Protein AF-0000000074740216 (afdb_homodimer)

Secondary structure (DSSP, 8-state):
------HHHHHHTS------BPPGGGHHHHHHHHHHH--EEEEEE----GGG-TTT---SHHHHHTSHHHHHHHHHH-SS-HHHHHTS-HHHHHHHHHIIIIISS---SHHHHHHHHHHHHTT-HHHHHTT-HHHHHHHHHTS-HHHHHHHHHHHTTEEEEEEEE-TTSTTTHHHHHSPPP--TTEEEEEE-HHHHTT-HHHHHHHHHHTT--SBHHHHHHHHHHHHHHH--S-EEEEPPTT----STT-----GGGGGSBTT-SS----HHHHIIIIIHHHHHHHT--EEEEE-EETTSSGGGGGGG-EE----THHHHHHHHH-TTS-EEEEES-GGGHHHHHHHHTT-TTEEEB---GGG-SHHHHHHHHHHHHHHHTT-SB------SSTTHHHHHHHHHHHHHHHHHHHHHHHHHHTT---BHHHHHHHHHIIIIIHHHHHHH--/------HHHHHHTS------BPPGGGHHHHHHHHHHH--EEEEEE----GGG-TTT---SHHHHHTSHHHHHHHHHH-SS-HHHHHTS-HHHHHHHHHIIIIISS---SHHHHHHHHHHHHTT-HHHHHTT-HHHHHHHHHTS-HHHHHHHHHHHTTEEEEEEEE-TTSTTTHHHHHSPPP--TTEEEEEE-HHHHTT-HHHHHHHHHHTT--SBHHHHHHHHHHHHHHH--S-EEEEPPTT----STT-----HHHHTSBTT-SS----HHHHIIIIIHHHHHHHT--EEEEE-EE--SSGGGGGGG-EE----THHHHHHHHH-TTS-EEEEES-GGGHHHHHHHHTT-TTEEEB---GGG-SHHHHHHHHHHHHHHHTT-SB------SSTTHHHHHHHHHHHHHHHHHHHHHHHHHHTT---BHHHHHHHHHIIIIIHHHHHHH--

Foldseek 3Di:
DPPCPDPVVVVVPPDPPDQPFDDLVCLLVLLLCLLQVDAFEFAAAAADACQLDPVQHFAAQLCLQVPLQLLLVLCVPDPDFLVVLVVDDSNVNSVSSLCRQLPVHPNPFLSSVLSQLLCVLVVNNVCSVVSPVVVRRVVVVPDDRNVVLVVLSVLLRHQAYEHEAECLAPSRVVCLLAPDDDDPRYAYEYEDACVLQQVLVSVQVSCVVVVHASFQLSVLVSVVSSCVNRVHQAYEYEHHPPDAADQPVLPVLPPVRRGDHSPDPVDGDHSNSCCSPHVLVSCLVVVHAYEYEYFKAPPCPCSSPVSRIDGGDGPCVRVLSVCVVRVSHAYEYDYADLVCLLVLLQSQVVHLRYEYAAHDDNQLGLVSLLVSQLNNCVRPNLQYASHHQNYSYSSSSNSSSVSSSVSVSVSVSVVVSVVVVVVDTDGSVNSSVSSNSRRCVSVVVSSPDD/DPDCPDPVVVVVPPPPPPQPFDDLVCLLVLLLCLLQPAAFEFAAAAADACQLDPVQHFAAQLCLQVPLQLLLVLQVPDPDFLVVLVVDDSNVNSVSSLCRQLPVHPNPFLSSVLSQLLCVLVVNNVCSVVSPVVVRRVVVVPDDRNVVLVVLSVLLRHQAYEHEAECLAPSRVVCLLAPDDDDPRYAYEYEDACVLQQVLVSVQVSCVVVVHASFLLSVQVSVVSSCVNRVHQAYEYEHHPPDAADQPVLPQLPPVRRGDHSVDPVDGDHSNSCCSPHVLVSCLVVVHAYEYEYFKAPPCPCSSPVSRIDGGDGPCVRVLSVCVVRVSHAYEYDYADLVCLLVLLQSQQVHLRYEYAAHDDNQLGLVSLLVSQLNNCVRPNLQYASHHQNYSYSSSSNSSSVSSSVSVSVSVSVVVSVVVVVVDTDGSVNSSVSSNSNSCVSVVVSSPDD

Sequence (900 aa):
MLQGESALALLASLEPKQPLLLQERHLAEAVQQEVDGAEAVDVHTHLFPTSHGSGLMQYGIDSMLTYHYLVAEYMASAREAPEEFYALPICEQADRVWQGLFVDSSPMSEPCRGVLTTLQALGLQKEAAARDLPAIRRWYAGQDAEMFNEKMMRLARLRYIITSHDPFDAEQTALCLEPPASAPRYKSALALDELLEGNFPAACRALELRAKPKTLRAAQELLCECVAALQPVFVTAAAPEGFAYCRGEARPPSQDILDKDLSDPVFVPSSQQVLDALILPLCQHFSLPLSLRMGTRRAVNPALRLAGDAAGSAELRSLGHLCEANPKVKFLFTVLSRSDQHEAAVLASKFRNLHLWGCWWYCNYPSVVAETASLRLELLGLNFTYQASSARVHDQLIYKWIHARSMLKKLLAAKYSELMATGWQVSRGDIRRDVYRLLGGAFEEFLAKPMLQGESALALLASLEPKQPLLLQERHLAEAVQQEVDGAEAVDVHTHLFPTSHGSGLMQYGIDSMLTYHYLVAEYMASAREAPEEFYALPICEQADRVWQGLFVDSSPMSEPCRGVLTTLQALGLQKEAAARDLPAIRRWYAGQDAEMFNEKMMRLARLRYIITSHDPFDAEQTALCLEPPASAPRYKSALALDELLEGNFPAACRALELRAKPKTLRAAQELLCECVAALQPVFVTAAAPEGFAYCRGEARPPSQDILDKDLSDPVFVPSSQQVLDALILPLCQHFSLPLSLRMGTRRAVNPALRLAGDAAGSAELRSLGHLCEANPKVKFLFTVLSRSDQHEAAVLASKFRNLHLWGCWWYCNYPSVVAETASLRLELLGLNFTYQASSARVHDQLIYKWIHARSMLKKLLAAKYSELMATGWQVSRGDIRRDVYRLLGGAFEEFLAKP

Structure (mmCIF, N/CA/C/O backbone):
data_AF-0000000074740216-model_v1
#
loop_
_entity.id
_entity.type
_entity.pdbx_description
1 polymer 'Glucuronate isomerase'
#
loop_
_atom_site.group_PDB
_atom_site.id
_atom_site.type_symbol
_atom_site.label_atom_id
_atom_site.label_alt_id
_atom_site.label_comp_id
_atom_site.label_asym_id
_atom_site.label_entity_id
_atom_site.label_seq_id
_atom_site.pdbx_PDB_ins_code
_atom_site.Cartn_x
_atom_site.Cartn_y
_atom_site.Cartn_z
_atom_site.occupancy
_atom_site.B_iso_or_equiv
_atom_site.auth_seq_id
_atom_site.auth_comp_id
_atom_site.auth_asym_id
_atom_site.auth_atom_id
_atom_site.pdbx_PDB_model_num
ATOM 1 N N . MET A 1 1 ? 20.438 8.484 -65.938 1 23.45 1 MET A N 1
ATOM 2 C CA . MET A 1 1 ? 20.781 7.488 -64.938 1 23.45 1 MET A CA 1
ATOM 3 C C . MET A 1 1 ? 20.625 8.055 -63.531 1 23.45 1 MET A C 1
ATOM 5 O O . MET A 1 1 ? 21.547 8.656 -63 1 23.45 1 MET A O 1
ATOM 9 N N . LEU A 1 2 ? 19.516 8.727 -63.156 1 27.98 2 LEU A N 1
ATOM 10 C CA . LEU A 1 2 ? 19.031 9.562 -62.062 1 27.98 2 LEU A CA 1
ATOM 11 C C . LEU A 1 2 ? 18.969 8.766 -60.781 1 27.98 2 LEU A C 1
ATOM 13 O O . LEU A 1 2 ? 18.391 7.672 -60.719 1 27.98 2 LEU A O 1
ATOM 17 N N . GLN A 1 3 ? 19.984 8.945 -59.781 1 29.88 3 GLN A N 1
ATOM 18 C CA . GLN A 1 3 ? 20.344 8.25 -58.562 1 29.88 3 GLN A CA 1
ATOM 19 C C . GLN A 1 3 ? 19.156 8.219 -57.594 1 29.88 3 GLN A C 1
ATOM 21 O O . GLN A 1 3 ? 18.547 9.25 -57.312 1 29.88 3 GLN A O 1
ATOM 26 N N . GLY A 1 4 ? 18.375 7.184 -57.469 1 30.59 4 GLY A N 1
ATOM 27 C CA . GLY A 1 4 ? 17.156 6.734 -56.812 1 30.59 4 GLY A CA 1
ATOM 28 C C . GLY A 1 4 ? 17.188 6.93 -55.312 1 30.59 4 GLY A C 1
ATOM 29 O O . GLY A 1 4 ? 17.594 6.035 -54.562 1 30.59 4 GLY A O 1
ATOM 30 N N . GLU A 1 5 ? 17.594 8.227 -54.812 1 33.75 5 GLU A N 1
ATOM 31 C CA . GLU A 1 5 ? 17.562 8.5 -53.375 1 33.75 5 GLU A CA 1
ATOM 32 C C . GLU A 1 5 ? 16.25 8.023 -52.781 1 33.75 5 GLU A C 1
ATOM 34 O O . GLU A 1 5 ? 15.164 8.445 -53.188 1 33.75 5 GLU A O 1
ATOM 39 N N . SER A 1 6 ? 16.25 6.781 -52.344 1 32.22 6 SER A N 1
ATOM 40 C CA . SER A 1 6 ? 15.078 5.992 -51.969 1 32.22 6 SER A CA 1
ATOM 41 C C . SER A 1 6 ? 14.203 6.742 -50.969 1 32.22 6 SER A C 1
ATOM 43 O O . SER A 1 6 ? 14.68 7.617 -50.25 1 32.22 6 SER A O 1
ATOM 45 N N . ALA A 1 7 ? 12.805 6.73 -51.188 1 31.94 7 ALA A N 1
ATOM 46 C CA . ALA A 1 7 ? 11.664 7.211 -50.406 1 31.94 7 ALA A CA 1
ATOM 47 C C . ALA A 1 7 ? 11.867 6.945 -48.906 1 31.94 7 ALA A C 1
ATOM 49 O O . ALA A 1 7 ? 11.258 7.602 -48.062 1 31.94 7 ALA A O 1
ATOM 50 N N . LEU A 1 8 ? 12.633 5.938 -48.625 1 34.28 8 LEU A N 1
ATOM 51 C CA . LEU A 1 8 ? 12.867 5.609 -47.219 1 34.28 8 LEU A CA 1
ATOM 52 C C . LEU A 1 8 ? 13.625 6.73 -46.531 1 34.28 8 LEU A C 1
ATOM 54 O O . LEU A 1 8 ? 13.422 6.965 -45.344 1 34.28 8 LEU A O 1
ATOM 58 N N . ALA A 1 9 ? 14.625 7.297 -47.156 1 38.62 9 ALA A N 1
ATOM 59 C CA . ALA A 1 9 ? 15.406 8.406 -46.625 1 38.62 9 ALA A CA 1
ATOM 60 C C . ALA A 1 9 ? 14.539 9.641 -46.406 1 38.62 9 ALA A C 1
ATOM 62 O O . ALA A 1 9 ? 14.758 10.398 -45.469 1 38.62 9 ALA A O 1
ATOM 63 N N . LEU A 1 10 ? 13.617 9.891 -47.312 1 34.41 10 LEU A N 1
ATOM 64 C CA . LEU A 1 10 ? 12.727 11.031 -47.125 1 34.41 10 LEU A CA 1
ATOM 65 C C . LEU A 1 10 ? 11.883 10.875 -45.875 1 34.41 10 LEU A C 1
ATOM 67 O O . LEU A 1 10 ? 11.641 11.844 -45.156 1 34.41 10 LEU A O 1
ATOM 71 N N . LEU A 1 11 ? 11.352 9.586 -45.594 1 33.19 11 LEU A N 1
ATOM 72 C CA . LEU A 1 11 ? 10.531 9.43 -44.406 1 33.19 11 LEU A CA 1
ATOM 73 C C . LEU A 1 11 ? 11.359 9.648 -43.156 1 33.19 11 LEU A C 1
ATOM 75 O O . LEU A 1 11 ? 10.812 9.969 -42.094 1 33.19 11 LEU A O 1
ATOM 79 N N . ALA A 1 12 ? 12.641 9.398 -43.062 1 36.34 12 ALA A N 1
ATOM 80 C CA . ALA A 1 12 ? 13.555 9.672 -41.969 1 36.34 12 ALA A CA 1
ATOM 81 C C . ALA A 1 12 ? 13.641 11.172 -41.688 1 36.34 12 ALA A C 1
ATOM 83 O O . ALA A 1 12 ? 14.094 11.586 -40.594 1 36.34 12 ALA A O 1
ATOM 84 N N . SER A 1 13 ? 13.875 11.953 -42.656 1 35.06 13 SER A N 1
ATOM 85 C CA . SER A 1 13 ? 14 13.398 -42.531 1 35.06 13 SER A CA 1
ATOM 86 C C . SER A 1 13 ? 12.711 14.023 -42 1 35.06 13 SER A C 1
ATOM 88 O O . SER A 1 13 ? 12.586 15.242 -41.969 1 35.06 13 SER A O 1
ATOM 90 N N . LEU A 1 14 ? 11.562 13.273 -42.25 1 34.47 14 LEU A N 1
ATOM 91 C CA . LEU A 1 14 ? 10.359 13.906 -41.719 1 34.47 14 LEU A CA 1
ATOM 92 C C . LEU A 1 14 ? 10.531 14.258 -40.25 1 34.47 14 LEU A C 1
ATOM 94 O O . LEU A 1 14 ? 11.203 13.539 -39.5 1 34.47 14 LEU A O 1
ATOM 98 N N . GLU A 1 15 ? 10.414 15.57 -39.875 1 34.44 15 GLU A N 1
ATOM 99 C CA . GLU A 1 15 ? 10.516 16.188 -38.562 1 34.44 15 GLU A CA 1
ATOM 100 C C . GLU A 1 15 ? 10.031 15.227 -37.469 1 34.44 15 GLU A C 1
ATOM 102 O O . GLU A 1 15 ? 9.086 14.469 -37.656 1 34.44 15 GLU A O 1
ATOM 107 N N . PRO A 1 16 ? 10.875 14.891 -36.562 1 33.5 16 PRO A N 1
ATOM 108 C CA . PRO A 1 16 ? 10.391 14.062 -35.438 1 33.5 16 PRO A CA 1
ATOM 109 C C . PRO A 1 16 ? 8.93 14.336 -35.094 1 33.5 16 PRO A C 1
ATOM 111 O O . PRO A 1 16 ? 8.531 15.492 -34.938 1 33.5 16 PRO A O 1
ATOM 114 N N . LYS A 1 17 ? 7.945 13.641 -35.719 1 38.19 17 LYS A N 1
ATOM 115 C CA . LYS A 1 17 ? 6.492 13.711 -35.625 1 38.19 17 LYS A CA 1
ATOM 116 C C . LYS A 1 17 ? 6.062 14.133 -34.219 1 38.19 17 LYS A C 1
ATOM 118 O O . LYS A 1 17 ? 6.512 13.547 -33.219 1 38.19 17 LYS A O 1
ATOM 123 N N . GLN A 1 18 ? 5.652 15.328 -33.906 1 44.5 18 GLN A N 1
ATOM 124 C CA . GLN A 1 18 ? 4.91 15.773 -32.75 1 44.5 18 GLN A CA 1
ATOM 125 C C . GLN A 1 18 ? 4.059 14.648 -32.156 1 44.5 18 GLN A C 1
ATOM 127 O O . GLN A 1 18 ? 3.289 14.016 -32.906 1 44.5 18 GLN A O 1
ATOM 132 N N . PRO A 1 19 ? 4.492 14.047 -31.062 1 53.31 19 PRO A N 1
ATOM 133 C CA . PRO A 1 19 ? 3.633 12.992 -30.516 1 53.31 19 PRO A CA 1
ATOM 134 C C . PRO A 1 19 ? 2.146 13.32 -30.641 1 53.31 19 PRO A C 1
ATOM 136 O O . PRO A 1 19 ? 1.751 14.477 -30.453 1 53.31 19 PRO A O 1
ATOM 139 N N . LEU A 1 20 ? 1.411 12.719 -31.484 1 60.72 20 LEU A N 1
ATOM 140 C CA . LEU A 1 20 ? -0.027 12.914 -31.625 1 60.72 20 LEU A CA 1
ATOM 141 C C . LEU A 1 20 ? -0.723 12.898 -30.281 1 60.72 20 LEU A C 1
ATOM 143 O O . LEU A 1 20 ? -0.817 11.852 -29.641 1 60.72 20 LEU A O 1
ATOM 147 N N . LEU A 1 21 ? -0.88 14.078 -29.688 1 71.75 21 LEU A N 1
ATOM 148 C CA . LEU A 1 21 ? -1.596 14.273 -28.422 1 71.75 21 LEU A CA 1
ATOM 149 C C . LEU A 1 21 ? -3.027 13.758 -28.531 1 71.75 21 LEU A C 1
ATOM 151 O O . LEU A 1 21 ? -3.678 13.922 -29.562 1 71.75 21 LEU A O 1
ATOM 155 N N . LEU A 1 22 ? -3.359 12.977 -27.531 1 80.69 22 LEU A N 1
ATOM 156 C CA . LEU A 1 22 ? -4.664 12.328 -27.484 1 80.69 22 LEU A CA 1
ATOM 157 C C . LEU A 1 22 ? -5.73 13.281 -26.953 1 80.69 22 LEU A C 1
ATOM 159 O O . LEU A 1 22 ? -5.48 14.039 -26.016 1 80.69 22 LEU A O 1
ATOM 163 N N . GLN A 1 23 ? -6.84 13.32 -27.672 1 81.88 23 GLN A N 1
ATOM 164 C CA . GLN A 1 23 ? -8.023 13.961 -27.125 1 81.88 23 GLN A CA 1
ATOM 165 C C . GLN A 1 23 ? -8.734 13.055 -26.125 1 81.88 23 GLN A C 1
ATOM 167 O O . GLN A 1 23 ? -8.719 11.828 -26.266 1 81.88 23 GLN A O 1
ATOM 172 N N . GLU A 1 24 ? -9.352 13.625 -25.172 1 83.5 24 GLU A N 1
ATOM 173 C CA . GLU A 1 24 ? -10.008 12.898 -24.078 1 83.5 24 GLU A CA 1
ATOM 174 C C . GLU A 1 24 ? -11.039 11.914 -24.625 1 83.5 24 GLU A C 1
ATOM 176 O O . GLU A 1 24 ? -11.195 10.812 -24.094 1 83.5 24 GLU A O 1
ATOM 181 N N . ARG A 1 25 ? -11.695 12.266 -25.672 1 84.81 25 ARG A N 1
ATOM 182 C CA . ARG A 1 25 ? -12.758 11.43 -26.203 1 84.81 25 ARG A CA 1
ATOM 183 C C . ARG A 1 25 ? -12.195 10.117 -26.75 1 84.81 25 ARG A C 1
ATOM 185 O O . ARG A 1 25 ? -12.922 9.133 -26.875 1 84.81 25 ARG A O 1
ATOM 192 N N . HIS A 1 26 ? -10.906 10.086 -27.078 1 90.69 26 HIS A N 1
ATOM 193 C CA . HIS A 1 26 ? -10.281 8.906 -27.656 1 90.69 26 HIS A CA 1
ATOM 194 C C . HIS A 1 26 ? -9.438 8.164 -26.625 1 90.69 26 HIS A C 1
ATOM 196 O O . HIS A 1 26 ? -8.812 7.152 -26.953 1 90.69 26 HIS A O 1
ATOM 202 N N . LEU A 1 27 ? -9.445 8.711 -25.453 1 93.56 27 LEU A N 1
ATOM 203 C CA . LEU A 1 27 ? -8.555 8.18 -24.422 1 93.56 27 LEU A CA 1
ATOM 204 C C . LEU A 1 27 ? -8.883 6.727 -24.109 1 93.56 27 LEU A C 1
ATOM 206 O O . LEU A 1 27 ? -7.996 5.871 -24.125 1 93.56 27 LEU A O 1
ATOM 210 N N . ALA A 1 28 ? -10.148 6.422 -23.906 1 94.19 28 ALA A N 1
ATOM 211 C CA . ALA A 1 28 ? -10.57 5.074 -23.547 1 94.19 28 ALA A CA 1
ATOM 212 C C . ALA A 1 28 ? -10.211 4.066 -24.625 1 94.19 28 ALA A C 1
ATOM 214 O O . ALA A 1 28 ? -9.742 2.965 -24.344 1 94.19 28 ALA A O 1
ATOM 215 N N . GLU A 1 29 ? -10.398 4.426 -25.812 1 95.12 29 GLU A N 1
ATOM 216 C CA . GLU A 1 29 ? -10.094 3.561 -26.953 1 95.12 29 GLU A CA 1
ATOM 217 C C . GLU A 1 29 ? -8.586 3.348 -27.094 1 95.12 29 GLU A C 1
ATOM 219 O O . GLU A 1 29 ? -8.133 2.236 -27.375 1 95.12 29 GLU A O 1
ATOM 224 N N . ALA A 1 30 ? -7.863 4.426 -26.953 1 95.88 30 ALA A N 1
ATOM 225 C CA . ALA A 1 30 ? -6.406 4.332 -27.031 1 95.88 30 ALA A CA 1
ATOM 226 C C . ALA A 1 30 ? -5.852 3.406 -25.953 1 95.88 30 ALA A C 1
ATOM 228 O O . ALA A 1 30 ? -4.988 2.57 -26.234 1 95.88 30 ALA A O 1
ATOM 229 N N . VAL A 1 31 ? -6.352 3.576 -24.734 1 97.31 31 VAL A N 1
ATOM 230 C CA . VAL A 1 31 ? -5.918 2.742 -23.625 1 97.31 31 VAL A CA 1
ATOM 231 C C . VAL A 1 31 ? -6.258 1.28 -23.906 1 97.31 31 VAL A C 1
ATOM 233 O O . VAL A 1 31 ? -5.426 0.393 -23.719 1 97.31 31 VAL A O 1
ATOM 236 N N . GLN A 1 32 ? -7.453 1.057 -24.422 1 97.25 32 GLN A N 1
ATOM 237 C CA . GLN A 1 32 ? -7.898 -0.296 -24.734 1 97.25 32 GLN A CA 1
ATOM 238 C C . GLN A 1 32 ? -6.996 -0.942 -25.781 1 97.25 32 GLN A C 1
ATOM 240 O O . GLN A 1 32 ? -6.57 -2.088 -25.625 1 97.25 32 GLN A O 1
ATOM 245 N N . GLN A 1 33 ? -6.688 -0.266 -26.75 1 96.94 33 GLN A N 1
ATOM 246 C CA . GLN A 1 33 ? -5.875 -0.796 -27.844 1 96.94 33 GLN A CA 1
ATOM 247 C C . GLN A 1 33 ? -4.457 -1.109 -27.375 1 96.94 33 GLN A C 1
ATOM 249 O O . GLN A 1 33 ? -3.906 -2.16 -27.703 1 96.94 33 GLN A O 1
ATOM 254 N N . GLU A 1 34 ? -3.91 -0.193 -26.609 1 97.44 34 GLU A N 1
ATOM 255 C CA . GLU A 1 34 ? -2.537 -0.391 -26.141 1 97.44 34 GLU A CA 1
ATOM 256 C C . GLU A 1 34 ? -2.449 -1.532 -25.141 1 97.44 34 GLU A C 1
ATOM 258 O O . GLU A 1 34 ? -1.48 -2.293 -25.141 1 97.44 34 GLU A O 1
ATOM 263 N N . VAL A 1 35 ? -3.434 -1.675 -24.234 1 98.31 35 VAL A N 1
ATOM 264 C CA . VAL A 1 35 ? -3.439 -2.748 -23.234 1 98.31 35 VAL A CA 1
ATOM 265 C C . VAL A 1 35 ? -3.656 -4.09 -23.938 1 98.31 35 VAL A C 1
ATOM 267 O O . VAL A 1 35 ? -2.961 -5.066 -23.641 1 98.31 35 VAL A O 1
ATOM 270 N N . ASP A 1 36 ? -4.57 -4.133 -24.906 1 97 36 ASP A N 1
ATOM 271 C CA . ASP A 1 36 ? -4.895 -5.367 -25.609 1 97 36 ASP A CA 1
ATOM 272 C C . ASP A 1 36 ? -3.754 -5.793 -26.531 1 97 36 ASP A C 1
ATOM 274 O O . ASP A 1 36 ? -3.551 -6.984 -26.781 1 97 36 ASP A O 1
ATOM 278 N N . GLY A 1 37 ? -3.068 -4.902 -27 1 96.31 37 GLY A N 1
ATOM 279 C CA . GLY A 1 37 ? -2.037 -5.188 -27.984 1 96.31 37 GLY A CA 1
ATOM 280 C C . GLY A 1 37 ? -0.691 -5.512 -27.375 1 96.31 37 GLY A C 1
ATOM 281 O O . GLY A 1 37 ? 0.168 -6.113 -28.016 1 96.31 37 GLY A O 1
ATOM 282 N N . ALA A 1 38 ? -0.492 -5.152 -26.156 1 97.62 38 ALA A N 1
ATOM 283 C CA . ALA A 1 38 ? 0.812 -5.301 -25.516 1 97.62 38 ALA A CA 1
ATOM 284 C C . ALA A 1 38 ? 1.064 -6.754 -25.125 1 97.62 38 ALA A C 1
ATOM 286 O O . ALA A 1 38 ? 0.149 -7.453 -24.688 1 97.62 38 ALA A O 1
ATOM 287 N N . GLU A 1 39 ? 2.305 -7.203 -25.297 1 97.75 39 GLU A N 1
ATOM 288 C CA . GLU A 1 39 ? 2.715 -8.492 -24.75 1 97.75 39 GLU A CA 1
ATOM 289 C C . GLU A 1 39 ? 3.217 -8.352 -23.312 1 97.75 39 GLU A C 1
ATOM 291 O O . GLU A 1 39 ? 3.873 -7.367 -22.984 1 97.75 39 GLU A O 1
ATOM 296 N N . ALA A 1 40 ? 2.92 -9.336 -22.516 1 98.5 40 ALA A N 1
ATOM 297 C CA . ALA A 1 40 ? 3.24 -9.242 -21.094 1 98.5 40 ALA A CA 1
ATOM 298 C C . ALA A 1 40 ? 4.238 -10.328 -20.703 1 98.5 40 ALA A C 1
ATOM 300 O O . ALA A 1 40 ? 4.492 -11.266 -21.453 1 98.5 40 ALA A O 1
ATOM 301 N N . VAL A 1 41 ? 4.855 -10.133 -19.578 1 98.62 41 VAL A N 1
ATOM 302 C CA . VAL A 1 41 ? 5.691 -11.125 -18.906 1 98.62 41 VAL A CA 1
ATOM 303 C C . VAL A 1 41 ? 4.957 -11.68 -17.688 1 98.62 41 VAL A C 1
ATOM 305 O O . VAL A 1 41 ? 4.535 -10.914 -16.812 1 98.62 41 VAL A O 1
ATOM 308 N N . ASP A 1 42 ? 4.715 -12.914 -17.688 1 98.69 42 ASP A N 1
ATOM 309 C CA . ASP A 1 42 ? 4.172 -13.547 -16.484 1 98.69 42 ASP A CA 1
ATOM 310 C C . ASP A 1 42 ? 5.289 -14 -15.547 1 98.69 42 ASP A C 1
ATOM 312 O O . ASP A 1 42 ? 5.926 -15.031 -15.781 1 98.69 42 ASP A O 1
ATOM 316 N N . VAL A 1 43 ? 5.457 -13.32 -14.43 1 98.56 43 VAL A N 1
ATOM 317 C CA . VAL A 1 43 ? 6.68 -13.438 -13.648 1 98.56 43 VAL A CA 1
ATOM 318 C C . VAL A 1 43 ? 6.551 -14.594 -12.656 1 98.56 43 VAL A C 1
ATOM 320 O O . VAL A 1 43 ? 7.508 -14.914 -11.945 1 98.56 43 VAL A O 1
ATOM 323 N N . HIS A 1 44 ? 5.363 -15.273 -12.641 1 98.56 44 HIS A N 1
ATOM 324 C CA . HIS A 1 44 ? 5.215 -16.359 -11.68 1 98.56 44 HIS A CA 1
ATOM 325 C C . HIS A 1 44 ? 4.152 -17.359 -12.133 1 98.56 44 HIS A C 1
ATOM 327 O O . HIS A 1 44 ? 2.959 -17.047 -12.125 1 98.56 44 HIS A O 1
ATOM 333 N N . THR A 1 45 ? 4.578 -18.516 -12.461 1 97.88 45 THR A N 1
ATOM 334 C CA . THR A 1 45 ? 3.668 -19.594 -12.805 1 97.88 45 THR A CA 1
ATOM 335 C C . THR A 1 45 ? 4.184 -20.922 -12.258 1 97.88 45 THR A C 1
ATOM 337 O O . THR A 1 45 ? 5.328 -21.016 -11.812 1 97.88 45 THR A O 1
ATOM 340 N N . HIS A 1 46 ? 3.365 -21.859 -12.227 1 96.44 46 HIS A N 1
ATOM 341 C CA . HIS A 1 46 ? 3.701 -23.25 -11.891 1 96.44 46 HIS A CA 1
ATOM 342 C C . HIS A 1 46 ? 3.496 -24.156 -13.094 1 96.44 46 HIS A C 1
ATOM 344 O O . HIS A 1 46 ? 3.025 -25.297 -12.945 1 96.44 46 HIS A O 1
ATOM 350 N N . LEU A 1 47 ? 3.742 -23.641 -14.25 1 96.62 47 LEU A N 1
ATOM 351 C CA . LEU A 1 47 ? 3.533 -24.359 -15.5 1 96.62 47 LEU A CA 1
ATOM 352 C C . LEU A 1 47 ? 4.82 -25.031 -15.961 1 96.62 47 LEU A C 1
ATOM 354 O O . LEU A 1 47 ? 5.918 -24.578 -15.641 1 96.62 47 LEU A O 1
ATOM 358 N N . PHE A 1 48 ? 4.699 -26.156 -16.672 1 94.94 48 PHE A N 1
ATOM 359 C CA . PHE A 1 48 ? 5.82 -26.859 -17.297 1 94.94 48 PHE A CA 1
ATOM 360 C C . PHE A 1 48 ? 5.504 -27.203 -18.75 1 94.94 48 PHE A C 1
ATOM 362 O O . PHE A 1 48 ? 4.363 -27.531 -19.078 1 94.94 48 PHE A O 1
ATOM 369 N N . PRO A 1 49 ? 6.516 -27.094 -19.594 1 93.62 49 PRO A N 1
ATOM 370 C CA . PRO A 1 49 ? 6.293 -27.531 -20.984 1 93.62 49 PRO A CA 1
ATOM 371 C C . PRO A 1 49 ? 6.172 -29.047 -21.109 1 93.62 49 PRO A C 1
ATOM 373 O O . PRO A 1 49 ? 6.41 -29.781 -20.141 1 93.62 49 PRO A O 1
ATOM 376 N N . THR A 1 50 ? 5.836 -29.484 -22.281 1 91.81 50 THR A N 1
ATOM 377 C CA . THR A 1 50 ? 5.613 -30.891 -22.547 1 91.81 50 THR A CA 1
ATOM 378 C C . THR A 1 50 ? 6.898 -31.688 -22.328 1 91.81 50 THR A C 1
ATOM 380 O O . THR A 1 50 ? 6.855 -32.875 -21.969 1 91.81 50 THR A O 1
ATOM 383 N N . SER A 1 51 ? 7.984 -31.047 -22.438 1 91.38 51 SER A N 1
ATOM 384 C CA . SER A 1 51 ? 9.281 -31.703 -22.312 1 91.38 51 SER A CA 1
ATOM 385 C C . SER A 1 51 ? 9.516 -32.188 -20.891 1 91.38 51 SER A C 1
ATOM 387 O O . SER A 1 51 ? 10.344 -33.062 -20.656 1 91.38 51 SER A O 1
ATOM 389 N N . HIS A 1 52 ? 8.82 -31.656 -19.938 1 92.31 52 HIS A N 1
ATOM 390 C CA . HIS A 1 52 ? 9.016 -32 -18.531 1 92.31 52 HIS A CA 1
ATOM 391 C C . HIS A 1 52 ? 8.156 -33.188 -18.125 1 92.31 52 HIS A C 1
ATOM 393 O O . HIS A 1 52 ? 8.258 -33.688 -17 1 92.31 52 HIS A O 1
ATOM 399 N N . GLY A 1 53 ? 7.344 -33.594 -19.062 1 87.88 53 GLY A N 1
ATOM 400 C CA . GLY A 1 53 ? 6.566 -34.812 -18.797 1 87.88 53 GLY A CA 1
ATOM 401 C C . GLY A 1 53 ? 5.109 -34.5 -18.469 1 87.88 53 GLY A C 1
ATOM 402 O O . GLY A 1 53 ? 4.781 -33.438 -17.984 1 87.88 53 GLY A O 1
ATOM 403 N N . SER A 1 54 ? 4.348 -35.5 -18.609 1 82.62 54 SER A N 1
ATOM 404 C CA . SER A 1 54 ? 2.902 -35.375 -18.5 1 82.62 54 SER A CA 1
ATOM 405 C C . SER A 1 54 ? 2.473 -35.219 -17.031 1 82.62 54 SER A C 1
ATOM 407 O O . SER A 1 54 ? 1.382 -34.719 -16.75 1 82.62 54 SER A O 1
ATOM 409 N N . GLY A 1 55 ? 3.297 -35.625 -16.219 1 85.56 55 GLY A N 1
ATOM 410 C CA . GLY A 1 55 ? 2.965 -35.5 -14.805 1 85.56 55 GLY A CA 1
ATOM 411 C C . GLY A 1 55 ? 3.045 -34.062 -14.297 1 85.56 55 GLY A C 1
ATOM 412 O O . GLY A 1 55 ? 2.293 -33.656 -13.406 1 85.56 55 GLY A O 1
ATOM 413 N N . LEU A 1 56 ? 3.867 -33.344 -14.875 1 90.69 56 LEU A N 1
ATOM 414 C CA . LEU A 1 56 ? 4.086 -31.969 -14.422 1 90.69 56 LEU A CA 1
ATOM 415 C C . LEU A 1 56 ? 3.334 -30.984 -15.312 1 90.69 56 LEU A C 1
ATOM 417 O O . LEU A 1 56 ? 2.85 -29.953 -14.828 1 90.69 56 LEU A O 1
ATOM 421 N N . MET A 1 57 ? 3.27 -31.344 -16.547 1 92.25 57 MET A N 1
ATOM 422 C CA . MET A 1 57 ? 2.576 -30.469 -17.484 1 92.25 57 MET A CA 1
ATOM 423 C C . MET A 1 57 ? 1.065 -30.656 -17.391 1 92.25 57 MET A C 1
ATOM 425 O O . MET A 1 57 ? 0.561 -31.766 -17.609 1 92.25 57 MET A O 1
ATOM 429 N N . GLN A 1 58 ? 0.404 -29.547 -17.047 1 93.31 58 GLN A N 1
ATOM 430 C CA . GLN A 1 58 ? -1.041 -29.641 -16.875 1 93.31 58 GLN A CA 1
ATOM 431 C C . GLN A 1 58 ? -1.779 -28.75 -17.875 1 93.31 58 GLN A C 1
ATOM 433 O O . GLN A 1 58 ? -1.395 -27.609 -18.094 1 93.31 58 GLN A O 1
ATOM 438 N N . TYR A 1 59 ? -2.789 -29.344 -18.547 1 95.19 59 TYR A N 1
ATOM 439 C CA . TYR A 1 59 ? -3.738 -28.641 -19.406 1 95.19 59 TYR A CA 1
ATOM 440 C C . TYR A 1 59 ? -5.051 -29.406 -19.516 1 95.19 59 TYR A C 1
ATOM 442 O O . TYR A 1 59 ? -5.156 -30.547 -19.031 1 95.19 59 TYR A O 1
ATOM 450 N N . GLY A 1 60 ? -6.051 -28.797 -20.016 1 96.5 60 GLY A N 1
ATOM 451 C CA . GLY A 1 60 ? -7.297 -29.5 -20.281 1 96.5 60 GLY A CA 1
ATOM 452 C C . GLY A 1 60 ? -8.391 -29.188 -19.281 1 96.5 60 GLY A C 1
ATOM 453 O O . GLY A 1 60 ? -8.109 -28.734 -18.172 1 96.5 60 GLY A O 1
ATOM 454 N N . ILE A 1 61 ? -9.57 -29.516 -19.641 1 98.12 61 ILE A N 1
ATOM 455 C CA . ILE A 1 61 ? -10.758 -29.125 -18.891 1 98.12 61 ILE A CA 1
ATOM 456 C C . ILE A 1 61 ? -10.789 -29.844 -17.547 1 98.12 61 ILE A C 1
ATOM 458 O O . ILE A 1 61 ? -11.195 -29.281 -16.531 1 98.12 61 ILE A O 1
ATOM 462 N N . ASP A 1 62 ? -10.383 -31.125 -17.516 1 98 62 ASP A N 1
ATOM 463 C CA . ASP A 1 62 ? -10.391 -31.859 -16.25 1 98 62 ASP A CA 1
ATOM 464 C C . ASP A 1 62 ? -9.406 -31.266 -15.25 1 98 62 ASP A C 1
ATOM 466 O O . ASP A 1 62 ? -9.695 -31.188 -14.055 1 98 62 ASP A O 1
ATOM 470 N N . SER A 1 63 ? -8.258 -30.875 -15.766 1 96.81 63 SER A N 1
ATOM 471 C CA . SER A 1 63 ? -7.277 -30.203 -14.914 1 96.81 63 SER A CA 1
ATOM 472 C C . SER A 1 63 ? -7.801 -28.875 -14.406 1 96.81 63 SER A C 1
ATOM 474 O O . SER A 1 63 ? -7.574 -28.5 -13.258 1 96.81 63 SER A O 1
ATOM 476 N N . MET A 1 64 ? -8.492 -28.141 -15.266 1 97.56 64 MET A N 1
ATOM 477 C CA . MET A 1 64 ? -9.086 -26.859 -14.867 1 97.56 64 MET A CA 1
ATOM 478 C C . MET A 1 64 ? -10.109 -27.078 -13.75 1 97.56 64 MET A C 1
ATOM 480 O O . MET A 1 64 ? -10.117 -26.328 -12.773 1 97.56 64 MET A O 1
ATOM 484 N N . LEU A 1 65 ? -10.906 -28.062 -13.906 1 98.38 65 LEU A N 1
ATOM 485 C CA . LEU A 1 65 ? -12.031 -28.281 -13 1 98.38 65 LEU A CA 1
ATOM 486 C C . LEU A 1 65 ? -11.555 -28.891 -11.68 1 98.38 65 LEU A C 1
ATOM 488 O O . LEU A 1 65 ? -12.219 -28.734 -10.648 1 98.38 65 LEU A O 1
ATOM 492 N N . THR A 1 66 ? -10.453 -29.594 -11.703 1 97.31 66 THR A N 1
ATOM 493 C CA . THR A 1 66 ? -9.953 -30.203 -10.477 1 97.31 66 THR A CA 1
ATOM 494 C C . THR A 1 66 ? -8.828 -29.375 -9.875 1 97.31 66 THR A C 1
ATOM 496 O O . THR A 1 66 ? -8.055 -29.875 -9.055 1 97.31 66 THR A O 1
ATOM 499 N N . TYR A 1 67 ? -8.688 -28.188 -10.398 1 95.38 67 TYR A N 1
ATOM 500 C CA . TYR A 1 67 ? -7.797 -27.203 -9.773 1 95.38 67 TYR A CA 1
ATOM 501 C C . TYR A 1 67 ? -8.227 -26.922 -8.344 1 95.38 67 TYR A C 1
ATOM 503 O O . TYR A 1 67 ? -9.422 -26.875 -8.047 1 95.38 67 TYR A O 1
ATOM 511 N N . HIS A 1 68 ? -7.324 -26.609 -7.473 1 94.12 68 HIS A N 1
ATOM 512 C CA . HIS A 1 68 ? -7.59 -26.641 -6.039 1 94.12 68 HIS A CA 1
ATOM 513 C C . HIS A 1 68 ? -8.57 -25.547 -5.633 1 94.12 68 HIS A C 1
ATOM 515 O O . HIS A 1 68 ? -9.273 -25.672 -4.629 1 94.12 68 HIS A O 1
ATOM 521 N N . TYR A 1 69 ? -8.688 -24.406 -6.348 1 94.19 69 TYR A N 1
ATOM 522 C CA . TYR A 1 69 ? -9.68 -23.375 -6.031 1 94.19 69 TYR A CA 1
ATOM 523 C C . TYR A 1 69 ? -11.094 -23.922 -6.195 1 94.19 69 TYR A C 1
ATOM 525 O O . TYR A 1 69 ? -11.953 -23.703 -5.34 1 94.19 69 TYR A O 1
ATOM 533 N N . LEU A 1 70 ? -11.297 -24.609 -7.285 1 96.69 70 LEU A N 1
ATOM 534 C CA . LEU A 1 70 ? -12.625 -25.125 -7.59 1 96.69 70 LEU A CA 1
ATOM 535 C C . LEU A 1 70 ? -12.961 -26.312 -6.691 1 96.69 70 LEU A C 1
ATOM 537 O O . LEU A 1 70 ? -14.109 -26.469 -6.262 1 96.69 70 LEU A O 1
ATOM 541 N N . VAL A 1 71 ? -11.961 -27.109 -6.414 1 96.62 71 VAL A N 1
ATOM 542 C CA . VAL A 1 71 ? -12.172 -28.25 -5.516 1 96.62 71 VAL A CA 1
ATOM 543 C C . VAL A 1 71 ? -12.57 -27.734 -4.129 1 96.62 71 VAL A C 1
ATOM 545 O O . VAL A 1 71 ? -13.5 -28.266 -3.512 1 96.62 71 VAL A O 1
ATOM 548 N N . ALA A 1 72 ? -11.836 -26.734 -3.633 1 95.06 72 ALA A N 1
ATOM 549 C CA . ALA A 1 72 ? -12.164 -26.156 -2.332 1 95.06 72 ALA A CA 1
ATOM 550 C C . ALA A 1 72 ? -13.594 -25.625 -2.316 1 95.06 72 ALA A C 1
ATOM 552 O O . ALA A 1 72 ? -14.328 -25.844 -1.349 1 95.06 72 ALA A O 1
ATOM 553 N N . GLU A 1 73 ? -13.992 -24.891 -3.367 1 94.69 73 GLU A N 1
ATOM 554 C CA . GLU A 1 73 ? -15.344 -24.344 -3.455 1 94.69 73 GLU A CA 1
ATOM 555 C C . GLU A 1 73 ? -16.391 -25.469 -3.482 1 94.69 73 GLU A C 1
ATOM 557 O O . GLU A 1 73 ? -17.391 -25.391 -2.781 1 94.69 73 GLU A O 1
ATOM 562 N N . TYR A 1 74 ? -16.156 -26.5 -4.246 1 96.12 74 TYR A N 1
ATOM 563 C CA . TYR A 1 74 ? -17.078 -27.625 -4.344 1 96.12 74 TYR A CA 1
ATOM 564 C C . TYR A 1 74 ? -17.219 -28.328 -3.002 1 96.12 74 TYR A C 1
ATOM 566 O O . TYR A 1 74 ? -18.328 -28.609 -2.549 1 96.12 74 TYR A O 1
ATOM 574 N N . MET A 1 75 ? -16.062 -28.578 -2.367 1 94.06 75 MET A N 1
ATOM 575 C CA . MET A 1 75 ? -16.031 -29.344 -1.13 1 94.06 75 MET A CA 1
ATOM 576 C C . MET A 1 75 ? -16.703 -28.578 0.006 1 94.06 75 MET A C 1
ATOM 578 O O . MET A 1 75 ? -17.234 -29.188 0.945 1 94.06 75 MET A O 1
ATOM 582 N N . ALA A 1 76 ? -16.688 -27.312 -0.075 1 92.12 76 ALA A N 1
ATOM 583 C CA . ALA A 1 76 ? -17.312 -26.484 0.962 1 92.12 76 ALA A CA 1
ATOM 584 C C . ALA A 1 76 ? -18.812 -26.734 1.041 1 92.12 76 ALA A C 1
ATOM 586 O O . ALA A 1 76 ? -19.422 -26.578 2.104 1 92.12 76 ALA A O 1
ATOM 587 N N . SER A 1 77 ? -19.484 -27.156 -0.053 1 90.5 77 SER A N 1
ATOM 588 C CA . SER A 1 77 ? -20.922 -27.375 -0.063 1 90.5 77 SER A CA 1
ATOM 589 C C . SER A 1 77 ? -21.266 -28.828 -0.327 1 90.5 77 SER A C 1
ATOM 591 O O . SER A 1 77 ? -22.438 -29.234 -0.216 1 90.5 77 SER A O 1
ATOM 593 N N . ALA A 1 78 ? -20.219 -29.578 -0.592 1 90.62 78 ALA A N 1
ATOM 594 C CA . ALA A 1 78 ? -20.453 -30.969 -0.993 1 90.62 78 ALA A CA 1
ATOM 595 C C . ALA A 1 78 ? -20.922 -31.812 0.191 1 90.62 78 ALA A C 1
ATOM 597 O O . ALA A 1 78 ? -20.609 -31.5 1.344 1 90.62 78 ALA A O 1
ATOM 598 N N . ARG A 1 79 ? -21.609 -32.812 -0.139 1 91.31 79 ARG A N 1
ATOM 599 C CA . ARG A 1 79 ? -22.062 -33.75 0.887 1 91.31 79 ARG A CA 1
ATOM 600 C C . ARG A 1 79 ? -21.062 -34.875 1.097 1 91.31 79 ARG A C 1
ATOM 602 O O . ARG A 1 79 ? -21.016 -35.469 2.174 1 91.31 79 ARG A O 1
ATOM 609 N N . GLU A 1 80 ? -20.266 -35.062 0.127 1 94.31 80 GLU A N 1
ATOM 610 C CA . GLU A 1 80 ? -19.266 -36.125 0.231 1 94.31 80 GLU A CA 1
ATOM 611 C C . GLU A 1 80 ? -18.031 -35.625 0.979 1 94.31 80 GLU A C 1
ATOM 613 O O . GLU A 1 80 ? -17.734 -34.438 0.979 1 94.31 80 GLU A O 1
ATOM 618 N N . ALA A 1 81 ? -17.312 -36.594 1.579 1 93.75 81 ALA A N 1
ATOM 619 C CA . ALA A 1 81 ? -16.094 -36.281 2.303 1 93.75 81 ALA A CA 1
ATOM 620 C C . ALA A 1 81 ? -14.914 -36.094 1.341 1 93.75 81 ALA A C 1
ATOM 622 O O . ALA A 1 81 ? -14.898 -36.688 0.254 1 93.75 81 ALA A O 1
ATOM 623 N N . PRO A 1 82 ? -13.906 -35.281 1.712 1 94.31 82 PRO A N 1
ATOM 624 C CA . PRO A 1 82 ? -12.727 -35.094 0.858 1 94.31 82 PRO A CA 1
ATOM 625 C C . PRO A 1 82 ? -12.047 -36.406 0.487 1 94.31 82 PRO A C 1
ATOM 627 O O . PRO A 1 82 ? -11.578 -36.562 -0.644 1 94.31 82 PRO A O 1
ATOM 630 N N . GLU A 1 83 ? -12.023 -37.344 1.377 1 94.75 83 GLU A N 1
ATOM 631 C CA . GLU A 1 83 ? -11.367 -38.625 1.124 1 94.75 83 GLU A CA 1
ATOM 632 C C . GLU A 1 83 ? -12.055 -39.375 -0.009 1 94.75 83 GLU A C 1
ATOM 634 O O . GLU A 1 83 ? -11.391 -40 -0.848 1 94.75 83 GLU A O 1
ATOM 639 N N . GLU A 1 84 ? -13.344 -39.344 0.058 1 96.19 84 GLU A N 1
ATOM 640 C CA . GLU A 1 84 ? -14.125 -39.969 -0.992 1 96.19 84 GLU A CA 1
ATOM 641 C C . GLU A 1 84 ? -13.898 -39.312 -2.344 1 96.19 84 GLU A C 1
ATOM 643 O O . GLU A 1 84 ? -13.766 -39.969 -3.365 1 96.19 84 GLU A O 1
ATOM 648 N N . PHE A 1 85 ? -13.906 -38.062 -2.314 1 96.69 85 PHE A N 1
ATOM 649 C CA . PHE A 1 85 ? -13.695 -37.25 -3.52 1 96.69 85 PHE A CA 1
ATOM 650 C C . PHE A 1 85 ? -12.328 -37.562 -4.133 1 96.69 85 PHE A C 1
ATOM 652 O O . PHE A 1 85 ? -12.227 -37.812 -5.332 1 96.69 85 PHE A O 1
ATOM 659 N N . TYR A 1 86 ? -11.25 -37.562 -3.379 1 96.06 86 TYR A N 1
ATOM 660 C CA . TYR A 1 86 ? -9.875 -37.688 -3.867 1 96.06 86 TYR A CA 1
ATOM 661 C C . TYR A 1 86 ? -9.562 -39.125 -4.262 1 96.06 86 TYR A C 1
ATOM 663 O O . TYR A 1 86 ? -8.562 -39.406 -4.938 1 96.06 86 TYR A O 1
ATOM 671 N N . ALA A 1 87 ? -10.398 -40.031 -3.869 1 96.38 87 ALA A N 1
ATOM 672 C CA . ALA A 1 87 ? -10.227 -41.438 -4.262 1 96.38 87 ALA A CA 1
ATOM 673 C C . ALA A 1 87 ? -10.688 -41.656 -5.703 1 96.38 87 ALA A C 1
ATOM 675 O O . ALA A 1 87 ? -10.344 -42.688 -6.32 1 96.38 87 ALA A O 1
ATOM 676 N N . LEU A 1 88 ? -11.414 -40.75 -6.191 1 97.19 88 LEU A N 1
ATOM 677 C CA . LEU A 1 88 ? -11.93 -40.844 -7.555 1 97.19 88 LEU A CA 1
ATOM 678 C C . LEU A 1 88 ? -10.852 -40.5 -8.57 1 97.19 88 LEU A C 1
ATOM 680 O O . LEU A 1 88 ? -9.945 -39.719 -8.273 1 97.19 88 LEU A O 1
ATOM 684 N N . PRO A 1 89 ? -10.984 -41.125 -9.766 1 96.69 89 PRO A N 1
ATOM 685 C CA . PRO A 1 89 ? -10.125 -40.656 -10.852 1 96.69 89 PRO A CA 1
ATOM 686 C C . PRO A 1 89 ? -10.375 -39.188 -11.188 1 96.69 89 PRO A C 1
ATOM 688 O O . PRO A 1 89 ? -11.477 -38.656 -10.969 1 96.69 89 PRO A O 1
ATOM 691 N N . ILE A 1 90 ? -9.398 -38.562 -11.789 1 95.94 90 ILE A N 1
ATOM 692 C CA . ILE A 1 90 ? -9.422 -37.125 -12.062 1 95.94 90 ILE A CA 1
ATOM 693 C C . ILE A 1 90 ? -10.656 -36.781 -12.898 1 95.94 90 ILE A C 1
ATOM 695 O O . ILE A 1 90 ? -11.297 -35.75 -12.68 1 95.94 90 ILE A O 1
ATOM 699 N N . CYS A 1 91 ? -11 -37.625 -13.867 1 97.38 91 CYS A N 1
ATOM 700 C CA . CYS A 1 91 ? -12.141 -37.375 -14.734 1 97.38 91 CYS A CA 1
ATOM 701 C C . CYS A 1 91 ? -13.445 -37.344 -13.93 1 97.38 91 CYS A C 1
ATOM 703 O O . CYS A 1 91 ? -14.32 -36.531 -14.188 1 97.38 91 CYS A O 1
ATOM 705 N N . GLU A 1 92 ? -13.586 -38.219 -12.953 1 98 92 GLU A N 1
ATOM 706 C CA . GLU A 1 92 ? -14.781 -38.281 -12.117 1 98 92 GLU A CA 1
ATOM 707 C C . GLU A 1 92 ? -14.812 -37.125 -11.117 1 98 92 GLU A C 1
ATOM 709 O O . GLU A 1 92 ? -15.883 -36.594 -10.805 1 98 92 GLU A O 1
ATOM 714 N N . GLN A 1 93 ? -13.633 -36.812 -10.617 1 98 93 GLN A N 1
ATOM 715 C CA . GLN A 1 93 ? -13.555 -35.625 -9.781 1 98 93 GLN A CA 1
ATOM 716 C C . GLN A 1 93 ? -14.062 -34.375 -10.531 1 98 93 GLN A C 1
ATOM 718 O O . GLN A 1 93 ? -14.859 -33.625 -9.992 1 98 93 GLN A O 1
ATOM 723 N N . ALA A 1 94 ? -13.648 -34.25 -11.75 1 98.69 94 ALA A N 1
ATOM 724 C CA . ALA A 1 94 ? -14.07 -33.125 -12.594 1 98.69 94 ALA A CA 1
ATOM 725 C C . ALA A 1 94 ? -15.578 -33.156 -12.82 1 98.69 94 ALA A C 1
ATOM 727 O O . ALA A 1 94 ? -16.219 -32.094 -12.836 1 98.69 94 ALA A O 1
ATOM 728 N N . ASP A 1 95 ? -16.125 -34.344 -12.969 1 98.44 95 ASP A N 1
ATOM 729 C CA . ASP A 1 95 ? -17.562 -34.5 -13.133 1 98.44 95 ASP A CA 1
ATOM 730 C C . ASP A 1 95 ? -18.312 -33.938 -11.914 1 98.44 95 ASP A C 1
ATOM 732 O O . ASP A 1 95 ? -19.328 -33.25 -12.062 1 98.44 95 ASP A O 1
ATOM 736 N N . ARG A 1 96 ? -17.766 -34.312 -10.758 1 97.94 96 ARG A N 1
ATOM 737 C CA . ARG A 1 96 ? -18.406 -33.875 -9.516 1 97.94 96 ARG A CA 1
ATOM 738 C C . ARG A 1 96 ? -18.375 -32.344 -9.406 1 97.94 96 ARG A C 1
ATOM 740 O O . ARG A 1 96 ? -19.391 -31.719 -9.055 1 97.94 96 ARG A O 1
ATOM 747 N N . VAL A 1 97 ? -17.266 -31.781 -9.688 1 98.31 97 VAL A N 1
ATOM 748 C CA . VAL A 1 97 ? -17.109 -30.344 -9.594 1 98.31 97 VAL A CA 1
ATOM 749 C C . VAL A 1 97 ? -18 -29.641 -10.617 1 98.31 97 VAL A C 1
ATOM 751 O O . VAL A 1 97 ? -18.688 -28.672 -10.305 1 98.31 97 VAL A O 1
ATOM 754 N N . TRP A 1 98 ? -17.984 -30.109 -11.875 1 98.44 98 TRP A N 1
ATOM 755 C CA . TRP A 1 98 ? -18.828 -29.562 -12.93 1 98.44 98 TRP A CA 1
ATOM 756 C C . TRP A 1 98 ? -20.297 -29.625 -12.539 1 98.44 98 TRP A C 1
ATOM 758 O O . TRP A 1 98 ? -21.016 -28.625 -12.648 1 98.44 98 TRP A O 1
ATOM 768 N N . GLN A 1 99 ? -20.75 -30.797 -12.031 1 97.56 99 GLN A N 1
ATOM 769 C CA . GLN A 1 99 ? -22.125 -30.984 -11.617 1 97.56 99 GLN A CA 1
ATOM 770 C C . GLN A 1 99 ? -22.5 -30.016 -10.492 1 97.56 99 GLN A C 1
ATOM 772 O O . GLN A 1 99 ? -23.547 -29.391 -10.523 1 97.56 99 GLN A O 1
ATOM 777 N N . GLY A 1 100 ? -21.609 -29.891 -9.57 1 97.19 100 GLY A N 1
ATOM 778 C CA . GLY A 1 100 ? -21.906 -29.078 -8.398 1 97.19 100 GLY A CA 1
ATOM 779 C C . GLY A 1 100 ? -21.844 -27.594 -8.664 1 97.19 100 GLY A C 1
ATOM 780 O O . GLY A 1 100 ? -22.719 -26.844 -8.203 1 97.19 100 GLY A O 1
ATOM 781 N N . LEU A 1 101 ? -20.844 -27.094 -9.414 1 97.62 101 LEU A N 1
ATOM 782 C CA . LEU A 1 101 ? -20.562 -25.656 -9.484 1 97.62 101 LEU A CA 1
ATOM 783 C C . LEU A 1 101 ? -21.109 -25.062 -10.773 1 97.62 101 LEU A C 1
ATOM 785 O O . LEU A 1 101 ? -21.328 -23.844 -10.844 1 97.62 101 LEU A O 1
ATOM 789 N N . PHE A 1 102 ? -21.359 -25.844 -11.844 1 97.25 102 PHE A N 1
ATOM 790 C CA . PHE A 1 102 ? -21.75 -25.297 -13.141 1 97.25 102 PHE A CA 1
ATOM 791 C C . PHE A 1 102 ? -23.156 -25.734 -13.523 1 97.25 102 PHE A C 1
ATOM 793 O O . PHE A 1 102 ? -23.781 -25.141 -14.398 1 97.25 102 PHE A O 1
ATOM 800 N N . VAL A 1 103 ? -23.672 -26.781 -12.883 1 96.88 103 VAL A N 1
ATOM 801 C CA . VAL A 1 103 ? -25 -27.281 -13.211 1 96.88 103 VAL A CA 1
ATOM 802 C C . VAL A 1 103 ? -25.953 -27 -12.055 1 96.88 103 VAL A C 1
ATOM 804 O O . VAL A 1 103 ? -26.984 -26.344 -12.234 1 96.88 103 VAL A O 1
ATOM 807 N N . ASP A 1 104 ? -25.562 -27.5 -10.836 1 95.69 104 ASP A N 1
ATOM 808 C CA . ASP A 1 104 ? -26.438 -27.375 -9.672 1 95.69 104 ASP A CA 1
ATOM 809 C C . ASP A 1 104 ? -26.391 -25.969 -9.094 1 95.69 104 ASP A C 1
ATOM 811 O O . ASP A 1 104 ? -27.219 -25.594 -8.258 1 95.69 104 ASP A O 1
ATOM 815 N N . SER A 1 105 ? -25.422 -25.203 -9.523 1 94.69 105 SER A N 1
ATOM 816 C CA . SER A 1 105 ? -25.25 -23.828 -9.07 1 94.69 105 SER A CA 1
ATOM 817 C C . SER A 1 105 ? -24.875 -22.906 -10.227 1 94.69 105 SER A C 1
ATOM 819 O O . SER A 1 105 ? -24.469 -23.375 -11.289 1 94.69 105 SER A O 1
ATOM 821 N N . SER A 1 106 ? -25.078 -21.594 -9.992 1 96.06 106 SER A N 1
ATOM 822 C CA . SER A 1 106 ? -24.531 -20.625 -10.945 1 96.06 106 SER A CA 1
ATOM 823 C C . SER A 1 106 ? -23.047 -20.422 -10.719 1 96.06 106 SER A C 1
ATOM 825 O O . SER A 1 106 ? -22.609 -20.203 -9.586 1 96.06 106 SER A O 1
ATOM 827 N N . PRO A 1 107 ? -22.25 -20.562 -11.711 1 96.62 107 PRO A N 1
ATOM 828 C CA . PRO A 1 107 ? -20.797 -20.422 -11.578 1 96.62 107 PRO A CA 1
ATOM 829 C C . PRO A 1 107 ? -20.359 -18.969 -11.43 1 96.62 107 PRO A C 1
ATOM 831 O O . PRO A 1 107 ? -19.734 -18.406 -12.336 1 96.62 107 PRO A O 1
ATOM 834 N N . MET A 1 108 ? -20.438 -18.375 -10.203 1 94.31 108 MET A N 1
ATOM 835 C CA . MET A 1 108 ? -20.297 -16.938 -9.969 1 94.31 108 MET A CA 1
ATOM 836 C C . MET A 1 108 ? -18.891 -16.594 -9.508 1 94.31 108 MET A C 1
ATOM 838 O O . MET A 1 108 ? -18.438 -15.469 -9.688 1 94.31 108 MET A O 1
ATOM 842 N N . SER A 1 109 ? -18.281 -17.562 -8.898 1 95.69 109 SER A N 1
ATOM 843 C CA . SER A 1 109 ? -16.969 -17.281 -8.352 1 95.69 109 SER A CA 1
ATOM 844 C C . SER A 1 109 ? -15.953 -17 -9.453 1 95.69 109 SER A C 1
ATOM 846 O O . SER A 1 109 ? -16.172 -17.359 -10.609 1 95.69 109 SER A O 1
ATOM 848 N N . GLU A 1 110 ? -14.891 -16.328 -9.117 1 96.38 110 GLU A N 1
ATOM 849 C CA . GLU A 1 110 ? -13.875 -15.938 -10.094 1 96.38 110 GLU A CA 1
ATOM 850 C C . GLU A 1 110 ? -13.273 -17.156 -10.773 1 96.38 110 GLU A C 1
ATOM 852 O O . GLU A 1 110 ? -13.117 -17.188 -12 1 96.38 110 GLU A O 1
ATOM 857 N N . PRO A 1 111 ? -12.875 -18.25 -10.078 1 96.19 111 PRO A N 1
ATOM 858 C CA . PRO A 1 111 ? -12.352 -19.422 -10.781 1 96.19 111 PRO A CA 1
ATOM 859 C C . PRO A 1 111 ? -13.391 -20.078 -11.695 1 96.19 111 PRO A C 1
ATOM 861 O O . PRO A 1 111 ? -13.055 -20.578 -12.773 1 96.19 111 PRO A O 1
ATOM 864 N N . CYS A 1 112 ? -14.672 -20.078 -11.273 1 97 112 CYS A N 1
ATOM 865 C CA . CYS A 1 112 ? -15.734 -20.609 -12.125 1 97 112 CYS A CA 1
ATOM 866 C C . CYS A 1 112 ? -15.891 -19.781 -13.391 1 97 112 CYS A C 1
ATOM 868 O O . CYS A 1 112 ? -15.93 -20.328 -14.492 1 97 112 CYS A O 1
ATOM 870 N N . ARG A 1 113 ? -15.969 -18.469 -13.18 1 97.31 113 ARG A N 1
ATOM 871 C CA . ARG A 1 113 ? -16.047 -17.578 -14.336 1 97.31 113 ARG A CA 1
ATOM 872 C C . ARG A 1 113 ? -14.828 -17.734 -15.234 1 97.31 113 ARG A C 1
ATOM 874 O O . ARG A 1 113 ? -14.93 -17.609 -16.453 1 97.31 113 ARG A O 1
ATOM 881 N N . GLY A 1 114 ? -13.695 -18.031 -14.602 1 97.81 114 GLY A N 1
ATOM 882 C CA . GLY A 1 114 ? -12.469 -18.266 -15.352 1 97.81 114 GLY A CA 1
ATOM 883 C C . GLY A 1 114 ? -12.57 -19.422 -16.328 1 97.81 114 GLY A C 1
ATOM 884 O O . GLY A 1 114 ? -12.094 -19.328 -17.453 1 97.81 114 GLY A O 1
ATOM 885 N N . VAL A 1 115 ? -13.164 -20.484 -15.867 1 98.19 115 VAL A N 1
ATOM 886 C CA . VAL A 1 115 ? -13.375 -21.625 -16.75 1 98.19 115 VAL A CA 1
ATOM 887 C C . VAL A 1 115 ? -14.211 -21.203 -17.953 1 98.19 115 VAL A C 1
ATOM 889 O O . VAL A 1 115 ? -13.867 -21.516 -19.094 1 98.19 115 VAL A O 1
ATOM 892 N N . LEU A 1 116 ? -15.258 -20.469 -17.688 1 98.19 116 LEU A N 1
ATOM 893 C CA . LEU A 1 116 ? -16.172 -20.062 -18.75 1 98.19 116 LEU A CA 1
ATOM 894 C C . LEU A 1 116 ? -15.492 -19.109 -19.719 1 98.19 116 LEU A C 1
ATOM 896 O O . LEU A 1 116 ? -15.664 -19.219 -20.938 1 98.19 116 LEU A O 1
ATOM 900 N N . THR A 1 117 ? -14.742 -18.141 -19.203 1 98.06 117 THR A N 1
ATOM 901 C CA . THR A 1 117 ? -13.992 -17.219 -20.047 1 98.06 117 THR A CA 1
ATOM 902 C C . THR A 1 117 ? -13.008 -17.969 -20.922 1 98.06 117 THR A C 1
ATOM 904 O O . THR A 1 117 ? -12.852 -17.641 -22.109 1 98.06 117 THR A O 1
ATOM 907 N N . THR A 1 118 ? -12.352 -18.953 -20.375 1 98.31 118 THR A N 1
ATOM 908 C CA . THR A 1 118 ? -11.391 -19.75 -21.109 1 98.31 118 THR A CA 1
ATOM 909 C C . THR A 1 118 ? -12.078 -20.531 -22.234 1 98.31 118 THR A C 1
ATOM 911 O O . THR A 1 118 ? -11.617 -20.547 -23.375 1 98.31 118 THR A O 1
ATOM 914 N N . LEU A 1 119 ? -13.18 -21.156 -21.906 1 98.44 119 LEU A N 1
ATOM 915 C CA . LEU A 1 119 ? -13.922 -21.922 -22.906 1 98.44 119 LEU A CA 1
ATOM 916 C C . LEU A 1 119 ? -14.414 -21.016 -24.016 1 98.44 119 LEU A C 1
ATOM 918 O O . LEU A 1 119 ? -14.391 -21.406 -25.188 1 98.44 119 LEU A O 1
ATOM 922 N N . GLN A 1 120 ? -14.852 -19.828 -23.672 1 98 120 GLN A N 1
ATOM 923 C CA . GLN A 1 120 ? -15.289 -18.875 -24.688 1 98 120 GLN A CA 1
ATOM 924 C C . GLN A 1 120 ? -14.148 -18.5 -25.625 1 98 120 GLN A C 1
ATOM 926 O O . GLN A 1 120 ? -14.328 -18.469 -26.844 1 98 120 GLN A O 1
ATOM 931 N N . ALA A 1 121 ? -13.008 -18.219 -25.062 1 97.25 121 ALA A N 1
ATOM 932 C CA . ALA A 1 121 ? -11.836 -17.828 -25.859 1 97.25 121 ALA A CA 1
ATOM 933 C C . ALA A 1 121 ? -11.406 -18.953 -26.797 1 97.25 121 ALA A C 1
ATOM 935 O O . ALA A 1 121 ? -10.836 -18.703 -27.859 1 97.25 121 ALA A O 1
ATOM 936 N N . LEU A 1 122 ? -11.719 -20.156 -26.422 1 97.69 122 LEU A N 1
ATOM 937 C CA . LEU A 1 122 ? -11.336 -21.328 -27.219 1 97.69 122 LEU A CA 1
ATOM 938 C C . LEU A 1 122 ? -12.43 -21.688 -28.219 1 97.69 122 LEU A C 1
ATOM 940 O O . LEU A 1 122 ? -12.305 -22.656 -28.969 1 97.69 122 LEU A O 1
ATOM 944 N N . GLY A 1 123 ? -13.531 -20.922 -28.281 1 97 123 GLY A N 1
ATOM 945 C CA . GLY A 1 123 ? -14.609 -21.141 -29.219 1 97 123 GLY A CA 1
ATOM 946 C C . GLY A 1 123 ? -15.609 -22.188 -28.75 1 97 123 GLY A C 1
ATOM 947 O O . GLY A 1 123 ? -16.328 -22.766 -29.562 1 97 123 GLY A O 1
ATOM 948 N N . LEU A 1 124 ? -15.602 -22.5 -27.469 1 98 124 LEU A N 1
ATOM 949 C CA . LEU A 1 124 ? -16.453 -23.547 -26.922 1 98 124 LEU A CA 1
ATOM 950 C C . LEU A 1 124 ? -17.609 -22.969 -26.125 1 98 124 LEU A C 1
ATOM 952 O O . LEU A 1 124 ? -18.062 -23.562 -25.141 1 98 124 LEU A O 1
ATOM 956 N N . GLN A 1 125 ? -18.062 -21.781 -26.422 1 96.5 125 GLN A N 1
ATOM 957 C CA . GLN A 1 125 ? -19.125 -21.109 -25.672 1 96.5 125 GLN A CA 1
ATOM 958 C C . GLN A 1 125 ? -20.453 -21.844 -25.797 1 96.5 125 GLN A C 1
ATOM 960 O O . GLN A 1 125 ? -21.25 -21.875 -24.859 1 96.5 125 GLN A O 1
ATOM 965 N N . LYS A 1 126 ? -20.734 -22.484 -26.891 1 97.31 126 LYS A N 1
ATOM 966 C CA . LYS A 1 126 ? -21.984 -23.219 -27.078 1 97.31 126 LYS A CA 1
ATOM 967 C C . LYS A 1 126 ? -22.016 -24.469 -26.219 1 97.31 126 LYS A C 1
ATOM 969 O O . LYS A 1 126 ? -23.047 -24.781 -25.594 1 97.31 126 LYS A O 1
ATOM 974 N N . GLU A 1 127 ? -20.922 -25.172 -26.219 1 97.31 127 GLU A N 1
ATOM 975 C CA . GLU A 1 127 ? -20.812 -26.359 -25.375 1 97.31 127 GLU A CA 1
ATOM 976 C C . GLU A 1 127 ? -20.953 -26.016 -23.906 1 97.31 127 GLU A C 1
ATOM 978 O O . GLU A 1 127 ? -21.594 -26.734 -23.141 1 97.31 127 GLU A O 1
ATOM 983 N N . ALA A 1 128 ? -20.281 -24.922 -23.484 1 97.25 128 ALA A N 1
ATOM 984 C CA . ALA A 1 128 ? -20.391 -24.453 -22.109 1 97.25 128 ALA A CA 1
ATOM 985 C C . ALA A 1 128 ? -21.828 -24.078 -21.766 1 97.25 128 ALA A C 1
ATOM 987 O O . ALA A 1 128 ? -22.312 -24.422 -20.688 1 97.25 128 ALA A O 1
ATOM 988 N N . ALA A 1 129 ? -22.5 -23.344 -22.688 1 96.56 129 ALA A N 1
ATOM 989 C CA . ALA A 1 129 ? -23.891 -22.922 -22.469 1 96.56 129 ALA A CA 1
ATOM 990 C C . ALA A 1 129 ? -24.812 -24.141 -22.328 1 96.56 129 ALA A C 1
ATOM 992 O O . ALA A 1 129 ? -25.797 -24.094 -21.578 1 96.56 129 ALA A O 1
ATOM 993 N N . ALA A 1 130 ? -24.547 -25.172 -23.016 1 97.25 130 ALA A N 1
ATOM 994 C CA . ALA A 1 130 ? -25.344 -26.391 -22.984 1 97.25 130 ALA A CA 1
ATOM 995 C C . ALA A 1 130 ? -24.938 -27.266 -21.797 1 97.25 130 ALA A C 1
ATOM 997 O O . ALA A 1 130 ? -25.562 -28.312 -21.547 1 97.25 130 ALA A O 1
ATOM 998 N N . ARG A 1 131 ? -23.938 -26.828 -21.078 1 97.62 131 ARG A N 1
ATOM 999 C CA . ARG A 1 131 ? -23.406 -27.578 -19.953 1 97.62 131 ARG A CA 1
ATOM 1000 C C . ARG A 1 131 ? -22.984 -28.984 -20.375 1 97.62 131 ARG A C 1
ATOM 1002 O O . ARG A 1 131 ? -23.266 -29.969 -19.672 1 97.62 131 ARG A O 1
ATOM 1009 N N . ASP A 1 132 ? -22.422 -29.094 -21.562 1 97.88 132 ASP A N 1
ATOM 1010 C CA . ASP A 1 132 ? -22.047 -30.375 -22.172 1 97.88 132 ASP A CA 1
ATOM 1011 C C . ASP A 1 132 ? -20.562 -30.672 -21.953 1 97.88 132 ASP A C 1
ATOM 1013 O O . ASP A 1 132 ? -19.75 -30.547 -22.875 1 97.88 132 ASP A O 1
ATOM 1017 N N . LEU A 1 133 ? -20.25 -31.219 -20.812 1 98.25 133 LEU A N 1
ATOM 1018 C CA . LEU A 1 133 ? -18.859 -31.5 -20.453 1 98.25 133 LEU A CA 1
ATOM 1019 C C . LEU A 1 133 ? -18.266 -32.562 -21.375 1 98.25 133 LEU A C 1
ATOM 1021 O O . LEU A 1 133 ? -17.109 -32.438 -21.781 1 98.25 133 LEU A O 1
ATOM 1025 N N . PRO A 1 134 ? -19.016 -33.594 -21.75 1 98.06 134 PRO A N 1
ATOM 1026 C CA . PRO A 1 134 ? -18.469 -34.594 -22.688 1 98.06 134 PRO A CA 1
ATOM 1027 C C . PRO A 1 134 ? -18.062 -33.969 -24.016 1 98.06 134 PRO A C 1
ATOM 1029 O O . PRO A 1 134 ? -17.016 -34.312 -24.578 1 98.06 134 PRO A O 1
ATOM 1032 N N . ALA A 1 135 ? -18.859 -33.094 -24.5 1 98.12 135 ALA A N 1
ATOM 1033 C CA . ALA A 1 135 ? -18.516 -32.438 -25.75 1 98.12 135 ALA A CA 1
ATOM 1034 C C . ALA A 1 135 ? -17.25 -31.594 -25.609 1 98.12 135 ALA A C 1
ATOM 1036 O O . ALA A 1 135 ? -16.422 -31.547 -26.516 1 98.12 135 ALA A O 1
ATOM 1037 N N . ILE A 1 136 ? -17.094 -30.875 -24.531 1 98.5 136 ILE A N 1
ATOM 1038 C CA . ILE A 1 136 ? -15.906 -30.094 -24.234 1 98.5 136 ILE A CA 1
ATOM 1039 C C . ILE A 1 136 ? -14.688 -31.016 -24.188 1 98.5 136 ILE A C 1
ATOM 1041 O O . ILE A 1 136 ? -13.641 -30.703 -24.766 1 98.5 136 ILE A O 1
ATOM 1045 N N . ARG A 1 137 ? -14.852 -32.156 -23.547 1 98.31 137 ARG A N 1
ATOM 1046 C CA . ARG A 1 137 ? -13.773 -33.156 -23.453 1 98.31 137 ARG A CA 1
ATOM 1047 C C . ARG A 1 137 ? -13.359 -33.656 -24.828 1 98.31 137 ARG A C 1
ATOM 1049 O O . ARG A 1 137 ? -12.172 -33.844 -25.094 1 98.31 137 ARG A O 1
ATOM 1056 N N . ARG A 1 138 ? -14.312 -33.875 -25.641 1 97.75 138 ARG A N 1
ATOM 1057 C CA . ARG A 1 138 ? -14.023 -34.344 -27 1 97.75 138 ARG A CA 1
ATOM 1058 C C . ARG A 1 138 ? -13.18 -33.344 -27.766 1 97.75 138 ARG A C 1
ATOM 1060 O O . ARG A 1 138 ? -12.273 -33.688 -28.5 1 97.75 138 ARG A O 1
ATOM 1067 N N . TRP A 1 139 ? -13.539 -32.062 -27.656 1 97.81 139 TRP A N 1
ATOM 1068 C CA . TRP A 1 139 ? -12.758 -31.031 -28.312 1 97.81 139 TRP A CA 1
ATOM 1069 C C . TRP A 1 139 ? -11.312 -31.047 -27.828 1 97.81 139 TRP A C 1
ATOM 1071 O O . TRP A 1 139 ? -10.383 -31 -28.625 1 97.81 139 TRP A O 1
ATOM 1081 N N . TYR A 1 140 ? -11.094 -31.156 -26.516 1 97.44 140 TYR A N 1
ATOM 1082 C CA . TYR A 1 140 ? -9.766 -31.172 -25.922 1 97.44 140 TYR A CA 1
ATOM 1083 C C . TYR A 1 140 ? -8.969 -32.406 -26.375 1 97.44 140 TYR A C 1
ATOM 1085 O O . TYR A 1 140 ? -7.754 -32.312 -26.547 1 97.44 140 TYR A O 1
ATOM 1093 N N . ALA A 1 141 ? -9.68 -33.5 -26.516 1 95.94 141 ALA A N 1
ATOM 1094 C CA . ALA A 1 141 ? -9.031 -34.75 -26.922 1 95.94 141 ALA A CA 1
ATOM 1095 C C . ALA A 1 141 ? -8.398 -34.594 -28.297 1 95.94 141 ALA A C 1
ATOM 1097 O O . ALA A 1 141 ? -7.453 -35.312 -28.641 1 95.94 141 ALA A O 1
ATOM 1098 N N . GLY A 1 142 ? -8.875 -33.688 -29.016 1 95.81 142 GLY A N 1
ATOM 1099 C CA . GLY A 1 142 ? -8.367 -33.5 -30.359 1 95.81 142 GLY A CA 1
ATOM 1100 C C . GLY A 1 142 ? -7.211 -32.5 -30.422 1 95.81 142 GLY A C 1
ATOM 1101 O O . GLY A 1 142 ? -6.641 -32.281 -31.484 1 95.81 142 GLY A O 1
ATOM 1102 N N . GLN A 1 143 ? -6.762 -31.984 -29.312 1 95.25 143 GLN A N 1
ATOM 1103 C CA . GL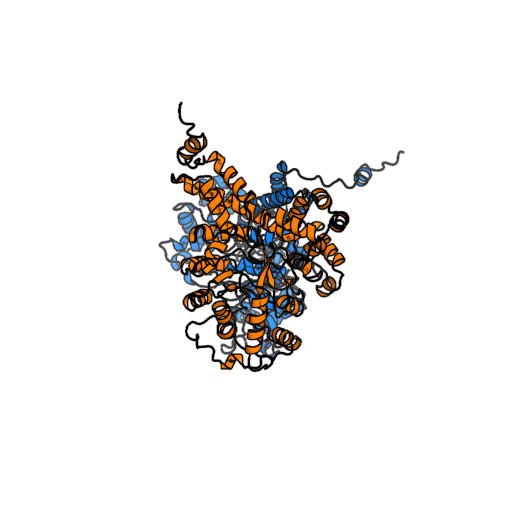N A 1 143 ? -5.711 -30.969 -29.297 1 95.25 143 GLN A CA 1
ATOM 1104 C C . GLN A 1 143 ? -4.34 -31.594 -29.078 1 95.25 143 GLN A C 1
ATOM 1106 O O . GLN A 1 143 ? -4.215 -32.562 -28.312 1 95.25 143 GLN A O 1
ATOM 1111 N N . ASP A 1 144 ? -3.354 -31.078 -29.797 1 94.69 144 ASP A N 1
ATOM 1112 C CA . ASP A 1 144 ? -1.96 -31.406 -29.5 1 94.69 144 ASP A CA 1
ATOM 1113 C C . ASP A 1 144 ? -1.448 -30.578 -28.328 1 94.69 144 ASP A C 1
ATOM 1115 O O . ASP A 1 144 ? -1.514 -29.344 -28.344 1 94.69 144 ASP A O 1
ATOM 1119 N N . ALA A 1 145 ? -0.905 -31.266 -27.344 1 92.31 145 ALA A N 1
ATOM 1120 C CA . ALA A 1 145 ? -0.56 -30.625 -26.078 1 92.31 145 ALA A CA 1
ATOM 1121 C C . ALA A 1 145 ? 0.444 -29.5 -26.297 1 92.31 145 ALA A C 1
ATOM 1123 O O . ALA A 1 145 ? 0.304 -28.422 -25.719 1 92.31 145 ALA A O 1
ATOM 1124 N N . GLU A 1 146 ? 1.488 -29.734 -27 1 92.12 146 GLU A N 1
ATOM 1125 C CA . GLU A 1 146 ? 2.527 -28.734 -27.234 1 92.12 146 GLU A CA 1
ATOM 1126 C C . GLU A 1 146 ? 1.976 -27.531 -27.984 1 92.12 146 GLU A C 1
ATOM 1128 O O . GLU A 1 146 ? 2.227 -26.391 -27.609 1 92.12 146 GLU A O 1
ATOM 1133 N N . MET A 1 147 ? 1.276 -27.797 -29.016 1 94.75 147 MET A N 1
ATOM 1134 C CA . MET A 1 147 ? 0.674 -26.734 -29.812 1 94.75 147 MET A CA 1
ATOM 1135 C C . MET A 1 147 ? -0.374 -25.969 -29 1 94.75 147 MET A C 1
ATOM 1137 O O . MET A 1 147 ? -0.519 -24.766 -29.141 1 94.75 147 MET A O 1
ATOM 1141 N N . PHE A 1 148 ? -1.077 -26.703 -28.219 1 95.38 148 PHE A N 1
ATOM 1142 C CA . PHE A 1 148 ? -2.092 -26.109 -27.359 1 95.38 148 PHE A CA 1
ATOM 1143 C C . PHE A 1 148 ? -1.462 -25.125 -26.375 1 95.38 148 PHE A C 1
ATOM 1145 O O . PHE A 1 148 ? -1.949 -24 -26.219 1 95.38 148 PHE A O 1
ATOM 1152 N N . ASN A 1 149 ? -0.431 -25.547 -25.75 1 94.12 149 ASN A N 1
ATOM 1153 C CA . ASN A 1 149 ? 0.251 -24.672 -24.797 1 94.12 149 ASN A CA 1
ATOM 1154 C C . ASN A 1 149 ? 0.752 -23.391 -25.453 1 94.12 149 ASN A C 1
ATOM 1156 O O . ASN A 1 149 ? 0.648 -22.312 -24.875 1 94.12 149 ASN A O 1
ATOM 1160 N N . GLU A 1 150 ? 1.277 -23.516 -26.594 1 94.56 150 GLU A N 1
ATOM 1161 C CA . GLU A 1 150 ? 1.711 -22.344 -27.359 1 94.56 150 GLU A CA 1
ATOM 1162 C C . GLU A 1 150 ? 0.533 -21.438 -27.688 1 94.56 150 GLU A C 1
ATOM 1164 O O . GLU A 1 150 ? 0.645 -20.203 -27.594 1 94.56 150 GLU A O 1
ATOM 1169 N N . LYS A 1 151 ? -0.506 -22.031 -28.094 1 95.5 151 LYS A N 1
ATOM 1170 C CA . LYS A 1 151 ? -1.721 -21.281 -28.391 1 95.5 151 LYS A CA 1
ATOM 1171 C C . LYS A 1 151 ? -2.201 -20.5 -27.156 1 95.5 151 LYS A C 1
ATOM 1173 O O . LYS A 1 151 ? -2.633 -19.359 -27.281 1 95.5 151 LYS A O 1
ATOM 1178 N N . MET A 1 152 ? -2.189 -21.156 -25.984 1 96.5 152 MET A N 1
ATOM 1179 C CA . MET A 1 152 ? -2.602 -20.5 -24.75 1 96.5 152 MET A CA 1
ATOM 1180 C C . MET A 1 152 ? -1.749 -19.25 -24.484 1 96.5 152 MET A C 1
ATOM 1182 O O . MET A 1 152 ? -2.273 -18.203 -24.125 1 96.5 152 MET A O 1
ATOM 1186 N N . MET A 1 153 ? -0.464 -19.328 -24.672 1 96 153 MET A N 1
ATOM 1187 C CA . MET A 1 153 ? 0.45 -18.203 -24.422 1 96 153 MET A CA 1
ATOM 1188 C C . MET A 1 153 ? 0.229 -17.094 -25.438 1 96 153 MET A C 1
ATOM 1190 O O . MET A 1 153 ? 0.304 -15.906 -25.094 1 96 153 MET A O 1
ATOM 1194 N N . ARG A 1 154 ? -0.091 -17.453 -26.641 1 95.5 154 ARG A N 1
ATOM 1195 C CA . ARG A 1 154 ? -0.367 -16.453 -27.672 1 95.5 154 ARG A CA 1
ATOM 1196 C C . ARG A 1 154 ? -1.684 -15.742 -27.406 1 95.5 154 ARG A C 1
ATOM 1198 O O . ARG A 1 154 ? -1.768 -14.516 -27.531 1 95.5 154 ARG A O 1
ATOM 1205 N N . LEU A 1 155 ? -2.674 -16.516 -27.016 1 96 155 LEU A N 1
ATOM 1206 C CA . LEU A 1 155 ? -3.982 -15.93 -26.734 1 96 155 LEU A CA 1
ATOM 1207 C C . LEU A 1 155 ? -3.912 -15 -25.531 1 96 155 LEU A C 1
ATOM 1209 O O . LEU A 1 155 ? -4.617 -13.984 -25.484 1 96 155 LEU A O 1
ATOM 1213 N N . ALA A 1 156 ? -3.078 -15.367 -24.594 1 96.94 156 ALA A N 1
ATOM 1214 C CA . ALA A 1 156 ? -2.885 -14.539 -23.406 1 96.94 156 ALA A CA 1
ATOM 1215 C C . ALA A 1 156 ? -1.915 -13.391 -23.688 1 96.94 156 ALA A C 1
ATOM 1217 O O . ALA A 1 156 ? -1.719 -12.508 -22.844 1 96.94 156 ALA A O 1
ATOM 1218 N N . ARG A 1 157 ? -1.281 -13.375 -24.859 1 97.06 157 ARG A N 1
ATOM 1219 C CA . ARG A 1 157 ? -0.321 -12.375 -25.312 1 97.06 157 ARG A CA 1
ATOM 1220 C C . ARG A 1 157 ? 0.857 -12.273 -24.344 1 97.06 157 ARG A C 1
ATOM 1222 O O . ARG A 1 157 ? 1.172 -11.188 -23.859 1 97.06 157 ARG A O 1
ATOM 1229 N N . LEU A 1 158 ? 1.495 -13.383 -24.188 1 98.12 158 LEU A N 1
ATOM 1230 C CA . LEU A 1 158 ? 2.643 -13.461 -23.297 1 98.12 158 LEU A CA 1
ATOM 1231 C C . LEU A 1 158 ? 3.943 -13.578 -24.078 1 98.12 158 LEU A C 1
ATOM 1233 O O . LEU A 1 158 ? 4.051 -14.406 -24.984 1 98.12 158 LEU A O 1
ATOM 1237 N N . ARG A 1 159 ? 4.852 -12.727 -23.75 1 97.75 159 ARG A N 1
ATOM 1238 C CA . ARG A 1 159 ? 6.188 -12.836 -24.328 1 97.75 159 ARG A CA 1
ATOM 1239 C C . ARG A 1 159 ? 6.922 -14.055 -23.781 1 97.75 159 ARG A C 1
ATOM 1241 O O . ARG A 1 159 ? 7.531 -14.812 -24.531 1 97.75 159 ARG A O 1
ATOM 1248 N N . TYR A 1 160 ? 6.902 -14.219 -22.547 1 98 160 TYR A N 1
ATOM 1249 C CA . TYR A 1 160 ? 7.41 -15.414 -21.891 1 98 160 TYR A CA 1
ATOM 1250 C C . TYR A 1 160 ? 6.82 -15.547 -20.484 1 98 160 TYR A C 1
ATOM 1252 O O . TYR A 1 160 ? 6.176 -14.625 -19.984 1 98 160 TYR A O 1
ATOM 1260 N N . ILE A 1 161 ? 6.934 -16.703 -19.953 1 98.31 161 ILE A N 1
ATOM 1261 C CA . ILE A 1 161 ? 6.484 -17 -18.594 1 98.31 161 ILE A CA 1
ATOM 1262 C C . ILE A 1 161 ? 7.652 -17.531 -17.766 1 98.31 161 ILE A C 1
ATOM 1264 O O . ILE A 1 161 ? 8.594 -18.125 -18.312 1 98.31 161 ILE A O 1
ATOM 1268 N N . ILE A 1 162 ? 7.617 -17.234 -16.5 1 98.31 162 ILE A N 1
ATOM 1269 C CA . ILE A 1 162 ? 8.617 -17.781 -15.594 1 98.31 162 ILE A CA 1
ATOM 1270 C C . ILE A 1 162 ? 8 -18.906 -14.773 1 98.31 162 ILE A C 1
ATOM 1272 O O . ILE A 1 162 ? 6.969 -18.719 -14.125 1 98.31 162 ILE A O 1
ATOM 1276 N N . THR A 1 163 ? 8.609 -20.062 -14.828 1 97.38 163 THR A N 1
ATOM 1277 C CA . THR A 1 163 ? 8.094 -21.281 -14.211 1 97.38 163 THR A CA 1
ATOM 1278 C C . THR A 1 163 ? 8.938 -21.672 -13 1 97.38 163 THR A C 1
ATOM 1280 O O . THR A 1 163 ? 10.156 -21.5 -13.016 1 97.38 163 THR A O 1
ATOM 1283 N N . SER A 1 164 ? 8.367 -22.125 -11.945 1 96.62 164 SER A N 1
ATOM 1284 C CA . SER A 1 164 ? 9.039 -22.422 -10.688 1 96.62 164 SER A CA 1
ATOM 1285 C C . SER A 1 164 ? 9.5 -23.875 -10.633 1 96.62 164 SER A C 1
ATOM 1287 O O . SER A 1 164 ? 8.688 -24.781 -10.742 1 96.62 164 SER A O 1
ATOM 1289 N N . HIS A 1 165 ? 10.781 -24.094 -10.398 1 96.25 165 HIS A N 1
ATOM 1290 C CA . HIS A 1 165 ? 11.398 -25.406 -10.297 1 96.25 165 HIS A CA 1
ATOM 1291 C C . HIS A 1 165 ? 11.953 -25.656 -8.898 1 96.25 165 HIS A C 1
ATOM 1293 O O . HIS A 1 165 ? 12.828 -24.906 -8.438 1 96.25 165 HIS A O 1
ATOM 1299 N N . ASP A 1 166 ? 11.531 -26.672 -8.258 1 94.31 166 ASP A N 1
ATOM 1300 C CA . ASP A 1 166 ? 11.945 -26.953 -6.887 1 94.31 166 ASP A CA 1
ATOM 1301 C C . ASP A 1 166 ? 12.906 -28.141 -6.836 1 94.31 166 ASP A C 1
ATOM 1303 O O . ASP A 1 166 ? 12.492 -29.297 -6.969 1 94.31 166 ASP A O 1
ATOM 1307 N N . PRO A 1 167 ? 14.125 -27.922 -6.539 1 95.19 167 PRO A N 1
ATOM 1308 C CA . PRO A 1 167 ? 15.109 -29 -6.52 1 95.19 167 PRO A CA 1
ATOM 1309 C C . PRO A 1 167 ? 14.883 -29.984 -5.375 1 95.19 167 PRO A C 1
ATOM 1311 O O . PRO A 1 167 ? 15.492 -31.062 -5.348 1 95.19 167 PRO A O 1
ATOM 1314 N N . PHE A 1 168 ? 14.047 -29.609 -4.457 1 93.5 168 PHE A N 1
ATOM 1315 C CA . PHE A 1 168 ? 13.844 -30.484 -3.305 1 93.5 168 PHE A CA 1
ATOM 1316 C C . PHE A 1 168 ? 12.508 -31.219 -3.408 1 93.5 168 PHE A C 1
ATOM 1318 O O . PHE A 1 168 ? 12.094 -31.891 -2.465 1 93.5 168 PHE A O 1
ATOM 1325 N N . ASP A 1 169 ? 11.875 -31.016 -4.477 1 87.06 169 ASP A N 1
ATOM 1326 C CA . ASP A 1 169 ? 10.75 -31.859 -4.855 1 87.06 169 ASP A CA 1
ATOM 1327 C C . ASP A 1 169 ? 11.234 -33.125 -5.566 1 87.06 169 ASP A C 1
ATOM 1329 O O . ASP A 1 169 ? 11.977 -33.031 -6.547 1 87.06 169 ASP A O 1
ATOM 1333 N N . ALA A 1 170 ? 10.766 -34.219 -5.137 1 80.56 170 ALA A N 1
ATOM 1334 C CA . ALA A 1 170 ? 11.281 -35.5 -5.586 1 80.56 170 ALA A CA 1
ATOM 1335 C C . ALA A 1 170 ? 11.094 -35.656 -7.094 1 80.56 170 ALA A C 1
ATOM 1337 O O . ALA A 1 170 ? 11.938 -36.281 -7.762 1 80.56 170 ALA A O 1
ATOM 1338 N N . GLU A 1 171 ? 10.086 -35.188 -7.633 1 82.94 171 GLU A N 1
ATOM 1339 C CA . GLU A 1 171 ? 9.805 -35.344 -9.055 1 82.94 171 GLU A CA 1
ATOM 1340 C C . GLU A 1 171 ? 10.594 -34.312 -9.891 1 82.94 171 GLU A C 1
ATOM 1342 O O . GLU A 1 171 ? 10.789 -34.531 -11.094 1 82.94 171 GLU A O 1
ATOM 1347 N N . GLN A 1 172 ? 11.07 -33.281 -9.258 1 91.56 172 GLN A N 1
ATOM 1348 C CA . GLN A 1 172 ? 11.641 -32.188 -10.023 1 91.56 172 GLN A CA 1
ATOM 1349 C C . GLN A 1 172 ? 13.164 -32.125 -9.875 1 91.56 172 GLN A C 1
ATOM 1351 O O . GLN A 1 172 ? 13.844 -31.453 -10.641 1 91.56 172 GLN A O 1
ATOM 1356 N N . THR A 1 173 ? 13.703 -32.875 -8.938 1 90.06 173 THR A N 1
ATOM 1357 C CA . THR A 1 173 ? 15.125 -32.781 -8.633 1 90.06 173 THR A CA 1
ATOM 1358 C C . THR A 1 173 ? 15.961 -33.062 -9.875 1 90.06 173 THR A C 1
ATOM 1360 O O . THR A 1 173 ? 16.859 -32.312 -10.219 1 90.06 173 THR A O 1
ATOM 1363 N N . ALA A 1 174 ? 15.648 -34.156 -10.508 1 90.12 174 ALA A N 1
ATOM 1364 C CA . ALA A 1 174 ? 16.406 -34.531 -11.688 1 90.12 174 ALA A CA 1
ATOM 1365 C C . ALA A 1 174 ? 16.266 -33.5 -12.805 1 90.12 174 ALA A C 1
ATOM 1367 O O . ALA A 1 174 ? 17.219 -33.25 -13.539 1 90.12 174 ALA A O 1
ATOM 1368 N N . LEU A 1 175 ? 15.109 -32.938 -12.898 1 92.88 175 LEU A N 1
ATOM 1369 C CA . LEU A 1 175 ? 14.828 -31.938 -13.938 1 92.88 175 LEU A CA 1
ATOM 1370 C C . LEU A 1 175 ? 15.562 -30.625 -13.664 1 92.88 175 LEU A C 1
ATOM 1372 O O . LEU A 1 175 ? 15.867 -29.891 -14.594 1 92.88 175 LEU A O 1
ATOM 1376 N N . CYS A 1 176 ? 15.852 -30.328 -12.43 1 94.62 176 CYS A N 1
ATOM 1377 C CA . CYS A 1 176 ? 16.594 -29.125 -12.062 1 94.62 176 CYS A CA 1
ATOM 1378 C C . CYS A 1 176 ? 18.078 -29.281 -12.391 1 94.62 176 CYS A C 1
ATOM 1380 O O . CYS A 1 176 ? 18.75 -28.297 -12.719 1 94.62 176 CYS A O 1
ATOM 1382 N N . LEU A 1 177 ? 18.547 -30.5 -12.336 1 94.31 177 LEU A N 1
ATOM 1383 C CA . LEU A 1 177 ? 19.953 -30.781 -12.562 1 94.31 177 LEU A CA 1
ATOM 1384 C C . LEU A 1 177 ? 20.234 -30.984 -14.047 1 94.31 177 LEU A C 1
ATOM 1386 O O . LEU A 1 177 ? 21.328 -30.641 -14.531 1 94.31 177 LEU A O 1
ATOM 1390 N N . GLU A 1 178 ? 19.312 -31.594 -14.703 1 94.25 178 GLU A N 1
ATOM 1391 C CA . GLU A 1 178 ? 19.359 -31.812 -16.141 1 94.25 178 GLU A CA 1
ATOM 1392 C C . GLU A 1 178 ? 18.062 -31.375 -16.828 1 94.25 178 GLU A C 1
ATOM 1394 O O . GLU A 1 178 ? 17.312 -32.219 -17.312 1 94.25 178 GLU A O 1
ATOM 1399 N N . PRO A 1 179 ? 17.938 -30.078 -16.922 1 94.38 179 PRO A N 1
ATOM 1400 C CA . PRO A 1 179 ? 16.688 -29.578 -17.5 1 94.38 179 PRO A CA 1
ATOM 1401 C C . PRO A 1 179 ? 16.516 -29.953 -18.969 1 94.38 179 PRO A C 1
ATOM 1403 O O . PRO A 1 179 ? 17.453 -29.828 -19.766 1 94.38 179 PRO A O 1
ATOM 1406 N N . PRO A 1 180 ? 15.391 -30.438 -19.266 1 93.25 180 PRO A N 1
ATOM 1407 C CA . PRO A 1 180 ? 15.141 -30.703 -20.688 1 93.25 180 PRO A CA 1
ATOM 1408 C C . PRO A 1 180 ? 15.086 -29.422 -21.531 1 93.25 180 PRO A C 1
ATOM 1410 O O . PRO A 1 180 ? 14.875 -28.328 -20.984 1 93.25 180 PRO A O 1
ATOM 1413 N N . ALA A 1 181 ? 15.266 -29.641 -22.828 1 89.06 181 ALA A N 1
ATOM 1414 C CA . ALA A 1 181 ? 15.148 -28.5 -23.734 1 89.06 181 ALA A CA 1
ATOM 1415 C C . ALA A 1 181 ? 13.727 -27.953 -23.734 1 89.06 181 ALA A C 1
ATOM 1417 O O . ALA A 1 181 ? 12.758 -28.703 -23.719 1 89.06 181 ALA A O 1
ATOM 1418 N N . SER A 1 182 ? 13.625 -26.688 -23.578 1 86.56 182 SER A N 1
ATOM 1419 C CA . SER A 1 182 ? 12.32 -26.031 -23.562 1 86.56 182 SER A CA 1
ATOM 1420 C C . SER A 1 182 ? 12.297 -24.844 -24.516 1 86.56 182 SER A C 1
ATOM 1422 O O . SER A 1 182 ? 13.352 -24.281 -24.859 1 86.56 182 SER A O 1
ATOM 1424 N N . ALA A 1 183 ? 11.086 -24.547 -25 1 87.75 183 ALA A N 1
ATOM 1425 C CA . ALA A 1 183 ? 10.914 -23.344 -25.812 1 87.75 183 ALA A CA 1
ATOM 1426 C C . ALA A 1 183 ? 11.398 -22.109 -25.078 1 87.75 183 ALA A C 1
ATOM 1428 O O . ALA A 1 183 ? 11.305 -22.031 -23.844 1 87.75 183 ALA A O 1
ATOM 1429 N N . PRO A 1 184 ? 11.859 -21.109 -25.812 1 89.12 184 PRO A N 1
ATOM 1430 C CA . PRO A 1 184 ? 12.43 -19.906 -25.219 1 89.12 184 PRO A CA 1
ATOM 1431 C C . PRO A 1 184 ? 11.422 -19.125 -24.375 1 89.12 184 PRO A C 1
ATOM 1433 O O . PRO A 1 184 ? 11.812 -18.344 -23.5 1 89.12 184 PRO A O 1
ATOM 1436 N N . ARG A 1 185 ? 10.18 -19.344 -24.609 1 94.38 185 ARG A N 1
ATOM 1437 C CA . ARG A 1 185 ? 9.148 -18.625 -23.875 1 94.38 185 ARG A CA 1
ATOM 1438 C C . ARG A 1 185 ? 9.055 -19.109 -22.422 1 94.38 185 ARG A C 1
ATOM 1440 O O . ARG A 1 185 ? 8.461 -18.453 -21.578 1 94.38 185 ARG A O 1
ATOM 1447 N N . TYR A 1 186 ? 9.602 -20.297 -22.188 1 96.56 186 TYR A N 1
ATOM 1448 C CA . TYR A 1 186 ? 9.641 -20.812 -20.812 1 96.56 186 TYR A CA 1
ATOM 1449 C C . TYR A 1 186 ? 10.953 -20.438 -20.141 1 96.56 186 TYR A C 1
ATOM 1451 O O . TYR A 1 186 ? 12.023 -20.938 -20.516 1 96.56 186 TYR A O 1
ATOM 1459 N N . LYS A 1 187 ? 10.914 -19.562 -19.219 1 97.44 187 LYS A N 1
ATOM 1460 C CA . LYS A 1 187 ? 12.062 -19.266 -18.359 1 97.44 187 LYS A CA 1
ATOM 1461 C C . LYS A 1 187 ? 11.883 -19.875 -16.984 1 97.44 187 LYS A C 1
ATOM 1463 O O . LYS A 1 187 ? 10.781 -20.281 -16.609 1 97.44 187 LYS A O 1
ATOM 1468 N N . SER A 1 188 ? 13.008 -20.031 -16.266 1 97.25 188 SER A N 1
ATOM 1469 C CA . SER A 1 188 ? 12.938 -20.797 -15.023 1 97.25 188 SER A CA 1
ATOM 1470 C C . SER A 1 188 ? 13.234 -19.922 -13.812 1 97.25 188 SER A C 1
ATOM 1472 O O . SER A 1 188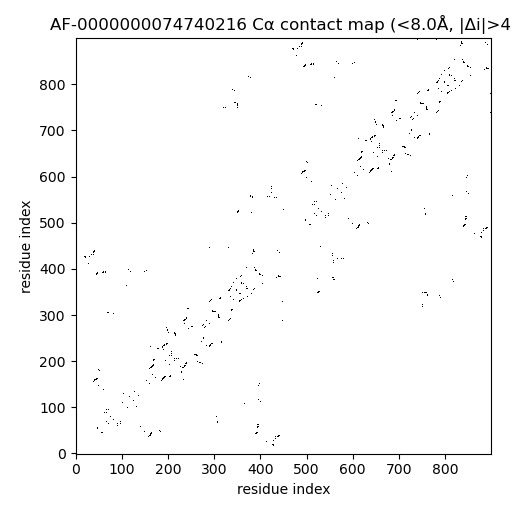 ? 14.016 -18.969 -13.898 1 97.25 188 SER A O 1
ATOM 1474 N N . ALA A 1 189 ? 12.594 -20.156 -12.758 1 98.31 189 ALA A N 1
ATOM 1475 C CA . ALA A 1 189 ? 12.945 -19.719 -11.414 1 98.31 189 ALA A CA 1
ATOM 1476 C C . ALA A 1 189 ? 13.289 -20.891 -10.516 1 98.31 189 ALA A C 1
ATOM 1478 O O . ALA A 1 189 ? 12.719 -21.984 -10.672 1 98.31 189 ALA A O 1
ATOM 1479 N N . LEU A 1 190 ? 14.219 -20.734 -9.68 1 98.31 190 LEU A N 1
ATOM 1480 C CA . LEU A 1 190 ? 14.562 -21.75 -8.695 1 98.31 190 LEU A CA 1
ATOM 1481 C C . LEU A 1 190 ? 13.75 -21.562 -7.418 1 98.31 190 LEU A C 1
ATOM 1483 O O . LEU A 1 190 ? 13.938 -20.578 -6.695 1 98.31 190 LEU A O 1
ATOM 1487 N N . ALA A 1 191 ? 12.891 -22.5 -7.16 1 98.12 191 ALA A N 1
ATOM 1488 C CA . ALA A 1 191 ? 11.984 -22.391 -6.02 1 98.12 191 ALA A CA 1
ATOM 1489 C C . ALA A 1 191 ? 12.562 -23.078 -4.789 1 98.12 191 ALA A C 1
ATOM 1491 O O . ALA A 1 191 ? 12.984 -24.234 -4.863 1 98.12 191 ALA A O 1
ATOM 1492 N N . LEU A 1 192 ? 12.547 -22.406 -3.668 1 97.38 192 LEU A N 1
ATOM 1493 C CA . LEU A 1 192 ? 13.125 -22.938 -2.439 1 97.38 192 LEU A CA 1
ATOM 1494 C C . LEU A 1 192 ? 12.117 -22.875 -1.295 1 97.38 192 LEU A C 1
ATOM 1496 O O . LEU A 1 192 ? 12.492 -22.594 -0.151 1 97.38 192 LEU A O 1
ATOM 1500 N N . ASP A 1 193 ? 10.891 -23.047 -1.581 1 94.19 193 ASP A N 1
ATOM 1501 C CA . ASP A 1 193 ? 9.828 -23.016 -0.582 1 94.19 193 ASP A CA 1
ATOM 1502 C C . ASP A 1 193 ? 10.07 -24.031 0.522 1 94.19 193 ASP A C 1
ATOM 1504 O O . ASP A 1 193 ? 9.969 -23.719 1.708 1 94.19 193 ASP A O 1
ATOM 1508 N N . GLU A 1 194 ? 10.414 -25.25 0.121 1 91.06 194 GLU A N 1
ATOM 1509 C CA . GLU A 1 194 ? 10.617 -26.328 1.079 1 91.06 194 GLU A CA 1
ATOM 1510 C C . GLU A 1 194 ? 11.703 -25.969 2.088 1 91.06 194 GLU A C 1
ATOM 1512 O O . GLU A 1 194 ? 11.562 -26.234 3.283 1 91.06 194 GLU A O 1
ATOM 1517 N N . LEU A 1 195 ? 12.703 -25.375 1.623 1 91.75 195 LEU A N 1
ATOM 1518 C CA . LEU A 1 195 ? 13.828 -25.031 2.484 1 91.75 195 LEU A CA 1
ATOM 1519 C C . LEU A 1 195 ? 13.469 -23.891 3.428 1 91.75 195 LEU A C 1
ATOM 1521 O O . LEU A 1 195 ? 13.695 -23.984 4.637 1 91.75 195 LEU A O 1
ATOM 1525 N N . LEU A 1 196 ? 12.906 -22.828 2.875 1 94.25 196 LEU A N 1
ATOM 1526 C CA . LEU A 1 196 ? 12.641 -21.656 3.693 1 94.25 196 LEU A CA 1
ATOM 1527 C C . LEU A 1 196 ? 11.523 -21.922 4.691 1 94.25 196 LEU A C 1
ATOM 1529 O O . LEU A 1 196 ? 11.523 -21.375 5.797 1 94.25 196 LEU A O 1
ATOM 1533 N N . GLU A 1 197 ? 10.594 -22.766 4.297 1 92.31 197 GLU A N 1
ATOM 1534 C CA . GLU A 1 197 ? 9.484 -23.094 5.184 1 92.31 197 GLU A CA 1
ATOM 1535 C C . GLU A 1 197 ? 9.891 -24.156 6.215 1 92.31 197 GLU A C 1
ATOM 1537 O O . GLU A 1 197 ? 9.086 -24.531 7.066 1 92.31 197 GLU A O 1
ATOM 1542 N N . GLY A 1 198 ? 11.094 -24.703 6.121 1 88.81 198 GLY A N 1
ATOM 1543 C CA . GLY A 1 198 ? 11.633 -25.609 7.117 1 88.81 198 GLY A CA 1
ATOM 1544 C C . GLY A 1 198 ? 11.234 -27.062 6.879 1 88.81 198 GLY A C 1
ATOM 1545 O O . GLY A 1 198 ? 11.211 -27.859 7.809 1 88.81 198 GLY A O 1
ATOM 1546 N N . ASN A 1 199 ? 10.805 -27.375 5.684 1 89.81 199 ASN A N 1
ATOM 1547 C CA . ASN A 1 199 ? 10.531 -28.766 5.348 1 89.81 199 ASN A CA 1
ATOM 1548 C C . ASN A 1 199 ? 11.82 -29.531 5.062 1 89.81 199 ASN A C 1
ATOM 1550 O O . ASN A 1 199 ? 12.023 -30 3.943 1 89.81 199 ASN A O 1
ATOM 1554 N N . PHE A 1 200 ? 12.594 -29.797 6.043 1 92.25 200 PHE A N 1
ATOM 1555 C CA . PHE A 1 200 ? 13.922 -30.375 5.93 1 92.25 200 PHE A CA 1
ATOM 1556 C C . PHE A 1 200 ? 13.836 -31.859 5.562 1 92.25 200 PHE A C 1
ATOM 1558 O O . PHE A 1 200 ? 14.703 -32.375 4.859 1 92.25 200 PHE A O 1
ATOM 1565 N N . PRO A 1 201 ? 12.812 -32.531 6.004 1 90.81 201 PRO A N 1
ATOM 1566 C CA . PRO A 1 201 ? 12.68 -33.906 5.523 1 90.81 201 PRO A CA 1
ATOM 1567 C C . PRO A 1 201 ? 12.664 -34 4 1 90.81 201 PRO A C 1
ATOM 1569 O O . PRO A 1 201 ? 13.273 -34.906 3.426 1 90.81 201 PRO A O 1
ATOM 1572 N N . ALA A 1 202 ? 11.977 -33.125 3.35 1 90.06 202 ALA A N 1
ATOM 1573 C CA . ALA A 1 202 ? 11.969 -33.125 1.89 1 90.06 202 ALA A CA 1
ATOM 1574 C C . ALA A 1 202 ? 13.359 -32.844 1.333 1 90.06 202 ALA A C 1
ATOM 1576 O O . ALA A 1 202 ? 13.773 -33.469 0.354 1 90.06 202 ALA A O 1
ATOM 1577 N N . ALA A 1 203 ? 14.07 -31.969 1.936 1 91.69 203 ALA A N 1
ATOM 1578 C CA . ALA A 1 203 ? 15.43 -31.641 1.521 1 91.69 203 ALA A CA 1
ATOM 1579 C C . ALA A 1 203 ? 16.344 -32.844 1.691 1 91.69 203 ALA A C 1
ATOM 1581 O O . ALA A 1 203 ? 17.156 -33.156 0.812 1 91.69 203 ALA A O 1
ATOM 1582 N N . CYS A 1 204 ? 16.188 -33.469 2.781 1 93.19 204 CYS A N 1
ATOM 1583 C CA . CYS A 1 204 ? 17.016 -34.656 3.072 1 93.19 204 CYS A CA 1
ATOM 1584 C C . CYS A 1 204 ? 16.766 -35.75 2.057 1 93.19 204 CYS A C 1
ATOM 1586 O O . CYS A 1 204 ? 17.703 -36.438 1.615 1 93.19 204 CYS A O 1
ATOM 1588 N N . ARG A 1 205 ? 15.539 -35.938 1.723 1 92.06 205 ARG A N 1
ATOM 1589 C CA . ARG A 1 205 ? 15.203 -36.938 0.73 1 92.06 205 ARG A CA 1
ATOM 1590 C C . ARG A 1 205 ? 15.867 -36.625 -0.61 1 92.06 205 ARG A C 1
ATOM 1592 O O . ARG A 1 205 ? 16.406 -37.531 -1.264 1 92.06 205 ARG A O 1
ATOM 1599 N N . ALA A 1 206 ? 15.805 -35.469 -1.023 1 91.56 206 ALA A N 1
ATOM 1600 C CA . ALA A 1 206 ? 16.422 -35.031 -2.283 1 91.56 206 ALA A CA 1
ATOM 1601 C C . ALA A 1 206 ? 17.922 -35.25 -2.254 1 91.56 206 ALA A C 1
ATOM 1603 O O . ALA A 1 206 ? 18.516 -35.688 -3.24 1 91.56 206 ALA A O 1
ATOM 1604 N N . LEU A 1 207 ? 18.547 -34.938 -1.155 1 92.75 207 LEU A N 1
ATOM 1605 C CA . LEU A 1 207 ? 20 -35.125 -1.003 1 92.75 207 LEU A CA 1
ATOM 1606 C C . LEU A 1 207 ? 20.375 -36.594 -1.008 1 92.75 207 LEU A C 1
ATOM 1608 O O . LEU A 1 207 ? 21.375 -36.969 -1.611 1 92.75 207 LEU A O 1
ATOM 1612 N N . GLU A 1 208 ? 19.562 -37.312 -0.345 1 91.94 208 GLU A N 1
ATOM 1613 C CA . GLU A 1 208 ? 19.812 -38.75 -0.285 1 91.94 208 GLU A CA 1
ATOM 1614 C C . GLU A 1 208 ? 19.75 -39.375 -1.676 1 91.94 208 GLU A C 1
ATOM 1616 O O . GLU A 1 208 ? 20.547 -40.25 -1.996 1 91.94 208 GLU A O 1
ATOM 1621 N N . LEU A 1 209 ? 18.797 -38.938 -2.406 1 88.25 209 LEU A N 1
ATOM 1622 C CA . LEU A 1 209 ? 18.641 -39.438 -3.766 1 88.25 209 LEU A CA 1
ATOM 1623 C C . LEU A 1 209 ? 19.875 -39.156 -4.605 1 88.25 209 LEU A C 1
ATOM 1625 O O . LEU A 1 209 ? 20.156 -39.844 -5.582 1 88.25 209 LEU A O 1
ATOM 1629 N N . ARG A 1 210 ? 20.688 -38.25 -4.223 1 89.94 210 ARG A N 1
ATOM 1630 C CA . ARG A 1 210 ? 21.875 -37.844 -4.969 1 89.94 210 ARG A CA 1
ATOM 1631 C C . ARG A 1 210 ? 23.141 -38.281 -4.246 1 89.94 210 ARG A C 1
ATOM 1633 O O . ARG A 1 210 ? 24.25 -37.844 -4.598 1 89.94 210 ARG A O 1
ATOM 1640 N N . ALA A 1 211 ? 22.969 -39 -3.225 1 92.06 211 ALA A N 1
ATOM 1641 C CA . ALA A 1 211 ? 24.078 -39.531 -2.43 1 92.06 211 ALA A CA 1
ATOM 1642 C C . ALA A 1 211 ? 24.906 -38.406 -1.822 1 92.06 211 ALA A C 1
ATOM 1644 O O . ALA A 1 211 ? 26.141 -38.469 -1.835 1 92.06 211 ALA A O 1
ATOM 1645 N N . LYS A 1 212 ? 24.219 -37.406 -1.41 1 93.5 212 LYS A N 1
ATOM 1646 C CA . LYS A 1 212 ? 24.859 -36.281 -0.733 1 93.5 212 LYS A CA 1
ATOM 1647 C C . LYS A 1 212 ? 24.562 -36.281 0.762 1 93.5 212 LYS A C 1
ATOM 1649 O O . LYS A 1 212 ? 23.531 -36.812 1.188 1 93.5 212 LYS A O 1
ATOM 1654 N N . PRO A 1 213 ? 25.5 -35.719 1.514 1 94.75 213 PRO A N 1
ATOM 1655 C CA . PRO A 1 213 ? 25.203 -35.625 2.945 1 94.75 213 PRO A CA 1
ATOM 1656 C C . PRO A 1 213 ? 23.984 -34.75 3.242 1 94.75 213 PRO A C 1
ATOM 1658 O O . PRO A 1 213 ? 23.656 -33.844 2.463 1 94.75 213 PRO A O 1
ATOM 1661 N N . LYS A 1 214 ? 23.375 -35 4.352 1 93.94 214 LYS A N 1
ATOM 1662 C CA . LYS A 1 214 ? 22.172 -34.281 4.75 1 93.94 214 LYS A CA 1
ATOM 1663 C C . LYS A 1 214 ? 22.516 -33.031 5.543 1 93.94 214 LYS A C 1
ATOM 1665 O O . LYS A 1 214 ? 22.141 -32.906 6.711 1 93.94 214 LYS A O 1
ATOM 1670 N N . THR A 1 215 ? 23.188 -32.156 4.887 1 93.38 215 THR A N 1
ATOM 1671 C CA . THR A 1 215 ? 23.625 -30.906 5.516 1 93.38 215 THR A CA 1
ATOM 1672 C C . THR A 1 215 ? 23.219 -29.703 4.664 1 93.38 215 THR A C 1
ATOM 1674 O O . THR A 1 215 ? 22.906 -29.859 3.482 1 93.38 215 THR A O 1
ATOM 1677 N N . LEU A 1 216 ? 23.25 -28.562 5.254 1 92.44 216 LEU A N 1
ATOM 1678 C CA . LEU A 1 216 ? 22.984 -27.344 4.508 1 92.44 216 LEU A CA 1
ATOM 1679 C C . LEU A 1 216 ? 24.062 -27.094 3.459 1 92.44 216 LEU A C 1
ATOM 1681 O O . LEU A 1 216 ? 23.797 -26.562 2.387 1 92.44 216 LEU A O 1
ATOM 1685 N N . ARG A 1 217 ? 25.25 -27.516 3.793 1 93.69 217 ARG A N 1
ATOM 1686 C CA . ARG A 1 217 ? 26.344 -27.391 2.836 1 93.69 217 ARG A CA 1
ATOM 1687 C C . ARG A 1 217 ? 26.062 -28.203 1.579 1 93.69 217 ARG A C 1
ATOM 1689 O O . ARG A 1 217 ? 26.281 -27.734 0.463 1 93.69 217 ARG A O 1
ATOM 1696 N N . ALA A 1 218 ? 25.641 -29.406 1.804 1 94.88 218 ALA A N 1
ATOM 1697 C CA . ALA A 1 218 ? 25.297 -30.266 0.667 1 94.88 218 ALA A CA 1
ATOM 1698 C C . ALA A 1 218 ? 24.141 -29.672 -0.135 1 94.88 218 ALA A C 1
ATOM 1700 O O . ALA A 1 218 ? 24.109 -29.781 -1.363 1 94.88 218 ALA A O 1
ATOM 1701 N N . ALA A 1 219 ? 23.203 -29.141 0.58 1 94.44 219 ALA A N 1
ATOM 1702 C CA . ALA A 1 219 ? 22.094 -28.453 -0.091 1 94.44 219 ALA A CA 1
ATOM 1703 C C . ALA A 1 219 ? 22.609 -27.281 -0.927 1 94.44 219 ALA A C 1
ATOM 1705 O O . ALA A 1 219 ? 22.141 -27.062 -2.049 1 94.44 219 ALA A O 1
ATOM 1706 N N . GLN A 1 220 ? 23.516 -26.562 -0.344 1 94.88 220 GLN A N 1
ATOM 1707 C CA . GLN A 1 220 ? 24.125 -25.438 -1.062 1 94.88 220 GLN A CA 1
ATOM 1708 C C . GLN A 1 220 ? 24.781 -25.922 -2.354 1 94.88 220 GLN A C 1
ATOM 1710 O O . GLN A 1 220 ? 24.641 -25.281 -3.398 1 94.88 220 GLN A O 1
ATOM 1715 N N . GLU A 1 221 ? 25.516 -26.969 -2.264 1 95.44 221 GLU A N 1
ATOM 1716 C CA . GLU A 1 221 ? 26.188 -27.531 -3.434 1 95.44 221 GLU A CA 1
ATOM 1717 C C . GLU A 1 221 ? 25.172 -27.953 -4.5 1 95.44 221 GLU A C 1
ATOM 1719 O O . GLU A 1 221 ? 25.375 -27.688 -5.688 1 95.44 221 GLU A O 1
ATOM 1724 N N . LEU A 1 222 ? 24.188 -28.609 -4.02 1 95.62 222 LEU A N 1
ATOM 1725 C CA . LEU A 1 222 ? 23.141 -29.016 -4.934 1 95.62 222 LEU A CA 1
ATOM 1726 C C . LEU A 1 222 ? 22.5 -27.812 -5.625 1 95.62 222 LEU A C 1
ATOM 1728 O O . LEU A 1 222 ? 22.234 -27.844 -6.828 1 95.62 222 LEU A O 1
ATOM 1732 N N . LEU A 1 223 ? 22.25 -26.766 -4.883 1 97.25 223 LEU A N 1
ATOM 1733 C CA . LEU A 1 223 ? 21.641 -25.562 -5.426 1 97.25 223 LEU A CA 1
ATOM 1734 C C . LEU A 1 223 ? 22.547 -24.891 -6.445 1 97.25 223 LEU A C 1
ATOM 1736 O O . LEU A 1 223 ? 22.078 -24.391 -7.469 1 97.25 223 LEU A O 1
ATOM 1740 N N . CYS A 1 224 ? 23.828 -24.906 -6.18 1 97.44 224 CYS A N 1
ATOM 1741 C CA . CYS A 1 224 ? 24.781 -24.344 -7.133 1 97.44 224 CYS A CA 1
ATOM 1742 C C . CYS A 1 224 ? 24.75 -25.109 -8.445 1 97.44 224 CYS A C 1
ATOM 1744 O O . CYS A 1 224 ? 24.781 -24.5 -9.523 1 97.44 224 CYS A O 1
ATOM 1746 N N . GLU A 1 225 ? 24.641 -26.406 -8.336 1 96.75 225 GLU A N 1
ATOM 1747 C CA . GLU A 1 225 ? 24.531 -27.234 -9.523 1 96.75 225 GLU A CA 1
ATOM 1748 C C . GLU A 1 225 ? 23.25 -26.938 -10.297 1 96.75 225 GLU A C 1
ATOM 1750 O O . GLU A 1 225 ? 23.266 -26.859 -11.523 1 96.75 225 GLU A O 1
ATOM 1755 N N . CYS A 1 226 ? 22.203 -26.766 -9.594 1 97.19 226 CYS A N 1
ATOM 1756 C CA . CYS A 1 226 ? 20.922 -26.484 -10.203 1 97.19 226 CYS A CA 1
ATOM 1757 C C . CYS A 1 226 ? 20.922 -25.125 -10.898 1 97.19 226 CYS A C 1
ATOM 1759 O O . CYS A 1 226 ? 20.375 -24.969 -11.984 1 97.19 226 CYS A O 1
ATOM 1761 N N . VAL A 1 227 ? 21.531 -24.141 -10.266 1 98.06 227 VAL A N 1
ATOM 1762 C CA . VAL A 1 227 ? 21.594 -22.797 -10.844 1 98.06 227 VAL A CA 1
ATOM 1763 C C . VAL A 1 227 ? 22.406 -22.844 -12.141 1 98.06 227 VAL A C 1
ATOM 1765 O O . VAL A 1 227 ? 22.031 -22.203 -13.133 1 98.06 227 VAL A O 1
ATOM 1768 N N . ALA A 1 228 ? 23.5 -23.562 -12.109 1 96.94 228 ALA A N 1
ATOM 1769 C CA . ALA A 1 228 ? 24.344 -23.672 -13.297 1 96.94 228 ALA A CA 1
ATOM 1770 C C . ALA A 1 228 ? 23.594 -24.328 -14.445 1 96.94 228 ALA A C 1
ATOM 1772 O O . ALA A 1 228 ? 23.781 -23.969 -15.609 1 96.94 228 ALA A O 1
ATOM 1773 N N . ALA A 1 229 ? 22.75 -25.234 -14.141 1 96.56 229 ALA A N 1
ATOM 1774 C CA . ALA A 1 229 ? 22.047 -26.016 -15.148 1 96.56 229 ALA A CA 1
ATOM 1775 C C . ALA A 1 229 ? 20.797 -25.266 -15.641 1 96.56 229 ALA A C 1
ATOM 1777 O O . ALA A 1 229 ? 20.594 -25.125 -16.844 1 96.56 229 ALA A O 1
ATOM 1778 N N . LEU A 1 230 ? 19.984 -24.719 -14.742 1 96.25 230 LEU A N 1
ATOM 1779 C CA . LEU A 1 230 ? 18.688 -24.125 -15.047 1 96.25 230 LEU A CA 1
ATOM 1780 C C . LEU A 1 230 ? 18.859 -22.688 -15.547 1 96.25 230 LEU A C 1
ATOM 1782 O O . LEU A 1 230 ? 18 -22.188 -16.281 1 96.25 230 LEU A O 1
ATOM 1786 N N . GLN A 1 231 ? 19.875 -22.031 -15.047 1 96.38 231 GLN A N 1
ATOM 1787 C CA . GLN A 1 231 ? 20.078 -20.609 -15.305 1 96.38 231 GLN A CA 1
ATOM 1788 C C . GLN A 1 231 ? 18.812 -19.812 -15.008 1 96.38 231 GLN A C 1
ATOM 1790 O O . GLN A 1 231 ? 18.297 -19.109 -15.875 1 96.38 231 GLN A O 1
ATOM 1795 N N . PRO A 1 232 ? 18.359 -19.906 -13.766 1 98.31 232 PRO A N 1
ATOM 1796 C CA . PRO A 1 232 ? 17.094 -19.266 -13.398 1 98.31 232 PRO A CA 1
ATOM 1797 C C . PRO A 1 232 ? 17.172 -17.734 -13.453 1 98.31 232 PRO A C 1
ATOM 1799 O O . PRO A 1 232 ? 18.25 -17.156 -13.25 1 98.31 232 PRO A O 1
ATOM 1802 N N . VAL A 1 233 ? 16.016 -17.094 -13.742 1 98.38 233 VAL A N 1
ATOM 1803 C CA . VAL A 1 233 ? 15.906 -15.633 -13.75 1 98.38 233 VAL A CA 1
ATOM 1804 C C . VAL A 1 233 ? 16.047 -15.094 -12.328 1 98.38 233 VAL A C 1
ATOM 1806 O O . VAL A 1 233 ? 16.625 -14.031 -12.117 1 98.38 233 VAL A O 1
ATOM 1809 N N . PHE A 1 234 ? 15.531 -15.797 -11.375 1 98.75 234 PHE A N 1
ATOM 1810 C CA . PHE A 1 234 ? 15.617 -15.453 -9.961 1 98.75 234 PHE A CA 1
ATOM 1811 C C . PHE A 1 234 ? 15.367 -16.672 -9.086 1 98.75 234 PHE A C 1
ATOM 1813 O O . PHE A 1 234 ? 15.008 -17.734 -9.594 1 98.75 234 PHE A O 1
ATOM 1820 N N . VAL A 1 235 ? 15.625 -16.578 -7.809 1 98.62 235 VAL A N 1
ATOM 1821 C CA . VAL A 1 235 ? 15.227 -17.547 -6.785 1 98.62 235 VAL A CA 1
ATOM 1822 C C . VAL A 1 235 ? 13.898 -17.109 -6.168 1 98.62 235 VAL A C 1
ATOM 1824 O O . VAL A 1 235 ? 13.664 -15.93 -5.941 1 98.62 235 VAL A O 1
ATOM 1827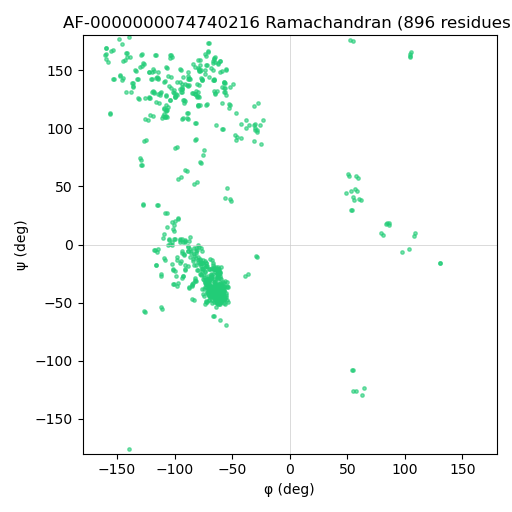 N N . THR A 1 236 ? 13 -18.031 -6.031 1 98.5 236 THR A N 1
ATOM 1828 C CA . THR A 1 236 ? 11.734 -17.703 -5.398 1 98.5 236 THR A CA 1
ATOM 1829 C C . THR A 1 236 ? 11.508 -18.547 -4.148 1 98.5 236 THR A C 1
ATOM 1831 O O . THR A 1 236 ? 11.914 -19.703 -4.098 1 98.5 236 THR A O 1
ATOM 1834 N N . ALA A 1 237 ? 10.914 -17.953 -3.105 1 97.94 237 ALA A N 1
ATOM 1835 C CA . ALA A 1 237 ? 10.656 -18.672 -1.856 1 97.94 237 ALA A CA 1
ATOM 1836 C C . ALA A 1 237 ? 9.469 -18.062 -1.11 1 97.94 237 ALA A C 1
ATOM 1838 O O . ALA A 1 237 ? 9.273 -16.844 -1.146 1 97.94 237 ALA A O 1
ATOM 1839 N N . ALA A 1 238 ? 8.688 -18.875 -0.501 1 96.31 238 ALA A N 1
ATOM 1840 C CA . ALA A 1 238 ? 7.602 -18.453 0.376 1 96.31 238 ALA A CA 1
ATOM 1841 C C . ALA A 1 238 ? 8.016 -18.547 1.843 1 96.31 238 ALA A C 1
ATOM 1843 O O . ALA A 1 238 ? 8.523 -19.578 2.287 1 96.31 238 ALA A O 1
ATOM 1844 N N . ALA A 1 239 ? 7.824 -17.469 2.535 1 95.88 239 ALA A N 1
ATOM 1845 C CA . ALA A 1 239 ? 8.125 -17.469 3.965 1 95.88 239 ALA A CA 1
ATOM 1846 C C . ALA A 1 239 ? 7.039 -18.203 4.75 1 95.88 239 ALA A C 1
ATOM 1848 O O . ALA A 1 239 ? 5.855 -18.109 4.414 1 95.88 239 ALA A O 1
ATOM 1849 N N . PRO A 1 240 ? 7.473 -18.922 5.777 1 94.5 240 PRO A N 1
ATOM 1850 C CA . PRO A 1 240 ? 6.48 -19.625 6.602 1 94.5 240 PRO A CA 1
ATOM 1851 C C . PRO A 1 240 ? 5.648 -18.672 7.457 1 94.5 240 PRO A C 1
ATOM 1853 O O . PRO A 1 240 ? 5.992 -17.484 7.59 1 94.5 240 PRO A O 1
ATOM 1856 N N . GLU A 1 241 ? 4.586 -19.25 7.957 1 91.62 241 GLU A N 1
ATOM 1857 C CA . GLU A 1 241 ? 3.777 -18.5 8.906 1 91.62 241 GLU A CA 1
ATOM 1858 C C . GLU A 1 241 ? 4.605 -18.047 10.102 1 91.62 241 GLU A C 1
ATOM 1860 O O . GLU A 1 241 ? 5.418 -18.812 10.625 1 91.62 241 GLU A O 1
ATOM 1865 N N . GLY A 1 242 ? 4.445 -16.797 10.484 1 89.75 242 GLY A N 1
ATOM 1866 C CA . GLY A 1 242 ? 5.156 -16.297 11.641 1 89.75 242 GLY A CA 1
ATOM 1867 C C . GLY A 1 242 ? 6.59 -15.898 11.336 1 89.75 242 GLY A C 1
ATOM 1868 O O . GLY A 1 242 ? 7.355 -15.57 12.25 1 89.75 242 GLY A O 1
ATOM 1869 N N . PHE A 1 243 ? 6.973 -15.875 10.125 1 94.62 243 PHE A N 1
ATOM 1870 C CA . PHE A 1 243 ? 8.32 -15.508 9.711 1 94.62 243 PHE A CA 1
ATOM 1871 C C . PHE A 1 243 ? 8.688 -14.125 10.234 1 94.62 243 PHE A C 1
ATOM 1873 O O . PHE A 1 243 ? 7.902 -13.188 10.117 1 94.62 243 PHE A O 1
ATOM 1880 N N . ALA A 1 244 ? 9.883 -13.992 10.781 1 93.06 244 ALA A N 1
ATOM 1881 C CA . ALA A 1 244 ? 10.453 -12.727 11.234 1 93.06 244 ALA A CA 1
ATOM 1882 C C . ALA A 1 244 ? 11.945 -12.664 10.93 1 93.06 244 ALA A C 1
ATOM 1884 O O . ALA A 1 244 ? 12.664 -13.656 11.102 1 93.06 244 ALA A O 1
ATOM 1885 N N . TYR A 1 245 ? 12.367 -11.609 10.352 1 93.88 245 TYR A N 1
ATOM 1886 C CA . TYR A 1 245 ? 13.781 -11.328 10.102 1 93.88 245 TYR A CA 1
ATOM 1887 C C . TYR A 1 245 ? 14.281 -10.195 10.984 1 93.88 245 TYR A C 1
ATOM 1889 O O . TYR A 1 245 ? 13.898 -9.031 10.789 1 93.88 245 TYR A O 1
ATOM 1897 N N . CYS A 1 246 ? 15.109 -10.438 11.93 1 88.12 246 CYS A N 1
ATOM 1898 C CA . CYS A 1 246 ? 15.578 -9.461 12.906 1 88.12 246 CYS A CA 1
ATOM 1899 C C . CYS A 1 246 ? 16.891 -8.82 12.445 1 88.12 246 CYS A C 1
ATOM 1901 O O . CYS A 1 246 ? 17.719 -9.477 11.828 1 88.12 246 CYS A O 1
ATOM 1903 N N . ARG A 1 247 ? 17.156 -7.5 12.562 1 75.12 247 ARG A N 1
ATOM 1904 C CA . ARG A 1 247 ? 18.328 -6.738 12.148 1 75.12 247 ARG A CA 1
ATOM 1905 C C . ARG A 1 247 ? 19.594 -7.324 12.75 1 75.12 247 ARG A C 1
ATOM 1907 O O . ARG A 1 247 ? 20.625 -7.422 12.07 1 75.12 247 ARG A O 1
ATOM 1914 N N . GLY A 1 248 ? 19.859 -7.262 14.039 1 62.72 248 GLY A N 1
ATOM 1915 C CA . GLY A 1 248 ? 21.062 -7.488 14.812 1 62.72 248 GLY A CA 1
ATOM 1916 C C . GLY A 1 248 ? 21.547 -8.922 14.75 1 62.72 248 GLY A C 1
ATOM 1917 O O . GLY A 1 248 ? 22.688 -9.211 15.125 1 62.72 248 GLY A O 1
ATOM 1918 N N . GLU A 1 249 ? 20.797 -9.812 14.438 1 51.75 249 GLU A N 1
ATOM 1919 C CA . GLU A 1 249 ? 21.297 -11.18 14.539 1 51.75 249 GLU A CA 1
ATOM 1920 C C . GLU A 1 249 ? 22.016 -11.602 13.258 1 51.75 249 GLU A C 1
ATOM 1922 O O . GLU A 1 249 ? 22.156 -12.789 12.984 1 51.75 249 GLU A O 1
ATOM 1927 N N . ALA A 1 250 ? 22.094 -10.633 12.367 1 50.19 250 ALA A N 1
ATOM 1928 C CA . ALA A 1 250 ? 22.938 -11.008 11.227 1 50.19 250 ALA A CA 1
ATOM 1929 C C . ALA A 1 250 ? 24.297 -11.516 11.695 1 50.19 250 ALA A C 1
ATOM 1931 O O . ALA A 1 250 ? 25.25 -10.75 11.781 1 50.19 250 ALA A O 1
ATOM 1932 N N . ARG A 1 251 ? 24.297 -12.188 12.641 1 46.66 251 ARG A N 1
ATOM 1933 C CA . ARG A 1 251 ? 25.562 -12.82 12.969 1 46.66 251 ARG A CA 1
ATOM 1934 C C . ARG A 1 251 ? 26.125 -13.586 11.773 1 46.66 251 ARG A C 1
ATOM 1936 O O . ARG A 1 251 ? 25.375 -14.141 10.977 1 46.66 251 ARG A O 1
ATOM 1943 N N . PRO A 1 252 ? 27.344 -13.188 11.352 1 53.34 252 PRO A N 1
ATOM 1944 C CA . PRO A 1 252 ? 27.906 -14.086 10.336 1 53.34 252 PRO A CA 1
ATOM 1945 C C . PRO A 1 252 ? 27.438 -15.531 10.492 1 53.34 252 PRO A C 1
ATOM 1947 O O . PRO A 1 252 ? 27.422 -16.062 11.609 1 53.34 252 PRO A O 1
ATOM 1950 N N . PRO A 1 253 ? 26.453 -15.875 9.664 1 54.09 253 PRO A N 1
ATOM 1951 C CA . PRO A 1 253 ? 26.062 -17.281 9.82 1 54.09 253 PRO A CA 1
ATOM 1952 C C . PRO A 1 253 ? 27.203 -18.156 10.305 1 54.09 253 PRO A C 1
ATOM 1954 O O . PRO A 1 253 ? 28.297 -18.109 9.742 1 54.09 253 PRO A O 1
ATOM 1957 N N . SER A 1 254 ? 27.188 -18.375 11.484 1 57.16 254 SER A N 1
ATOM 1958 C CA . SER A 1 254 ? 28.203 -19.312 11.93 1 57.16 254 SER A CA 1
ATOM 1959 C C . SER A 1 254 ? 28.406 -20.453 10.922 1 57.16 254 SER A C 1
ATOM 1961 O O . SER A 1 254 ? 27.438 -21.078 10.5 1 57.16 254 SER A O 1
ATOM 1963 N N . GLN A 1 255 ? 29.406 -20.453 10.078 1 64.12 255 GLN A N 1
ATOM 1964 C CA . GLN A 1 255 ? 29.812 -21.562 9.227 1 64.12 255 GLN A CA 1
ATOM 1965 C C . GLN A 1 255 ? 29.469 -22.906 9.867 1 64.12 255 GLN A C 1
ATOM 1967 O O . GLN A 1 255 ? 29.297 -23.906 9.164 1 64.12 255 GLN A O 1
ATOM 1972 N N . ASP A 1 256 ? 29.109 -22.734 11.047 1 79.75 256 ASP A N 1
ATOM 1973 C CA . ASP A 1 256 ? 28.844 -23.969 11.758 1 79.75 256 ASP A CA 1
ATOM 1974 C C . ASP A 1 256 ? 27.453 -24.516 11.414 1 79.75 256 ASP A C 1
ATOM 1976 O O . ASP A 1 256 ? 27.25 -25.734 11.375 1 79.75 256 ASP A O 1
ATOM 1980 N N . ILE A 1 257 ? 26.609 -23.625 10.945 1 86.62 257 ILE A N 1
ATOM 1981 C CA . ILE A 1 257 ? 25.25 -24.047 10.68 1 86.62 257 ILE A CA 1
ATOM 1982 C C . ILE A 1 257 ? 25.203 -24.859 9.383 1 86.62 257 ILE A C 1
ATOM 1984 O O . ILE A 1 257 ? 24.328 -25.734 9.219 1 86.62 257 ILE A O 1
ATOM 1988 N N . LEU A 1 258 ? 26.125 -24.703 8.523 1 89.56 258 LEU A N 1
ATOM 1989 C CA . LEU A 1 258 ? 26.141 -25.359 7.219 1 89.56 258 LEU A CA 1
ATOM 1990 C C . LEU A 1 258 ? 26.484 -26.828 7.352 1 89.56 258 LEU A C 1
ATOM 1992 O O . LEU A 1 258 ? 26.078 -27.641 6.508 1 89.56 258 LEU A O 1
ATOM 1996 N N . ASP A 1 259 ? 27.141 -27.172 8.422 1 89.31 259 ASP A N 1
ATOM 1997 C CA . ASP A 1 259 ? 27.625 -28.547 8.555 1 89.31 259 ASP A CA 1
ATOM 1998 C C . ASP A 1 259 ? 26.719 -29.375 9.461 1 89.31 259 ASP A C 1
ATOM 2000 O O . ASP A 1 259 ? 26.953 -30.562 9.656 1 89.31 259 ASP A O 1
ATOM 2004 N N . LYS A 1 260 ? 25.734 -28.734 9.805 1 86.75 260 LYS A N 1
ATOM 2005 C CA . LYS A 1 260 ? 24.828 -29.453 10.703 1 86.75 260 LYS A CA 1
ATOM 2006 C C . LYS A 1 260 ? 23.969 -30.438 9.938 1 86.75 260 LYS A C 1
ATOM 2008 O O . LYS A 1 260 ? 23.625 -30.203 8.773 1 86.75 260 LYS A O 1
ATOM 2013 N N . ASP A 1 261 ? 23.641 -31.516 10.688 1 90.25 261 ASP A N 1
ATOM 2014 C CA . ASP A 1 261 ? 22.797 -32.562 10.109 1 90.25 261 ASP A CA 1
ATOM 2015 C C . ASP A 1 261 ? 21.328 -32.125 10.102 1 90.25 261 ASP A C 1
ATOM 2017 O O . ASP A 1 261 ? 20.719 -31.984 11.164 1 90.25 261 ASP A O 1
ATOM 2021 N N . LEU A 1 262 ? 20.734 -32.062 8.953 1 91 262 LEU A N 1
ATOM 2022 C CA . LEU A 1 262 ? 19.359 -31.578 8.789 1 91 262 LEU A CA 1
ATOM 2023 C C . LEU A 1 262 ? 18.359 -32.625 9.242 1 91 262 LEU A C 1
ATOM 2025 O O . LEU A 1 262 ? 17.172 -32.312 9.438 1 91 262 LEU A O 1
ATOM 2029 N N . SER A 1 263 ? 18.875 -33.844 9.375 1 89.06 263 SER A N 1
ATOM 2030 C CA . SER A 1 263 ? 18 -34.906 9.812 1 89.06 263 SER A CA 1
ATOM 2031 C C . SER A 1 263 ? 17.906 -34.969 11.336 1 89.06 263 SER A C 1
ATOM 2033 O O . SER A 1 263 ? 17.062 -35.688 11.891 1 89.06 263 SER A O 1
ATOM 2035 N N . ASP A 1 264 ? 18.719 -34.188 11.969 1 87.06 264 ASP A N 1
ATOM 2036 C CA . ASP A 1 264 ? 18.703 -34.125 13.422 1 87.06 264 ASP A CA 1
ATOM 2037 C C . ASP A 1 264 ? 17.453 -33.406 13.922 1 87.06 264 ASP A C 1
ATOM 2039 O O . ASP A 1 264 ? 17.25 -32.219 13.641 1 87.06 264 ASP A O 1
ATOM 2043 N N . PRO A 1 265 ? 16.641 -34.031 14.703 1 84.12 265 PRO A N 1
ATOM 2044 C CA . PRO A 1 265 ? 15.406 -33.438 15.18 1 84.12 265 PRO A CA 1
ATOM 2045 C C . PRO A 1 265 ? 15.656 -32.344 16.234 1 84.12 265 PRO A C 1
ATOM 2047 O O . PRO A 1 265 ? 14.758 -31.562 16.531 1 84.12 265 PRO A O 1
ATOM 2050 N N . VAL A 1 266 ? 16.828 -32.281 16.797 1 82.25 266 VAL A N 1
ATOM 2051 C CA . VAL A 1 266 ? 17.156 -31.359 17.875 1 82.25 266 VAL A CA 1
ATOM 2052 C C . VAL A 1 266 ? 17.547 -30.016 17.281 1 82.25 266 VAL A C 1
ATOM 2054 O O . VAL A 1 266 ? 17.25 -28.969 17.875 1 82.25 266 VAL A O 1
ATOM 2057 N N . PHE A 1 267 ? 18.141 -30.156 16.172 1 81.69 267 PHE A N 1
ATOM 2058 C CA . PHE A 1 267 ? 18.578 -28.906 15.531 1 81.69 267 PHE A CA 1
ATOM 2059 C C . PHE A 1 267 ? 17.75 -28.609 14.297 1 81.69 267 PHE A C 1
ATOM 2061 O O . PHE A 1 267 ? 17.844 -29.312 13.289 1 81.69 267 PHE A O 1
ATOM 2068 N N . VAL A 1 268 ? 16.969 -27.562 14.398 1 86.25 268 VAL A N 1
ATOM 2069 C CA . VAL A 1 268 ? 16.188 -27.109 13.25 1 86.25 268 VAL A CA 1
ATOM 2070 C C . VAL A 1 268 ? 16.531 -25.641 12.945 1 86.25 268 VAL A C 1
ATOM 2072 O O . VAL A 1 268 ? 16.172 -24.75 13.711 1 86.25 268 VAL A O 1
ATOM 2075 N N . PRO A 1 269 ? 17.266 -25.5 11.844 1 90.19 269 PRO A N 1
ATOM 2076 C CA . PRO A 1 269 ? 17.562 -24.109 11.516 1 90.19 269 PRO A CA 1
ATOM 2077 C C . PRO A 1 269 ? 16.312 -23.25 11.336 1 90.19 269 PRO A C 1
ATOM 2079 O O . PRO A 1 269 ? 15.305 -23.734 10.797 1 90.19 269 PRO A O 1
ATOM 2082 N N . SER A 1 270 ? 16.375 -22.016 11.836 1 91.25 270 SER A N 1
ATOM 2083 C CA . SER A 1 270 ? 15.273 -21.078 11.602 1 91.25 270 SER A CA 1
ATOM 2084 C C . SER A 1 270 ? 15.266 -20.594 10.164 1 91.25 270 SER A C 1
ATOM 2086 O O . SER A 1 270 ? 16.266 -20.734 9.445 1 91.25 270 SER A O 1
ATOM 2088 N N . SER A 1 271 ? 14.141 -20.047 9.742 1 93.88 271 SER A N 1
ATOM 2089 C CA . SER A 1 271 ? 14.039 -19.484 8.398 1 93.88 271 SER A CA 1
ATOM 2090 C C . SER A 1 271 ? 15.07 -18.391 8.164 1 93.88 271 SER A C 1
ATOM 2092 O O . SER A 1 271 ? 15.625 -18.281 7.074 1 93.88 271 SER A O 1
ATOM 2094 N N . GLN A 1 272 ? 15.297 -17.578 9.18 1 93.75 272 GLN A N 1
ATOM 2095 C CA . GLN A 1 272 ? 16.297 -16.531 9.047 1 93.75 272 GLN A CA 1
ATOM 2096 C C . GLN A 1 272 ? 17.703 -17.125 8.859 1 93.75 272 GLN A C 1
ATOM 2098 O O . GLN A 1 272 ? 18.5 -16.609 8.07 1 93.75 272 GLN A O 1
ATOM 2103 N N . GLN A 1 273 ? 17.969 -18.156 9.578 1 91.62 273 GLN A N 1
ATOM 2104 C CA . GLN A 1 273 ? 19.266 -18.812 9.438 1 91.62 273 GLN A CA 1
ATOM 2105 C C . GLN A 1 273 ? 19.438 -19.391 8.039 1 91.62 273 GLN A C 1
ATOM 2107 O O . GLN A 1 273 ? 20.516 -19.328 7.457 1 91.62 273 GLN A O 1
ATOM 2112 N N . VAL A 1 274 ? 18.391 -20 7.523 1 93 274 VAL A N 1
ATOM 2113 C CA . VAL A 1 274 ? 18.406 -20.547 6.172 1 93 274 VAL A CA 1
ATOM 2114 C C . VAL A 1 274 ? 18.656 -19.422 5.164 1 93 274 VAL A C 1
ATOM 2116 O O . VAL A 1 274 ? 19.453 -19.578 4.234 1 93 274 VAL A O 1
ATOM 2119 N N . LEU A 1 275 ? 18.016 -18.297 5.367 1 95 275 LEU A N 1
ATOM 2120 C CA . LEU A 1 275 ? 18.188 -17.156 4.488 1 95 275 LEU A CA 1
ATOM 2121 C C . LEU A 1 275 ? 19.641 -16.656 4.531 1 95 275 LEU A C 1
ATOM 2123 O O . LEU A 1 275 ? 20.266 -16.484 3.488 1 95 275 LEU A O 1
ATOM 2127 N N . ASP A 1 276 ? 20.125 -16.469 5.676 1 93.31 276 ASP A N 1
ATOM 2128 C CA . ASP A 1 276 ? 21.422 -15.82 5.871 1 93.31 276 ASP A CA 1
ATOM 2129 C C . ASP A 1 276 ? 22.562 -16.75 5.453 1 93.31 276 ASP A C 1
ATOM 2131 O O . ASP A 1 276 ? 23.578 -16.297 4.938 1 93.31 276 ASP A O 1
ATOM 2135 N N . ALA A 1 277 ? 22.375 -18.016 5.66 1 92.12 277 ALA A N 1
ATOM 2136 C CA . ALA A 1 277 ? 23.469 -18.953 5.457 1 92.12 277 ALA A CA 1
ATOM 2137 C C . ALA A 1 277 ? 23.453 -19.516 4.039 1 92.12 277 ALA A C 1
ATOM 2139 O O . ALA A 1 277 ? 24.5 -19.906 3.506 1 92.12 277 ALA A O 1
ATOM 2140 N N . LEU A 1 278 ? 22.297 -19.547 3.475 1 93.94 278 LEU A N 1
ATOM 2141 C CA . LEU A 1 278 ? 22.219 -20.297 2.234 1 93.94 278 LEU A CA 1
ATOM 2142 C C . LEU A 1 278 ? 21.625 -19.453 1.112 1 93.94 278 LEU A C 1
ATOM 2144 O O . LEU A 1 278 ? 22.312 -19.156 0.13 1 93.94 278 LEU A O 1
ATOM 2148 N N . ILE A 1 279 ? 20.422 -18.922 1.286 1 96.12 279 ILE A N 1
ATOM 2149 C CA . ILE A 1 279 ? 19.672 -18.344 0.172 1 96.12 279 ILE A CA 1
ATOM 2150 C C . ILE A 1 279 ? 20.281 -17.016 -0.239 1 96.12 279 ILE A C 1
ATOM 2152 O O . ILE A 1 279 ? 20.562 -16.797 -1.419 1 96.12 279 ILE A O 1
ATOM 2156 N N . LEU A 1 280 ? 20.5 -16.109 0.719 1 96.19 280 LEU A N 1
ATOM 2157 C CA . LEU A 1 280 ? 21.031 -14.781 0.4 1 96.19 280 LEU A CA 1
ATOM 2158 C C . LEU A 1 280 ? 22.438 -14.883 -0.166 1 96.19 280 LEU A C 1
ATOM 2160 O O . LEU A 1 280 ? 22.766 -14.242 -1.172 1 96.19 280 LEU A O 1
ATOM 2164 N N . PRO A 1 281 ? 23.312 -15.711 0.39 1 94.62 281 PRO A N 1
ATOM 2165 C CA . PRO A 1 281 ? 24.641 -15.883 -0.214 1 94.62 281 PRO A CA 1
ATOM 2166 C C . PRO A 1 281 ? 24.578 -16.438 -1.633 1 94.62 281 PRO A C 1
ATOM 2168 O O . PRO A 1 281 ? 25.359 -16.047 -2.494 1 94.62 281 PRO A O 1
ATOM 2171 N N . LEU A 1 282 ? 23.672 -17.406 -1.86 1 95.81 282 LEU A N 1
ATOM 2172 C CA . LEU A 1 282 ? 23.469 -17.953 -3.199 1 95.81 282 LEU A CA 1
ATOM 2173 C C . LEU A 1 282 ? 23.078 -16.859 -4.18 1 95.81 282 LEU A C 1
ATOM 2175 O O . LEU A 1 282 ? 23.625 -16.766 -5.277 1 95.81 282 LEU A O 1
ATOM 2179 N N . CYS A 1 283 ? 22.141 -16.031 -3.787 1 97.5 283 CYS A N 1
ATOM 2180 C CA . CYS A 1 283 ? 21.688 -14.914 -4.609 1 97.5 283 CYS A CA 1
ATOM 2181 C C . CYS A 1 283 ? 22.828 -13.945 -4.91 1 97.5 283 CYS A C 1
ATOM 2183 O O . CYS A 1 283 ? 22.984 -13.508 -6.051 1 97.5 283 CYS A O 1
ATOM 2185 N N . GLN A 1 284 ? 23.625 -13.641 -3.941 1 96.06 284 GLN A N 1
ATOM 2186 C CA . GLN A 1 284 ? 24.734 -12.719 -4.117 1 96.06 284 GLN A CA 1
ATOM 2187 C C . GLN A 1 284 ? 25.797 -13.32 -5.039 1 96.06 284 GLN A C 1
ATOM 2189 O O . GLN A 1 284 ? 26.312 -12.633 -5.93 1 96.06 284 GLN A O 1
ATOM 2194 N N . HIS A 1 285 ? 26.109 -14.562 -4.812 1 95.38 285 HIS A N 1
ATOM 2195 C CA . HIS A 1 285 ? 27.156 -15.242 -5.57 1 95.38 285 HIS A CA 1
ATOM 2196 C C . HIS A 1 285 ? 26.828 -15.281 -7.059 1 95.38 285 HIS A C 1
ATOM 2198 O O . HIS A 1 285 ? 27.703 -15.047 -7.898 1 95.38 285 HIS A O 1
ATOM 2204 N N . PHE A 1 286 ? 25.609 -15.539 -7.391 1 96.94 286 PHE A N 1
ATOM 2205 C CA . PHE A 1 286 ? 25.219 -15.703 -8.789 1 96.94 286 PHE A CA 1
ATOM 2206 C C . PHE A 1 286 ? 24.531 -14.453 -9.312 1 96.94 286 PHE A C 1
ATOM 2208 O O . PHE A 1 286 ? 24.047 -14.43 -10.445 1 96.94 286 PHE A O 1
ATOM 2215 N N . SER A 1 287 ? 24.359 -13.391 -8.484 1 96.44 287 SER A N 1
ATOM 2216 C CA . SER A 1 287 ? 23.672 -12.141 -8.836 1 96.44 287 SER A CA 1
ATOM 2217 C C . SER A 1 287 ? 22.234 -12.406 -9.266 1 96.44 287 SER A C 1
ATOM 2219 O O . SER A 1 287 ? 21.812 -11.922 -10.312 1 96.44 287 SER A O 1
ATOM 2221 N N . LEU A 1 288 ? 21.594 -13.227 -8.477 1 98.12 288 LEU A N 1
ATOM 2222 C CA . LEU A 1 288 ? 20.188 -13.539 -8.719 1 98.12 288 LEU A CA 1
ATOM 2223 C C . LEU A 1 288 ? 19.281 -12.789 -7.75 1 98.12 288 LEU A C 1
ATOM 2225 O O . LEU A 1 288 ? 19.594 -12.695 -6.559 1 98.12 288 LEU A O 1
ATOM 2229 N N . PRO A 1 289 ? 18.219 -12.211 -8.242 1 98.56 289 PRO A N 1
ATOM 2230 C CA . PRO A 1 289 ? 17.219 -11.664 -7.324 1 98.56 289 PRO A CA 1
ATOM 2231 C C . PRO A 1 289 ? 16.531 -12.742 -6.492 1 98.56 289 PRO A C 1
ATOM 2233 O O . PRO A 1 289 ? 16.547 -13.914 -6.859 1 98.56 289 PRO A O 1
ATOM 2236 N N . LEU A 1 290 ? 16 -12.367 -5.383 1 98.69 290 LEU A N 1
ATOM 2237 C CA . LEU A 1 290 ? 15.148 -13.219 -4.555 1 98.69 290 LEU A CA 1
ATOM 2238 C C . LEU A 1 290 ? 13.695 -12.758 -4.613 1 98.69 290 LEU A C 1
ATOM 2240 O O . LEU A 1 290 ? 13.367 -11.664 -4.148 1 98.69 290 LEU A O 1
ATOM 2244 N N . SER A 1 291 ? 12.859 -13.531 -5.25 1 98.75 291 SER A N 1
ATOM 2245 C CA . SER A 1 291 ? 11.422 -13.305 -5.176 1 98.75 291 SER A CA 1
ATOM 2246 C C . SER A 1 291 ? 10.828 -13.898 -3.904 1 98.75 291 SER A C 1
ATOM 2248 O O . SER A 1 291 ? 10.594 -15.109 -3.83 1 98.75 291 SER A O 1
ATOM 2250 N N . LEU A 1 292 ? 10.523 -13.039 -2.969 1 98.44 292 LEU A N 1
ATOM 2251 C CA . LEU A 1 292 ? 10.016 -13.453 -1.667 1 98.44 292 LEU A CA 1
ATOM 2252 C C . LEU A 1 292 ? 8.5 -13.273 -1.591 1 98.44 292 LEU A C 1
ATOM 2254 O O . LEU A 1 292 ? 7.977 -12.234 -1.997 1 98.44 292 LEU A O 1
ATOM 2258 N N . ARG A 1 293 ? 7.836 -14.289 -1.144 1 97.94 293 ARG A N 1
ATOM 2259 C CA . ARG A 1 293 ? 6.391 -14.258 -0.931 1 97.94 293 ARG A CA 1
ATOM 2260 C C . ARG A 1 293 ? 6.051 -14.492 0.537 1 97.94 293 ARG A C 1
ATOM 2262 O O . ARG A 1 293 ? 6.609 -15.391 1.175 1 97.94 293 ARG A O 1
ATOM 2269 N N . MET A 1 294 ? 5.195 -13.703 1.143 1 97.44 294 MET A N 1
ATOM 2270 C CA . MET A 1 294 ? 4.859 -13.812 2.561 1 97.44 294 MET A CA 1
ATOM 2271 C C . MET A 1 294 ? 3.352 -13.898 2.76 1 97.44 294 MET A C 1
ATOM 2273 O O . MET A 1 294 ? 2.582 -13.461 1.9 1 97.44 294 MET A O 1
ATOM 2277 N N . GLY A 1 295 ? 2.936 -14.477 3.908 1 95.81 295 GLY A N 1
ATOM 2278 C CA . GLY A 1 295 ? 1.54 -14.477 4.32 1 95.81 295 GLY A CA 1
ATOM 2279 C C . GLY A 1 295 ? 0.886 -15.844 4.188 1 95.81 295 GLY A C 1
ATOM 2280 O O . GLY A 1 295 ? -0.319 -15.984 4.406 1 95.81 295 GLY A O 1
ATOM 2281 N N . THR A 1 296 ? 1.626 -16.844 3.883 1 93.31 296 THR A N 1
ATOM 2282 C CA . THR A 1 296 ? 1.071 -18.172 3.652 1 93.31 296 THR A CA 1
ATOM 2283 C C . THR A 1 296 ? 0.769 -18.875 4.973 1 93.31 296 THR A C 1
ATOM 2285 O O . THR A 1 296 ? 1.541 -18.766 5.93 1 93.31 296 THR A O 1
ATOM 2288 N N . ARG A 1 297 ? -0.347 -19.516 5.062 1 92.25 297 ARG A N 1
ATOM 2289 C CA . ARG A 1 297 ? -0.687 -20.484 6.09 1 92.25 297 ARG A CA 1
ATOM 2290 C C . ARG A 1 297 ? -0.971 -21.859 5.477 1 92.25 297 ARG A C 1
ATOM 2292 O O . ARG A 1 297 ? -2.02 -22.062 4.859 1 92.25 297 ARG A O 1
ATOM 2299 N N . ARG A 1 298 ? -0.074 -22.781 5.738 1 90.69 298 ARG A N 1
ATOM 2300 C CA . ARG A 1 298 ? -0.159 -24.078 5.059 1 90.69 298 ARG A CA 1
ATOM 2301 C C . ARG A 1 298 ? -1.041 -25.047 5.84 1 90.69 298 ARG A C 1
ATOM 2303 O O . ARG A 1 298 ? -1.107 -24.984 7.066 1 90.69 298 ARG A O 1
ATOM 2310 N N . ALA A 1 299 ? -1.674 -25.891 5.152 1 90.06 299 ALA A N 1
ATOM 2311 C CA . ALA A 1 299 ? -2.381 -27.062 5.648 1 90.06 299 ALA A CA 1
ATOM 2312 C C . ALA A 1 299 ? -3.291 -26.703 6.816 1 90.06 299 ALA A C 1
ATOM 2314 O O . ALA A 1 299 ? -3.252 -27.359 7.863 1 90.06 299 ALA A O 1
ATOM 2315 N N . VAL A 1 300 ? -4 -25.656 6.711 1 90.19 300 VAL A N 1
ATOM 2316 C CA . VAL A 1 300 ? -4.992 -25.297 7.719 1 90.19 300 VAL A CA 1
ATOM 2317 C C . VAL A 1 300 ? -6.078 -26.375 7.777 1 90.19 300 VAL A C 1
ATOM 2319 O O . VAL A 1 300 ? -6.645 -26.641 8.844 1 90.19 300 VAL A O 1
ATOM 2322 N N . ASN A 1 301 ? -6.434 -26.969 6.605 1 91.38 301 ASN A N 1
ATOM 2323 C CA . ASN A 1 301 ? -7.242 -28.188 6.484 1 91.38 301 ASN A CA 1
ATOM 2324 C C . ASN A 1 301 ? -6.543 -29.234 5.633 1 91.38 301 ASN A C 1
ATOM 2326 O O . ASN A 1 301 ? -6.812 -29.359 4.438 1 91.38 301 ASN A O 1
ATOM 2330 N N . PRO A 1 302 ? -5.73 -30.078 6.219 1 89.81 302 PRO A N 1
ATOM 2331 C CA . PRO A 1 302 ? -4.906 -31.031 5.484 1 89.81 302 PRO A CA 1
ATOM 2332 C C . PRO A 1 302 ? -5.734 -32 4.648 1 89.81 302 PRO A C 1
ATOM 2334 O O . PRO A 1 302 ? -5.258 -32.531 3.633 1 89.81 302 PRO A O 1
ATOM 2337 N N . ALA A 1 303 ? -6.969 -32.188 5.043 1 88.81 303 ALA A N 1
ATOM 2338 C CA . ALA A 1 303 ? -7.828 -33.125 4.328 1 88.81 303 ALA A CA 1
ATOM 2339 C C . ALA A 1 303 ? -8.086 -32.656 2.9 1 88.81 303 ALA A C 1
ATOM 2341 O O . ALA A 1 303 ? -8.375 -33.469 2.014 1 88.81 303 ALA A O 1
ATOM 2342 N N . LEU A 1 304 ? -7.9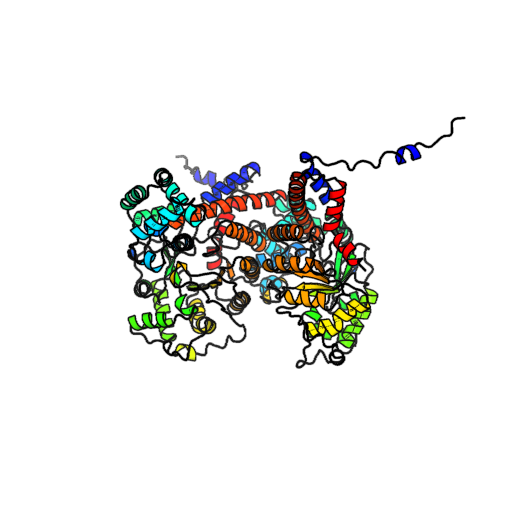02 -31.406 2.717 1 92.25 304 LEU A N 1
ATOM 2343 C CA . LEU A 1 304 ? -8.172 -30.828 1.402 1 92.25 304 LEU A CA 1
ATOM 2344 C C . LEU A 1 304 ? -6.895 -30.75 0.573 1 92.25 304 LEU A C 1
ATOM 2346 O O . LEU A 1 304 ? -6.902 -30.203 -0.534 1 92.25 304 LEU A O 1
ATOM 2350 N N . ARG A 1 305 ? -5.812 -31.234 1.118 1 92.69 305 ARG A N 1
ATOM 2351 C CA . ARG A 1 305 ? -4.531 -31.266 0.418 1 92.69 305 ARG A CA 1
ATOM 2352 C C . ARG A 1 305 ? -4.125 -29.859 -0.014 1 92.69 305 ARG A C 1
ATOM 2354 O O . ARG A 1 305 ? -4.102 -28.922 0.802 1 92.69 305 ARG A O 1
ATOM 2361 N N . LEU A 1 306 ? -3.814 -29.609 -1.31 1 86.94 306 LEU A N 1
ATOM 2362 C CA . LEU A 1 306 ? -3.365 -28.312 -1.794 1 86.94 306 LEU A CA 1
ATOM 2363 C C . LEU A 1 306 ? -4.445 -27.25 -1.597 1 86.94 306 LEU A C 1
ATOM 2365 O O . LEU A 1 306 ? -4.145 -26.062 -1.458 1 86.94 306 LEU A O 1
ATOM 2369 N N . ALA A 1 307 ? -5.68 -27.656 -1.599 1 89.25 307 ALA A N 1
ATOM 2370 C CA . ALA A 1 307 ? -6.805 -26.734 -1.42 1 89.25 307 ALA A CA 1
ATOM 2371 C C . ALA A 1 307 ? -6.957 -26.344 0.044 1 89.25 307 ALA A C 1
ATOM 2373 O O . ALA A 1 307 ? -7.758 -25.453 0.373 1 89.25 307 ALA A O 1
ATOM 2374 N N . GLY A 1 308 ? -6.129 -26.938 0.852 1 90.69 308 GLY A N 1
ATOM 2375 C CA . GLY A 1 308 ? -6.289 -26.75 2.285 1 90.69 308 GLY A CA 1
ATOM 2376 C C . GLY A 1 308 ? -5.414 -25.641 2.838 1 90.69 308 GLY A C 1
ATOM 2377 O O . GLY A 1 308 ? -5.391 -25.406 4.047 1 90.69 308 GLY A O 1
ATOM 2378 N N . ASP A 1 309 ? -4.691 -24.938 2.02 1 91.94 309 ASP A N 1
ATOM 2379 C CA . ASP A 1 309 ? -3.875 -23.797 2.443 1 91.94 309 ASP A CA 1
ATOM 2380 C C . ASP A 1 309 ? -4.734 -22.562 2.668 1 91.94 309 ASP A C 1
ATOM 2382 O O . ASP A 1 309 ? -5.883 -22.5 2.23 1 91.94 309 ASP A O 1
ATOM 2386 N N . ALA A 1 310 ? -4.188 -21.641 3.451 1 91.94 310 ALA A N 1
ATOM 2387 C CA . ALA A 1 310 ? -4.898 -20.391 3.771 1 91.94 310 ALA A CA 1
ATOM 2388 C C . ALA A 1 310 ? -3.951 -19.203 3.75 1 91.94 310 ALA A C 1
ATOM 2390 O O . ALA A 1 310 ? -2.809 -19.312 3.299 1 91.94 310 ALA A O 1
ATOM 2391 N N . ALA A 1 311 ? -4.496 -18.031 4.004 1 91.06 311 ALA A N 1
ATOM 2392 C CA . ALA A 1 311 ? -3.742 -16.781 4.035 1 91.06 311 ALA A CA 1
ATOM 2393 C C . ALA A 1 311 ? -3.723 -16.188 5.441 1 91.06 311 ALA A C 1
ATOM 2395 O O . ALA A 1 311 ? -4.645 -16.422 6.23 1 91.06 311 ALA A O 1
ATOM 2396 N N . GLY A 1 312 ? -2.656 -15.508 5.746 1 89.38 312 GLY A N 1
ATOM 2397 C CA . GLY A 1 312 ? -2.527 -14.758 6.988 1 89.38 312 GLY A CA 1
ATOM 2398 C C . GLY A 1 312 ? -1.713 -13.484 6.832 1 89.38 312 GLY A C 1
ATOM 2399 O O . GLY A 1 312 ? -1.169 -13.219 5.758 1 89.38 312 GLY A O 1
ATOM 2400 N N . SER A 1 313 ? -1.672 -12.656 7.902 1 90.12 313 SER A N 1
ATOM 2401 C CA . SER A 1 313 ? -0.911 -11.414 7.887 1 90.12 313 SER A CA 1
ATOM 2402 C C . SER A 1 313 ? 0.59 -11.68 7.898 1 90.12 313 SER A C 1
ATOM 2404 O O . SER A 1 313 ? 1.048 -12.648 8.508 1 90.12 313 SER A O 1
ATOM 2406 N N . ALA A 1 314 ? 1.311 -10.867 7.215 1 93.81 314 ALA A N 1
ATOM 2407 C CA . ALA A 1 314 ? 2.768 -10.953 7.176 1 93.81 314 ALA A CA 1
ATOM 2408 C C . ALA A 1 314 ? 3.404 -9.883 8.062 1 93.81 314 ALA A C 1
ATOM 2410 O O . ALA A 1 314 ? 2.857 -8.789 8.219 1 93.81 314 ALA A O 1
ATOM 2411 N N . GLU A 1 315 ? 4.484 -10.211 8.695 1 92.56 315 GLU A N 1
ATOM 2412 C CA . GLU A 1 315 ? 5.273 -9.234 9.445 1 92.56 315 GLU A CA 1
ATOM 2413 C C . GLU A 1 315 ? 6.188 -8.438 8.516 1 92.56 315 GLU A C 1
ATOM 2415 O O . GLU A 1 315 ? 7.367 -8.766 8.367 1 92.56 315 GLU A O 1
ATOM 2420 N N . LEU A 1 316 ? 5.777 -7.355 8.008 1 94.31 316 LEU A N 1
ATOM 2421 C CA . LEU A 1 316 ? 6.426 -6.668 6.895 1 94.31 316 LEU A CA 1
ATOM 2422 C C . LEU A 1 316 ? 7.613 -5.844 7.387 1 94.31 316 LEU A C 1
ATOM 2424 O O . LEU A 1 316 ? 8.438 -5.398 6.586 1 94.31 316 LEU A O 1
ATOM 2428 N N . ARG A 1 317 ? 7.82 -5.609 8.688 1 91.38 317 ARG A N 1
ATOM 2429 C CA . ARG A 1 317 ? 9.062 -5.051 9.203 1 91.38 317 ARG A CA 1
ATOM 2430 C C . ARG A 1 317 ? 10.266 -5.875 8.75 1 91.38 317 ARG A C 1
ATOM 2432 O O . ARG A 1 317 ? 11.344 -5.332 8.5 1 91.38 317 ARG A O 1
ATOM 2439 N N . SER A 1 318 ? 10 -7.156 8.711 1 94.44 318 SER A N 1
ATOM 2440 C CA . SER A 1 318 ? 11.047 -8.086 8.297 1 94.44 318 SER A CA 1
ATOM 2441 C C . SER A 1 318 ? 11.484 -7.809 6.859 1 94.44 318 SER A C 1
ATOM 2443 O O . SER A 1 318 ? 12.672 -7.938 6.535 1 94.44 318 SER A O 1
ATOM 2445 N N . LEU A 1 319 ? 10.57 -7.477 6.016 1 95.81 319 LEU A N 1
ATOM 2446 C CA . LEU A 1 319 ? 10.898 -7.141 4.637 1 95.81 319 LEU A CA 1
ATOM 2447 C C . LEU A 1 319 ? 11.805 -5.918 4.574 1 95.81 319 LEU A C 1
ATOM 2449 O O . LEU A 1 319 ? 12.781 -5.902 3.82 1 95.81 319 LEU A O 1
ATOM 2453 N N . GLY A 1 320 ? 11.492 -4.863 5.348 1 93.81 320 GLY A N 1
ATOM 2454 C CA . GLY A 1 320 ? 12.352 -3.691 5.414 1 93.81 320 GLY A CA 1
ATOM 2455 C C . GLY A 1 320 ? 13.758 -4.008 5.887 1 93.81 320 GLY A C 1
ATOM 2456 O O . GLY A 1 320 ? 14.734 -3.527 5.309 1 93.81 320 GLY A O 1
ATOM 2457 N N . HIS A 1 321 ? 13.836 -4.836 6.902 1 93.88 321 HIS A N 1
ATOM 2458 C CA . HIS A 1 321 ? 15.133 -5.238 7.441 1 93.88 321 HIS A CA 1
ATOM 2459 C C . HIS A 1 321 ? 15.953 -5.984 6.395 1 93.88 321 HIS A C 1
ATOM 2461 O O . HIS A 1 321 ? 17.156 -5.754 6.27 1 93.88 321 HIS A O 1
ATOM 2467 N N . LEU A 1 322 ? 15.281 -6.844 5.699 1 95.56 322 LEU A N 1
ATOM 2468 C CA . LEU A 1 322 ? 15.953 -7.625 4.664 1 95.56 322 LEU A CA 1
ATOM 2469 C C . LEU A 1 322 ? 16.531 -6.715 3.586 1 95.56 322 LEU A C 1
ATOM 2471 O O . LEU A 1 322 ? 17.688 -6.871 3.193 1 95.56 322 LEU A O 1
ATOM 2475 N N . CYS A 1 323 ? 15.742 -5.793 3.123 1 95 323 CYS A N 1
ATOM 2476 C CA . CYS A 1 323 ? 16.172 -4.887 2.061 1 95 323 CYS A CA 1
ATOM 2477 C C . CYS A 1 323 ? 17.328 -4.012 2.525 1 95 323 CYS A C 1
ATOM 2479 O O . CYS A 1 323 ? 18.281 -3.791 1.78 1 95 323 CYS A O 1
ATOM 2481 N N . GLU A 1 324 ? 17.219 -3.518 3.736 1 92.62 324 GLU A N 1
ATOM 2482 C CA . GLU A 1 324 ? 18.25 -2.641 4.293 1 92.62 324 GLU A CA 1
ATOM 2483 C C . GLU A 1 324 ? 19.562 -3.391 4.5 1 92.62 324 GLU A C 1
ATOM 2485 O O . GLU A 1 324 ? 20.641 -2.871 4.188 1 92.62 324 GLU A O 1
ATOM 2490 N N . ALA A 1 325 ? 19.453 -4.629 5.008 1 92.62 325 ALA A N 1
ATOM 2491 C CA . ALA A 1 325 ? 20.625 -5.422 5.379 1 92.62 325 ALA A CA 1
ATOM 2492 C C . ALA A 1 325 ? 21.312 -5.992 4.145 1 92.62 325 ALA A C 1
ATOM 2494 O O . ALA A 1 325 ? 22.484 -6.367 4.199 1 92.62 325 ALA A O 1
ATOM 2495 N N . ASN A 1 326 ? 20.594 -6.098 3.014 1 93.62 326 ASN A N 1
ATOM 2496 C CA . ASN A 1 326 ? 21.141 -6.715 1.808 1 93.62 326 ASN A CA 1
ATOM 2497 C C . ASN A 1 326 ? 20.969 -5.809 0.59 1 93.62 326 ASN A C 1
ATOM 2499 O O . ASN A 1 326 ? 20.297 -6.18 -0.372 1 93.62 326 ASN A O 1
ATOM 2503 N N . PRO A 1 327 ? 21.656 -4.699 0.534 1 90.19 327 PRO A N 1
ATOM 2504 C CA . PRO A 1 327 ? 21.453 -3.721 -0.539 1 90.19 327 PRO A CA 1
ATOM 2505 C C . PRO A 1 327 ? 21.891 -4.25 -1.905 1 90.19 327 PRO A C 1
ATOM 2507 O O . PRO A 1 327 ? 21.484 -3.709 -2.938 1 90.19 327 PRO A O 1
ATOM 2510 N N . LYS A 1 328 ? 22.688 -5.355 -1.923 1 91.94 328 LYS A N 1
ATOM 2511 C CA . LYS A 1 328 ? 23.188 -5.891 -3.186 1 91.94 328 LYS A CA 1
ATOM 2512 C C . LYS A 1 328 ? 22.25 -6.957 -3.742 1 91.94 328 LYS A C 1
ATOM 2514 O O . LYS A 1 328 ? 22.406 -7.41 -4.875 1 91.94 328 LYS A O 1
ATOM 2519 N N . VAL A 1 329 ? 21.312 -7.348 -3.004 1 96.44 329 VAL A N 1
ATOM 2520 C CA . VAL A 1 329 ? 20.328 -8.328 -3.457 1 96.44 329 VAL A CA 1
ATOM 2521 C C . VAL A 1 329 ? 19.047 -7.621 -3.895 1 96.44 329 VAL A C 1
ATOM 2523 O O . VAL A 1 329 ? 18.531 -6.77 -3.17 1 96.44 329 VAL A O 1
ATOM 2526 N N . LYS A 1 330 ? 18.609 -7.887 -5.066 1 97.62 330 LYS A N 1
ATOM 2527 C CA . LYS A 1 330 ? 17.328 -7.383 -5.535 1 97.62 330 LYS A CA 1
ATOM 2528 C C . LYS A 1 330 ? 16.172 -8.258 -5.043 1 97.62 330 LYS A C 1
ATOM 2530 O O . LYS A 1 330 ? 16.234 -9.484 -5.16 1 97.62 330 LYS A O 1
ATOM 2535 N N . PHE A 1 331 ? 15.203 -7.609 -4.484 1 98.5 331 PHE A N 1
ATOM 2536 C CA . PHE A 1 331 ? 14.062 -8.336 -3.939 1 98.5 331 PHE A CA 1
ATOM 2537 C C . PHE A 1 331 ? 12.82 -8.117 -4.793 1 98.5 331 PHE A C 1
ATOM 2539 O O . PHE A 1 331 ? 12.391 -6.977 -4.992 1 98.5 331 PHE A O 1
ATOM 2546 N N . LEU A 1 332 ? 12.305 -9.195 -5.367 1 98.81 332 LEU A N 1
ATOM 2547 C CA . LEU A 1 332 ? 10.938 -9.25 -5.871 1 98.81 332 LEU A CA 1
ATOM 2548 C C . LEU A 1 332 ? 9.969 -9.703 -4.781 1 98.81 332 LEU A C 1
ATOM 2550 O O . LEU A 1 332 ? 10.273 -10.641 -4.031 1 98.81 332 LEU A O 1
ATOM 2554 N N . PHE A 1 333 ? 8.82 -9.008 -4.711 1 98.62 333 PHE A N 1
ATOM 2555 C CA . PHE A 1 333 ? 8.031 -9.297 -3.523 1 98.62 333 PHE A CA 1
ATOM 2556 C C . PHE A 1 333 ? 6.539 -9.25 -3.84 1 98.62 333 PHE A C 1
ATOM 2558 O O . PHE A 1 333 ? 6.094 -8.43 -4.648 1 98.62 333 PHE A O 1
ATOM 2565 N N . THR A 1 334 ? 5.797 -10.117 -3.234 1 98.25 334 THR A N 1
ATOM 2566 C CA . THR A 1 334 ? 4.34 -10.07 -3.164 1 98.25 334 THR A CA 1
ATOM 2567 C C . THR A 1 334 ? 3.85 -10.586 -1.814 1 98.25 334 THR A C 1
ATOM 2569 O O . THR A 1 334 ? 4.598 -11.242 -1.084 1 98.25 334 THR A O 1
ATOM 2572 N N . VAL A 1 335 ? 2.641 -10.219 -1.406 1 97.12 335 VAL A N 1
ATOM 2573 C CA . VAL A 1 335 ? 2.107 -10.594 -0.103 1 97.12 335 VAL A CA 1
ATOM 2574 C C . VAL A 1 335 ? 0.673 -11.102 -0.259 1 97.12 335 VAL A C 1
ATOM 2576 O O . VAL A 1 335 ? -0.054 -10.656 -1.148 1 97.12 335 VAL A O 1
ATOM 2579 N N . LEU A 1 336 ? 0.312 -12.008 0.619 1 95.38 336 LEU A N 1
ATOM 2580 C CA . LEU A 1 336 ? -0.917 -12.766 0.413 1 95.38 336 LEU A CA 1
ATOM 2581 C C . LEU A 1 336 ? -2.084 -12.125 1.151 1 95.38 336 LEU A C 1
ATOM 2583 O O . LEU A 1 336 ? -3.244 -12.461 0.899 1 95.38 336 LEU A O 1
ATOM 2587 N N . SER A 1 337 ? -1.881 -11.242 2.025 1 92.88 337 SER A N 1
ATOM 2588 C CA . SER A 1 337 ? -2.971 -10.594 2.75 1 92.88 337 SER A CA 1
ATOM 2589 C C . SER A 1 337 ? -3.369 -9.281 2.092 1 92.88 337 SER A C 1
ATOM 2591 O O . SER A 1 337 ? -2.512 -8.438 1.803 1 92.88 337 SER A O 1
ATOM 2593 N N . ARG A 1 338 ? -4.656 -9.148 1.961 1 91.5 338 ARG A N 1
ATOM 2594 C CA . ARG A 1 338 ? -5.203 -7.895 1.443 1 91.5 338 ARG A CA 1
ATOM 2595 C C . ARG A 1 338 ? -4.824 -6.719 2.338 1 91.5 338 ARG A C 1
ATOM 2597 O O . ARG A 1 338 ? -4.516 -5.633 1.846 1 91.5 338 ARG A O 1
ATOM 2604 N N . SER A 1 339 ? -4.77 -6.934 3.617 1 91.31 339 SER A N 1
ATOM 2605 C CA . SER A 1 339 ? -4.527 -5.875 4.594 1 91.31 339 SER A CA 1
ATOM 2606 C C . SER A 1 339 ? -3.076 -5.406 4.551 1 91.31 339 SER A C 1
ATOM 2608 O O . SER A 1 339 ? -2.76 -4.309 5.012 1 91.31 339 SER A O 1
ATOM 2610 N N . ASP A 1 340 ? -2.211 -6.195 3.979 1 95.25 340 ASP A N 1
ATOM 2611 C CA . ASP A 1 340 ? -0.785 -5.891 4.02 1 95.25 340 ASP A CA 1
ATOM 2612 C C . ASP A 1 340 ? -0.352 -5.117 2.777 1 95.25 340 ASP A C 1
ATOM 2614 O O . ASP A 1 340 ? 0.772 -4.613 2.711 1 95.25 340 ASP A O 1
ATOM 2618 N N . GLN A 1 341 ? -1.257 -4.984 1.812 1 95.75 341 GLN A N 1
ATOM 2619 C CA . GLN A 1 341 ? -0.889 -4.438 0.511 1 95.75 341 GLN A CA 1
ATOM 2620 C C . GLN A 1 341 ? -0.43 -2.986 0.634 1 95.75 341 GLN A C 1
ATOM 2622 O O . GLN A 1 341 ? 0.511 -2.568 -0.043 1 95.75 341 GLN A O 1
ATOM 2627 N N . HIS A 1 342 ? -1.047 -2.203 1.479 1 95 342 HIS A N 1
ATOM 2628 C CA . HIS A 1 342 ? -0.706 -0.798 1.676 1 95 342 HIS A CA 1
ATOM 2629 C C . HIS A 1 342 ? 0.705 -0.648 2.234 1 95 342 HIS A C 1
ATOM 2631 O O . HIS A 1 342 ? 1.521 0.094 1.683 1 95 342 HIS A O 1
ATOM 2637 N N . GLU A 1 343 ? 0.984 -1.297 3.293 1 94.81 343 GLU A N 1
ATOM 2638 C CA . GLU A 1 343 ? 2.305 -1.238 3.914 1 94.81 343 GLU A CA 1
ATOM 2639 C C . GLU A 1 343 ? 3.389 -1.714 2.951 1 94.81 343 GLU A C 1
ATOM 2641 O O . GLU A 1 343 ? 4.48 -1.146 2.91 1 94.81 343 GLU A O 1
ATOM 2646 N N . ALA A 1 344 ? 3.088 -2.779 2.209 1 97 344 ALA A N 1
ATOM 2647 C CA . ALA A 1 344 ? 4.043 -3.281 1.223 1 97 344 ALA A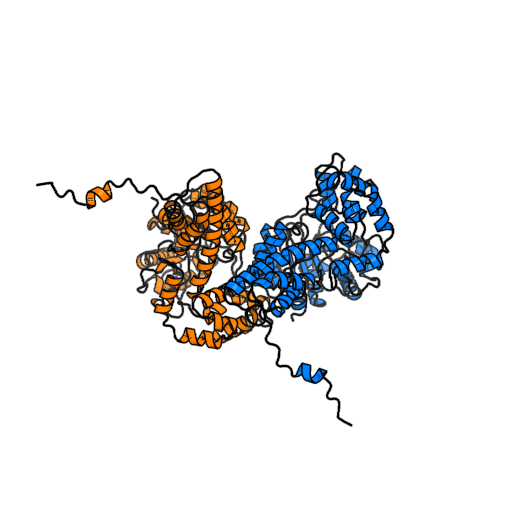 CA 1
ATOM 2648 C C . ALA A 1 344 ? 4.363 -2.213 0.18 1 97 344 ALA A C 1
ATOM 2650 O O . ALA A 1 344 ? 5.523 -2.037 -0.197 1 97 344 ALA A O 1
ATOM 2651 N N . ALA A 1 345 ? 3.363 -1.535 -0.274 1 96.75 345 ALA A N 1
ATOM 2652 C CA . ALA A 1 345 ? 3.561 -0.486 -1.271 1 96.75 345 ALA A CA 1
ATOM 2653 C C . ALA A 1 345 ? 4.395 0.659 -0.706 1 96.75 345 ALA A C 1
ATOM 2655 O O . ALA A 1 345 ? 5.258 1.206 -1.396 1 96.75 345 ALA A O 1
ATOM 2656 N N . VAL A 1 346 ? 4.156 1.019 0.532 1 95.44 346 VAL A N 1
ATOM 2657 C CA . VAL A 1 346 ? 4.941 2.064 1.178 1 95.44 346 VAL A CA 1
ATOM 2658 C C . VAL A 1 346 ? 6.41 1.643 1.243 1 95.44 346 VAL A C 1
ATOM 2660 O O . VAL A 1 346 ? 7.301 2.41 0.872 1 95.44 346 VAL A O 1
ATOM 2663 N N . LEU A 1 347 ? 6.672 0.424 1.617 1 95.75 347 LEU A N 1
ATOM 2664 C CA . LEU A 1 347 ? 8.039 -0.077 1.717 1 95.75 347 LEU A CA 1
ATOM 2665 C C . LEU A 1 347 ? 8.727 -0.052 0.357 1 95.75 347 LEU A C 1
ATOM 2667 O O . LEU A 1 347 ? 9.914 0.274 0.262 1 95.75 347 LEU A O 1
ATOM 2671 N N . ALA A 1 348 ? 7.973 -0.417 -0.655 1 96.81 348 ALA A N 1
ATOM 2672 C CA . ALA A 1 348 ? 8.539 -0.469 -1.998 1 96.81 348 ALA A CA 1
ATOM 2673 C C . ALA A 1 348 ? 8.992 0.915 -2.455 1 96.81 348 ALA A C 1
ATOM 2675 O O . ALA A 1 348 ? 9.867 1.034 -3.318 1 96.81 348 ALA A O 1
ATOM 2676 N N . SER A 1 349 ? 8.422 1.929 -1.908 1 94.69 349 SER A N 1
ATOM 2677 C CA . SER A 1 349 ? 8.828 3.291 -2.246 1 94.69 349 SER A CA 1
ATOM 2678 C C . SER A 1 349 ? 10.094 3.693 -1.498 1 94.69 349 SER A C 1
ATOM 2680 O O . SER A 1 349 ? 10.695 4.727 -1.801 1 94.69 349 SER A O 1
ATOM 2682 N N . LYS A 1 350 ? 10.547 2.914 -0.521 1 94.44 350 LYS A N 1
ATOM 2683 C CA . LYS A 1 350 ? 11.656 3.314 0.339 1 94.44 350 LYS A CA 1
ATOM 2684 C C . LYS A 1 350 ? 12.953 2.615 -0.071 1 94.44 350 LYS A C 1
ATOM 2686 O O . LYS A 1 350 ? 14.039 3.025 0.335 1 94.44 350 LYS A O 1
ATOM 2691 N N . PHE A 1 351 ? 12.812 1.533 -0.86 1 94.12 351 PHE A N 1
ATOM 2692 C CA . PHE A 1 351 ? 13.984 0.725 -1.169 1 94.12 351 PHE A CA 1
ATOM 2693 C C . PHE A 1 351 ? 14.148 0.56 -2.676 1 94.12 351 PHE A C 1
ATOM 2695 O O . PHE A 1 351 ? 13.266 0.024 -3.346 1 94.12 351 PHE A O 1
ATOM 2702 N N . ARG A 1 352 ? 15.281 0.887 -3.148 1 93.12 352 ARG A N 1
ATOM 2703 C CA . ARG A 1 352 ? 15.562 0.795 -4.578 1 93.12 352 ARG A CA 1
ATOM 2704 C C . ARG A 1 352 ? 15.734 -0.657 -5.008 1 93.12 352 ARG A C 1
ATOM 2706 O O . ARG A 1 352 ? 15.664 -0.969 -6.199 1 93.12 352 ARG A O 1
ATOM 2713 N N . ASN A 1 353 ? 16.016 -1.562 -4.043 1 95.44 353 ASN A N 1
ATOM 2714 C CA . ASN A 1 353 ? 16.203 -2.969 -4.383 1 95.44 353 ASN A CA 1
ATOM 2715 C C . ASN A 1 353 ? 14.953 -3.793 -4.094 1 95.44 353 ASN A C 1
ATOM 2717 O O . ASN A 1 353 ? 15.031 -5.012 -3.922 1 95.44 353 ASN A O 1
ATOM 2721 N N . LEU A 1 354 ? 13.805 -3.141 -3.996 1 97.5 354 LEU A N 1
ATOM 2722 C CA . LEU A 1 354 ? 12.539 -3.83 -3.762 1 97.5 354 LEU A CA 1
ATOM 2723 C C . LEU A 1 354 ? 11.539 -3.525 -4.875 1 97.5 354 LEU A C 1
ATOM 2725 O O . LEU A 1 354 ? 11.273 -2.357 -5.168 1 97.5 354 LEU A O 1
ATOM 2729 N N . HIS A 1 355 ? 10.977 -4.535 -5.484 1 98.5 355 HIS A N 1
ATOM 2730 C CA . HIS A 1 355 ? 9.992 -4.418 -6.551 1 98.5 355 HIS A CA 1
ATOM 2731 C C . HIS A 1 355 ? 8.789 -5.312 -6.293 1 98.5 355 HIS A C 1
ATOM 2733 O O . HIS A 1 355 ? 8.938 -6.52 -6.094 1 98.5 355 HIS A O 1
ATOM 2739 N N . LEU A 1 356 ? 7.582 -4.73 -6.309 1 98.62 356 LEU A N 1
ATOM 2740 C CA . LEU A 1 356 ? 6.359 -5.492 -6.082 1 98.62 356 LEU A CA 1
ATOM 2741 C C . LEU A 1 356 ? 5.844 -6.094 -7.387 1 98.62 356 LEU A C 1
ATOM 2743 O O . LEU A 1 356 ? 5.91 -5.449 -8.438 1 98.62 356 LEU A O 1
ATOM 2747 N N . TRP A 1 357 ? 5.332 -7.316 -7.25 1 98.31 357 TRP A N 1
ATOM 2748 C CA . TRP A 1 357 ? 4.758 -7.906 -8.453 1 98.31 357 TRP A CA 1
ATOM 2749 C C . TRP A 1 357 ? 3.422 -8.578 -8.148 1 98.31 357 TRP A C 1
ATOM 2751 O O . TRP A 1 357 ? 3.25 -9.18 -7.094 1 98.31 357 TRP A O 1
ATOM 2761 N N . GLY A 1 358 ? 2.42 -8.367 -8.977 1 96.75 358 GLY A N 1
ATOM 2762 C CA . GLY A 1 358 ? 1.166 -9.102 -9.078 1 96.75 358 GLY A CA 1
ATOM 2763 C C . GLY A 1 358 ? 0.411 -9.18 -7.766 1 96.75 358 GLY A C 1
ATOM 2764 O O . GLY A 1 358 ? 0.803 -8.555 -6.781 1 96.75 358 GLY A O 1
ATOM 2765 N N . CYS A 1 359 ? -0.72 -9.727 -7.828 1 94.62 359 CYS A N 1
ATOM 2766 C CA . CYS A 1 359 ? -1.516 -10.203 -6.703 1 94.62 359 CYS A CA 1
ATOM 2767 C C . CYS A 1 359 ? -1.518 -11.727 -6.645 1 94.62 359 CYS A C 1
ATOM 2769 O O . CYS A 1 359 ? -2.057 -12.391 -7.535 1 94.62 359 CYS A O 1
ATOM 2771 N N . TRP A 1 360 ? -0.938 -12.203 -5.602 1 93.25 360 TRP A N 1
ATOM 2772 C CA . TRP A 1 360 ? -0.609 -13.625 -5.504 1 93.25 360 TRP A CA 1
ATOM 2773 C C . TRP A 1 360 ? -1.765 -14.406 -4.895 1 93.25 360 TRP A C 1
ATOM 2775 O O . TRP A 1 360 ? -2.352 -13.984 -3.895 1 93.25 360 TRP A O 1
ATOM 2785 N N . TRP A 1 361 ? -2.086 -15.633 -5.492 1 93.19 361 TRP A N 1
ATOM 2786 C CA . TRP A 1 361 ? -2.943 -16.656 -4.918 1 93.19 361 TRP A CA 1
ATOM 2787 C C . TRP A 1 361 ? -4.305 -16.094 -4.543 1 93.19 361 TRP A C 1
ATOM 2789 O O . TRP A 1 361 ? -5 -15.508 -5.383 1 93.19 361 TRP A O 1
ATOM 2799 N N . TYR A 1 362 ? -4.629 -15.922 -3.336 1 91.56 362 TYR A N 1
ATOM 2800 C CA . TYR A 1 362 ? -5.945 -15.539 -2.836 1 91.56 362 TYR A CA 1
ATOM 2801 C C . TYR A 1 362 ? -6.18 -14.047 -3 1 91.56 362 TYR A C 1
ATOM 2803 O O . TYR A 1 362 ? -7.289 -13.555 -2.773 1 91.56 362 TYR A O 1
ATOM 2811 N N . CYS A 1 363 ? -5.215 -13.352 -3.498 1 93.5 363 CYS A N 1
ATOM 2812 C CA . CYS A 1 363 ? -5.375 -11.93 -3.803 1 93.5 363 CYS A CA 1
ATOM 2813 C C . CYS A 1 363 ? -5.691 -11.727 -5.277 1 93.5 363 CYS A C 1
ATOM 2815 O O . CYS A 1 363 ? -6.105 -10.633 -5.68 1 93.5 363 CYS A O 1
ATOM 2817 N N . ASN A 1 364 ? -5.547 -12.766 -6.047 1 93.75 364 ASN A N 1
ATOM 2818 C CA . ASN A 1 364 ? -5.75 -12.625 -7.484 1 93.75 364 ASN A CA 1
ATOM 2819 C C . ASN A 1 364 ? -7.23 -12.711 -7.855 1 93.75 364 ASN A C 1
ATOM 2821 O O . ASN A 1 364 ? -7.617 -13.531 -8.695 1 93.75 364 ASN A O 1
ATOM 2825 N N . TYR A 1 365 ? -8.055 -11.93 -7.227 1 93.62 365 TYR A N 1
ATOM 2826 C CA . TYR A 1 365 ? -9.477 -11.75 -7.453 1 93.62 365 TYR A CA 1
ATOM 2827 C C . TYR A 1 365 ? -9.789 -10.312 -7.871 1 93.62 365 TYR A C 1
ATOM 2829 O O . TYR A 1 365 ? -9.117 -9.375 -7.434 1 93.62 365 TYR A O 1
ATOM 2837 N N . PRO A 1 366 ? -10.789 -10.172 -8.641 1 93.94 366 PRO A N 1
ATOM 2838 C CA . PRO A 1 366 ? -11.016 -8.891 -9.305 1 93.94 366 PRO A CA 1
ATOM 2839 C C . PRO A 1 366 ? -11.055 -7.719 -8.32 1 93.94 366 PRO A C 1
ATOM 2841 O O . PRO A 1 366 ? -10.406 -6.695 -8.539 1 93.94 366 PRO A O 1
ATOM 2844 N N . SER A 1 367 ? -11.82 -7.789 -7.234 1 93.62 367 SER A N 1
ATOM 2845 C CA . SER A 1 367 ? -11.953 -6.672 -6.305 1 93.62 367 SER A CA 1
ATOM 2846 C C . SER A 1 367 ? -10.617 -6.324 -5.66 1 93.62 367 SER A C 1
ATOM 2848 O O . SER A 1 367 ? -10.258 -5.152 -5.551 1 93.62 367 SER A O 1
ATOM 2850 N N . VAL A 1 368 ? -9.859 -7.328 -5.27 1 94.44 368 VAL A N 1
ATOM 2851 C CA . VAL A 1 368 ? -8.578 -7.117 -4.602 1 94.44 368 VAL A CA 1
ATOM 2852 C C . VAL A 1 368 ? -7.551 -6.594 -5.605 1 94.44 368 VAL A C 1
ATOM 2854 O O . VAL A 1 368 ? -6.773 -5.688 -5.289 1 94.44 368 VAL A O 1
ATOM 2857 N N . VAL A 1 369 ? -7.57 -7.168 -6.801 1 96.38 369 VAL A N 1
ATOM 2858 C CA . VAL A 1 369 ? -6.637 -6.746 -7.84 1 96.38 369 VAL A CA 1
ATOM 2859 C C . VAL A 1 369 ? -6.875 -5.277 -8.18 1 96.38 369 VAL A C 1
ATOM 2861 O O . VAL A 1 369 ? -5.926 -4.492 -8.273 1 96.38 369 VAL A O 1
ATOM 2864 N N . ALA A 1 370 ? -8.109 -4.906 -8.375 1 94.88 370 ALA A N 1
ATOM 2865 C CA . ALA A 1 370 ? -8.445 -3.527 -8.711 1 94.88 370 ALA A CA 1
ATOM 2866 C C . ALA A 1 370 ? -8.008 -2.568 -7.609 1 94.88 370 ALA A C 1
ATOM 2868 O O . ALA A 1 370 ? -7.406 -1.528 -7.883 1 94.88 370 ALA A O 1
ATOM 2869 N N . GLU A 1 371 ? -8.305 -2.932 -6.422 1 94.94 371 GLU A N 1
ATOM 2870 C CA . GLU A 1 371 ? -7.941 -2.121 -5.262 1 94.94 371 GLU A CA 1
ATOM 2871 C C . GLU A 1 371 ? -6.426 -1.989 -5.133 1 94.94 371 GLU A C 1
ATOM 2873 O O . GLU A 1 371 ? -5.906 -0.885 -4.957 1 94.94 371 GLU A O 1
ATOM 2878 N N . THR A 1 372 ? -5.77 -3.078 -5.195 1 96.75 372 THR A N 1
ATOM 2879 C CA . THR A 1 372 ? -4.32 -3.125 -5.023 1 96.75 372 THR A CA 1
ATOM 2880 C C . THR A 1 372 ? -3.619 -2.354 -6.137 1 96.75 372 THR A C 1
ATOM 2882 O O . THR A 1 372 ? -2.674 -1.604 -5.883 1 96.75 372 THR A O 1
ATOM 2885 N N . ALA A 1 373 ? -4.07 -2.539 -7.352 1 97.25 373 ALA A N 1
ATOM 2886 C CA . ALA A 1 373 ? -3.455 -1.86 -8.492 1 97.25 373 ALA A CA 1
ATOM 2887 C C . ALA A 1 373 ? -3.625 -0.347 -8.383 1 97.25 373 ALA A C 1
ATOM 2889 O O . ALA A 1 373 ? -2.691 0.409 -8.664 1 97.25 373 ALA A O 1
ATOM 2890 N N . SER A 1 374 ? -4.789 0.115 -8.008 1 96.25 374 SER A N 1
ATOM 2891 C CA . SER A 1 374 ? -5.043 1.54 -7.82 1 96.25 374 SER A CA 1
ATOM 2892 C C . SER A 1 374 ? -4.129 2.125 -6.746 1 96.25 374 SER A C 1
ATOM 2894 O O . SER A 1 374 ? -3.518 3.176 -6.949 1 96.25 374 SER A O 1
ATOM 2896 N N . LEU A 1 375 ? -4.051 1.453 -5.672 1 96.38 375 LEU A N 1
ATOM 2897 C CA . LEU A 1 375 ? -3.213 1.873 -4.555 1 96.38 375 LEU A CA 1
ATOM 2898 C C . LEU A 1 375 ? -1.751 1.967 -4.98 1 96.38 375 LEU A C 1
ATOM 2900 O O . LEU A 1 375 ? -1.073 2.951 -4.676 1 96.38 375 LEU A O 1
ATOM 2904 N N . ARG A 1 376 ? -1.275 0.96 -5.66 1 97.62 376 ARG A N 1
ATOM 2905 C CA . ARG A 1 376 ? 0.123 0.931 -6.074 1 97.62 376 ARG A CA 1
ATOM 2906 C C . ARG A 1 376 ? 0.414 2.021 -7.102 1 97.62 376 ARG A C 1
ATOM 2908 O O . ARG A 1 376 ? 1.469 2.656 -7.055 1 97.62 376 ARG A O 1
ATOM 2915 N N . LEU A 1 377 ? -0.536 2.248 -8.008 1 96.69 377 LEU A N 1
ATOM 2916 C CA . LEU A 1 377 ? -0.35 3.312 -8.984 1 96.69 377 LEU A CA 1
ATOM 2917 C C . LEU A 1 377 ? -0.245 4.668 -8.297 1 96.69 377 LEU A C 1
ATOM 2919 O O . LEU A 1 377 ? 0.572 5.508 -8.688 1 96.69 377 LEU A O 1
ATOM 2923 N N . GLU A 1 378 ? -1.019 4.906 -7.293 1 95.38 378 GLU A N 1
ATOM 2924 C CA . GLU A 1 378 ? -1.053 6.172 -6.566 1 95.38 378 GLU A CA 1
ATOM 2925 C C . GLU A 1 378 ? 0.22 6.371 -5.75 1 95.38 378 GLU A C 1
ATOM 2927 O O . GLU A 1 378 ? 0.708 7.496 -5.617 1 95.38 378 GLU A O 1
ATOM 2932 N N . LEU A 1 379 ? 0.77 5.297 -5.246 1 95.06 379 LEU A N 1
ATOM 2933 C CA . LEU A 1 379 ? 1.872 5.391 -4.293 1 95.06 379 LEU A CA 1
ATOM 2934 C C . LEU A 1 379 ? 3.213 5.219 -5 1 95.06 379 LEU A C 1
ATOM 2936 O O . LEU A 1 379 ? 4.219 5.793 -4.574 1 95.06 379 LEU A O 1
ATOM 2940 N N . LEU A 1 380 ? 3.217 4.367 -6.098 1 95.56 380 LEU A N 1
ATOM 2941 C CA . LEU A 1 380 ? 4.48 3.945 -6.691 1 95.56 380 LEU A CA 1
ATOM 2942 C C . LEU A 1 380 ? 4.586 4.414 -8.141 1 95.56 380 LEU A C 1
ATOM 2944 O O . LEU A 1 380 ? 5.617 4.215 -8.781 1 95.56 380 LEU A O 1
ATOM 2948 N N . GLY A 1 381 ? 3.492 5.02 -8.633 1 95.44 381 GLY A N 1
ATOM 2949 C CA . GLY A 1 381 ? 3.463 5.273 -10.062 1 95.44 381 GLY A CA 1
ATOM 2950 C C . GLY A 1 381 ? 3.461 4.004 -10.898 1 95.44 381 GLY A C 1
ATOM 2951 O O . GLY A 1 381 ? 2.648 3.107 -10.664 1 95.44 381 GLY A O 1
ATOM 2952 N N . LEU A 1 382 ? 4.457 3.914 -11.781 1 95.81 382 LEU A N 1
ATOM 2953 C CA . LEU A 1 382 ? 4.48 2.809 -12.734 1 95.81 382 LEU A CA 1
ATOM 2954 C C . LEU A 1 382 ? 5.547 1.787 -12.359 1 95.81 382 LEU A C 1
ATOM 2956 O O . LEU A 1 382 ? 5.863 0.892 -13.148 1 95.81 382 LEU A O 1
ATOM 2960 N N . ASN A 1 383 ? 6.039 1.904 -11.102 1 95.62 383 ASN A N 1
ATOM 2961 C CA . ASN A 1 383 ? 7.176 1.09 -10.68 1 95.62 383 ASN A CA 1
ATOM 2962 C C . ASN A 1 383 ? 6.723 -0.184 -9.977 1 95.62 383 ASN A C 1
ATOM 2964 O O . ASN A 1 383 ? 7.133 -0.451 -8.844 1 95.62 383 ASN A O 1
ATOM 2968 N N . PHE A 1 384 ? 5.945 -1.01 -10.602 1 97.88 384 PHE A N 1
ATOM 2969 C CA . PHE A 1 384 ? 5.535 -2.332 -10.141 1 97.88 384 PHE A CA 1
ATOM 2970 C C . PHE A 1 384 ? 5.055 -3.186 -11.312 1 97.88 384 PHE A C 1
ATOM 2972 O O . PHE A 1 384 ? 4.832 -2.672 -12.406 1 97.88 384 PHE A O 1
ATOM 2979 N N . THR A 1 385 ? 5.047 -4.492 -11.141 1 98.69 385 THR A N 1
ATOM 2980 C CA . THR A 1 385 ? 4.488 -5.406 -12.125 1 98.69 385 THR A CA 1
ATOM 2981 C C . THR A 1 385 ? 3.027 -5.715 -11.82 1 98.69 385 THR A C 1
ATOM 2983 O O . THR A 1 385 ? 2.707 -6.223 -10.742 1 98.69 385 THR A O 1
ATOM 2986 N N . TYR A 1 386 ? 2.186 -5.496 -12.727 1 98.19 386 TYR A N 1
ATOM 2987 C CA . TYR A 1 386 ? 0.743 -5.422 -12.516 1 98.19 386 TYR A CA 1
ATOM 2988 C C . TYR A 1 386 ? 0.164 -6.793 -12.203 1 98.19 386 TYR A C 1
ATOM 2990 O O . TYR A 1 386 ? -0.683 -6.93 -11.32 1 98.19 386 TYR A O 1
ATOM 2998 N N . GLN A 1 387 ? 0.688 -7.777 -12.914 1 97.19 387 GLN A N 1
ATOM 2999 C CA . GLN A 1 387 ? 0.001 -9.062 -12.82 1 97.19 387 GLN A CA 1
ATOM 3000 C C . GLN A 1 387 ? 0.984 -10.219 -12.945 1 97.19 387 GLN A C 1
ATOM 3002 O O . GLN A 1 387 ? 2.014 -10.102 -13.609 1 97.19 387 GLN A O 1
ATOM 3007 N N . ALA A 1 388 ? 0.733 -11.273 -12.273 1 97.81 388 ALA A N 1
ATOM 3008 C CA . ALA A 1 388 ? 1.241 -12.633 -12.461 1 97.81 388 ALA A CA 1
ATOM 3009 C C . ALA A 1 388 ? 0.126 -13.664 -12.297 1 97.81 388 ALA A C 1
ATOM 3011 O O . ALA A 1 388 ? -0.681 -13.57 -11.367 1 97.81 388 ALA A O 1
ATOM 3012 N N . SER A 1 389 ? 0.107 -14.625 -13.109 1 97.19 389 SER A N 1
ATOM 3013 C CA . SER A 1 389 ? -1.065 -15.492 -13.156 1 97.19 389 SER A CA 1
ATOM 3014 C C . SER A 1 389 ? -1.012 -16.562 -12.062 1 97.19 389 SER A C 1
ATOM 3016 O O . SER A 1 389 ? -2.051 -17.047 -11.609 1 97.19 389 SER A O 1
ATOM 3018 N N . SER A 1 390 ? 0.164 -16.938 -11.68 1 96.38 390 SER A N 1
ATOM 3019 C CA . SER A 1 390 ? 0.326 -18.078 -10.797 1 96.38 390 SER A CA 1
ATOM 3020 C C . SER A 1 390 ? -0.38 -19.312 -11.352 1 96.38 390 SER A C 1
ATOM 3022 O O . SER A 1 390 ? -0.838 -20.172 -10.586 1 96.38 390 SER A O 1
ATOM 3024 N N . ALA A 1 391 ? -0.485 -19.438 -12.641 1 97.44 391 ALA A N 1
ATOM 3025 C CA . ALA A 1 391 ? -1.211 -20.531 -13.281 1 97.44 391 ALA A CA 1
ATOM 3026 C C . ALA A 1 391 ? -0.531 -21.859 -13.016 1 97.44 391 ALA A C 1
ATOM 3028 O O . ALA A 1 391 ? 0.699 -21.953 -13.016 1 97.44 391 ALA A O 1
ATOM 3029 N N . ARG A 1 392 ? -1.323 -22.875 -12.805 1 96.25 392 ARG A N 1
ATOM 3030 C CA . ARG A 1 392 ? -0.861 -24.25 -12.656 1 96.25 392 ARG A CA 1
ATOM 3031 C C . ARG A 1 392 ? -1.295 -25.109 -13.844 1 96.25 392 ARG A C 1
ATOM 3033 O O . ARG A 1 392 ? -0.691 -26.141 -14.117 1 96.25 392 ARG A O 1
ATOM 3040 N N . VAL A 1 393 ? -2.367 -24.719 -14.445 1 97.19 393 VAL A N 1
ATOM 3041 C CA . VAL A 1 393 ? -2.895 -25.297 -15.68 1 97.19 393 VAL A CA 1
ATOM 3042 C C . VAL A 1 393 ? -2.775 -24.297 -16.812 1 97.19 393 VAL A C 1
ATOM 3044 O O . VAL A 1 393 ? -3.176 -23.141 -16.672 1 97.19 393 VAL A O 1
ATOM 3047 N N . HIS A 1 394 ? -2.227 -24.734 -17.969 1 97.94 394 HIS A N 1
ATOM 3048 C CA . HIS A 1 394 ? -1.939 -23.797 -19.047 1 97.94 394 HIS A CA 1
ATOM 3049 C C . HIS A 1 394 ? -3.188 -23.031 -19.453 1 97.94 394 HIS A C 1
ATOM 3051 O O . HIS A 1 394 ? -3.107 -21.844 -19.781 1 97.94 394 HIS A O 1
ATOM 3057 N N . ASP A 1 395 ? -4.363 -23.625 -19.344 1 98.06 395 ASP A N 1
ATOM 3058 C CA . ASP A 1 395 ? -5.641 -23.016 -19.703 1 98.06 395 ASP A CA 1
ATOM 3059 C C . ASP A 1 395 ? -5.895 -21.75 -18.875 1 98.06 395 ASP A C 1
ATOM 3061 O O . ASP A 1 395 ? -6.531 -20.812 -19.344 1 98.06 395 ASP A O 1
ATOM 3065 N N . GLN A 1 396 ? -5.367 -21.734 -17.703 1 98 396 GLN A N 1
ATOM 3066 C CA . GLN A 1 396 ? -5.648 -20.656 -16.75 1 98 396 GLN A CA 1
ATOM 3067 C C . GLN A 1 396 ? -5.008 -19.344 -17.203 1 98 396 GLN A C 1
ATOM 3069 O O . GLN A 1 396 ? -5.406 -18.266 -16.75 1 98 396 GLN A O 1
ATOM 3074 N N . LEU A 1 397 ? -4.004 -19.422 -18.047 1 98.25 397 LEU A N 1
ATOM 3075 C CA . LEU A 1 397 ? -3.373 -18.203 -18.547 1 98.25 397 LEU A CA 1
ATOM 3076 C C . LEU A 1 397 ? -4.395 -17.312 -19.25 1 98.25 397 LEU A C 1
ATOM 3078 O O . LEU A 1 397 ? -4.32 -16.078 -19.141 1 98.25 397 LEU A O 1
ATOM 3082 N N . ILE A 1 398 ? -5.352 -17.922 -19.859 1 97.69 398 ILE A N 1
ATOM 3083 C CA . ILE A 1 398 ? -6.309 -17.203 -20.688 1 97.69 398 ILE A CA 1
ATOM 3084 C C . ILE A 1 398 ? -7.16 -16.281 -19.812 1 97.69 398 ILE A C 1
ATOM 3086 O O . ILE A 1 398 ? -7.047 -15.055 -19.906 1 97.69 398 ILE A O 1
ATOM 3090 N N . TYR A 1 399 ? -7.898 -16.844 -18.891 1 97.38 399 TYR A N 1
ATOM 3091 C CA . TYR A 1 399 ? -8.836 -15.992 -18.172 1 97.38 399 TYR A CA 1
ATOM 3092 C C . TYR A 1 399 ? -8.109 -15.07 -17.203 1 97.38 399 TYR A C 1
ATOM 3094 O O . TYR A 1 399 ? -8.539 -13.938 -16.984 1 97.38 399 TYR A O 1
ATOM 3102 N N . LYS A 1 400 ? -7.02 -15.594 -16.641 1 97.81 400 LYS A N 1
ATOM 3103 C CA . LYS A 1 400 ? -6.297 -14.758 -15.68 1 97.81 400 LYS A CA 1
ATOM 3104 C C . LYS A 1 400 ? -5.801 -13.477 -16.344 1 97.81 400 LYS A C 1
ATOM 3106 O O . LYS A 1 400 ? -5.891 -12.391 -15.766 1 97.81 400 LYS A O 1
ATOM 3111 N N . TRP A 1 401 ? -5.344 -13.539 -17.547 1 98.12 401 TRP A N 1
ATOM 3112 C CA . TRP A 1 401 ? -4.805 -12.367 -18.234 1 98.12 401 TRP A CA 1
ATOM 3113 C C . TRP A 1 401 ? -5.918 -11.562 -18.891 1 98.12 401 TRP A C 1
ATOM 3115 O O . TRP A 1 401 ? -5.867 -10.328 -18.922 1 98.12 401 TRP A O 1
ATOM 3125 N N . ILE A 1 402 ? -6.98 -12.203 -19.406 1 97.19 402 ILE A N 1
ATOM 3126 C CA . ILE A 1 402 ? -8.109 -11.477 -19.984 1 97.19 402 ILE A CA 1
ATOM 3127 C C . ILE A 1 402 ? -8.773 -10.625 -18.906 1 97.19 402 ILE A C 1
ATOM 3129 O O . ILE A 1 402 ? -9.031 -9.438 -19.109 1 97.19 402 ILE A O 1
ATOM 3133 N N . HIS A 1 403 ? -9.016 -11.25 -17.766 1 97.31 403 HIS A N 1
ATOM 3134 C CA . HIS A 1 403 ? -9.648 -10.516 -16.672 1 97.31 403 HIS A CA 1
ATOM 3135 C C . HIS A 1 403 ? -8.75 -9.398 -16.172 1 97.31 403 HIS A C 1
ATOM 3137 O O . HIS A 1 403 ? -9.211 -8.281 -15.914 1 97.31 403 HIS A O 1
ATOM 3143 N N . ALA A 1 404 ? -7.457 -9.727 -15.992 1 97.44 404 ALA A N 1
ATOM 3144 C CA . ALA A 1 404 ? -6.512 -8.719 -15.516 1 97.44 404 ALA A CA 1
ATOM 3145 C C . ALA A 1 404 ? -6.461 -7.523 -16.453 1 97.44 404 ALA A C 1
ATOM 3147 O O . ALA A 1 404 ? -6.48 -6.371 -16.016 1 97.44 404 ALA A O 1
ATOM 3148 N N . ARG A 1 405 ? -6.395 -7.77 -17.734 1 97.88 405 ARG A N 1
ATOM 3149 C CA . ARG A 1 405 ? -6.316 -6.703 -18.734 1 97.88 405 ARG A CA 1
ATOM 3150 C C . ARG A 1 405 ? -7.59 -5.863 -18.734 1 97.88 405 ARG A C 1
ATOM 3152 O O . ARG A 1 405 ? -7.535 -4.648 -18.938 1 97.88 405 ARG A O 1
ATOM 3159 N N . SER A 1 406 ? -8.68 -6.496 -18.547 1 97.38 406 SER A N 1
ATOM 3160 C CA . SER A 1 406 ? -9.945 -5.77 -18.469 1 97.38 406 SER A CA 1
ATOM 3161 C C . SER A 1 406 ? -9.938 -4.762 -17.328 1 97.38 406 SER A C 1
ATOM 3163 O O . SER A 1 406 ? -10.383 -3.623 -17.484 1 97.38 406 SER A O 1
ATOM 3165 N N . MET A 1 407 ? -9.453 -5.133 -16.25 1 97.19 407 MET A N 1
ATOM 3166 C CA . MET A 1 407 ? -9.375 -4.254 -15.086 1 97.19 407 MET A CA 1
ATOM 3167 C C . MET A 1 407 ? -8.336 -3.16 -15.297 1 97.19 407 MET A C 1
ATOM 3169 O O . MET A 1 407 ? -8.539 -2.018 -14.875 1 97.19 407 MET A O 1
ATOM 3173 N N . LEU A 1 408 ? -7.262 -3.516 -15.914 1 98.12 408 LEU A N 1
ATOM 3174 C CA . LEU A 1 408 ? -6.199 -2.545 -16.172 1 98.12 408 LEU A CA 1
ATOM 3175 C C . LEU A 1 408 ? -6.688 -1.429 -17.078 1 98.12 408 LEU A C 1
ATOM 3177 O O . LEU A 1 408 ? -6.359 -0.259 -16.875 1 98.12 408 LEU A O 1
ATOM 3181 N N . LYS A 1 409 ? -7.453 -1.775 -18.109 1 97.88 409 LYS A N 1
ATOM 3182 C CA . LYS A 1 409 ? -8.008 -0.793 -19.047 1 97.88 409 LYS A CA 1
ATOM 3183 C C . LYS A 1 409 ? -8.852 0.243 -18.312 1 97.88 409 LYS A C 1
ATOM 3185 O O . LYS A 1 409 ? -8.695 1.447 -18.516 1 97.88 409 LYS A O 1
ATOM 3190 N N . LYS A 1 410 ? -9.688 -0.227 -17.453 1 96.75 410 LYS A N 1
ATOM 3191 C CA . LYS A 1 410 ? -10.555 0.664 -16.688 1 96.75 410 LYS A CA 1
ATOM 3192 C C . LYS A 1 410 ? -9.734 1.574 -15.781 1 96.75 410 LYS A C 1
ATOM 3194 O O . LYS A 1 410 ? -9.992 2.777 -15.703 1 96.75 410 LYS A O 1
ATOM 3199 N N . LEU A 1 411 ? -8.828 1.015 -15.125 1 96.88 411 LEU A N 1
ATOM 3200 C CA . LEU A 1 411 ? -7.996 1.758 -14.188 1 96.88 411 LEU A CA 1
ATOM 3201 C C . LEU A 1 411 ? -7.199 2.84 -14.914 1 96.88 411 LEU A C 1
ATOM 3203 O O . LEU A 1 411 ? -7.195 4 -14.492 1 96.88 411 LEU A O 1
ATOM 3207 N N . LEU A 1 412 ? -6.5 2.457 -15.984 1 97.69 412 LEU A N 1
ATOM 3208 C CA . LEU A 1 412 ? -5.637 3.396 -16.688 1 97.69 412 LEU A CA 1
ATOM 3209 C C . LEU A 1 412 ? -6.457 4.488 -17.375 1 97.69 412 LEU A C 1
ATOM 3211 O O . LEU A 1 412 ? -6.043 5.648 -17.406 1 97.69 412 LEU A O 1
ATOM 3215 N N . ALA A 1 413 ? -7.605 4.125 -17.906 1 96.44 413 ALA A N 1
ATOM 3216 C CA . ALA A 1 413 ? -8.469 5.141 -18.5 1 96.44 413 ALA A CA 1
ATOM 3217 C C . ALA A 1 413 ? -8.867 6.195 -17.469 1 96.44 413 ALA A C 1
ATOM 3219 O O . ALA A 1 413 ? -8.828 7.395 -17.75 1 96.44 413 ALA A O 1
ATOM 3220 N N . ALA A 1 414 ? -9.219 5.754 -16.328 1 94.69 414 ALA A N 1
ATOM 3221 C CA . ALA A 1 414 ? -9.602 6.676 -15.266 1 94.69 414 ALA A CA 1
ATOM 3222 C C . ALA A 1 414 ? -8.422 7.547 -14.836 1 94.69 414 ALA A C 1
ATOM 3224 O O . ALA A 1 414 ? -8.562 8.758 -14.664 1 94.69 414 ALA A O 1
ATOM 3225 N N . LYS A 1 415 ? -7.293 6.984 -14.68 1 95.25 415 LYS A N 1
ATOM 3226 C CA . LYS A 1 415 ? -6.117 7.695 -14.188 1 95.25 415 LYS A CA 1
ATOM 3227 C C . LYS A 1 415 ? -5.617 8.711 -15.211 1 95.25 415 LYS A C 1
ATOM 3229 O O . LYS A 1 415 ? -5.23 9.828 -14.852 1 95.25 415 LYS A O 1
ATOM 3234 N N . TYR A 1 416 ? -5.594 8.32 -16.469 1 95.75 416 TYR A N 1
ATOM 3235 C CA . TYR A 1 416 ? -5.184 9.258 -17.516 1 95.75 416 TYR A CA 1
ATOM 3236 C C . TYR A 1 416 ? -6.195 10.398 -17.641 1 95.75 416 TYR A C 1
ATOM 3238 O O . TYR A 1 416 ? -5.824 11.531 -17.938 1 95.75 416 TYR A O 1
ATOM 3246 N N . SER A 1 417 ? -7.457 10.047 -17.469 1 94.06 417 SER A N 1
ATOM 3247 C CA . SER A 1 417 ? -8.469 11.102 -17.484 1 94.06 417 SER A CA 1
ATOM 3248 C C . SER A 1 417 ? -8.203 12.133 -16.391 1 94.06 417 SER A C 1
ATOM 3250 O O . SER A 1 417 ? -8.305 13.336 -16.625 1 94.06 417 SER A O 1
ATOM 3252 N N . GLU A 1 418 ? -7.883 11.688 -15.211 1 92.06 418 GLU A N 1
ATOM 3253 C CA . GLU A 1 418 ? -7.531 12.57 -14.109 1 92.06 418 GLU A CA 1
ATOM 3254 C C . GLU A 1 418 ? -6.301 13.414 -14.438 1 92.06 418 GLU A C 1
ATOM 3256 O O . GLU A 1 418 ? -6.246 14.594 -14.109 1 92.06 418 GLU A O 1
ATOM 3261 N N . LEU A 1 419 ? -5.355 12.773 -15.031 1 92.62 419 LEU A N 1
ATOM 3262 C CA . LEU A 1 419 ? -4.125 13.461 -15.414 1 92.62 419 LEU A CA 1
ATOM 3263 C C . LEU A 1 419 ? -4.41 14.547 -16.453 1 92.62 419 LEU A C 1
ATOM 3265 O O . LEU A 1 419 ? -3.93 15.68 -16.312 1 92.62 419 LEU A O 1
ATOM 3269 N N . MET A 1 420 ? -5.203 14.234 -17.391 1 92.38 420 MET A N 1
ATOM 3270 C CA . MET A 1 420 ? -5.527 15.18 -18.453 1 92.38 420 MET A CA 1
ATOM 3271 C C . MET A 1 420 ? -6.363 16.344 -17.922 1 92.38 420 MET A C 1
ATOM 3273 O O . MET A 1 420 ? -6.266 17.469 -18.422 1 92.38 420 MET A O 1
ATOM 3277 N N . ALA A 1 421 ? -7.113 16.047 -16.891 1 91.06 421 ALA A N 1
ATOM 3278 C CA . ALA A 1 421 ? -7.93 17.078 -16.281 1 91.06 421 ALA A CA 1
ATOM 3279 C C . ALA A 1 421 ? -7.059 18.188 -15.672 1 91.06 421 ALA A C 1
ATOM 3281 O O . ALA A 1 421 ? -7.52 19.297 -15.453 1 91.06 421 ALA A O 1
ATOM 3282 N N . THR A 1 422 ? -5.82 17.938 -15.414 1 90.94 422 THR A N 1
ATOM 3283 C CA . THR A 1 422 ? -4.895 18.938 -14.875 1 90.94 422 THR A CA 1
ATOM 3284 C C . THR A 1 422 ? -4.273 19.75 -16 1 90.94 422 THR A C 1
ATOM 3286 O O . THR A 1 422 ? -3.498 20.672 -15.742 1 90.94 422 THR A O 1
ATOM 3289 N N . GLY A 1 423 ? -4.57 19.422 -17.234 1 89.75 423 GLY A N 1
ATOM 3290 C CA . GLY A 1 423 ? -3.971 20.094 -18.375 1 89.75 423 GLY A CA 1
ATOM 3291 C C . GLY A 1 423 ? -2.793 19.344 -18.969 1 89.75 423 GLY A C 1
ATOM 3292 O O . GLY A 1 423 ? -2.273 19.703 -20.016 1 89.75 423 GLY A O 1
ATOM 3293 N N . TRP A 1 424 ? -2.402 18.281 -18.312 1 91.69 424 TRP A N 1
ATOM 3294 C CA . TRP A 1 424 ? -1.299 17.469 -18.812 1 91.69 424 TRP A CA 1
ATOM 3295 C C . TRP A 1 424 ? -1.661 16.797 -20.125 1 91.69 424 TRP A C 1
ATOM 3297 O O . TRP A 1 424 ? -2.809 16.391 -20.328 1 91.69 424 TRP A O 1
ATOM 3307 N N . GLN A 1 425 ? -0.677 16.781 -20.938 1 91 425 GLN A N 1
ATOM 3308 C CA . GLN A 1 425 ? -0.897 16.172 -22.25 1 91 425 GLN A CA 1
ATOM 3309 C C . GLN A 1 425 ? -0.385 14.742 -22.281 1 91 425 GLN A C 1
ATOM 3311 O O . GLN A 1 425 ? 0.744 14.469 -21.875 1 91 425 GLN A O 1
ATOM 3316 N N . VAL A 1 426 ? -1.293 13.875 -22.734 1 91.75 426 VAL A N 1
ATOM 3317 C CA . VAL A 1 426 ? -0.982 12.453 -22.828 1 91.75 426 VAL A CA 1
ATOM 3318 C C . VAL A 1 426 ? -0.945 12.023 -24.297 1 91.75 426 VAL A C 1
ATOM 3320 O O . VAL A 1 426 ? -1.858 12.344 -25.062 1 91.75 426 VAL A O 1
ATOM 3323 N N . SER A 1 427 ? 0.124 11.375 -24.703 1 92.69 427 SER A N 1
ATOM 3324 C CA . SER A 1 427 ? 0.226 10.828 -26.062 1 92.69 427 SER A CA 1
ATOM 3325 C C . SER A 1 427 ? 0.002 9.32 -26.062 1 92.69 427 SER A C 1
ATOM 3327 O O . SER A 1 427 ? 0.057 8.68 -25 1 92.69 427 SER A O 1
ATOM 3329 N N . ARG A 1 428 ? -0.274 8.805 -27.266 1 93.56 428 ARG A N 1
ATOM 3330 C CA . ARG A 1 428 ? -0.382 7.355 -27.391 1 93.56 428 ARG A CA 1
ATOM 3331 C C . ARG A 1 428 ? 0.935 6.676 -27.031 1 93.56 428 ARG A C 1
ATOM 3333 O O . ARG A 1 428 ? 0.939 5.574 -26.469 1 93.56 428 ARG A O 1
ATOM 3340 N N . GLY A 1 429 ? 2.002 7.344 -27.359 1 94.38 429 GLY A N 1
ATOM 3341 C CA . GLY A 1 429 ? 3.312 6.84 -26.969 1 94.38 429 GLY A CA 1
ATOM 3342 C C . GLY A 1 429 ? 3.5 6.73 -25.469 1 94.38 429 GLY A C 1
ATOM 3343 O O . GLY A 1 429 ? 4.117 5.781 -24.984 1 94.38 429 GLY A O 1
ATOM 3344 N N . ASP A 1 430 ? 2.959 7.719 -24.719 1 94.19 430 ASP A N 1
ATOM 3345 C CA . ASP A 1 430 ? 2.998 7.656 -23.266 1 94.19 430 ASP A CA 1
ATOM 3346 C C . ASP A 1 430 ? 2.254 6.43 -22.75 1 94.19 430 ASP A C 1
ATOM 3348 O O . ASP A 1 430 ? 2.75 5.719 -21.875 1 94.19 430 ASP A O 1
ATOM 3352 N N . ILE A 1 431 ? 1.104 6.188 -23.297 1 95.94 431 ILE A N 1
ATOM 3353 C CA . ILE A 1 431 ? 0.269 5.074 -22.859 1 95.94 431 ILE A CA 1
ATOM 3354 C C . ILE A 1 431 ? 0.975 3.754 -23.172 1 95.94 431 ILE A C 1
ATOM 3356 O O . ILE A 1 431 ? 1.024 2.859 -22.312 1 95.94 431 ILE A O 1
ATOM 3360 N N . ARG A 1 432 ? 1.527 3.65 -24.344 1 96.88 432 ARG A N 1
ATOM 3361 C CA . ARG A 1 432 ? 2.234 2.441 -24.75 1 96.88 432 ARG A CA 1
ATOM 3362 C C . ARG A 1 432 ? 3.396 2.143 -23.812 1 96.88 432 ARG A C 1
ATOM 3364 O O . ARG A 1 432 ? 3.58 0.999 -23.391 1 96.88 432 ARG A O 1
ATOM 3371 N N . ARG A 1 433 ? 4.125 3.105 -23.5 1 96.5 433 ARG A N 1
ATOM 3372 C CA . ARG A 1 433 ? 5.262 2.963 -22.609 1 96.5 433 ARG A CA 1
ATOM 3373 C C . ARG A 1 433 ? 4.809 2.514 -21.219 1 96.5 433 ARG A C 1
ATOM 3375 O O . ARG A 1 433 ? 5.406 1.612 -20.625 1 96.5 433 ARG A O 1
ATOM 3382 N N . ASP A 1 434 ? 3.812 3.209 -20.734 1 97.12 434 ASP A N 1
ATOM 3383 C CA . ASP A 1 434 ? 3.334 2.924 -19.375 1 97.12 434 ASP A CA 1
ATOM 3384 C C . ASP A 1 434 ? 2.729 1.524 -19.297 1 97.12 434 ASP A C 1
ATOM 3386 O O . ASP A 1 434 ? 2.943 0.807 -18.312 1 97.12 434 ASP A O 1
ATOM 3390 N N . VAL A 1 435 ? 2.002 1.118 -20.297 1 98.19 435 VAL A N 1
ATOM 3391 C CA . VAL A 1 435 ? 1.422 -0.219 -20.359 1 98.19 435 VAL A CA 1
ATOM 3392 C C . VAL A 1 435 ? 2.535 -1.263 -20.406 1 98.19 435 VAL A C 1
ATOM 3394 O O . VAL A 1 435 ? 2.475 -2.281 -19.719 1 98.19 435 VAL A O 1
ATOM 3397 N N . TYR A 1 436 ? 3.514 -0.994 -21.203 1 97.94 436 TYR A N 1
ATOM 3398 C CA . TYR A 1 436 ? 4.672 -1.878 -21.297 1 97.94 436 TYR A CA 1
ATOM 3399 C C . TYR A 1 436 ? 5.301 -2.082 -19.922 1 97.94 436 TYR A C 1
ATOM 3401 O O . TYR A 1 436 ? 5.605 -3.213 -19.531 1 97.94 436 TYR A O 1
ATOM 3409 N N . ARG A 1 437 ? 5.465 -1.035 -19.188 1 97.19 437 ARG A N 1
ATOM 3410 C CA . ARG A 1 437 ? 6.082 -1.114 -17.875 1 97.19 437 ARG A CA 1
ATOM 3411 C C . ARG A 1 437 ? 5.23 -1.947 -16.922 1 97.19 437 ARG A C 1
ATOM 3413 O O . ARG A 1 437 ? 5.746 -2.836 -16.234 1 97.19 437 ARG A O 1
ATOM 3420 N N . LEU A 1 438 ? 3.965 -1.706 -16.906 1 98.5 438 LEU A N 1
ATOM 3421 C CA . LEU A 1 438 ? 3.072 -2.387 -15.977 1 98.5 438 LEU A CA 1
ATOM 3422 C C . LEU A 1 438 ? 2.963 -3.869 -16.312 1 98.5 438 LEU A C 1
ATOM 3424 O O . LEU A 1 438 ? 2.734 -4.699 -15.43 1 98.5 438 LEU A O 1
ATOM 3428 N N . LEU A 1 439 ? 3.137 -4.211 -17.609 1 98.62 439 LEU A N 1
ATOM 3429 C CA . LEU A 1 439 ? 2.926 -5.586 -18.047 1 98.62 439 LEU A CA 1
ATOM 3430 C C . LEU A 1 439 ? 4.25 -6.344 -18.109 1 98.62 439 LEU A C 1
ATOM 3432 O O . LEU A 1 439 ? 4.371 -7.32 -18.859 1 98.62 439 LEU A O 1
ATOM 3436 N N . GLY A 1 440 ? 5.246 -5.91 -17.406 1 98.12 440 GLY A N 1
ATOM 3437 C CA . GLY A 1 440 ? 6.473 -6.68 -17.297 1 98.12 440 GLY A CA 1
ATOM 3438 C C . GLY A 1 440 ? 7.723 -5.867 -17.562 1 98.12 440 GLY A C 1
ATOM 3439 O O . GLY A 1 440 ? 8.828 -6.27 -17.203 1 98.12 440 GLY A O 1
ATOM 3440 N N . GLY A 1 441 ? 7.574 -4.688 -18.172 1 97.44 441 GLY A N 1
ATOM 3441 C CA . GLY A 1 441 ? 8.719 -3.84 -18.438 1 97.44 441 GLY A CA 1
ATOM 3442 C C . GLY A 1 441 ? 9.406 -3.336 -17.188 1 97.44 441 GLY A C 1
ATOM 3443 O O . GLY A 1 441 ? 10.641 -3.295 -17.125 1 97.44 441 GLY A O 1
ATOM 3444 N N . ALA A 1 442 ? 8.656 -2.922 -16.25 1 96.88 442 ALA A N 1
ATOM 3445 C CA . ALA A 1 442 ? 9.227 -2.441 -14.984 1 96.88 442 ALA A CA 1
ATOM 3446 C C . ALA A 1 442 ? 10.023 -3.541 -14.289 1 96.88 442 ALA A C 1
ATOM 3448 O O . ALA A 1 442 ? 11.031 -3.268 -13.641 1 96.88 442 ALA A O 1
ATOM 3449 N N . PHE A 1 443 ? 9.539 -4.797 -14.414 1 98.19 443 PHE A N 1
ATOM 3450 C CA . PHE A 1 443 ? 10.25 -5.957 -13.891 1 98.19 443 PHE A CA 1
ATOM 3451 C C . PHE A 1 443 ? 11.617 -6.102 -14.555 1 98.19 443 PHE A C 1
ATOM 3453 O O . PHE A 1 443 ? 12.633 -6.242 -13.875 1 98.19 443 PHE A O 1
ATOM 3460 N N . GLU A 1 444 ? 11.609 -5.996 -15.805 1 98 444 GLU A N 1
ATOM 3461 C CA . GLU A 1 444 ? 12.844 -6.145 -16.562 1 98 444 GLU A CA 1
ATOM 3462 C C . GLU A 1 444 ? 13.805 -4.996 -16.281 1 98 444 GLU A C 1
ATOM 3464 O O . GLU A 1 444 ? 15.016 -5.203 -16.156 1 98 444 GLU A O 1
ATOM 3469 N N . GLU A 1 445 ? 13.234 -3.809 -16.172 1 95.25 445 GLU A N 1
ATOM 3470 C CA . GLU A 1 445 ? 14.055 -2.65 -15.82 1 95.25 445 GLU A CA 1
ATOM 3471 C C . GLU A 1 445 ? 14.672 -2.814 -14.438 1 95.25 445 GLU A C 1
ATOM 3473 O O . GLU A 1 445 ? 15.828 -2.453 -14.219 1 95.25 445 GLU A O 1
ATOM 3478 N N . PHE A 1 446 ? 13.961 -3.367 -13.555 1 96.69 446 PHE A N 1
ATOM 3479 C CA . PHE A 1 446 ? 14.422 -3.596 -12.188 1 96.69 446 PHE A CA 1
ATOM 3480 C C . PHE A 1 446 ? 15.555 -4.613 -12.172 1 96.69 446 PHE A C 1
ATOM 3482 O O . PHE A 1 446 ? 16.562 -4.418 -11.484 1 96.69 446 PHE A O 1
ATOM 3489 N N . LEU A 1 447 ? 15.352 -5.695 -12.914 1 96.62 447 LEU A N 1
ATOM 3490 C CA . LEU A 1 447 ? 16.375 -6.73 -12.969 1 96.62 447 LEU A CA 1
ATOM 3491 C C . LEU A 1 447 ? 17.672 -6.184 -13.57 1 96.62 447 LEU A C 1
ATOM 3493 O O . LEU A 1 447 ? 18.766 -6.637 -13.227 1 96.62 447 LEU A O 1
ATOM 3497 N N . ALA A 1 448 ? 17.578 -5.227 -14.43 1 93.69 448 ALA A N 1
ATOM 3498 C CA . ALA A 1 448 ? 18.719 -4.699 -15.172 1 93.69 448 ALA A CA 1
ATOM 3499 C C . ALA A 1 448 ? 19.469 -3.65 -14.352 1 93.69 448 ALA A C 1
ATOM 3501 O O . ALA A 1 448 ? 20.562 -3.219 -14.734 1 93.69 448 ALA A O 1
ATOM 3502 N N . LYS A 1 449 ? 18.828 -3.197 -13.289 1 88.5 449 LYS A N 1
ATOM 3503 C CA . LYS A 1 449 ? 19.484 -2.207 -12.445 1 88.5 449 LYS A CA 1
ATOM 3504 C C . LYS A 1 449 ? 20.844 -2.723 -11.953 1 88.5 449 LYS A C 1
ATOM 3506 O O . LYS A 1 449 ? 20.984 -3.904 -11.633 1 88.5 449 LYS A O 1
ATOM 3511 N N . PRO A 1 450 ? 21.828 -1.828 -11.961 1 83.12 450 PRO A N 1
ATOM 3512 C CA . PRO A 1 450 ? 23.125 -2.262 -11.422 1 83.12 450 PRO A CA 1
ATOM 3513 C C . PRO A 1 450 ? 23.094 -2.469 -9.914 1 83.12 450 PRO A C 1
ATOM 3515 O O . PRO A 1 450 ? 22.281 -1.847 -9.219 1 83.12 450 PRO A O 1
ATOM 3518 N N . MET B 1 1 ? -55.531 58.25 8.453 1 24.78 1 MET B N 1
ATOM 3519 C CA . MET B 1 1 ? -54.188 58.406 9.008 1 24.78 1 MET B CA 1
ATOM 3520 C C . MET B 1 1 ? -53.594 57.062 9.352 1 24.78 1 MET B C 1
ATOM 3522 O O . MET B 1 1 ? -53.812 56.531 10.445 1 24.78 1 MET B O 1
ATOM 3526 N N . LEU B 1 2 ? -53.656 56.031 8.422 1 29.11 2 LEU B N 1
ATOM 3527 C CA . LEU B 1 2 ? -53.375 54.625 8.359 1 29.11 2 LEU B CA 1
ATOM 3528 C C . LEU B 1 2 ? -51.906 54.312 8.695 1 29.11 2 LEU B C 1
ATOM 3530 O O . LEU B 1 2 ? -51 54.875 8.086 1 29.11 2 LEU B O 1
ATOM 3534 N N . GLN B 1 3 ? -51.625 53.875 9.969 1 30.94 3 GLN B N 1
ATOM 3535 C CA . GLN B 1 3 ? -50.344 53.688 10.641 1 30.94 3 GLN B CA 1
ATOM 3536 C C . GLN B 1 3 ? -49.406 52.812 9.812 1 30.94 3 GLN B C 1
ATOM 3538 O O . GLN B 1 3 ? -49.844 51.844 9.18 1 30.94 3 GLN B O 1
ATOM 3543 N N . GLY B 1 4 ? -48.25 53.25 9.344 1 32.25 4 GLY B N 1
ATOM 3544 C CA . GLY B 1 4 ? -47.094 52.875 8.516 1 32.25 4 GLY B CA 1
ATOM 3545 C C . GLY B 1 4 ? -46.5 51.562 8.93 1 32.25 4 GLY B C 1
ATOM 3546 O O . GLY B 1 4 ? -45.5 51.531 9.664 1 32.25 4 GLY B O 1
ATOM 3547 N N . GLU B 1 5 ? -47.375 50.531 9.344 1 34.81 5 GLU B N 1
ATOM 3548 C CA . GLU B 1 5 ? -46.75 49.281 9.734 1 34.81 5 GLU B CA 1
ATOM 3549 C C . GLU B 1 5 ? -45.719 48.844 8.695 1 34.81 5 GLU B C 1
ATOM 3551 O O . GLU B 1 5 ? -46.031 48.688 7.516 1 34.81 5 GLU B O 1
ATOM 3556 N N . SER B 1 6 ? -44.469 49.219 8.953 1 33.78 6 SER B N 1
ATOM 3557 C CA . SER B 1 6 ? -43.344 49.125 8.039 1 33.78 6 SER B CA 1
ATOM 3558 C C . SER B 1 6 ? -43.219 47.75 7.41 1 33.78 6 SER B C 1
ATOM 3560 O O . SER B 1 6 ? -43.719 46.781 7.969 1 33.78 6 SER B O 1
ATOM 3562 N N . ALA B 1 7 ? -42.906 47.656 6.031 1 39.19 7 ALA B N 1
ATOM 3563 C CA . ALA B 1 7 ? -42.531 46.531 5.156 1 39.19 7 ALA B CA 1
ATOM 3564 C C . ALA B 1 7 ? -41.656 45.531 5.883 1 39.19 7 ALA B C 1
ATOM 3566 O O . ALA B 1 7 ? -41.594 44.375 5.484 1 39.19 7 ALA B O 1
ATOM 3567 N N . LEU B 1 8 ? -41 46.062 6.863 1 35.94 8 LEU B N 1
ATOM 3568 C CA . LEU B 1 8 ? -40.094 45.188 7.602 1 35.94 8 LEU B CA 1
ATOM 3569 C C . LEU B 1 8 ? -40.875 44.125 8.367 1 35.94 8 LEU B C 1
ATOM 3571 O O . LEU B 1 8 ? -40.438 42.969 8.484 1 35.94 8 LEU B O 1
ATOM 3575 N N . ALA B 1 9 ? -41.938 44.469 9.023 1 41.69 9 ALA B N 1
ATOM 3576 C CA . ALA B 1 9 ? -42.781 43.531 9.773 1 41.69 9 ALA B CA 1
ATOM 3577 C C . ALA B 1 9 ? -43.406 42.5 8.836 1 41.69 9 ALA B C 1
ATOM 3579 O O . ALA B 1 9 ? -43.594 41.344 9.211 1 41.69 9 ALA B O 1
ATOM 3580 N N . LEU B 1 10 ? -43.906 42.938 7.648 1 39.03 10 LEU B N 1
ATOM 3581 C CA . LEU B 1 10 ? -44.469 41.969 6.715 1 39.03 10 LEU B CA 1
ATOM 3582 C C . LEU B 1 10 ? -43.406 40.938 6.301 1 39.03 10 LEU B C 1
ATOM 3584 O O . LEU B 1 10 ? -43.719 39.781 6.074 1 39.03 10 LEU B O 1
ATOM 3588 N N . LEU B 1 11 ? -42.062 41.375 6.023 1 37.66 11 LEU B N 1
ATOM 3589 C CA . LEU B 1 11 ? -41.031 40.406 5.676 1 37.66 11 LEU B CA 1
ATOM 3590 C C . LEU B 1 11 ? -40.812 39.438 6.82 1 37.66 11 LEU B C 1
ATOM 3592 O O . LEU B 1 11 ? -40.438 38.281 6.59 1 37.66 11 LEU B O 1
ATOM 3596 N N . ALA B 1 12 ? -40.906 39.812 8.047 1 39.72 12 ALA B N 1
ATOM 3597 C CA . ALA B 1 12 ? -40.781 38.969 9.227 1 39.72 12 ALA B CA 1
ATOM 3598 C C . ALA B 1 12 ? -41.906 37.938 9.281 1 39.72 12 ALA B C 1
ATOM 3600 O O . ALA B 1 12 ? -41.812 36.906 9.961 1 39.72 12 ALA B O 1
ATOM 3601 N N . SER B 1 13 ? -43.094 38.344 9.07 1 39.28 13 SER B N 1
ATOM 3602 C CA . SER B 1 13 ? -44.219 37.406 9.117 1 39.28 13 SER B CA 1
ATOM 3603 C C . SER B 1 13 ? -44.125 36.406 7.977 1 39.28 13 SER B C 1
ATOM 3605 O O . SER B 1 13 ? -45.094 35.656 7.754 1 39.28 13 SER B O 1
ATOM 3607 N N . LEU B 1 14 ? -43.438 36.812 6.852 1 36.59 14 LEU B N 1
ATOM 3608 C CA . LEU B 1 14 ? -43.312 35.781 5.84 1 36.59 14 LEU B CA 1
ATOM 3609 C C . LEU B 1 14 ? -42.875 34.469 6.469 1 36.59 14 LEU B C 1
ATOM 3611 O O . LEU B 1 14 ? -42.031 34.438 7.379 1 36.59 14 LEU B O 1
ATOM 3615 N N . GLU B 1 15 ? -43.781 33.438 6.445 1 35.69 15 GLU B N 1
ATOM 3616 C CA . GLU B 1 15 ? -43.562 32.062 6.949 1 35.69 15 GLU B CA 1
ATOM 3617 C C . GLU B 1 15 ? -42.094 31.688 6.887 1 35.69 15 GLU B C 1
ATOM 3619 O O . GLU B 1 15 ? -41.375 32.094 5.969 1 35.69 15 GLU B O 1
ATOM 3624 N N . PRO B 1 16 ? -41.562 31.359 8.047 1 34.72 16 PRO B N 1
ATOM 3625 C CA . PRO B 1 16 ? -40.188 30.844 7.902 1 34.72 16 PRO B CA 1
ATOM 3626 C C . PRO B 1 16 ? -39.969 30.125 6.566 1 34.72 16 PRO B C 1
ATOM 3628 O O . PRO B 1 16 ? -40.875 29.438 6.074 1 34.72 16 PRO B O 1
ATOM 3631 N N . LYS B 1 17 ? -39.312 30.703 5.582 1 42.25 17 LYS B N 1
ATOM 3632 C CA . LYS B 1 17 ? -38.969 30.188 4.266 1 42.25 17 LYS B CA 1
ATOM 3633 C C . LYS B 1 17 ? -38.906 28.656 4.289 1 42.25 17 LYS B C 1
ATOM 3635 O O . LYS B 1 17 ? -38.125 28.078 5.051 1 42.25 17 LYS B O 1
ATOM 3640 N N . GLN B 1 18 ? -39.875 27.891 4.125 1 43.78 18 GLN B N 1
ATOM 3641 C CA . GLN B 1 18 ? -39.781 26.453 3.838 1 43.78 18 GLN B CA 1
ATOM 3642 C C . GLN B 1 18 ? -38.438 26.094 3.219 1 43.78 18 GLN B C 1
ATOM 3644 O O . GLN B 1 18 ? -38.031 26.703 2.229 1 43.78 18 GLN B O 1
ATOM 3649 N N . PRO B 1 19 ? -37.562 25.438 3.984 1 53.12 19 PRO B N 1
ATOM 3650 C CA . PRO B 1 19 ? -36.281 25.062 3.352 1 53.12 19 PRO B CA 1
ATOM 3651 C C . PRO B 1 19 ? -36.469 24.531 1.928 1 53.12 19 PRO B C 1
ATOM 3653 O O . PRO B 1 19 ? -37.438 23.797 1.655 1 53.12 19 PRO B O 1
ATOM 3656 N N . LEU B 1 20 ? -36.188 25.266 0.901 1 58.78 20 LEU B N 1
ATOM 3657 C CA . LEU B 1 20 ? -36.281 24.844 -0.489 1 58.78 20 LEU B CA 1
ATOM 3658 C C . LEU B 1 20 ? -35.719 23.422 -0.661 1 58.78 20 LEU B C 1
ATOM 3660 O O . LEU B 1 20 ? -34.531 23.219 -0.542 1 58.78 20 LEU B O 1
ATOM 3664 N N . LEU B 1 21 ? -36.625 22.484 -0.535 1 68.25 21 LEU B N 1
ATOM 3665 C CA . LEU B 1 21 ? -36.312 21.062 -0.735 1 68.25 21 LEU B CA 1
ATOM 3666 C C . LEU B 1 21 ? -35.688 20.828 -2.113 1 68.25 21 LEU B C 1
ATOM 3668 O O . LEU B 1 21 ? -36.156 21.422 -3.102 1 68.25 21 LEU B O 1
ATOM 3672 N N . LEU B 1 22 ? -34.594 20.172 -2.082 1 79.62 22 LEU B N 1
ATOM 3673 C CA . LEU B 1 22 ? -33.812 19.922 -3.297 1 79.62 22 LEU B CA 1
ATOM 3674 C C . LEU B 1 22 ? -34.406 18.734 -4.07 1 79.62 22 LEU B C 1
ATOM 3676 O O . LEU B 1 22 ? -34.812 17.734 -3.471 1 79.62 22 LEU B O 1
ATOM 3680 N N . GLN B 1 23 ? -34.656 18.984 -5.359 1 82.81 23 GLN B N 1
ATOM 3681 C CA . GLN B 1 23 ? -34.938 17.859 -6.242 1 82.81 23 GLN B CA 1
ATOM 3682 C C . GLN B 1 23 ? -33.688 17.062 -6.547 1 82.81 23 GLN B C 1
ATOM 3684 O O . GLN B 1 23 ? -32.594 17.625 -6.625 1 82.81 23 GLN B O 1
ATOM 3689 N N . GLU B 1 24 ? -33.875 15.812 -6.77 1 83.94 24 GLU B N 1
ATOM 3690 C CA . GLU B 1 24 ? -32.781 14.883 -6.984 1 83.94 24 GLU B CA 1
ATOM 3691 C C . GLU B 1 24 ? -31.922 15.312 -8.172 1 83.94 24 GLU B C 1
ATOM 3693 O O . GLU B 1 24 ? -30.703 15.156 -8.156 1 83.94 24 GLU B O 1
ATOM 3698 N N . ARG B 1 25 ? -32.531 15.828 -9.133 1 85.69 25 ARG B N 1
ATOM 3699 C CA . ARG B 1 25 ? -31.812 16.203 -10.352 1 85.69 25 ARG B CA 1
ATOM 3700 C C . ARG B 1 25 ? -30.828 17.328 -10.078 1 85.69 25 ARG B C 1
ATOM 3702 O O . ARG B 1 25 ? -29.875 17.531 -10.836 1 85.69 25 ARG B O 1
ATOM 3709 N N . HIS B 1 26 ? -31.047 18.062 -8.953 1 90.5 26 HIS B N 1
ATOM 3710 C CA . HIS B 1 26 ? -30.203 19.203 -8.641 1 90.5 26 HIS B CA 1
ATOM 3711 C C . HIS B 1 26 ? -29.234 18.875 -7.5 1 90.5 26 HIS B C 1
ATOM 3713 O O . HIS B 1 26 ? -28.438 19.719 -7.086 1 90.5 26 HIS B O 1
ATOM 3719 N N . LEU B 1 27 ? -29.359 17.688 -7.039 1 93.56 27 LEU B N 1
ATOM 3720 C CA . LEU B 1 27 ? -28.609 17.281 -5.852 1 93.56 27 LEU B CA 1
ATOM 3721 C C . LEU B 1 27 ? -27.109 17.391 -6.102 1 93.56 27 LEU B C 1
ATOM 3723 O O . LEU B 1 27 ? -26.391 18 -5.301 1 93.56 27 LEU B O 1
ATOM 3727 N N . ALA B 1 28 ? -26.641 16.844 -7.195 1 94.25 28 ALA B N 1
ATOM 3728 C CA . ALA B 1 28 ? -25.219 16.844 -7.508 1 94.25 28 ALA B CA 1
ATOM 3729 C C . ALA B 1 28 ? -24.672 18.266 -7.605 1 94.25 28 ALA B C 1
ATOM 3731 O O . ALA B 1 28 ? -23.594 18.562 -7.105 1 94.25 28 ALA B O 1
ATOM 3732 N N . GLU B 1 29 ? -25.406 19.109 -8.18 1 95.06 29 GLU B N 1
ATOM 3733 C CA . GLU B 1 29 ? -25 20.5 -8.336 1 95.06 29 GLU B CA 1
ATOM 3734 C C . GLU B 1 29 ? -24.984 21.219 -6.996 1 95.06 29 GLU B C 1
ATOM 3736 O O . GLU B 1 29 ? -24.094 22.031 -6.727 1 95.06 29 GLU B O 1
ATOM 3741 N N . ALA B 1 30 ? -26.016 20.984 -6.234 1 95.69 30 ALA B N 1
ATOM 3742 C CA . ALA B 1 30 ? -26.094 21.609 -4.914 1 95.69 30 ALA B CA 1
ATOM 3743 C C . ALA B 1 30 ? -24.922 21.188 -4.039 1 95.69 30 ALA B C 1
ATOM 3745 O O . ALA B 1 30 ? -24.297 22.016 -3.375 1 95.69 30 ALA B O 1
ATOM 3746 N N . VAL B 1 31 ? -24.641 19.906 -4.027 1 97.38 31 VAL B N 1
ATOM 3747 C CA . VAL B 1 31 ? -23.531 19.375 -3.246 1 97.38 31 VAL B CA 1
ATOM 3748 C C . VAL B 1 31 ? -22.219 20 -3.727 1 97.38 31 VAL B C 1
ATOM 3750 O O . VAL B 1 31 ? -21.391 20.438 -2.916 1 97.38 31 VAL B O 1
ATOM 3753 N N . GLN B 1 32 ? -22.062 20.062 -5.016 1 97.12 32 GLN B N 1
ATOM 3754 C CA . GLN B 1 32 ? -20.859 20.656 -5.605 1 97.12 32 GLN B CA 1
ATOM 3755 C C . GLN B 1 32 ? -20.688 22.109 -5.176 1 97.12 32 GLN B C 1
ATOM 3757 O O . GLN B 1 32 ? -19.594 22.5 -4.766 1 97.12 32 GLN B O 1
ATOM 3762 N N . GLN B 1 33 ? -21.672 22.844 -5.211 1 96.56 33 GLN B N 1
ATOM 3763 C CA . GLN B 1 33 ? -21.609 24.266 -4.875 1 96.56 33 GLN B CA 1
ATOM 3764 C C . GLN B 1 33 ? -21.281 24.469 -3.396 1 96.56 33 GLN B C 1
ATOM 3766 O O . GLN B 1 33 ? -20.453 25.312 -3.047 1 96.56 33 GLN B O 1
ATOM 3771 N N . GLU B 1 34 ? -21.938 23.672 -2.576 1 97.19 34 GLU B N 1
ATOM 3772 C CA . GLU B 1 34 ? -21.719 23.844 -1.142 1 97.19 34 GLU B CA 1
ATOM 3773 C C . GLU B 1 34 ? -20.312 23.375 -0.737 1 97.19 34 GLU B C 1
ATOM 3775 O O . GLU B 1 34 ? -19.688 23.984 0.131 1 97.19 34 GLU B O 1
ATOM 3780 N N . VAL B 1 35 ? -19.828 22.312 -1.314 1 98.25 35 VAL B N 1
ATOM 3781 C CA . VAL B 1 35 ? -18.484 21.812 -1.006 1 98.25 35 VAL B CA 1
ATOM 3782 C C . VAL B 1 35 ? -17.438 22.797 -1.519 1 98.25 35 VAL B C 1
ATOM 3784 O O . VAL B 1 35 ? -16.484 23.125 -0.81 1 98.25 35 VAL B O 1
ATOM 3787 N N . ASP B 1 36 ? -17.641 23.328 -2.705 1 96.81 36 ASP B N 1
ATOM 3788 C CA . ASP B 1 36 ? -16.688 24.25 -3.318 1 96.81 36 ASP B CA 1
ATOM 3789 C C . ASP B 1 36 ? -16.688 25.609 -2.615 1 96.81 36 ASP B C 1
ATOM 3791 O O . ASP B 1 36 ? -15.672 26.281 -2.564 1 96.81 36 ASP B O 1
ATOM 3795 N N . GLY B 1 37 ? -17.75 25.953 -2.086 1 96.19 37 GLY B N 1
ATOM 3796 C CA . GLY B 1 37 ? -17.891 27.281 -1.496 1 96.19 37 GLY B CA 1
ATOM 3797 C C . 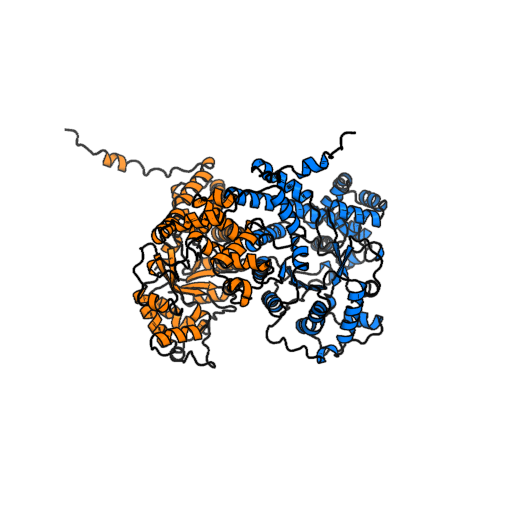GLY B 1 37 ? -17.516 27.328 -0.031 1 96.19 37 GLY B C 1
ATOM 3798 O O . GLY B 1 37 ? -17.234 28.391 0.509 1 96.19 37 GLY B O 1
ATOM 3799 N N . ALA B 1 38 ? -17.469 26.219 0.571 1 97.56 38 ALA B N 1
ATOM 3800 C CA . ALA B 1 38 ? -17.234 26.172 2.012 1 97.56 38 ALA B CA 1
ATOM 3801 C C . ALA B 1 38 ? -15.766 26.422 2.336 1 97.56 38 ALA B C 1
ATOM 3803 O O . ALA B 1 38 ? -14.875 25.953 1.618 1 97.56 38 ALA B O 1
ATOM 3804 N N . GLU B 1 39 ? -15.531 27.156 3.432 1 97.56 39 GLU B N 1
ATOM 3805 C CA . GLU B 1 39 ? -14.172 27.281 3.963 1 97.56 39 GLU B CA 1
ATOM 3806 C C . GLU B 1 39 ? -13.867 26.156 4.949 1 97.56 39 GLU B C 1
ATOM 3808 O O . GLU B 1 39 ? -14.734 25.75 5.723 1 97.56 39 GLU B O 1
ATOM 3813 N N . ALA B 1 40 ? -12.664 25.688 4.91 1 98.5 40 ALA B N 1
ATOM 3814 C CA . ALA B 1 40 ? -12.289 24.547 5.727 1 98.5 40 ALA B CA 1
ATOM 3815 C C . ALA B 1 40 ? -11.234 24.922 6.758 1 98.5 40 ALA B C 1
ATOM 3817 O O . ALA B 1 40 ? -10.625 25.984 6.672 1 98.5 40 ALA B O 1
ATOM 3818 N N . VAL B 1 41 ? -11.086 24.078 7.754 1 98.56 41 VAL B N 1
ATOM 3819 C CA . VAL B 1 41 ? -10.008 24.141 8.734 1 98.56 41 VAL B CA 1
ATOM 3820 C C . VAL B 1 41 ? -9.016 23 8.477 1 98.56 41 VAL B C 1
ATOM 3822 O O . VAL B 1 41 ? -9.391 21.828 8.438 1 98.56 41 VAL B O 1
ATOM 3825 N N . ASP B 1 42 ? -7.836 23.344 8.227 1 98.62 42 ASP B N 1
ATOM 3826 C CA . ASP B 1 42 ? -6.793 22.328 8.141 1 98.62 42 ASP B CA 1
ATOM 3827 C C . ASP B 1 42 ? -6.16 22.062 9.5 1 98.62 42 ASP B C 1
ATOM 3829 O O . ASP B 1 42 ? -5.332 22.859 9.969 1 98.62 42 ASP B O 1
ATOM 3833 N N . VAL B 1 43 ? -6.43 20.953 10.055 1 98.56 43 VAL B N 1
ATOM 3834 C CA . VAL B 1 43 ? -6.164 20.734 11.469 1 98.56 43 VAL B CA 1
ATOM 3835 C C . VAL B 1 43 ? -4.742 20.219 11.656 1 98.56 43 VAL B C 1
ATOM 3837 O O . VAL B 1 43 ? -4.285 20.031 12.789 1 98.56 43 VAL B O 1
ATOM 3840 N N . HIS B 1 44 ? -4.008 20.016 10.547 1 98.5 44 HIS B N 1
ATOM 3841 C CA . HIS B 1 44 ? -2.654 19.5 10.711 1 98.5 44 HIS B CA 1
ATOM 3842 C C . HIS B 1 44 ? -1.783 19.859 9.508 1 98.5 44 HIS B C 1
ATOM 3844 O O . HIS B 1 44 ? -1.976 19.312 8.414 1 98.5 44 HIS B O 1
ATOM 3850 N N . THR B 1 45 ? -0.828 20.688 9.75 1 97.88 45 THR B N 1
ATOM 3851 C CA . THR B 1 45 ? 0.153 21.047 8.727 1 97.88 45 THR B CA 1
ATOM 3852 C C . THR B 1 45 ? 1.54 21.203 9.344 1 97.88 45 THR B C 1
ATOM 3854 O O . THR B 1 45 ? 1.681 21.25 10.57 1 97.88 45 THR B O 1
ATOM 3857 N N . HIS B 1 46 ? 2.514 21.219 8.547 1 96.56 46 HIS B N 1
ATOM 3858 C CA . HIS B 1 46 ? 3.893 21.516 8.914 1 96.56 46 HIS B CA 1
ATOM 3859 C C . HIS B 1 46 ? 4.375 22.797 8.25 1 96.56 46 HIS B C 1
ATOM 3861 O O . HIS B 1 46 ? 5.523 22.875 7.809 1 96.56 46 HIS B O 1
ATOM 3867 N N . LEU B 1 47 ? 3.463 23.719 8.102 1 96.62 47 LEU B N 1
ATOM 3868 C CA . LEU B 1 47 ? 3.738 24.984 7.426 1 96.62 47 LEU B CA 1
ATOM 3869 C C . LEU B 1 47 ? 4.105 26.062 8.43 1 96.62 47 LEU B C 1
ATOM 3871 O O . LEU B 1 47 ? 3.695 26.016 9.594 1 96.62 47 LEU B O 1
ATOM 3875 N N . PHE B 1 48 ? 4.926 27.016 7.992 1 95.06 48 PHE B N 1
ATOM 3876 C CA . PHE B 1 48 ? 5.266 28.203 8.781 1 95.06 48 PHE B CA 1
ATOM 3877 C C . PHE B 1 48 ? 5.141 29.469 7.941 1 95.06 48 PHE B C 1
ATOM 3879 O O . PHE B 1 48 ? 5.449 29.453 6.746 1 95.06 48 PHE B O 1
ATOM 3886 N N . PRO B 1 49 ? 4.656 30.531 8.562 1 93.62 49 PRO B N 1
ATOM 3887 C CA . PRO B 1 49 ? 4.621 31.797 7.836 1 93.62 49 PRO B CA 1
ATOM 3888 C C . PRO B 1 49 ? 6.012 32.375 7.613 1 93.62 49 PRO B C 1
ATOM 3890 O O . PRO B 1 49 ? 6.996 31.891 8.164 1 93.62 49 PRO B O 1
ATOM 3893 N N . THR B 1 50 ? 6.062 33.438 6.863 1 91.69 50 THR B N 1
ATOM 3894 C CA . THR B 1 50 ? 7.324 34.062 6.504 1 91.69 50 THR B CA 1
ATOM 3895 C C . THR B 1 50 ? 8.031 34.625 7.742 1 91.69 50 THR B C 1
ATOM 3897 O O . THR B 1 50 ? 9.258 34.688 7.785 1 91.69 50 THR B O 1
ATOM 3900 N N . SER B 1 51 ? 7.27 34.906 8.75 1 91.38 51 SER B N 1
ATOM 3901 C CA . SER B 1 51 ? 7.812 35.469 9.984 1 91.38 51 SER B CA 1
ATOM 3902 C C . SER B 1 51 ? 8.727 34.469 10.695 1 91.38 51 SER B C 1
ATOM 3904 O O . SER B 1 51 ? 9.555 34.875 11.516 1 91.38 51 SER B O 1
ATOM 3906 N N . HIS B 1 52 ? 8.594 33.188 10.406 1 92.62 52 HIS B N 1
ATOM 3907 C CA . HIS B 1 52 ? 9.367 32.156 11.086 1 92.62 52 HIS B CA 1
ATOM 3908 C C . HIS B 1 52 ? 10.695 31.922 10.383 1 92.62 52 HIS B C 1
ATOM 3910 O O . HIS B 1 52 ? 11.531 31.156 10.867 1 92.62 52 HIS B O 1
ATOM 3916 N N . GLY B 1 53 ? 10.883 32.562 9.258 1 88.12 53 GLY B N 1
ATOM 3917 C CA . GLY B 1 53 ? 12.156 32.469 8.57 1 88.12 53 GLY B CA 1
ATOM 3918 C C . GLY B 1 53 ? 12.117 31.578 7.348 1 88.12 53 GLY B C 1
ATOM 3919 O O . GLY B 1 53 ? 11.297 30.656 7.27 1 88.12 53 GLY B O 1
ATOM 3920 N N . SER B 1 54 ? 13.086 31.75 6.535 1 82.88 54 SER B N 1
ATOM 3921 C CA . SER B 1 54 ? 13.117 31.094 5.238 1 82.88 54 SER B CA 1
ATOM 3922 C C . SER B 1 54 ? 13.516 29.625 5.375 1 82.88 54 SER B C 1
ATOM 3924 O O . SER B 1 54 ? 13.242 28.812 4.488 1 82.88 54 SER B O 1
ATOM 3926 N N . GLY B 1 55 ? 14.086 29.328 6.438 1 85.75 55 GLY B N 1
ATOM 3927 C CA . GLY B 1 55 ? 14.469 27.938 6.641 1 85.75 55 GLY B CA 1
ATOM 3928 C C . GLY B 1 55 ? 13.289 27.031 6.965 1 85.75 55 GLY B C 1
ATOM 3929 O O . GLY B 1 55 ? 13.289 25.859 6.613 1 85.75 55 GLY B O 1
ATOM 3930 N N . LEU B 1 56 ? 12.328 27.578 7.539 1 91.06 56 LEU B N 1
ATOM 3931 C CA . LEU B 1 56 ? 11.18 26.781 7.961 1 91.06 56 LEU B CA 1
ATOM 3932 C C . LEU B 1 56 ? 10.016 26.953 6.984 1 91.06 56 LEU B C 1
ATOM 3934 O O . LEU B 1 56 ? 9.25 26.016 6.766 1 91.06 56 LEU B O 1
ATOM 3938 N N . MET B 1 57 ? 9.961 28.156 6.465 1 92.38 57 MET B N 1
ATOM 3939 C CA . MET B 1 57 ? 8.883 28.438 5.512 1 92.38 57 MET B CA 1
ATOM 3940 C C . MET B 1 57 ? 9.234 27.875 4.133 1 92.38 57 MET B C 1
ATOM 3942 O O . MET B 1 57 ? 10.227 28.281 3.531 1 92.38 57 MET B O 1
ATOM 3946 N N . GLN B 1 58 ? 8.359 26.953 3.68 1 93.38 58 GLN B N 1
ATOM 3947 C CA . GLN B 1 58 ? 8.641 26.312 2.396 1 93.38 58 GLN B CA 1
ATOM 3948 C C . GLN B 1 58 ? 7.539 26.609 1.383 1 93.38 58 GLN B C 1
ATOM 3950 O O . GLN B 1 58 ? 6.355 26.531 1.708 1 93.38 58 GLN B O 1
ATOM 3955 N N . TYR B 1 59 ? 7.949 27.047 0.183 1 95.25 59 TYR B N 1
ATOM 3956 C CA . TYR B 1 59 ? 7.078 27.203 -0.978 1 95.25 59 TYR B CA 1
ATOM 3957 C C . TYR B 1 59 ? 7.875 27.078 -2.273 1 95.25 59 TYR B C 1
ATOM 3959 O O . TYR B 1 59 ? 9.102 27.031 -2.252 1 95.25 59 TYR B O 1
ATOM 3967 N N . GLY B 1 60 ? 7.207 26.938 -3.365 1 96.69 60 GLY B N 1
ATOM 3968 C CA . GLY B 1 60 ? 7.875 26.953 -4.656 1 96.69 60 GLY B CA 1
ATOM 3969 C C . GLY B 1 60 ? 8 25.578 -5.285 1 96.69 60 GLY B C 1
ATOM 3970 O O . GLY B 1 60 ? 7.926 24.562 -4.59 1 96.69 60 GLY B O 1
ATOM 3971 N N . ILE B 1 61 ? 8.32 25.594 -6.551 1 98.06 61 ILE B N 1
ATOM 3972 C CA . ILE B 1 61 ? 8.297 24.375 -7.355 1 98.06 61 ILE B CA 1
ATOM 3973 C C . ILE B 1 61 ? 9.438 23.453 -6.926 1 98.06 61 ILE B C 1
ATOM 3975 O O . ILE B 1 61 ? 9.281 22.234 -6.906 1 98.06 61 ILE B O 1
ATOM 3979 N N . ASP B 1 62 ? 10.602 24.047 -6.594 1 98 62 ASP B N 1
ATOM 3980 C CA . ASP B 1 62 ? 11.719 23.203 -6.184 1 98 62 ASP B CA 1
ATOM 3981 C C . ASP B 1 62 ? 11.414 22.484 -4.863 1 98 62 ASP B C 1
ATOM 3983 O O . ASP B 1 62 ? 11.758 21.312 -4.688 1 98 62 ASP B O 1
ATOM 3987 N N . SER B 1 63 ? 10.734 23.203 -3.967 1 96.88 63 SER B N 1
ATOM 3988 C CA . SER B 1 63 ? 10.328 22.578 -2.711 1 96.88 63 SER B CA 1
ATOM 3989 C C . SER B 1 63 ? 9.281 21.484 -2.947 1 96.88 63 SER B C 1
ATOM 3991 O O . SER B 1 63 ? 9.305 20.438 -2.295 1 96.88 63 SER B O 1
ATOM 3993 N N . MET B 1 64 ? 8.391 21.734 -3.893 1 97.5 64 MET B N 1
ATOM 3994 C CA . MET B 1 64 ? 7.379 20.734 -4.23 1 97.5 64 MET B CA 1
ATOM 3995 C C . MET B 1 64 ? 8.031 19.469 -4.777 1 97.5 64 MET B C 1
ATOM 3997 O O . MET B 1 64 ? 7.66 18.359 -4.395 1 97.5 64 MET B O 1
ATOM 4001 N N . LEU B 1 65 ? 9 19.656 -5.621 1 98.31 65 LEU B N 1
ATOM 4002 C CA . LEU B 1 65 ? 9.609 18.531 -6.336 1 98.31 65 LEU B CA 1
ATOM 4003 C C . LEU B 1 65 ? 10.57 17.781 -5.434 1 98.31 65 LEU B C 1
ATOM 4005 O O . LEU B 1 65 ? 10.859 16.594 -5.676 1 98.31 65 LEU B O 1
ATOM 4009 N N . THR B 1 66 ? 11.109 18.453 -4.434 1 97.25 66 THR B N 1
ATOM 4010 C CA . THR B 1 66 ? 12.055 17.781 -3.543 1 97.25 66 THR B CA 1
ATOM 4011 C C . THR B 1 66 ? 11.375 17.375 -2.234 1 97.25 66 THR B C 1
ATOM 4013 O O . THR B 1 66 ? 12.047 17.125 -1.235 1 97.25 66 THR B O 1
ATOM 4016 N N . TYR B 1 67 ? 10.047 17.453 -2.264 1 95.5 67 TYR B N 1
ATOM 4017 C CA . TYR B 1 67 ? 9.266 16.906 -1.162 1 95.5 67 TYR B CA 1
ATOM 4018 C C . TYR B 1 67 ? 9.516 15.406 -1.018 1 95.5 67 TYR B C 1
ATOM 4020 O O . TYR B 1 67 ? 9.695 14.703 -2.014 1 95.5 67 TYR B O 1
ATOM 4028 N N . HIS B 1 68 ? 9.461 14.883 0.14 1 94.5 68 HIS B N 1
ATOM 4029 C CA . HIS B 1 68 ? 10 13.555 0.424 1 94.5 68 HIS B CA 1
ATOM 4030 C C . HIS B 1 68 ? 9.188 12.469 -0.271 1 94.5 68 HIS B C 1
ATOM 4032 O O . HIS B 1 68 ? 9.703 11.391 -0.554 1 94.5 68 HIS B O 1
ATOM 4038 N N . TYR B 1 69 ? 7.871 12.688 -0.592 1 94.56 69 TYR B N 1
ATOM 4039 C CA . TYR B 1 69 ? 7.105 11.695 -1.341 1 94.56 69 TYR B CA 1
ATOM 4040 C C . TYR B 1 69 ? 7.68 11.508 -2.74 1 94.56 69 TYR B C 1
ATOM 4042 O O . TYR B 1 69 ? 7.824 10.375 -3.207 1 94.56 69 TYR B O 1
ATOM 4050 N N . LEU B 1 70 ? 7.973 12.617 -3.381 1 97 70 LEU B N 1
ATOM 4051 C CA . LEU B 1 70 ? 8.477 12.578 -4.75 1 97 70 LEU B CA 1
ATOM 4052 C C . LEU B 1 70 ? 9.914 12.078 -4.777 1 97 70 LEU B C 1
ATOM 4054 O O . LEU B 1 70 ? 10.305 11.336 -5.691 1 97 70 LEU B O 1
ATOM 4058 N N . VAL B 1 71 ? 10.664 12.461 -3.766 1 96.75 71 VAL B N 1
ATOM 4059 C CA . VAL B 1 71 ? 12.047 11.992 -3.68 1 96.75 71 VAL B CA 1
ATOM 4060 C C . VAL B 1 71 ? 12.062 10.477 -3.506 1 96.75 71 VAL B C 1
ATOM 4062 O O . VAL B 1 71 ? 12.844 9.773 -4.156 1 96.75 71 VAL B O 1
ATOM 4065 N N . ALA B 1 72 ? 11.227 9.969 -2.637 1 95.31 72 ALA B N 1
ATOM 4066 C CA . ALA B 1 72 ? 11.141 8.523 -2.432 1 95.31 72 ALA B CA 1
ATOM 4067 C C . ALA B 1 72 ? 10.773 7.809 -3.727 1 95.31 72 ALA B C 1
ATOM 4069 O O . ALA B 1 72 ? 11.383 6.793 -4.074 1 95.31 72 ALA B O 1
ATOM 4070 N N . GLU B 1 73 ? 9.758 8.312 -4.41 1 94.75 73 GLU B N 1
ATOM 4071 C CA . GLU B 1 73 ? 9.32 7.707 -5.664 1 94.75 73 GLU B CA 1
ATOM 4072 C C . GLU B 1 73 ? 10.438 7.73 -6.707 1 94.75 73 GLU B C 1
ATOM 4074 O O . GLU B 1 73 ? 10.664 6.738 -7.402 1 94.75 73 GLU B O 1
ATOM 4079 N N . TYR B 1 74 ? 11.109 8.867 -6.863 1 96 74 TYR B N 1
ATOM 4080 C CA . TYR B 1 74 ? 12.211 9 -7.812 1 96 74 TYR B CA 1
ATOM 4081 C C . TYR B 1 74 ? 13.336 8.023 -7.488 1 96 74 TYR B C 1
ATOM 4083 O O . TYR B 1 74 ? 13.828 7.324 -8.375 1 96 74 TYR B O 1
ATOM 4091 N N . MET B 1 75 ? 13.695 7.945 -6.188 1 93.06 75 MET B N 1
ATOM 4092 C CA . MET B 1 75 ? 14.836 7.145 -5.754 1 93.06 75 MET B CA 1
ATOM 4093 C C . MET B 1 75 ? 14.555 5.656 -5.918 1 93.06 75 MET B C 1
ATOM 4095 O O . MET B 1 75 ? 15.477 4.863 -6.117 1 93.06 75 MET B O 1
ATOM 4099 N N . ALA B 1 76 ? 13.305 5.301 -5.801 1 90 76 ALA B N 1
ATOM 4100 C CA . ALA B 1 76 ? 12.922 3.896 -5.938 1 90 76 ALA B CA 1
ATOM 4101 C C . ALA B 1 76 ? 13.281 3.365 -7.324 1 90 76 ALA B C 1
ATOM 4103 O O . ALA B 1 76 ? 13.555 2.176 -7.488 1 90 76 ALA B O 1
ATOM 4104 N N . SER B 1 77 ? 13.336 4.219 -8.32 1 87.31 77 SER B N 1
ATOM 4105 C CA . SER B 1 77 ? 13.625 3.771 -9.68 1 87.31 77 SER B CA 1
ATOM 4106 C C . SER B 1 77 ? 14.953 4.336 -10.172 1 87.31 77 SER B C 1
ATOM 4108 O O . SER B 1 77 ? 15.445 3.941 -11.234 1 87.31 77 SER B O 1
ATOM 4110 N N . ALA B 1 78 ? 15.539 5.203 -9.406 1 88.56 78 ALA B N 1
ATOM 4111 C CA . ALA B 1 78 ? 16.734 5.922 -9.852 1 88.56 78 ALA B CA 1
ATOM 4112 C C . ALA B 1 78 ? 17.953 5 -9.883 1 88.56 78 ALA B C 1
ATOM 4114 O O . ALA B 1 78 ? 18 4 -9.156 1 88.56 78 ALA B O 1
ATOM 4115 N N . ARG B 1 79 ? 18.875 5.34 -10.688 1 86.94 79 ARG B N 1
ATOM 4116 C CA . ARG B 1 79 ? 20.125 4.605 -10.781 1 86.94 79 ARG B CA 1
ATOM 4117 C C . ARG B 1 79 ? 21.172 5.18 -9.828 1 86.94 79 ARG B C 1
ATOM 4119 O O . ARG B 1 79 ? 22.094 4.473 -9.406 1 86.94 79 ARG B O 1
ATOM 4126 N N . GLU B 1 80 ? 20.969 6.414 -9.461 1 90 80 GLU B N 1
ATOM 4127 C CA . GLU B 1 80 ? 21.906 7.059 -8.547 1 90 80 GLU B CA 1
ATOM 4128 C C . GLU B 1 80 ? 21.609 6.699 -7.094 1 90 80 GLU B C 1
ATOM 4130 O O . GLU B 1 80 ? 20.453 6.422 -6.746 1 90 80 GLU B O 1
ATOM 4135 N N . ALA B 1 81 ? 22.656 6.73 -6.254 1 89.38 81 ALA B N 1
ATOM 4136 C CA . ALA B 1 81 ? 22.5 6.453 -4.828 1 89.38 81 ALA B CA 1
ATOM 4137 C C . ALA B 1 81 ? 21.922 7.66 -4.094 1 89.38 81 ALA B C 1
ATOM 4139 O O . ALA B 1 81 ? 22.094 8.805 -4.527 1 89.38 81 ALA B O 1
ATOM 4140 N N . PRO B 1 82 ? 21.25 7.422 -2.963 1 92.19 82 PRO B N 1
ATOM 4141 C CA . PRO B 1 82 ? 20.688 8.523 -2.189 1 92.19 82 PRO B CA 1
ATOM 4142 C C . PRO B 1 82 ? 21.734 9.555 -1.769 1 92.19 82 PRO B C 1
ATOM 4144 O O . PRO B 1 82 ? 21.453 10.758 -1.773 1 92.19 82 PRO B O 1
ATOM 4147 N N . GLU B 1 83 ? 22.891 9.117 -1.45 1 93.06 83 GLU B N 1
ATOM 4148 C CA . GLU B 1 83 ? 23.953 10.023 -1.006 1 93.06 83 GLU B CA 1
ATOM 4149 C C . GLU B 1 83 ? 24.344 11 -2.109 1 93.06 83 GLU B C 1
ATOM 4151 O O . GLU B 1 83 ? 24.578 12.18 -1.844 1 93.06 83 GLU B O 1
ATOM 4156 N N . GLU B 1 84 ? 24.375 10.445 -3.32 1 94.5 84 GLU B N 1
ATOM 4157 C CA . GLU B 1 84 ? 24.703 11.289 -4.469 1 94.5 84 GLU B CA 1
ATOM 4158 C C . GLU B 1 84 ? 23.594 12.312 -4.727 1 94.5 84 GLU B C 1
ATOM 4160 O O . GLU B 1 84 ? 23.891 13.477 -5.027 1 94.5 84 GLU B O 1
ATOM 4165 N N . PHE B 1 85 ? 22.406 11.914 -4.652 1 96.06 85 PHE B N 1
ATOM 4166 C CA . PHE B 1 85 ? 21.25 12.766 -4.863 1 96.06 85 PHE B CA 1
ATOM 4167 C C . PHE B 1 85 ? 21.219 13.898 -3.84 1 96.06 85 PHE B C 1
ATOM 4169 O O . PHE B 1 85 ? 21.047 15.062 -4.199 1 96.06 85 PHE B O 1
ATOM 4176 N N . TYR B 1 86 ? 21.469 13.609 -2.516 1 95.62 86 TYR B N 1
ATOM 4177 C CA . TYR B 1 86 ? 21.312 14.57 -1.431 1 95.62 86 TYR B CA 1
ATOM 4178 C C . TYR B 1 86 ? 22.516 15.516 -1.368 1 95.62 86 TYR B C 1
ATOM 4180 O O . TYR B 1 86 ? 22.453 16.547 -0.707 1 95.62 86 TYR B O 1
ATOM 4188 N N . ALA B 1 87 ? 23.547 15.203 -2.041 1 96.19 87 ALA B N 1
ATOM 4189 C CA . ALA B 1 87 ? 24.719 16.078 -2.107 1 96.19 87 ALA B CA 1
ATOM 4190 C C . ALA B 1 87 ? 24.484 17.234 -3.078 1 96.19 87 ALA B C 1
ATOM 4192 O O . ALA B 1 87 ? 25.203 18.234 -3.045 1 96.19 87 ALA B O 1
ATOM 4193 N N . LEU B 1 88 ? 23.484 17.078 -3.881 1 97.06 88 LEU B N 1
ATOM 4194 C CA . LEU B 1 88 ? 23.172 18.109 -4.867 1 97.06 88 LEU B CA 1
ATOM 4195 C C . LEU B 1 88 ? 22.422 19.266 -4.223 1 97.06 88 LEU B C 1
ATOM 4197 O O . LEU B 1 88 ? 21.703 19.078 -3.234 1 97.06 88 LEU B O 1
ATOM 4201 N N . PRO B 1 89 ? 22.641 20.453 -4.832 1 96.69 89 PRO B N 1
ATOM 4202 C CA . PRO B 1 89 ? 21.766 21.547 -4.418 1 96.69 89 PRO B CA 1
ATOM 4203 C C . PRO B 1 89 ? 20.281 21.25 -4.695 1 96.69 89 PRO B C 1
ATOM 4205 O O . PRO B 1 89 ? 19.969 20.484 -5.602 1 96.69 89 PRO B O 1
ATOM 4208 N N . ILE B 1 90 ? 19.422 21.938 -3.969 1 95.88 90 ILE B N 1
ATOM 4209 C CA . ILE B 1 90 ? 17.984 21.688 -4.023 1 95.88 90 ILE B CA 1
ATOM 4210 C C . ILE B 1 90 ? 17.484 21.844 -5.461 1 95.88 90 ILE B C 1
ATOM 4212 O O . ILE B 1 90 ? 16.641 21.078 -5.922 1 95.88 90 ILE B O 1
ATOM 4216 N N . CYS B 1 91 ? 17.969 22.828 -6.195 1 97.25 91 CYS B N 1
ATOM 4217 C CA . CYS B 1 91 ? 17.547 23.094 -7.566 1 97.25 91 CYS B CA 1
ATOM 4218 C C . CYS B 1 91 ? 17.891 21.922 -8.477 1 97.25 91 CYS B C 1
ATOM 4220 O O . CYS B 1 91 ? 17.109 21.547 -9.344 1 97.25 91 CYS B O 1
ATOM 4222 N N . GLU B 1 92 ? 19.016 21.312 -8.289 1 97.94 92 GLU B N 1
ATOM 4223 C CA . GLU B 1 92 ? 19.438 20.172 -9.094 1 97.94 92 GLU B CA 1
ATOM 4224 C C . GLU B 1 92 ? 18.703 18.906 -8.695 1 97.94 92 GLU B C 1
ATOM 4226 O O . GLU B 1 92 ? 18.406 18.062 -9.547 1 97.94 92 GLU B O 1
ATOM 4231 N N . GLN B 1 93 ? 18.484 18.75 -7.363 1 97.94 93 GLN B N 1
ATOM 4232 C CA . GLN B 1 93 ? 17.625 17.641 -6.938 1 97.94 93 GLN B CA 1
ATOM 4233 C C . GLN B 1 93 ? 16.266 17.703 -7.629 1 97.94 93 GLN B C 1
ATOM 4235 O O . GLN B 1 93 ? 15.781 16.688 -8.133 1 97.94 93 GLN B O 1
ATOM 4240 N N . ALA B 1 94 ? 15.719 18.875 -7.695 1 98.56 94 ALA B N 1
ATOM 4241 C CA . ALA B 1 94 ? 14.422 19.078 -8.336 1 98.56 94 ALA B CA 1
ATOM 4242 C C . ALA B 1 94 ? 14.484 18.734 -9.82 1 98.56 94 ALA B C 1
ATOM 4244 O O . ALA B 1 94 ? 13.547 18.156 -10.375 1 98.56 94 ALA B O 1
ATOM 4245 N N . ASP B 1 95 ? 15.594 19.078 -10.469 1 98.44 95 ASP B N 1
ATOM 4246 C CA . ASP B 1 95 ? 15.781 18.75 -11.883 1 98.44 95 ASP B CA 1
ATOM 4247 C C . ASP B 1 95 ? 15.742 17.234 -12.094 1 98.44 95 ASP B C 1
ATOM 4249 O O . ASP B 1 95 ? 15.141 16.75 -13.055 1 98.44 95 ASP B O 1
ATOM 4253 N N . ARG B 1 96 ? 16.406 16.531 -11.188 1 97.69 96 ARG B N 1
ATOM 4254 C CA . ARG B 1 96 ? 16.453 15.07 -11.289 1 97.69 96 ARG B CA 1
ATOM 4255 C C . ARG B 1 96 ? 15.062 14.469 -11.156 1 97.69 96 ARG B C 1
ATOM 4257 O O . ARG B 1 96 ? 14.688 13.586 -11.938 1 97.69 96 ARG B O 1
ATOM 4264 N N . VAL B 1 97 ? 14.352 14.938 -10.18 1 98.06 97 VAL B N 1
ATOM 4265 C CA . VAL B 1 97 ? 13.016 14.422 -9.914 1 98.06 97 VAL B CA 1
ATOM 4266 C C . VAL B 1 97 ? 12.094 14.75 -11.086 1 98.06 97 VAL B C 1
ATOM 4268 O O . VAL B 1 97 ? 11.344 13.883 -11.555 1 98.06 97 VAL B O 1
ATOM 4271 N N . TRP B 1 98 ? 12.156 15.984 -11.609 1 98.25 98 TRP B N 1
ATOM 4272 C CA . TRP B 1 98 ? 11.352 16.406 -12.75 1 98.25 98 TRP B CA 1
ATOM 4273 C C . TRP B 1 98 ? 11.648 15.539 -13.969 1 98.25 98 TRP B C 1
ATOM 4275 O O . TRP B 1 98 ? 10.734 15.031 -14.625 1 98.25 98 TRP B O 1
ATOM 4285 N N . GLN B 1 99 ? 12.914 15.344 -14.211 1 96.81 99 GLN B N 1
ATOM 4286 C CA . GLN B 1 99 ? 13.336 14.539 -15.352 1 96.81 99 GLN B CA 1
ATOM 4287 C C . GLN B 1 99 ? 12.844 13.102 -15.219 1 96.81 99 GLN B C 1
ATOM 4289 O O . GLN B 1 99 ? 12.336 12.523 -16.188 1 96.81 99 GLN B O 1
ATOM 4294 N N . GLY B 1 100 ? 12.961 12.555 -14.094 1 95.31 100 GLY B N 1
ATOM 4295 C CA . GLY B 1 100 ? 12.633 11.156 -13.875 1 95.31 100 GLY B CA 1
ATOM 4296 C C . GLY B 1 100 ? 11.141 10.891 -13.852 1 95.31 100 GLY B C 1
ATOM 4297 O O . GLY B 1 100 ? 10.664 9.922 -14.453 1 95.31 100 GLY B O 1
ATOM 4298 N N . LEU B 1 101 ? 10.344 11.75 -13.156 1 96.44 101 LEU B N 1
ATOM 4299 C CA . LEU B 1 101 ? 8.953 11.43 -12.844 1 96.44 101 LEU B CA 1
ATOM 4300 C C . LEU B 1 101 ? 8.008 12.117 -13.812 1 96.44 101 LEU B C 1
ATOM 4302 O O . LEU B 1 101 ? 6.859 11.695 -13.977 1 96.44 101 LEU B O 1
ATOM 4306 N N . PHE B 1 102 ? 8.406 13.227 -14.492 1 96.12 102 PHE B N 1
ATOM 4307 C CA . PHE B 1 102 ? 7.48 14.008 -15.305 1 96.12 102 PHE B CA 1
ATOM 4308 C C . PHE B 1 102 ? 7.879 13.961 -16.781 1 96.12 102 PHE B C 1
ATOM 4310 O O . PHE B 1 102 ? 7.07 14.273 -17.656 1 96.12 102 PHE B O 1
ATOM 4317 N N . VAL B 1 103 ? 9.109 13.578 -17.062 1 94 103 VAL B N 1
ATOM 4318 C CA . VAL B 1 103 ? 9.57 13.562 -18.438 1 94 103 VAL B CA 1
ATOM 4319 C C . VAL B 1 103 ? 9.797 12.117 -18.891 1 94 103 VAL B C 1
ATOM 4321 O O . VAL B 1 103 ? 9.18 11.656 -19.859 1 94 103 VAL B O 1
ATOM 4324 N N . ASP B 1 104 ? 10.609 11.359 -18.109 1 92.25 104 ASP B N 1
ATOM 4325 C CA . ASP B 1 104 ? 10.961 9.984 -18.469 1 92.25 104 ASP B CA 1
ATOM 4326 C C . ASP B 1 104 ? 9.82 9.031 -18.156 1 92.25 104 ASP B C 1
ATOM 4328 O O . ASP B 1 104 ? 9.828 7.871 -18.578 1 92.25 104 ASP B O 1
ATOM 4332 N N . SER B 1 105 ? 8.852 9.539 -17.391 1 91.69 105 SER B N 1
ATOM 4333 C CA . SER B 1 105 ? 7.684 8.758 -17 1 91.69 105 SER B CA 1
ATOM 4334 C C . SER B 1 105 ? 6.418 9.602 -17.016 1 91.69 105 SER B C 1
ATOM 4336 O O . SER B 1 105 ? 6.488 10.836 -17.031 1 91.69 105 SER B O 1
ATOM 4338 N N . SER B 1 106 ? 5.277 8.883 -17.062 1 94 106 SER B N 1
ATOM 4339 C CA . SER B 1 106 ? 4.035 9.617 -16.844 1 94 106 SER B CA 1
ATOM 4340 C C . SER B 1 106 ? 3.807 9.867 -15.352 1 94 106 SER B C 1
ATOM 4342 O O . SER B 1 106 ? 4 8.977 -14.523 1 94 106 SER B O 1
ATOM 4344 N N . PRO B 1 107 ? 3.502 11.078 -14.961 1 95.81 107 PRO B N 1
ATOM 4345 C CA . PRO B 1 107 ? 3.316 11.445 -13.562 1 95.81 107 PRO B CA 1
ATOM 4346 C C . PRO B 1 107 ? 1.986 10.953 -12.992 1 95.81 107 PRO B C 1
ATOM 4348 O O . PRO B 1 107 ? 1.128 11.766 -12.633 1 95.81 107 PRO B O 1
ATOM 4351 N N . MET B 1 108 ? 1.896 9.672 -12.672 1 93.94 108 MET B N 1
ATOM 4352 C CA . MET B 1 108 ? 0.635 9.008 -12.367 1 93.94 108 MET B CA 1
ATOM 4353 C C . MET B 1 108 ? 0.365 9.023 -10.867 1 93.94 108 MET B C 1
ATOM 4355 O O . MET B 1 108 ? -0.789 8.969 -10.438 1 93.94 108 MET B O 1
ATOM 4359 N N . SER B 1 109 ? 1.409 9.039 -10.094 1 95.69 109 SER B N 1
ATOM 4360 C CA . SER B 1 109 ? 1.233 8.961 -8.648 1 95.69 109 SER B CA 1
ATOM 4361 C C . SER B 1 109 ? 0.509 10.195 -8.117 1 95.69 109 SER B C 1
ATOM 4363 O O . SER B 1 109 ? 0.457 11.227 -8.781 1 95.69 109 SER B O 1
ATOM 4365 N N . GLU B 1 110 ? -0.044 10.117 -6.941 1 96.19 110 GLU B N 1
ATOM 4366 C CA . GLU B 1 110 ? -0.811 11.203 -6.344 1 96.19 110 GLU B CA 1
ATOM 4367 C C . GLU B 1 110 ? 0.064 12.43 -6.109 1 96.19 110 GLU B C 1
ATOM 4369 O O . GLU B 1 110 ? -0.34 13.555 -6.414 1 96.19 110 GLU B O 1
ATOM 4374 N N . PRO B 1 111 ? 1.281 12.266 -5.52 1 96.75 111 PRO B N 1
ATOM 4375 C CA . PRO B 1 111 ? 2.107 13.461 -5.363 1 96.75 111 PRO B CA 1
ATOM 4376 C C . PRO B 1 111 ? 2.488 14.094 -6.703 1 96.75 111 PRO B C 1
ATOM 4378 O O . PRO B 1 111 ? 2.568 15.32 -6.809 1 96.75 111 PRO B O 1
ATOM 4381 N N . CYS B 1 112 ? 2.713 13.289 -7.73 1 97.5 112 CYS B N 1
ATOM 4382 C CA . CYS B 1 112 ? 3.023 13.82 -9.055 1 97.5 112 CYS B CA 1
ATOM 4383 C C . CYS B 1 112 ? 1.832 14.57 -9.633 1 97.5 112 CYS B C 1
ATOM 4385 O O . CYS B 1 112 ? 1.976 15.703 -10.102 1 97.5 112 CYS B O 1
ATOM 4387 N N . ARG B 1 113 ? 0.708 13.938 -9.594 1 96.5 113 ARG B N 1
ATOM 4388 C CA . ARG B 1 113 ? -0.507 14.609 -10.047 1 96.5 113 ARG B CA 1
ATOM 4389 C C . ARG B 1 113 ? -0.761 15.883 -9.25 1 96.5 113 ARG B C 1
ATOM 4391 O O . ARG B 1 113 ? -1.27 16.875 -9.789 1 96.5 113 ARG B O 1
ATOM 4398 N N . GLY B 1 114 ? -0.41 15.812 -7.98 1 97.69 114 GLY B N 1
ATOM 4399 C CA . GLY B 1 114 ? -0.557 16.984 -7.125 1 97.69 114 GLY B CA 1
ATOM 4400 C C . GLY B 1 114 ? 0.213 18.188 -7.629 1 97.69 114 GLY B C 1
ATOM 4401 O O . GLY B 1 114 ? -0.293 19.312 -7.598 1 97.69 114 GLY B O 1
ATOM 4402 N N . VAL B 1 115 ? 1.414 17.953 -8.055 1 98.19 115 VAL B N 1
ATOM 4403 C CA . VAL B 1 115 ? 2.211 19.031 -8.625 1 98.19 115 VAL B CA 1
ATOM 4404 C C . VAL B 1 115 ? 1.486 19.625 -9.828 1 98.19 115 VAL B C 1
ATOM 4406 O O . VAL B 1 115 ? 1.375 20.844 -9.953 1 98.19 115 VAL B O 1
ATOM 4409 N N . LEU B 1 116 ? 0.939 18.797 -10.641 1 97.81 116 LEU B N 1
ATOM 4410 C CA . LEU B 1 116 ? 0.281 19.25 -11.867 1 97.81 116 LEU B CA 1
ATOM 4411 C C . LEU B 1 116 ? -1.003 20.016 -11.547 1 97.81 116 LEU B C 1
ATOM 4413 O O . LEU B 1 116 ? -1.287 21.047 -12.156 1 97.81 116 LEU B O 1
ATOM 4417 N N . THR B 1 117 ? -1.771 19.453 -10.609 1 97.62 117 THR B N 1
ATOM 4418 C CA . THR B 1 117 ? -2.984 20.141 -10.172 1 97.62 117 THR B CA 1
ATOM 4419 C C . THR B 1 117 ? -2.658 21.531 -9.633 1 97.62 117 THR B C 1
ATOM 4421 O O . THR B 1 117 ? -3.371 22.5 -9.914 1 97.62 117 THR B O 1
ATOM 4424 N N . THR B 1 118 ? -1.611 21.609 -8.875 1 98.19 118 THR B N 1
ATOM 4425 C CA . THR B 1 118 ? -1.191 22.875 -8.297 1 98.19 118 THR B CA 1
ATOM 4426 C C . THR B 1 118 ? -0.78 23.859 -9.391 1 98.19 118 THR B C 1
ATOM 4428 O O . THR B 1 118 ? -1.199 25.016 -9.383 1 98.19 118 THR B O 1
ATOM 4431 N N . LEU B 1 119 ? 0.014 23.422 -10.312 1 98.06 119 LEU B N 1
ATOM 4432 C CA . LEU B 1 119 ? 0.455 24.266 -11.414 1 98.06 119 LEU B CA 1
ATOM 4433 C C . LEU B 1 119 ? -0.732 24.734 -12.242 1 98.06 119 LEU B C 1
ATOM 4435 O O . LEU B 1 119 ? -0.769 25.891 -12.688 1 98.06 119 LEU B O 1
ATOM 4439 N N . GLN B 1 120 ? -1.673 23.891 -12.461 1 97.25 120 GLN B N 1
ATOM 4440 C CA . GLN B 1 120 ? -2.875 24.281 -13.195 1 97.25 120 GLN B CA 1
ATOM 4441 C C . GLN B 1 120 ? -3.641 25.375 -12.469 1 97.25 120 GLN B C 1
ATOM 4443 O O . GLN B 1 120 ? -4.066 26.359 -13.086 1 97.25 120 GLN B O 1
ATOM 4448 N N . ALA B 1 121 ? -3.822 25.172 -11.18 1 96.56 121 ALA B N 1
ATOM 4449 C CA . ALA B 1 121 ? -4.551 26.141 -10.375 1 96.56 121 ALA B CA 1
ATOM 4450 C C . ALA B 1 121 ? -3.85 27.5 -10.383 1 96.56 121 ALA B C 1
ATOM 4452 O O . ALA B 1 121 ? -4.496 28.547 -10.242 1 96.56 121 ALA B O 1
ATOM 4453 N N . LEU B 1 122 ? -2.576 27.484 -10.609 1 97.38 122 LEU B N 1
ATOM 4454 C CA . LEU B 1 122 ? -1.787 28.719 -10.609 1 97.38 122 LEU B CA 1
ATOM 4455 C C . LEU B 1 122 ? -1.694 29.297 -12.016 1 97.38 122 LEU B C 1
ATOM 4457 O O . LEU B 1 122 ? -1.032 30.312 -12.227 1 97.38 122 LEU B O 1
ATOM 4461 N N . GLY B 1 123 ? -2.324 28.688 -13 1 96.31 123 GLY B N 1
ATOM 4462 C CA . GLY B 1 123 ? -2.355 29.188 -14.367 1 96.31 123 GLY B CA 1
ATOM 4463 C C . GLY B 1 123 ? -1.145 28.781 -15.18 1 96.31 123 GLY B C 1
ATOM 4464 O O . GLY B 1 123 ? -0.814 29.422 -16.188 1 96.31 123 GLY B O 1
ATOM 4465 N N . LEU B 1 124 ? -0.426 27.734 -14.719 1 97.25 124 LEU B N 1
ATOM 4466 C CA . LEU B 1 124 ? 0.817 27.328 -15.367 1 97.25 124 LEU B CA 1
ATOM 4467 C C . LEU B 1 124 ? 0.636 26.016 -16.109 1 97.25 124 LEU B C 1
ATOM 4469 O O . LEU B 1 124 ? 1.572 25.219 -16.203 1 97.25 124 LEU B O 1
ATOM 4473 N N . GLN B 1 125 ? -0.565 25.672 -16.562 1 94.31 125 GLN B N 1
ATOM 4474 C CA . GLN B 1 125 ? -0.852 24.391 -17.219 1 94.31 125 GLN B CA 1
ATOM 4475 C C . GLN B 1 125 ? -0.1 24.281 -18.547 1 94.31 125 GLN B C 1
ATOM 4477 O O . GLN B 1 125 ? 0.31 23.188 -18.938 1 94.31 125 GLN B O 1
ATOM 4482 N N . LYS B 1 126 ? 0.139 25.391 -19.266 1 94.5 126 LYS B N 1
ATOM 4483 C CA . LYS B 1 126 ? 0.859 25.359 -20.547 1 94.5 126 LYS B CA 1
ATOM 4484 C C . LYS B 1 126 ? 2.334 25.031 -20.328 1 94.5 126 LYS B C 1
ATOM 4486 O O . LYS B 1 126 ? 2.91 24.234 -21.078 1 94.5 126 LYS B O 1
ATOM 4491 N N . GLU B 1 127 ? 2.893 25.641 -19.344 1 95.69 127 GLU B N 1
ATOM 4492 C CA . GLU B 1 127 ? 4.285 25.375 -19 1 95.69 127 GLU B CA 1
ATOM 4493 C C . GLU B 1 127 ? 4.473 23.922 -18.562 1 95.69 127 GLU B C 1
ATOM 4495 O O . GLU B 1 127 ? 5.465 23.281 -18.906 1 95.69 127 GLU B O 1
ATOM 4500 N N . ALA B 1 128 ? 3.52 23.438 -17.719 1 95 128 ALA B N 1
ATOM 4501 C CA . ALA B 1 128 ? 3.572 22.047 -17.281 1 95 128 ALA B CA 1
ATOM 4502 C C . ALA B 1 128 ? 3.449 21.094 -18.469 1 95 128 ALA B C 1
ATOM 4504 O O . ALA B 1 128 ? 4.18 20.109 -18.547 1 95 128 ALA B O 1
ATOM 4505 N N . ALA B 1 129 ? 2.5 21.391 -19.406 1 91.31 129 ALA B N 1
ATOM 4506 C CA . ALA B 1 129 ? 2.283 20.547 -20.578 1 91.31 129 ALA B CA 1
ATOM 4507 C C . ALA B 1 129 ? 3.527 20.5 -21.453 1 91.31 129 ALA B C 1
ATOM 4509 O O . ALA B 1 129 ? 3.822 19.484 -22.078 1 91.31 129 ALA B O 1
ATOM 4510 N N . ALA B 1 130 ? 4.203 21.594 -21.516 1 93.19 130 ALA B N 1
ATOM 4511 C CA . ALA B 1 130 ? 5.418 21.703 -22.328 1 93.19 130 ALA B CA 1
ATOM 4512 C C . ALA B 1 130 ? 6.621 21.125 -21.578 1 93.19 130 ALA B C 1
ATOM 4514 O O . ALA B 1 130 ? 7.727 21.078 -22.109 1 93.19 130 ALA B O 1
ATOM 4515 N N . ARG B 1 131 ? 6.398 20.703 -20.359 1 95.12 131 ARG B N 1
ATOM 4516 C CA . ARG B 1 131 ? 7.453 20.188 -19.484 1 95.12 131 ARG B CA 1
ATOM 4517 C C . ARG B 1 131 ? 8.586 21.188 -19.344 1 95.12 131 ARG B C 1
ATOM 4519 O O . ARG B 1 131 ? 9.766 20.812 -19.391 1 95.12 131 ARG B O 1
ATOM 4526 N N . ASP B 1 132 ? 8.25 22.453 -19.219 1 96.62 132 ASP B N 1
ATOM 4527 C CA . ASP B 1 132 ? 9.203 23.562 -19.172 1 96.62 132 ASP B CA 1
ATOM 4528 C C . ASP B 1 132 ? 9.445 24.016 -17.734 1 96.62 132 ASP B C 1
ATOM 4530 O O . ASP B 1 132 ? 8.945 25.062 -17.312 1 96.62 132 ASP B O 1
ATOM 4534 N N . LEU B 1 133 ? 10.336 23.312 -17.047 1 97.81 133 LEU B N 1
ATOM 4535 C CA . LEU B 1 133 ? 10.609 23.609 -15.641 1 97.81 133 LEU B CA 1
ATOM 4536 C C . LEU B 1 133 ? 11.242 24.984 -15.484 1 97.81 133 LEU B C 1
ATOM 4538 O O . LEU B 1 133 ? 10.906 25.719 -14.562 1 97.81 133 LEU B O 1
ATOM 4542 N N . PRO B 1 134 ? 12.164 25.391 -16.391 1 97.81 134 PRO B N 1
ATOM 4543 C CA . PRO B 1 134 ? 12.719 26.734 -16.281 1 97.81 134 PRO B CA 1
ATOM 4544 C C . PRO B 1 134 ? 11.656 27.828 -16.375 1 97.81 134 PRO B C 1
ATOM 4546 O O . PRO B 1 134 ? 11.719 28.812 -15.633 1 97.81 134 PRO B O 1
ATOM 4549 N N . ALA B 1 135 ? 10.727 27.656 -17.219 1 97.94 135 ALA B N 1
ATOM 4550 C CA . ALA B 1 135 ? 9.656 28.641 -17.328 1 97.94 135 ALA B CA 1
ATOM 4551 C C . ALA B 1 135 ? 8.82 28.688 -16.047 1 97.94 135 ALA B C 1
ATOM 4553 O O . ALA B 1 135 ? 8.406 29.766 -15.617 1 97.94 135 ALA B O 1
ATOM 4554 N N . ILE B 1 136 ? 8.516 27.547 -15.461 1 98.25 136 ILE B N 1
ATOM 4555 C CA . ILE B 1 136 ? 7.785 27.469 -14.203 1 98.25 136 ILE B CA 1
ATOM 4556 C C . ILE B 1 136 ? 8.562 28.188 -13.102 1 98.25 136 ILE B C 1
ATOM 4558 O O . ILE B 1 136 ? 7.992 28.969 -12.336 1 98.25 136 ILE B O 1
ATOM 4562 N N . ARG B 1 137 ? 9.859 27.969 -13.094 1 98.25 137 ARG B N 1
ATOM 4563 C CA . ARG B 1 137 ? 10.727 28.625 -12.109 1 98.25 137 ARG B CA 1
ATOM 4564 C C . ARG B 1 137 ? 10.695 30.141 -12.266 1 98.25 137 ARG B C 1
ATOM 4566 O O . ARG B 1 137 ? 10.695 30.859 -11.273 1 98.25 137 ARG B O 1
ATOM 4573 N N . ARG B 1 138 ? 10.711 30.562 -13.477 1 97.62 138 ARG B N 1
ATOM 4574 C CA . ARG B 1 138 ? 10.672 32 -13.734 1 97.62 138 ARG B CA 1
ATOM 4575 C C . ARG B 1 138 ? 9.391 32.625 -13.18 1 97.62 138 ARG B C 1
ATOM 4577 O O . ARG B 1 138 ? 9.414 33.719 -12.641 1 97.62 138 ARG B O 1
ATOM 4584 N N . TRP B 1 139 ? 8.305 31.953 -13.344 1 97.81 139 TRP B N 1
ATOM 4585 C CA . TRP B 1 139 ? 7.043 32.438 -12.812 1 97.81 139 TRP B CA 1
ATOM 4586 C C . TRP B 1 139 ? 7.105 32.562 -11.289 1 97.81 139 TRP B C 1
ATOM 4588 O O . TRP B 1 139 ? 6.703 33.594 -10.727 1 97.81 139 TRP B O 1
ATOM 4598 N N . TYR B 1 140 ? 7.641 31.578 -10.617 1 97.25 140 TYR B N 1
ATOM 4599 C CA . TYR B 1 140 ? 7.734 31.562 -9.156 1 97.25 140 TYR B CA 1
ATOM 4600 C C . TYR B 1 140 ? 8.664 32.656 -8.656 1 97.25 140 TYR B C 1
ATOM 4602 O O . TYR B 1 140 ? 8.445 33.219 -7.586 1 97.25 140 TYR B O 1
ATOM 4610 N N . ALA B 1 141 ? 9.711 32.906 -9.43 1 95.81 141 ALA B N 1
ATOM 4611 C CA . ALA B 1 141 ? 10.688 33.906 -9.047 1 95.81 141 ALA B CA 1
ATOM 4612 C C . ALA B 1 141 ? 10.031 35.281 -8.961 1 95.81 141 ALA B C 1
ATOM 4614 O O . ALA B 1 141 ? 10.523 36.188 -8.25 1 95.81 141 ALA B O 1
ATOM 4615 N N . GLY B 1 142 ? 8.977 35.406 -9.602 1 95.69 142 GLY B N 1
ATOM 4616 C CA . GLY B 1 142 ? 8.289 36.688 -9.617 1 95.69 142 GLY B CA 1
ATOM 4617 C C . GLY B 1 142 ? 7.258 36.812 -8.516 1 95.69 142 GLY B C 1
ATOM 4618 O O . GLY B 1 142 ? 6.629 37.875 -8.375 1 95.69 142 GLY B O 1
ATOM 4619 N N . GLN B 1 143 ? 7.125 35.844 -7.625 1 95.31 143 GLN B N 1
ATOM 4620 C CA . GLN B 1 143 ? 6.098 35.875 -6.586 1 95.31 143 GLN B CA 1
ATOM 4621 C C . GLN B 1 143 ? 6.66 36.375 -5.266 1 95.31 143 GLN B C 1
ATOM 4623 O O . GLN B 1 143 ? 7.812 36.094 -4.926 1 95.31 143 GLN B O 1
ATOM 4628 N N . ASP B 1 144 ? 5.84 37.188 -4.594 1 94.62 144 ASP B N 1
ATOM 4629 C CA . ASP B 1 144 ? 6.129 37.562 -3.207 1 94.62 144 ASP B CA 1
ATOM 4630 C C . ASP B 1 144 ? 5.711 36.438 -2.252 1 94.62 144 ASP B C 1
ATOM 4632 O O . ASP B 1 144 ? 4.559 36 -2.258 1 94.62 144 ASP B O 1
ATOM 4636 N N . ALA B 1 145 ? 6.598 36.031 -1.407 1 92.19 145 ALA B N 1
ATOM 4637 C CA . ALA B 1 145 ? 6.395 34.844 -0.588 1 92.19 145 ALA B CA 1
ATOM 4638 C C . ALA B 1 145 ? 5.176 35 0.316 1 92.19 145 ALA B C 1
ATOM 4640 O O . ALA B 1 145 ? 4.367 34.062 0.445 1 92.19 145 ALA B O 1
ATOM 4641 N N . GLU B 1 146 ? 5.094 36.062 1.032 1 92.06 146 GLU B N 1
ATOM 4642 C CA . GLU B 1 146 ? 3.988 36.281 1.959 1 92.06 146 GLU B CA 1
ATOM 4643 C C . GLU B 1 146 ? 2.65 36.312 1.225 1 92.06 146 GLU B C 1
ATOM 4645 O O . GLU B 1 146 ? 1.684 35.688 1.652 1 92.06 146 GLU B O 1
ATOM 4650 N N . MET B 1 147 ? 2.623 37.062 0.194 1 94.62 147 MET B N 1
ATOM 4651 C CA . MET B 1 147 ? 1.407 37.156 -0.608 1 94.62 147 MET B CA 1
ATOM 4652 C C . MET B 1 147 ? 1.061 35.812 -1.248 1 94.62 147 MET B C 1
ATOM 4654 O O . MET B 1 147 ? -0.116 35.469 -1.376 1 94.62 147 MET B O 1
ATOM 4658 N N . PHE B 1 148 ? 2.068 35.156 -1.655 1 95.44 148 PHE B N 1
ATOM 4659 C CA . PHE B 1 148 ? 1.882 33.844 -2.25 1 95.44 148 PHE B CA 1
ATOM 4660 C C . PHE B 1 148 ? 1.23 32.906 -1.257 1 95.44 148 PHE B C 1
ATOM 4662 O O . PHE B 1 148 ? 0.273 32.188 -1.596 1 95.44 148 PHE B O 1
ATOM 4669 N N . ASN B 1 149 ? 1.735 32.844 -0.089 1 94.06 149 ASN B N 1
ATOM 4670 C CA . ASN B 1 149 ? 1.188 31.969 0.936 1 94.06 149 ASN B CA 1
ATOM 4671 C C . ASN B 1 149 ? -0.28 32.281 1.217 1 94.06 149 ASN B C 1
ATOM 4673 O O . ASN B 1 149 ? -1.091 31.375 1.387 1 94.06 149 ASN B O 1
ATOM 4677 N N . GLU B 1 150 ? -0.579 33.5 1.293 1 94.38 150 GLU B N 1
ATOM 4678 C CA . GLU B 1 150 ? -1.968 33.906 1.475 1 94.38 150 GLU B CA 1
ATOM 4679 C C . GLU B 1 150 ? -2.834 33.469 0.302 1 94.38 150 GLU B C 1
ATOM 4681 O O . GLU B 1 150 ? -3.959 33 0.496 1 94.38 150 GLU B O 1
ATOM 4686 N N . LYS B 1 151 ? -2.309 33.625 -0.848 1 95.31 151 LYS B N 1
ATOM 4687 C CA . LYS B 1 151 ? -3.01 33.188 -2.053 1 95.31 151 LYS B CA 1
ATOM 4688 C C . LYS B 1 151 ? -3.281 31.688 -2.016 1 95.31 151 LYS B C 1
ATOM 4690 O O . LYS B 1 151 ? -4.359 31.234 -2.406 1 95.31 151 LYS B O 1
ATOM 4695 N N . MET B 1 152 ? -2.273 30.922 -1.582 1 96.44 152 MET B N 1
ATOM 4696 C CA . MET B 1 152 ? -2.441 29.484 -1.484 1 96.44 152 MET B CA 1
ATOM 4697 C C . MET B 1 152 ? -3.586 29.125 -0.54 1 96.44 152 MET B C 1
ATOM 4699 O O . MET B 1 152 ? -4.406 28.266 -0.849 1 96.44 152 MET B O 1
ATOM 4703 N N . MET B 1 153 ? -3.691 29.766 0.559 1 95.94 153 MET B N 1
ATOM 4704 C CA . MET B 1 153 ? -4.73 29.5 1.546 1 95.94 153 MET B CA 1
ATOM 4705 C C . MET B 1 153 ? -6.102 29.906 1.019 1 95.94 153 MET B C 1
ATOM 4707 O O . MET B 1 153 ? -7.098 29.219 1.265 1 95.94 153 MET B O 1
ATOM 4711 N N . ARG B 1 154 ? -6.141 30.938 0.278 1 95.38 154 ARG B N 1
ATOM 4712 C CA . ARG B 1 154 ? -7.395 31.391 -0.312 1 95.38 154 ARG B CA 1
ATOM 4713 C C . ARG B 1 154 ? -7.867 30.438 -1.404 1 95.38 154 ARG B C 1
ATOM 4715 O O . ARG B 1 154 ? -9.047 30.094 -1.473 1 95.38 154 ARG B O 1
ATOM 4722 N N . LEU B 1 155 ? -6.918 30.031 -2.221 1 95.62 155 LEU B N 1
ATOM 4723 C CA . LEU B 1 155 ? -7.246 29.109 -3.305 1 95.62 155 LEU B CA 1
ATOM 4724 C C . LEU B 1 155 ? -7.73 27.781 -2.756 1 95.62 155 LEU B C 1
ATOM 4726 O O . LEU B 1 155 ? -8.602 27.141 -3.348 1 95.62 155 LEU B O 1
ATOM 4730 N N . ALA B 1 156 ? -7.164 27.422 -1.646 1 96.88 156 ALA B N 1
ATOM 4731 C CA . ALA B 1 156 ? -7.562 26.172 -0.998 1 96.88 156 ALA B CA 1
ATOM 4732 C C . ALA B 1 156 ? -8.82 26.375 -0.152 1 96.88 156 ALA B C 1
ATOM 4734 O O . ALA B 1 156 ? -9.383 25.406 0.371 1 96.88 156 ALA B O 1
ATOM 4735 N N . ARG B 1 157 ? -9.266 27.625 0.016 1 97 157 ARG B N 1
ATOM 4736 C CA . ARG B 1 157 ? -10.445 28 0.789 1 97 157 ARG B CA 1
ATOM 4737 C C . ARG B 1 157 ? -10.312 27.562 2.24 1 97 157 ARG B C 1
ATOM 4739 O O . ARG B 1 157 ? -11.188 26.859 2.76 1 97 157 ARG B O 1
ATOM 4746 N N . LEU B 1 158 ? -9.289 28.031 2.826 1 98.12 158 LEU B N 1
ATOM 4747 C CA . LEU B 1 158 ? -9.016 27.688 4.219 1 98.12 158 LEU B CA 1
ATOM 4748 C C . LEU B 1 158 ? -9.281 28.875 5.137 1 98.12 158 LEU B C 1
ATOM 4750 O O . LEU B 1 158 ? -8.82 29.984 4.875 1 98.12 158 LEU B O 1
ATOM 4754 N N . ARG B 1 159 ? -10.047 28.625 6.129 1 97.62 159 ARG B N 1
ATOM 4755 C CA . ARG B 1 159 ? -10.25 29.641 7.164 1 97.62 159 ARG B CA 1
ATOM 4756 C C . ARG B 1 159 ? -8.992 29.844 7.992 1 97.62 159 ARG B C 1
ATOM 4758 O O . ARG B 1 159 ? -8.578 30.969 8.242 1 97.62 159 ARG B O 1
ATOM 4765 N N . TYR B 1 160 ? -8.43 28.812 8.406 1 97.88 160 TYR B N 1
ATOM 4766 C CA . TYR B 1 160 ? -7.133 28.828 9.078 1 97.88 160 TYR B CA 1
ATOM 4767 C C . TYR B 1 160 ? -6.484 27.438 9.031 1 97.88 160 TYR B C 1
ATOM 4769 O O . TYR B 1 160 ? -7.125 26.453 8.656 1 97.88 160 TYR B O 1
ATOM 4777 N N . ILE B 1 161 ? -5.238 27.438 9.281 1 98.25 161 ILE B N 1
ATOM 4778 C CA . ILE B 1 161 ? -4.473 26.188 9.344 1 98.25 161 ILE B CA 1
ATOM 4779 C C . ILE B 1 161 ? -3.803 26.078 10.711 1 98.25 161 ILE B C 1
ATOM 4781 O O . ILE B 1 161 ? -3.512 27.078 11.359 1 98.25 161 ILE B O 1
ATOM 4785 N N . ILE B 1 162 ? -3.668 24.859 11.148 1 98.19 162 ILE B N 1
ATOM 4786 C CA . ILE B 1 162 ? -2.939 24.609 12.391 1 98.19 162 ILE B CA 1
ATOM 4787 C C . ILE B 1 162 ? -1.55 24.062 12.07 1 98.19 162 ILE B C 1
ATOM 4789 O O . ILE B 1 162 ? -1.419 23.062 11.359 1 98.19 162 ILE B O 1
ATOM 4793 N N . THR B 1 163 ? -0.54 24.719 12.562 1 97.31 163 THR B N 1
ATOM 4794 C CA . THR B 1 163 ? 0.856 24.422 12.258 1 97.31 163 THR B CA 1
ATOM 4795 C C . THR B 1 163 ? 1.549 23.797 13.461 1 97.31 163 THR B C 1
ATOM 4797 O O . THR B 1 163 ? 1.286 24.188 14.602 1 97.31 163 THR B O 1
ATOM 4800 N N . SER B 1 164 ? 2.389 22.844 13.297 1 96.5 164 SER B N 1
ATOM 4801 C CA . SER B 1 164 ? 3.029 22.078 14.359 1 96.5 164 SER B CA 1
ATOM 4802 C C . SER B 1 164 ? 4.363 22.703 14.758 1 96.5 164 SER B C 1
ATOM 4804 O O . SER B 1 164 ? 5.273 22.812 13.93 1 96.5 164 SER B O 1
ATOM 4806 N N . HIS B 1 165 ? 4.508 23.062 16.031 1 96.31 165 HIS B N 1
ATOM 4807 C CA . HIS B 1 165 ? 5.719 23.641 16.594 1 96.31 165 HIS B CA 1
ATOM 4808 C C . HIS B 1 165 ? 6.367 22.703 17.594 1 96.31 165 HIS B C 1
ATOM 4810 O O . HIS B 1 165 ? 5.754 22.344 18.609 1 96.31 165 HIS B O 1
ATOM 4816 N N . ASP B 1 166 ? 7.598 22.344 17.359 1 94.44 166 ASP B N 1
ATOM 4817 C CA . ASP B 1 166 ? 8.289 21.391 18.234 1 94.44 166 ASP B CA 1
ATOM 4818 C C . ASP B 1 166 ? 9.336 22.094 19.094 1 94.44 166 ASP B C 1
ATOM 4820 O O . ASP B 1 166 ? 10.406 22.469 18.609 1 94.44 166 ASP B O 1
ATOM 4824 N N . PRO B 1 167 ? 9.109 22.203 20.359 1 95.25 167 PRO B N 1
ATOM 4825 C CA . PRO B 1 167 ? 10.047 22.891 21.25 1 95.25 167 PRO B CA 1
ATOM 4826 C C . PRO B 1 167 ? 11.375 22.156 21.406 1 95.25 167 PRO B C 1
ATOM 4828 O O . PRO B 1 167 ? 12.336 22.719 21.938 1 95.25 167 PRO B O 1
ATOM 4831 N N . PHE B 1 168 ? 11.406 20.922 20.969 1 93.81 168 PHE B N 1
ATOM 4832 C CA . PHE B 1 168 ? 12.617 20.141 21.156 1 93.81 168 PHE B CA 1
ATOM 4833 C C . PHE B 1 168 ? 13.383 20.016 19.844 1 93.81 168 PHE B C 1
ATOM 4835 O O . PHE B 1 168 ? 14.367 19.266 19.766 1 93.81 168 PHE B O 1
ATOM 4842 N N . ASP B 1 169 ? 12.906 20.641 18.875 1 87.44 169 ASP B N 1
ATOM 4843 C CA . ASP B 1 169 ? 13.688 20.859 17.672 1 87.44 169 ASP B CA 1
ATOM 4844 C C . ASP B 1 169 ? 14.586 22.094 17.812 1 87.44 169 ASP B C 1
ATOM 4846 O O . ASP B 1 169 ? 14.117 23.172 18.141 1 87.44 169 ASP B O 1
ATOM 4850 N N . ALA B 1 170 ? 15.805 21.953 17.516 1 80.62 170 ALA B N 1
ATOM 4851 C CA . ALA B 1 170 ? 16.812 22.969 17.781 1 80.62 170 ALA B CA 1
ATOM 4852 C C . ALA B 1 170 ? 16.484 24.266 17.047 1 80.62 170 ALA B C 1
ATOM 4854 O O . ALA B 1 170 ? 16.766 25.359 17.547 1 80.62 170 ALA B O 1
ATOM 4855 N N . GLU B 1 171 ? 15.906 24.188 15.93 1 83.19 171 GLU B N 1
ATOM 4856 C CA . GLU B 1 171 ? 15.602 25.375 15.141 1 83.19 171 GLU B CA 1
ATOM 4857 C C . GLU B 1 171 ? 14.305 26.031 15.602 1 83.19 171 GLU B C 1
ATOM 4859 O O . GLU B 1 171 ? 14.078 27.219 15.328 1 83.19 171 GLU B O 1
ATOM 4864 N N . GLN B 1 172 ? 13.5 25.297 16.328 1 91.62 172 GLN B N 1
ATOM 4865 C CA . GLN B 1 172 ? 12.156 25.781 16.625 1 91.62 172 GLN B CA 1
ATOM 4866 C C . GLN B 1 172 ? 12.031 26.188 18.094 1 91.62 172 GLN B C 1
ATOM 4868 O O . GLN B 1 172 ? 11.062 26.844 18.469 1 91.62 172 GLN B O 1
ATOM 4873 N N . THR B 1 173 ? 12.977 25.812 18.906 1 90.06 173 THR B N 1
ATOM 4874 C CA . THR B 1 173 ? 12.867 26.031 20.344 1 90.06 173 THR B CA 1
ATOM 4875 C C . THR B 1 173 ? 12.648 27.516 20.656 1 90.06 173 THR B C 1
ATOM 4877 O O . THR B 1 173 ? 11.734 27.859 21.391 1 90.06 173 THR B O 1
ATOM 4880 N N . ALA B 1 174 ? 13.5 28.328 20.094 1 90.38 174 ALA B N 1
ATOM 4881 C CA . ALA B 1 174 ? 13.406 29.766 20.344 1 90.38 174 ALA B CA 1
ATOM 4882 C C . ALA B 1 174 ? 12.07 30.312 19.859 1 90.38 174 ALA B C 1
ATOM 4884 O O . ALA B 1 174 ? 11.492 31.203 20.484 1 90.38 174 ALA B O 1
ATOM 4885 N N . LEU B 1 175 ? 11.562 29.766 18.781 1 93 175 LEU B N 1
ATOM 4886 C CA . LEU B 1 175 ? 10.32 30.234 18.188 1 93 175 LEU B CA 1
ATOM 4887 C C . LEU B 1 175 ? 9.117 29.797 19.016 1 93 175 LEU B C 1
ATOM 4889 O O . LEU B 1 175 ? 8.078 30.469 19 1 93 175 LEU B O 1
ATOM 4893 N N . CYS B 1 176 ? 9.227 28.734 19.75 1 94.69 176 CYS B N 1
ATOM 4894 C CA . CYS B 1 176 ? 8.164 28.266 20.625 1 94.69 176 CYS B CA 1
ATOM 4895 C C . CYS B 1 176 ? 8.055 29.141 21.875 1 94.69 176 CYS B C 1
ATOM 4897 O O . CYS B 1 176 ? 6.965 29.328 22.422 1 94.69 176 CYS B O 1
ATOM 4899 N N . LEU B 1 177 ? 9.172 29.688 22.281 1 94.38 177 LEU B N 1
ATOM 4900 C CA . LEU B 1 177 ? 9.234 30.484 23.5 1 94.38 177 LEU B CA 1
ATOM 4901 C C . LEU B 1 177 ? 8.898 31.938 23.203 1 94.38 177 LEU B C 1
ATOM 4903 O O . LEU B 1 177 ? 8.328 32.625 24.062 1 94.38 177 LEU B O 1
ATOM 4907 N N . GLU B 1 178 ? 9.344 32.375 22.078 1 94.25 178 GLU B N 1
ATOM 4908 C CA . GLU B 1 178 ? 9.062 33.719 21.594 1 94.25 178 GLU B CA 1
ATOM 4909 C C . GLU B 1 178 ? 8.539 33.719 20.172 1 94.25 178 GLU B C 1
ATOM 4911 O O . GLU B 1 178 ? 9.219 34.156 19.25 1 94.25 178 GLU B O 1
ATOM 4916 N N . PRO B 1 179 ? 7.309 33.281 20.062 1 94.56 179 PRO B N 1
ATOM 4917 C CA . PRO B 1 179 ? 6.758 33.188 18.703 1 94.56 179 PRO B CA 1
ATOM 4918 C C . PRO B 1 179 ? 6.641 34.531 18 1 94.56 179 PRO B C 1
ATOM 4920 O O . PRO B 1 179 ? 6.168 35.5 18.594 1 94.56 179 PRO B O 1
ATOM 4923 N N . PRO B 1 180 ? 7.094 34.562 16.812 1 93.19 180 PRO B N 1
ATOM 4924 C CA . PRO B 1 180 ? 6.883 35.781 16.047 1 93.19 180 PRO B CA 1
ATOM 4925 C C . PRO B 1 180 ? 5.41 36.062 15.75 1 93.19 180 PRO B C 1
ATOM 4927 O O . PRO B 1 180 ? 4.594 35.125 15.797 1 93.19 180 PRO B O 1
ATOM 4930 N N . ALA B 1 181 ? 5.156 37.312 15.445 1 89.06 181 ALA B N 1
ATOM 4931 C CA . ALA B 1 181 ? 3.791 37.688 15.055 1 89.06 181 ALA B CA 1
ATOM 4932 C C . ALA B 1 181 ? 3.406 37 13.75 1 89.06 181 ALA B C 1
ATOM 4934 O O . ALA B 1 181 ? 4.219 36.906 12.828 1 89.06 181 ALA B O 1
ATOM 4935 N N . SER B 1 182 ? 2.283 36.375 13.766 1 86.44 182 SER B N 1
ATOM 4936 C CA . SER B 1 182 ? 1.785 35.688 12.578 1 86.44 182 SER B CA 1
ATOM 4937 C C . SER B 1 182 ? 0.354 36.125 12.258 1 86.44 182 SER B C 1
ATOM 4939 O O . SER B 1 182 ? -0.37 36.594 13.133 1 86.44 182 SER B O 1
ATOM 4941 N N . ALA B 1 183 ? 0.035 36 10.969 1 87.44 183 ALA B N 1
ATOM 4942 C CA . ALA B 1 183 ? -1.35 36.219 10.562 1 87.44 183 ALA B CA 1
ATOM 4943 C C . ALA B 1 183 ? -2.307 35.312 11.336 1 87.44 183 ALA B C 1
ATOM 4945 O O . ALA B 1 183 ? -1.953 34.188 11.695 1 87.44 183 ALA B O 1
ATOM 4946 N N . PRO B 1 184 ? -3.506 35.781 11.539 1 89 184 PRO B N 1
ATOM 4947 C CA . PRO B 1 184 ? -4.48 35.062 12.344 1 89 184 PRO B CA 1
ATOM 4948 C C . PRO B 1 184 ? -4.828 33.688 11.742 1 89 184 PRO B C 1
ATOM 4950 O O . PRO B 1 184 ? -5.293 32.812 12.461 1 89 184 PRO B O 1
ATOM 4953 N N . ARG B 1 185 ? -4.598 33.531 10.516 1 94.19 185 ARG B N 1
ATOM 4954 C CA . ARG B 1 185 ? -4.938 32.281 9.852 1 94.19 185 ARG B CA 1
ATOM 4955 C C . ARG B 1 185 ? -3.984 31.172 10.266 1 94.19 185 ARG B C 1
ATOM 4957 O O . ARG B 1 185 ? -4.273 30 10.055 1 94.19 185 ARG B O 1
ATOM 4964 N N . TYR B 1 186 ? -2.859 31.547 10.805 1 96.5 186 TYR B N 1
ATOM 4965 C CA . TYR B 1 186 ? -1.924 30.547 11.312 1 96.5 186 TYR B CA 1
ATOM 4966 C C . TYR B 1 186 ? -2.16 30.297 12.797 1 96.5 186 TYR B C 1
ATOM 4968 O O . TYR B 1 186 ? -1.927 31.172 13.633 1 96.5 186 TYR B O 1
ATOM 4976 N N . LYS B 1 187 ? -2.676 29.203 13.117 1 97.31 187 LYS B N 1
ATOM 4977 C CA . LYS B 1 187 ? -2.771 28.75 14.5 1 97.31 187 LYS B CA 1
ATOM 4978 C C . LYS B 1 187 ? -1.712 27.703 14.82 1 97.31 187 LYS B C 1
ATOM 4980 O O . LYS B 1 187 ? -1.111 27.125 13.914 1 97.31 187 LYS B O 1
ATOM 4985 N N . SER B 1 188 ? -1.454 27.516 16.125 1 97.12 188 SER B N 1
ATOM 4986 C CA . SER B 1 188 ? -0.315 26.672 16.484 1 97.12 188 SER B CA 1
ATOM 4987 C C . SER B 1 188 ? -0.763 25.422 17.234 1 97.12 188 SER B C 1
ATOM 4989 O O . SER B 1 188 ? -1.748 25.453 17.969 1 97.12 188 SER B O 1
ATOM 4991 N N . ALA B 1 189 ? -0.12 24.375 16.984 1 98.31 189 ALA B N 1
ATOM 4992 C CA . ALA B 1 189 ? -0.118 23.172 17.828 1 98.31 189 ALA B CA 1
ATOM 4993 C C . ALA B 1 189 ? 1.266 22.922 18.422 1 98.31 189 ALA B C 1
ATOM 4995 O O . ALA B 1 189 ? 2.281 23.234 17.797 1 98.31 189 ALA B O 1
ATOM 4996 N N . LEU B 1 190 ? 1.286 22.469 19.609 1 98.38 190 LEU B N 1
ATOM 4997 C CA . LEU B 1 190 ? 2.539 22.078 20.25 1 98.38 190 LEU B CA 1
ATOM 4998 C C . LEU B 1 190 ? 2.867 20.625 19.953 1 98.38 190 LEU B C 1
ATOM 5000 O O . LEU B 1 190 ? 2.172 19.719 20.422 1 98.38 190 LEU B O 1
ATOM 5004 N N . ALA B 1 191 ? 3.93 20.422 19.203 1 98.12 191 ALA B N 1
ATOM 5005 C CA . ALA B 1 191 ? 4.289 19.062 18.781 1 98.12 191 ALA B CA 1
ATOM 5006 C C . ALA B 1 191 ? 5.301 18.438 19.734 1 98.12 191 ALA B C 1
ATOM 5008 O O . ALA B 1 191 ? 6.332 19.047 20.047 1 98.12 191 ALA B O 1
ATOM 5009 N N . LEU B 1 192 ? 5.023 17.203 20.156 1 97.44 192 LEU B N 1
ATOM 5010 C CA . LEU B 1 192 ? 5.879 16.531 21.125 1 97.44 192 LEU B CA 1
ATOM 5011 C C . LEU B 1 192 ? 6.293 15.156 20.609 1 97.44 192 LEU B C 1
ATOM 5013 O O . LEU B 1 192 ? 6.375 14.195 21.375 1 97.44 192 LEU B O 1
ATOM 5017 N N . ASP B 1 193 ? 6.484 15.055 19.344 1 94.44 193 ASP B N 1
ATOM 5018 C CA . ASP B 1 193 ? 6.875 13.797 18.719 1 94.44 193 ASP B CA 1
ATOM 5019 C C . ASP B 1 193 ? 8.188 13.273 19.312 1 94.44 193 ASP B C 1
ATOM 5021 O O . ASP B 1 193 ? 8.289 12.094 19.672 1 94.44 193 ASP B O 1
ATOM 5025 N N . GLU B 1 194 ? 9.164 14.156 19.453 1 91.5 194 GLU B N 1
ATOM 5026 C CA . GLU B 1 194 ? 10.484 13.766 19.953 1 91.5 194 GLU B CA 1
ATOM 5027 C C . GLU B 1 194 ? 10.391 13.148 21.344 1 91.5 194 GLU B C 1
ATOM 5029 O O . GLU B 1 194 ? 11.047 12.148 21.625 1 91.5 194 GLU B O 1
ATOM 5034 N N . LEU B 1 195 ? 9.578 13.695 22.125 1 91.81 195 LEU B N 1
ATOM 5035 C CA . LEU B 1 195 ? 9.445 13.227 23.5 1 91.81 195 LEU B CA 1
ATOM 5036 C C . LEU B 1 195 ? 8.719 11.891 23.547 1 91.81 195 LEU B C 1
ATOM 5038 O O . LEU B 1 195 ? 9.18 10.953 24.203 1 91.81 195 LEU B O 1
ATOM 5042 N N . LEU B 1 196 ? 7.594 11.812 22.859 1 94.31 196 LEU B N 1
ATOM 5043 C CA . LEU B 1 196 ? 6.781 10.602 22.953 1 94.31 196 LEU B CA 1
ATOM 5044 C C . LEU B 1 196 ? 7.469 9.43 22.266 1 94.31 196 LEU B C 1
ATOM 5046 O O . LEU B 1 196 ? 7.32 8.281 22.688 1 94.31 196 LEU B O 1
ATOM 5050 N N . GLU B 1 197 ? 8.211 9.75 21.219 1 92.62 197 GLU B N 1
ATOM 5051 C CA . GLU B 1 197 ? 8.922 8.695 20.5 1 92.62 197 GLU B CA 1
ATOM 5052 C C . GLU B 1 197 ? 10.211 8.312 21.203 1 92.62 197 GLU B C 1
ATOM 5054 O O . GLU B 1 197 ? 10.945 7.441 20.734 1 92.62 197 GLU B O 1
ATOM 5059 N N . GLY B 1 198 ? 10.586 9.023 22.297 1 89.31 198 GLY B N 1
ATOM 5060 C CA . GLY B 1 198 ? 11.727 8.664 23.125 1 89.31 198 GLY B CA 1
ATOM 5061 C C . GLY B 1 198 ? 13.031 9.234 22.609 1 89.31 198 GLY B C 1
ATOM 5062 O O . GLY B 1 198 ? 14.102 8.703 22.906 1 89.31 198 GLY B O 1
ATOM 5063 N N . ASN B 1 199 ? 12.969 10.188 21.766 1 90.69 199 ASN B N 1
ATOM 5064 C CA . ASN B 1 199 ? 14.188 10.859 21.312 1 90.69 199 ASN B CA 1
ATOM 5065 C C . ASN B 1 199 ? 14.703 11.836 22.375 1 90.69 199 ASN B C 1
ATOM 5067 O O . ASN B 1 199 ? 14.75 13.047 22.141 1 90.69 199 ASN B O 1
ATOM 5071 N N . PHE B 1 200 ? 15.195 11.344 23.453 1 92.56 200 PHE B N 1
ATOM 5072 C CA . PHE B 1 200 ? 15.594 12.125 24.625 1 92.56 200 PHE B CA 1
ATOM 5073 C C . PHE B 1 200 ? 16.875 12.906 24.344 1 92.56 200 PHE B C 1
ATOM 5075 O O . PHE B 1 200 ? 17.047 14.008 24.859 1 92.56 200 PHE B O 1
ATOM 5082 N N . PRO B 1 201 ? 17.75 12.391 23.5 1 91.38 201 PRO B N 1
ATOM 5083 C CA . PRO B 1 201 ? 18.906 13.234 23.156 1 91.38 201 PRO B CA 1
ATOM 5084 C C . PRO B 1 201 ? 18.484 14.578 22.562 1 91.38 201 PRO B C 1
ATOM 5086 O O . PRO B 1 201 ? 19.094 15.609 22.875 1 91.38 201 PRO B O 1
ATOM 5089 N N . ALA B 1 202 ? 17.484 14.602 21.766 1 90.5 202 ALA B N 1
ATOM 5090 C CA . ALA B 1 202 ? 17 15.859 21.219 1 90.5 202 ALA B CA 1
ATOM 5091 C C . ALA B 1 202 ? 16.438 16.75 22.312 1 90.5 202 ALA B C 1
ATOM 5093 O O . ALA B 1 202 ? 16.656 17.969 22.312 1 90.5 202 ALA B O 1
ATOM 5094 N N . ALA B 1 203 ? 15.727 16.156 23.203 1 91.81 203 ALA B N 1
ATOM 5095 C CA . ALA B 1 203 ? 15.172 16.906 24.344 1 91.81 203 ALA B CA 1
ATOM 5096 C C . ALA B 1 203 ? 16.281 17.5 25.203 1 91.81 203 ALA B C 1
ATOM 5098 O O . ALA B 1 203 ? 16.188 18.656 25.625 1 91.81 203 ALA B O 1
ATOM 5099 N N . CYS B 1 204 ? 17.25 16.703 25.422 1 93.5 204 CYS B N 1
ATOM 5100 C CA . CYS B 1 204 ? 18.375 17.141 26.25 1 93.5 204 CYS B CA 1
ATOM 5101 C C . CYS B 1 204 ? 19.109 18.312 25.594 1 93.5 204 CYS B C 1
ATOM 5103 O O . CYS B 1 204 ? 19.5 19.266 26.281 1 93.5 204 CYS B O 1
ATOM 5105 N N . ARG B 1 205 ? 19.25 18.234 24.328 1 92.69 205 ARG B N 1
ATOM 5106 C CA . ARG B 1 205 ? 19.906 19.328 23.625 1 92.69 205 ARG B CA 1
ATOM 5107 C C . ARG B 1 205 ? 19.125 20.625 23.75 1 92.69 205 ARG B C 1
ATOM 5109 O O . ARG B 1 205 ? 19.703 21.688 23.969 1 92.69 205 ARG B O 1
ATOM 5116 N N . ALA B 1 206 ? 17.859 20.531 23.625 1 91.62 206 ALA B N 1
ATOM 5117 C CA . ALA B 1 206 ? 17 21.703 23.734 1 91.62 206 ALA B CA 1
ATOM 5118 C C . ALA B 1 206 ? 17.062 22.297 25.141 1 91.62 206 ALA B C 1
ATOM 5120 O O . ALA B 1 206 ? 17.094 23.516 25.312 1 91.62 206 ALA B O 1
ATOM 5121 N N . LEU B 1 207 ? 17.094 21.453 26.141 1 93 207 LEU B N 1
ATOM 5122 C CA . LEU B 1 207 ? 17.172 21.906 27.531 1 93 207 LEU B CA 1
ATOM 5123 C C . LEU B 1 207 ? 18.516 22.547 27.828 1 93 207 LEU B C 1
ATOM 5125 O O . LEU B 1 207 ? 18.594 23.562 28.516 1 93 207 LEU B O 1
ATOM 5129 N N . GLU B 1 208 ? 19.5 21.938 27.266 1 92.31 208 GLU B N 1
ATOM 5130 C CA . GLU B 1 208 ? 20.844 22.469 27.453 1 92.31 208 GLU B CA 1
ATOM 5131 C C . GLU B 1 208 ? 20.969 23.859 26.859 1 92.31 208 GLU B C 1
ATOM 5133 O O . GLU B 1 208 ? 21.625 24.734 27.453 1 92.31 208 GLU B O 1
ATOM 5138 N N . LEU B 1 209 ? 20.391 24.016 25.766 1 88.56 209 LEU B N 1
ATOM 5139 C CA . LEU B 1 209 ? 20.438 25.312 25.094 1 88.56 209 LEU B CA 1
ATOM 5140 C C . LEU B 1 209 ? 19.781 26.391 25.953 1 88.56 209 LEU B C 1
ATOM 5142 O O . LEU B 1 209 ? 20.094 27.578 25.828 1 88.56 209 LEU B O 1
ATOM 5146 N N . ARG B 1 210 ? 18.938 26.031 26.891 1 90.19 210 ARG B N 1
ATOM 5147 C CA . ARG B 1 210 ? 18.219 26.969 27.734 1 90.19 210 ARG B CA 1
ATOM 5148 C C . ARG B 1 210 ? 18.75 26.938 29.156 1 90.19 210 ARG B C 1
ATOM 5150 O O . ARG B 1 210 ? 18.141 27.5 30.078 1 90.19 210 ARG B O 1
ATOM 5157 N N . ALA B 1 211 ? 19.781 26.281 29.344 1 92.12 211 ALA B N 1
ATOM 5158 C CA . ALA B 1 211 ? 20.438 26.172 30.641 1 92.12 211 ALA B CA 1
ATOM 5159 C C . ALA B 1 211 ? 19.516 25.547 31.688 1 92.12 211 ALA B C 1
ATOM 5161 O O . ALA B 1 211 ? 19.453 26.016 32.812 1 92.12 211 ALA B O 1
ATOM 5162 N N . LYS B 1 212 ? 18.797 24.578 31.234 1 93.69 212 LYS B N 1
ATOM 5163 C CA . LYS B 1 212 ? 17.906 23.828 32.125 1 93.69 212 LYS B CA 1
ATOM 5164 C C . LYS B 1 212 ? 18.453 22.422 32.406 1 93.69 212 LYS B C 1
ATOM 5166 O O . LYS B 1 212 ? 19.172 21.859 31.562 1 93.69 212 LYS B O 1
ATOM 5171 N N . PRO B 1 213 ? 18.078 21.906 33.562 1 94.94 213 PRO B N 1
ATOM 5172 C CA . PRO B 1 213 ? 18.484 20.531 33.812 1 94.94 213 PRO B CA 1
ATOM 5173 C C . PRO B 1 213 ? 17.891 19.547 32.812 1 94.94 213 PRO B C 1
ATOM 5175 O O . PRO B 1 213 ? 16.812 19.797 32.281 1 94.94 213 PRO B O 1
ATOM 5178 N N . LYS B 1 214 ? 18.531 18.438 32.656 1 94.25 214 LYS B N 1
ATOM 5179 C CA . LYS B 1 214 ? 18.094 17.422 31.703 1 94.25 214 LYS B CA 1
ATOM 5180 C C . LYS B 1 214 ? 17.156 16.422 32.375 1 94.25 214 LYS B C 1
ATOM 5182 O O . LYS B 1 214 ? 17.469 15.234 32.438 1 94.25 214 LYS B O 1
ATOM 5187 N N . THR B 1 215 ? 16.078 16.938 32.781 1 93.5 215 THR B N 1
ATOM 5188 C CA . THR B 1 215 ? 15.094 16.109 33.469 1 93.5 215 THR B CA 1
ATOM 5189 C C . THR B 1 215 ? 13.711 16.297 32.844 1 93.5 215 THR B C 1
ATOM 5191 O O . THR B 1 215 ? 13.484 17.266 32.094 1 93.5 215 THR B O 1
ATOM 5194 N N . LEU B 1 216 ? 12.828 15.391 33.125 1 92.5 216 LEU B N 1
ATOM 5195 C CA . LEU B 1 216 ? 11.453 15.523 32.656 1 92.5 216 LEU B CA 1
ATOM 5196 C C . LEU B 1 216 ? 10.781 16.734 33.312 1 92.5 216 LEU B C 1
ATOM 5198 O O . LEU B 1 216 ? 9.938 17.391 32.656 1 92.5 216 LEU B O 1
ATOM 5202 N N . ARG B 1 217 ? 11.172 17.016 34.5 1 93.56 217 ARG B N 1
ATOM 5203 C CA . ARG B 1 217 ? 10.633 18.203 35.188 1 93.56 217 ARG B CA 1
ATOM 5204 C C . ARG B 1 217 ? 11.016 19.469 34.438 1 93.56 217 ARG B C 1
ATOM 5206 O O . ARG B 1 217 ? 10.18 20.359 34.25 1 93.56 217 ARG B O 1
ATOM 5213 N N . ALA B 1 218 ? 12.25 19.547 34.062 1 95.06 218 ALA B N 1
ATOM 5214 C CA . ALA B 1 218 ? 12.703 20.703 33.312 1 95.06 218 ALA B CA 1
ATOM 5215 C C . ALA B 1 218 ? 11.984 20.797 31.953 1 95.06 218 ALA B C 1
ATOM 5217 O O . ALA B 1 218 ? 11.688 21.891 31.469 1 95.06 218 ALA B O 1
ATOM 5218 N N . ALA B 1 219 ? 11.805 19.641 31.375 1 94.62 219 ALA B N 1
ATOM 5219 C CA . ALA B 1 219 ? 11.039 19.609 30.125 1 94.62 219 ALA B CA 1
ATOM 5220 C C . ALA B 1 219 ? 9.617 20.109 30.344 1 94.62 219 ALA B C 1
ATOM 5222 O O . ALA B 1 219 ? 9.086 20.844 29.516 1 94.62 219 ALA B O 1
ATOM 5223 N N . GLN B 1 220 ? 9.07 19.656 31.422 1 94.88 220 GLN B N 1
ATOM 5224 C CA . GLN B 1 220 ? 7.73 20.125 31.781 1 94.88 220 GLN B CA 1
ATOM 5225 C C . GLN B 1 220 ? 7.684 21.641 31.906 1 94.88 220 GLN B C 1
ATOM 5227 O O . GLN B 1 220 ? 6.75 22.281 31.406 1 94.88 220 GLN B O 1
ATOM 5232 N N . GLU B 1 221 ? 8.602 22.188 32.594 1 95.5 221 GLU B N 1
ATOM 5233 C CA . GLU B 1 221 ? 8.672 23.641 32.75 1 95.5 221 GLU B CA 1
ATOM 5234 C C . GLU B 1 221 ? 8.797 24.344 31.406 1 95.5 221 GLU B C 1
ATOM 5236 O O . GLU B 1 221 ? 8.133 25.359 31.172 1 95.5 221 GLU B O 1
ATOM 5241 N N . LEU B 1 222 ? 9.68 23.812 30.641 1 95.75 222 LEU B N 1
ATOM 5242 C CA . LEU B 1 222 ? 9.867 24.391 29.312 1 95.75 222 LEU B CA 1
ATOM 5243 C C . LEU B 1 222 ? 8.562 24.344 28.516 1 95.75 222 LEU B C 1
ATOM 5245 O O . LEU B 1 222 ? 8.219 25.312 27.828 1 95.75 222 LEU B O 1
ATOM 5249 N N . LEU B 1 223 ? 7.859 23.25 28.609 1 97.25 223 LEU B N 1
ATOM 5250 C CA . LEU B 1 223 ? 6.609 23.078 27.875 1 97.25 223 LEU B CA 1
ATOM 5251 C C . LEU B 1 223 ? 5.555 24.062 28.375 1 97.25 223 LEU B C 1
ATOM 5253 O O . LEU B 1 223 ? 4.785 24.609 27.594 1 97.25 223 LEU B O 1
ATOM 5257 N N . CYS B 1 224 ? 5.516 24.281 29.656 1 97.31 224 CYS B N 1
ATOM 5258 C CA . CYS B 1 224 ? 4.586 25.25 30.219 1 97.31 224 CYS B CA 1
ATOM 5259 C C . CYS B 1 224 ? 4.867 26.656 29.688 1 97.31 224 CYS B C 1
ATOM 5261 O O . CYS B 1 224 ? 3.939 27.391 29.344 1 97.31 224 CYS B O 1
ATOM 5263 N N . GLU B 1 225 ? 6.121 26.953 29.578 1 96.81 225 GLU B N 1
ATOM 5264 C CA . GLU B 1 225 ? 6.516 28.234 29.016 1 96.81 225 GLU B CA 1
ATOM 5265 C C . GLU B 1 225 ? 6.098 28.344 27.547 1 96.81 225 GLU B C 1
ATOM 5267 O O . GLU B 1 225 ? 5.617 29.391 27.125 1 96.81 225 GLU B O 1
ATOM 5272 N N . CYS B 1 226 ? 6.277 27.312 26.844 1 97.19 226 CYS B N 1
ATOM 5273 C CA . CYS B 1 226 ? 5.926 27.297 25.438 1 97.19 226 CYS B CA 1
ATOM 5274 C C . CYS B 1 226 ? 4.418 27.438 25.25 1 97.19 226 CYS B C 1
ATOM 5276 O O . CYS B 1 226 ? 3.963 28.141 24.344 1 97.19 226 CYS B O 1
ATOM 5278 N N . VAL B 1 227 ? 3.648 26.75 26.078 1 98.06 227 VAL B N 1
ATOM 5279 C CA . VAL B 1 227 ? 2.193 26.828 25.984 1 98.06 227 VAL B CA 1
ATOM 5280 C C . VAL B 1 227 ? 1.723 28.25 26.266 1 98.06 227 VAL B C 1
ATOM 5282 O O . VAL B 1 227 ? 0.832 28.766 25.578 1 98.06 227 VAL B O 1
ATOM 5285 N N . ALA B 1 228 ? 2.299 28.859 27.266 1 96.94 228 ALA B N 1
ATOM 5286 C CA . ALA B 1 228 ? 1.925 30.219 27.609 1 96.94 228 ALA B CA 1
ATOM 5287 C C . ALA B 1 228 ? 2.229 31.188 26.469 1 96.94 228 ALA B C 1
ATOM 5289 O O . ALA B 1 228 ? 1.482 32.156 26.234 1 96.94 228 ALA B O 1
ATOM 5290 N N . ALA B 1 229 ? 3.264 30.938 25.781 1 96.62 229 ALA B N 1
ATOM 5291 C CA . ALA B 1 229 ? 3.717 31.828 24.719 1 96.62 229 ALA B CA 1
ATOM 5292 C C . ALA B 1 229 ? 2.967 31.562 23.422 1 96.62 229 ALA B C 1
ATOM 5294 O O . ALA B 1 229 ? 2.459 32.5 22.781 1 96.62 229 ALA B O 1
ATOM 5295 N N . LEU B 1 230 ? 2.846 30.312 23 1 96.25 230 LEU B N 1
ATOM 5296 C CA . LEU B 1 230 ? 2.301 29.922 21.703 1 96.25 230 LEU B CA 1
ATOM 5297 C C . LEU B 1 230 ? 0.776 29.922 21.734 1 96.25 230 LEU B C 1
ATOM 5299 O O . LEU B 1 230 ? 0.134 30.094 20.703 1 96.25 230 LEU B O 1
ATOM 5303 N N . GLN B 1 231 ? 0.222 29.609 22.906 1 96.38 231 GLN B N 1
ATOM 5304 C CA . GLN B 1 231 ? -1.218 29.406 23.047 1 96.38 231 GLN B CA 1
ATOM 5305 C C . GLN B 1 231 ? -1.744 28.438 22 1 96.38 231 GLN B C 1
ATOM 5307 O O . GLN B 1 231 ? -2.645 28.766 21.234 1 96.38 231 GLN B O 1
ATOM 5312 N N . PRO B 1 232 ? -1.222 27.234 22.047 1 98.25 232 PRO B N 1
ATOM 5313 C CA . PRO B 1 232 ? -1.584 26.25 21.016 1 98.25 232 PRO B CA 1
ATOM 5314 C C . PRO B 1 232 ? -3.039 25.797 21.125 1 98.25 232 PRO B C 1
ATOM 5316 O O . PRO B 1 232 ? -3.607 25.797 22.219 1 98.25 232 PRO B O 1
ATOM 5319 N N . VAL B 1 233 ? -3.617 25.391 19.953 1 98.31 233 VAL B N 1
ATOM 5320 C CA . VAL B 1 233 ? -4.977 24.859 19.906 1 98.31 233 VAL B CA 1
ATOM 5321 C C . VAL B 1 233 ? -5.02 23.484 20.578 1 98.31 233 VAL B C 1
ATOM 5323 O O . VAL B 1 233 ? -6.004 23.141 21.234 1 98.31 233 VAL B O 1
ATOM 5326 N N . PHE B 1 234 ? -4 22.719 20.406 1 98.75 234 PHE B N 1
ATOM 5327 C CA . PHE B 1 234 ? -3.857 21.391 21.016 1 98.75 234 PHE B CA 1
ATOM 5328 C C . PHE B 1 234 ? -2.395 20.969 21.047 1 98.75 234 PHE B C 1
ATOM 5330 O O . PHE B 1 234 ? -1.531 21.656 20.5 1 98.75 234 PHE B O 1
ATOM 5337 N N . VAL B 1 235 ? -2.109 19.906 21.766 1 98.62 235 VAL B N 1
ATOM 5338 C CA . VAL B 1 235 ? -0.83 19.203 21.734 1 98.62 235 VAL B CA 1
ATOM 5339 C C . VAL B 1 235 ? -0.898 18.047 20.734 1 98.62 235 VAL B C 1
ATOM 5341 O O . VAL B 1 235 ? -1.916 17.359 20.641 1 98.62 235 VAL B O 1
ATOM 5344 N N . THR B 1 236 ? 0.104 17.938 19.922 1 98.56 236 THR B N 1
ATOM 5345 C CA . THR B 1 236 ? 0.122 16.812 18.969 1 98.56 236 THR B CA 1
ATOM 5346 C C . THR B 1 236 ? 1.355 15.945 19.188 1 98.56 236 THR B C 1
ATOM 5348 O O . THR B 1 236 ? 2.426 16.453 19.531 1 98.56 236 THR B O 1
ATOM 5351 N N . ALA B 1 237 ? 1.176 14.633 19.047 1 97.94 237 ALA B N 1
ATOM 5352 C CA . ALA B 1 237 ? 2.287 13.703 19.219 1 97.94 237 ALA B CA 1
ATOM 5353 C C . ALA B 1 237 ? 2.074 12.43 18.406 1 97.94 237 ALA B C 1
ATOM 5355 O O . ALA B 1 237 ? 0.943 11.961 18.266 1 97.94 237 ALA B O 1
ATOM 5356 N N . ALA B 1 238 ? 3.131 11.93 17.859 1 96.44 238 ALA B N 1
ATOM 5357 C CA . ALA B 1 238 ? 3.123 10.633 17.188 1 96.44 238 ALA B CA 1
ATOM 5358 C C . ALA B 1 238 ? 3.66 9.539 18.109 1 96.44 238 ALA B C 1
ATOM 5360 O O . ALA B 1 238 ? 4.73 9.68 18.703 1 96.44 238 ALA B O 1
ATOM 5361 N N . ALA B 1 239 ? 2.92 8.484 18.219 1 95.88 239 ALA B N 1
ATOM 5362 C CA . ALA B 1 239 ? 3.375 7.359 19.016 1 95.88 239 ALA B CA 1
ATOM 5363 C C . ALA B 1 239 ? 4.426 6.539 18.266 1 95.88 239 ALA B C 1
ATOM 5365 O O . ALA B 1 239 ? 4.355 6.395 17.047 1 95.88 239 ALA B O 1
ATOM 5366 N N . PRO B 1 240 ? 5.379 6.066 19.047 1 94.06 240 PRO B N 1
ATOM 5367 C CA . PRO B 1 240 ? 6.402 5.238 18.391 1 94.06 240 PRO B CA 1
ATOM 5368 C C . PRO B 1 240 ? 5.867 3.877 17.953 1 94.06 240 PRO B C 1
ATOM 5370 O O . PRO B 1 240 ? 4.773 3.48 18.359 1 94.06 240 PRO B O 1
ATOM 5373 N N . GLU B 1 241 ? 6.68 3.299 17.156 1 90.62 241 GLU B N 1
ATOM 5374 C CA . GLU B 1 241 ? 6.348 1.934 16.75 1 90.62 241 GLU B CA 1
ATOM 5375 C C . GLU B 1 241 ? 6.234 1.019 17.969 1 90.62 241 GLU B C 1
ATOM 5377 O O . GLU B 1 241 ? 7.059 1.086 18.891 1 90.62 241 GLU B O 1
ATOM 5382 N N . GLY B 1 242 ? 5.219 0.186 18.016 1 88.25 242 GLY B N 1
ATOM 5383 C CA . GLY B 1 242 ? 5.039 -0.752 19.109 1 88.25 242 GLY B CA 1
ATOM 5384 C C . GLY B 1 242 ? 4.438 -0.116 20.359 1 88.25 242 GLY B C 1
ATOM 5385 O O . GLY B 1 242 ? 4.355 -0.75 21.406 1 88.25 242 GLY B O 1
ATOM 5386 N N . PHE B 1 243 ? 3.994 1.061 20.266 1 94.44 243 PHE B N 1
ATOM 5387 C CA . PHE B 1 243 ? 3.389 1.772 21.391 1 94.44 243 PHE B CA 1
ATOM 5388 C C . PHE B 1 243 ? 2.229 0.977 21.969 1 94.44 243 PHE B C 1
ATOM 5390 O O . PHE B 1 243 ? 1.378 0.476 21.234 1 94.44 243 PHE B O 1
ATOM 5397 N N . ALA B 1 244 ? 2.266 0.851 23.25 1 93.31 244 ALA B N 1
ATOM 5398 C CA . ALA B 1 244 ? 1.183 0.223 24 1 93.31 244 ALA B CA 1
ATOM 5399 C C . ALA B 1 244 ? 0.883 0.997 25.281 1 93.31 244 ALA B C 1
ATOM 5401 O O . ALA B 1 244 ? 1.801 1.456 25.969 1 93.31 244 ALA B O 1
ATOM 5402 N N . TYR B 1 245 ? -0.347 1.281 25.531 1 94 245 TYR B N 1
ATOM 5403 C CA . TYR B 1 245 ? -0.828 1.905 26.75 1 94 245 TYR B CA 1
ATOM 5404 C C . TYR B 1 245 ? -1.643 0.92 27.578 1 94 245 TYR B C 1
ATOM 5406 O O . TYR B 1 245 ? -2.764 0.565 27.219 1 94 245 TYR B O 1
ATOM 5414 N N . CYS B 1 246 ? -1.09 0.485 28.703 1 89.31 246 CYS B N 1
ATOM 5415 C CA . CYS B 1 246 ? -1.714 -0.538 29.531 1 89.31 246 CYS B CA 1
ATOM 5416 C C . CYS B 1 246 ? -2.594 0.094 30.609 1 89.31 246 CYS B C 1
ATOM 5418 O O . CYS B 1 246 ? -2.277 1.167 31.125 1 89.31 246 CYS B O 1
ATOM 5420 N N . ARG B 1 247 ? -3.773 -0.502 31 1 77.44 247 ARG B N 1
ATOM 5421 C CA . ARG B 1 247 ? -4.73 -0.001 31.984 1 77.44 247 ARG B CA 1
ATOM 5422 C C . ARG B 1 247 ? -4.086 0.135 33.344 1 77.44 247 ARG B C 1
ATOM 5424 O O . ARG B 1 247 ? -4.316 1.118 34.062 1 77.44 247 ARG B O 1
ATOM 5431 N N . GLY B 1 248 ? -3.682 -0.923 33.938 1 63.22 248 GLY B N 1
ATOM 5432 C CA . GLY B 1 248 ? -3.332 -1.066 35.344 1 63.22 248 GLY B CA 1
ATOM 5433 C C . GLY B 1 248 ? -2.072 -0.313 35.719 1 63.22 248 GLY B C 1
ATOM 5434 O O . GLY B 1 248 ? -1.773 -0.151 36.906 1 63.22 248 GLY B O 1
ATOM 5435 N N . GLU B 1 249 ? -1.301 -0.003 34.938 1 54.25 249 GLU B N 1
ATOM 5436 C CA . GLU B 1 249 ? -0.065 0.647 35.344 1 54.25 249 GLU B CA 1
ATOM 5437 C C . GLU B 1 249 ? -0.25 2.158 35.469 1 54.25 249 GLU B C 1
ATOM 5439 O O . GLU B 1 249 ? 0.728 2.906 35.5 1 54.25 249 GLU B O 1
ATOM 5444 N N . ALA B 1 250 ? -1.531 2.59 35.312 1 49.97 250 ALA B N 1
ATOM 5445 C CA . ALA B 1 250 ? -1.728 4.016 35.562 1 49.97 250 ALA B CA 1
ATOM 5446 C C . ALA B 1 250 ? -1.248 4.406 36.969 1 49.97 250 ALA B C 1
ATOM 5448 O O . ALA B 1 250 ? -2.041 4.453 37.906 1 49.97 250 ALA B O 1
ATOM 5449 N N . ARG B 1 251 ? -0.169 3.834 37.312 1 49 251 ARG B N 1
ATOM 5450 C CA . ARG B 1 251 ? 0.351 4.266 38.625 1 49 251 ARG B CA 1
ATOM 5451 C C . ARG B 1 251 ? 0.608 5.77 38.625 1 49 251 ARG B C 1
ATOM 5453 O O . ARG B 1 251 ? 1.003 6.344 37.594 1 49 251 ARG B O 1
ATOM 5460 N N . PRO B 1 252 ? -0.031 6.445 39.531 1 52.19 252 PRO B N 1
ATOM 5461 C CA . PRO B 1 252 ? 0.427 7.832 39.656 1 52.19 252 PRO B CA 1
ATOM 5462 C C . PRO B 1 252 ? 1.909 7.988 39.312 1 52.19 252 PRO B C 1
ATOM 5464 O O . PRO B 1 252 ? 2.738 7.203 39.781 1 52.19 252 PRO B O 1
ATOM 5467 N N . PRO B 1 253 ? 2.197 8.445 38.031 1 54.28 253 PRO B N 1
ATOM 5468 C CA . PRO B 1 253 ? 3.617 8.602 37.719 1 54.28 253 PRO B CA 1
ATOM 5469 C C . PRO B 1 253 ? 4.473 8.906 38.938 1 54.28 253 PRO B C 1
ATOM 5471 O O . PRO B 1 253 ? 4.145 9.797 39.719 1 54.28 253 PRO B O 1
ATOM 5474 N N . SER B 1 254 ? 5.039 7.941 39.469 1 56.94 254 SER B N 1
ATOM 5475 C CA . SER B 1 254 ? 5.961 8.227 40.562 1 56.94 254 SER B CA 1
ATOM 5476 C C . SER B 1 254 ? 6.707 9.539 40.312 1 56.94 254 SER B C 1
ATOM 5478 O O . SER B 1 254 ? 7.246 9.766 39.219 1 56.94 254 SER B O 1
ATOM 5480 N N . GLN B 1 255 ? 6.367 10.648 40.938 1 63.62 255 GLN B N 1
ATOM 5481 C CA . GLN B 1 255 ? 7.109 11.898 40.969 1 63.62 255 GLN B CA 1
ATOM 5482 C C . GLN B 1 255 ? 8.609 11.656 40.812 1 63.62 255 GLN B C 1
ATOM 5484 O O . GLN B 1 255 ? 9.328 12.539 40.344 1 63.62 255 GLN B O 1
ATOM 5489 N N . ASP B 1 256 ? 8.867 10.445 40.906 1 79.56 256 ASP B N 1
ATOM 5490 C CA . ASP B 1 256 ? 10.289 10.125 40.844 1 79.56 256 ASP B CA 1
ATOM 5491 C C . ASP B 1 256 ? 10.789 10.125 39.406 1 79.56 256 ASP B C 1
ATOM 5493 O O . ASP B 1 256 ? 11.93 10.5 39.125 1 79.56 256 ASP B O 1
ATOM 5497 N N . ILE B 1 257 ? 9.875 9.953 38.5 1 86.75 257 ILE B N 1
ATOM 5498 C CA . ILE B 1 257 ? 10.289 9.852 37.094 1 86.75 257 ILE B CA 1
ATOM 5499 C C . ILE B 1 257 ? 10.617 11.242 36.562 1 86.75 257 ILE B C 1
ATOM 5501 O O . ILE B 1 257 ? 11.445 11.383 35.656 1 86.75 257 ILE B O 1
ATOM 5505 N N . LEU B 1 258 ? 10.039 12.25 37.156 1 89.56 258 LEU B N 1
ATOM 5506 C CA . LEU B 1 258 ? 10.203 13.617 36.656 1 89.56 258 LEU B CA 1
ATOM 5507 C C . LEU B 1 258 ? 11.602 14.141 36.969 1 89.56 258 LEU B C 1
ATOM 5509 O O . LEU B 1 258 ? 12.109 15.016 36.25 1 89.56 258 LEU B O 1
ATOM 5513 N N . ASP B 1 259 ? 12.234 13.578 37.969 1 89.31 259 ASP B N 1
ATOM 5514 C CA . ASP B 1 259 ? 13.516 14.109 38.406 1 89.31 259 ASP B CA 1
ATOM 5515 C C . ASP B 1 259 ? 14.672 13.273 37.844 1 89.31 259 ASP B C 1
ATOM 5517 O O . ASP B 1 259 ? 15.844 13.594 38.094 1 89.31 259 ASP B O 1
ATOM 5521 N N . LYS B 1 260 ? 14.289 12.391 37.062 1 86.88 260 LYS B N 1
ATOM 5522 C CA . LYS B 1 260 ? 15.336 11.531 36.531 1 86.88 260 LYS B CA 1
ATOM 5523 C C . LYS B 1 260 ? 16.094 12.227 35.406 1 86.88 260 LYS B C 1
ATOM 5525 O O . LYS B 1 260 ? 15.516 13.039 34.656 1 86.88 260 LYS B O 1
ATOM 5530 N N . ASP B 1 261 ? 17.391 11.812 35.312 1 90.5 261 ASP B N 1
ATOM 5531 C CA . ASP B 1 261 ? 18.25 12.367 34.281 1 90.5 261 ASP B CA 1
ATOM 5532 C C . ASP B 1 261 ? 17.984 11.703 32.938 1 90.5 261 ASP B C 1
ATOM 5534 O O . ASP B 1 261 ? 18.234 10.508 32.781 1 90.5 261 ASP B O 1
ATOM 5538 N N . LEU B 1 262 ? 17.594 12.477 31.969 1 91.25 262 LEU B N 1
ATOM 5539 C CA . LEU B 1 262 ? 17.219 11.961 30.656 1 91.25 262 LEU B CA 1
ATOM 5540 C C . LEU B 1 262 ? 18.453 11.57 29.844 1 91.25 262 LEU B C 1
ATOM 5542 O O . LEU B 1 262 ? 18.344 10.875 28.828 1 91.25 262 LEU B O 1
ATOM 5546 N N . SER B 1 263 ? 19.578 12.062 30.328 1 89.44 263 SER B N 1
ATOM 5547 C CA . SER B 1 263 ? 20.812 11.734 29.625 1 89.44 263 SER B CA 1
ATOM 5548 C C . SER B 1 263 ? 21.375 10.398 30.094 1 89.44 263 SER B C 1
ATOM 5550 O O . SER B 1 263 ? 22.312 9.867 29.5 1 89.44 263 SER B O 1
ATOM 5552 N N . ASP B 1 264 ? 20.766 9.836 31.094 1 87.19 264 ASP B N 1
ATOM 5553 C CA . ASP B 1 264 ? 21.188 8.539 31.625 1 87.19 264 ASP B CA 1
ATOM 5554 C C . ASP B 1 264 ? 20.812 7.414 30.656 1 87.19 264 ASP B C 1
ATOM 5556 O O . ASP B 1 264 ? 19.625 7.176 30.406 1 87.19 264 ASP B O 1
ATOM 5560 N N . PRO B 1 265 ? 21.766 6.695 30.188 1 84.12 265 PRO B N 1
ATOM 5561 C CA . PRO B 1 265 ? 21.469 5.629 29.219 1 84.12 265 PRO B CA 1
ATOM 5562 C C . PRO B 1 265 ? 20.797 4.422 29.859 1 84.12 265 PRO B C 1
ATOM 5564 O O . PRO B 1 265 ? 20.219 3.584 29.156 1 84.12 265 PRO B O 1
ATOM 5567 N N . VAL B 1 266 ? 20.797 4.309 31.141 1 82.31 266 VAL B N 1
ATOM 5568 C CA . VAL B 1 266 ? 20.25 3.158 31.844 1 82.31 266 VAL B CA 1
ATOM 5569 C C . VAL B 1 266 ? 18.75 3.338 32.031 1 82.31 266 VAL B C 1
ATOM 5571 O O . VAL B 1 266 ? 17.984 2.369 31.984 1 82.31 266 VAL B O 1
ATOM 5574 N N . PHE B 1 267 ? 18.469 4.582 32.25 1 81.56 267 PHE B N 1
ATOM 5575 C CA . PHE B 1 267 ? 17.047 4.855 32.469 1 81.56 267 PHE B CA 1
ATOM 5576 C C . PHE B 1 267 ? 16.438 5.543 31.266 1 81.56 267 PHE B C 1
ATOM 5578 O O . PHE B 1 267 ? 16.75 6.695 30.969 1 81.56 267 PHE B O 1
ATOM 5585 N N . VAL B 1 268 ? 15.523 4.84 30.656 1 86.75 268 VAL B N 1
ATOM 5586 C CA . VAL B 1 268 ? 14.789 5.414 29.531 1 86.75 268 VAL B CA 1
ATOM 5587 C C . VAL B 1 268 ? 13.289 5.309 29.781 1 86.75 268 VAL B C 1
ATOM 5589 O O . VAL B 1 268 ? 12.727 4.207 29.781 1 86.75 268 VAL B O 1
ATOM 5592 N N . PRO B 1 269 ? 12.711 6.492 30.062 1 90.25 269 PRO B N 1
ATOM 5593 C CA . PRO B 1 269 ? 11.266 6.422 30.266 1 90.25 269 PRO B CA 1
ATOM 5594 C C . PRO B 1 269 ? 10.523 5.832 29.078 1 90.25 269 PRO B C 1
ATOM 5596 O O . PRO B 1 269 ? 10.883 6.105 27.922 1 90.25 269 PRO B O 1
ATOM 5599 N N . SER B 1 270 ? 9.523 5.012 29.375 1 91.31 270 SER B N 1
ATOM 5600 C CA . SER B 1 270 ? 8.664 4.504 28.312 1 91.31 270 SER B CA 1
ATOM 5601 C C . SER B 1 270 ? 7.723 5.582 27.797 1 91.31 270 SER B C 1
ATOM 5603 O O . SER B 1 270 ? 7.523 6.605 28.453 1 91.31 270 SER B O 1
ATOM 5605 N N . SER B 1 271 ? 7.148 5.344 26.641 1 94 271 SER B N 1
ATOM 5606 C CA . SER B 1 271 ? 6.191 6.285 26.062 1 94 271 SER B CA 1
ATOM 5607 C C . SER B 1 271 ? 4.988 6.48 26.984 1 94 271 SER B C 1
ATOM 5609 O O . SER B 1 271 ? 4.465 7.59 27.109 1 94 271 SER B O 1
ATOM 5611 N N . GLN B 1 272 ? 4.582 5.406 27.609 1 93.44 272 GLN B N 1
ATOM 5612 C CA . GLN B 1 272 ? 3.463 5.52 28.531 1 93.44 272 GLN B CA 1
ATOM 5613 C C . GLN B 1 272 ? 3.832 6.391 29.734 1 93.44 272 GLN B C 1
ATOM 5615 O O . GLN B 1 272 ? 3.016 7.184 30.203 1 93.44 272 GLN B O 1
ATOM 5620 N N . GLN B 1 273 ? 4.977 6.203 30.219 1 91.5 273 GLN B N 1
ATOM 5621 C CA . GLN B 1 273 ? 5.438 7.02 31.328 1 91.5 273 GLN B CA 1
ATOM 5622 C C . GLN B 1 273 ? 5.492 8.5 30.953 1 91.5 273 GLN B C 1
ATOM 5624 O O . GLN B 1 273 ? 5.133 9.359 31.75 1 91.5 273 GLN B O 1
ATOM 5629 N N . VAL B 1 274 ? 5.977 8.773 29.766 1 93.12 274 VAL B N 1
ATOM 5630 C CA . VAL B 1 274 ? 6.035 10.148 29.281 1 93.12 274 VAL B CA 1
ATOM 5631 C C . VAL B 1 274 ? 4.625 10.719 29.172 1 93.12 274 VAL B C 1
ATOM 5633 O O . VAL B 1 274 ? 4.383 11.867 29.562 1 93.12 274 VAL B O 1
ATOM 5636 N N . LEU B 1 275 ? 3.721 9.922 28.719 1 95 275 LEU B N 1
ATOM 5637 C CA . LEU B 1 275 ? 2.33 10.352 28.609 1 95 275 LEU B CA 1
ATOM 5638 C C . LEU B 1 275 ? 1.743 10.656 29.984 1 95 275 LEU B C 1
ATOM 5640 O O . LEU B 1 275 ? 1.176 11.734 30.188 1 95 275 LEU B O 1
ATOM 5644 N N . ASP B 1 276 ? 1.926 9.781 30.859 1 93.12 276 ASP B N 1
ATOM 5645 C CA . ASP B 1 276 ? 1.274 9.867 32.156 1 93.12 276 ASP B CA 1
ATOM 5646 C C . ASP B 1 276 ? 1.902 10.953 33.031 1 93.12 276 ASP B C 1
ATOM 5648 O O . ASP B 1 276 ? 1.211 11.609 33.812 1 93.12 276 ASP B O 1
ATOM 5652 N N . ALA B 1 277 ? 3.145 11.125 32.875 1 92 277 ALA B N 1
ATOM 5653 C CA . ALA B 1 277 ? 3.854 12.016 33.781 1 92 277 ALA B CA 1
ATOM 5654 C C . ALA B 1 277 ? 3.91 13.438 33.219 1 92 277 ALA B C 1
ATOM 5656 O O . ALA B 1 277 ? 4 14.406 34 1 92 277 ALA B O 1
ATOM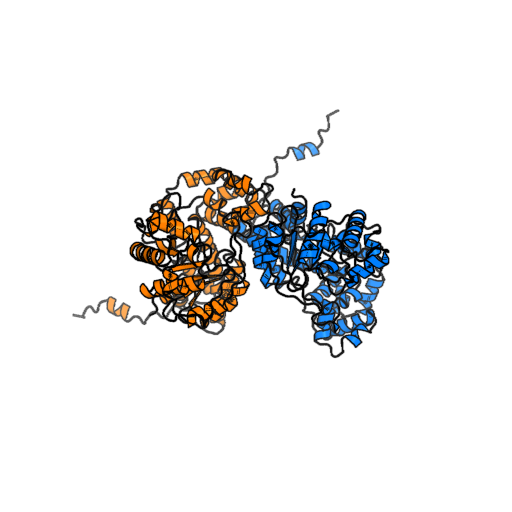 5657 N N . LEU B 1 278 ? 3.859 13.516 31.969 1 93.94 278 LEU B N 1
ATOM 5658 C CA . LEU B 1 278 ? 4.168 14.82 31.406 1 93.94 278 LEU B CA 1
ATOM 5659 C C . LEU B 1 278 ? 3.047 15.297 30.484 1 93.94 278 LEU B C 1
ATOM 5661 O O . LEU B 1 278 ? 2.387 16.297 30.766 1 93.94 278 LEU B O 1
ATOM 5665 N N . ILE B 1 279 ? 2.709 14.523 29.422 1 96 279 ILE B N 1
ATOM 5666 C CA . ILE B 1 279 ? 1.871 15.023 28.344 1 96 279 ILE B CA 1
ATOM 5667 C C . ILE B 1 279 ? 0.426 15.148 28.812 1 96 279 ILE B C 1
ATOM 5669 O O . ILE B 1 279 ? -0.203 16.203 28.641 1 96 279 ILE B O 1
ATOM 5673 N N . LEU B 1 280 ? -0.109 14.094 29.438 1 96 280 LEU B N 1
ATOM 5674 C CA . LEU B 1 280 ? -1.504 14.109 29.859 1 96 280 LEU B CA 1
ATOM 5675 C C . LEU B 1 280 ? -1.726 15.141 30.969 1 96 280 LEU B C 1
ATOM 5677 O O . LEU B 1 280 ? -2.691 15.906 30.922 1 96 280 LEU B O 1
ATOM 5681 N N . PRO B 1 281 ? -0.85 15.227 31.953 1 94.44 281 PRO B N 1
ATOM 5682 C CA . PRO B 1 281 ? -1.007 16.281 32.938 1 94.44 281 PRO B CA 1
ATOM 5683 C C . PRO B 1 281 ? -0.948 17.688 32.344 1 94.44 281 PRO B C 1
ATOM 5685 O O . PRO B 1 281 ? -1.672 18.578 32.781 1 94.44 281 PRO B O 1
ATOM 5688 N N . LEU B 1 282 ? -0.031 17.891 31.406 1 95.81 282 LEU B N 1
ATOM 5689 C CA . LEU B 1 282 ? 0.049 19.172 30.703 1 95.81 282 LEU B CA 1
ATOM 5690 C C . LEU B 1 282 ? -1.277 19.5 30.031 1 95.81 282 LEU B C 1
ATOM 5692 O O . LEU B 1 282 ? -1.768 20.625 30.141 1 95.81 282 LEU B O 1
ATOM 5696 N N . CYS B 1 283 ? -1.852 18.562 29.344 1 97.44 283 CYS B N 1
ATOM 5697 C CA . CYS B 1 283 ? -3.129 18.734 28.656 1 97.44 283 CYS B CA 1
ATOM 5698 C C . CYS B 1 283 ? -4.238 19.062 29.641 1 97.44 283 CYS B C 1
ATOM 5700 O O . CYS B 1 283 ? -5.047 19.953 29.391 1 97.44 283 CYS B O 1
ATOM 5702 N N . GLN B 1 284 ? -4.25 18.406 30.75 1 95.81 284 GLN B N 1
ATOM 5703 C CA . GLN B 1 284 ? -5.266 18.641 31.766 1 95.81 284 GLN B CA 1
ATOM 5704 C C . GLN B 1 284 ? -5.105 20.031 32.375 1 95.81 284 GLN B C 1
ATOM 5706 O O . GLN B 1 284 ? -6.086 20.75 32.562 1 95.81 284 GLN B O 1
ATOM 5711 N N . HIS B 1 285 ? -3.9 20.328 32.719 1 95.31 285 HIS B N 1
ATOM 5712 C CA . HIS B 1 285 ? -3.607 21.594 33.375 1 95.31 285 HIS B CA 1
ATOM 5713 C C . HIS B 1 285 ? -4.039 22.781 32.531 1 95.31 285 HIS B C 1
ATOM 5715 O O . HIS B 1 285 ? -4.605 23.75 33.031 1 95.31 285 HIS B O 1
ATOM 5721 N N . PHE B 1 286 ? -3.812 22.734 31.266 1 96.94 286 PHE B N 1
ATOM 5722 C CA . PHE B 1 286 ? -4.094 23.859 30.391 1 96.94 286 PHE B CA 1
ATOM 5723 C C . PHE B 1 286 ? -5.383 23.641 29.609 1 96.94 286 PHE B C 1
ATOM 5725 O O . PHE B 1 286 ? -5.758 24.453 28.766 1 96.94 286 PHE B O 1
ATOM 5732 N N . SER B 1 287 ? -6.066 22.531 29.844 1 96.5 287 SER B N 1
ATOM 5733 C CA . SER B 1 287 ? -7.293 22.156 29.141 1 96.5 287 SER B CA 1
ATOM 5734 C C . SER B 1 287 ? -7.07 22.109 27.625 1 96.5 287 SER B C 1
ATOM 5736 O O . SER B 1 287 ? -7.84 22.688 26.875 1 96.5 287 SER B O 1
ATOM 5738 N N . LEU B 1 288 ? -6.012 21.469 27.25 1 98.19 288 LEU B N 1
ATOM 5739 C CA . LEU B 1 288 ? -5.668 21.297 25.844 1 98.19 288 LEU B CA 1
ATOM 5740 C C . LEU B 1 288 ? -5.969 19.875 25.391 1 98.19 288 LEU B C 1
ATOM 5742 O O . LEU B 1 288 ? -5.691 18.906 26.109 1 98.19 288 LEU B O 1
ATOM 5746 N N . PRO B 1 289 ? -6.57 19.719 24.219 1 98.56 289 PRO B N 1
ATOM 5747 C CA . PRO B 1 289 ? -6.688 18.375 23.641 1 98.56 289 PRO B CA 1
ATOM 5748 C C . PRO B 1 289 ? -5.336 17.781 23.25 1 98.56 289 PRO B C 1
ATOM 5750 O O . PRO B 1 289 ? -4.355 18.516 23.094 1 98.56 289 PRO B O 1
ATOM 5753 N N . LEU B 1 290 ? -5.293 16.469 23.188 1 98.69 290 LEU B N 1
ATOM 5754 C CA . LEU B 1 290 ? -4.141 15.742 22.656 1 98.69 290 LEU B CA 1
ATOM 5755 C C . LEU B 1 290 ? -4.453 15.117 21.312 1 98.69 290 LEU B C 1
ATOM 5757 O O . LEU B 1 290 ? -5.297 14.219 21.203 1 98.69 290 LEU B O 1
ATOM 5761 N N . SER B 1 291 ? -3.859 15.633 20.25 1 98.81 291 SER B N 1
ATOM 5762 C CA . SER B 1 291 ? -3.918 14.984 18.938 1 98.81 291 SER B CA 1
ATOM 5763 C C . SER B 1 291 ? -2.875 13.883 18.828 1 98.81 291 SER B C 1
ATOM 5765 O O . SER B 1 291 ? -1.694 14.148 18.594 1 98.81 291 SER B O 1
ATOM 5767 N N . LEU B 1 292 ? -3.352 12.664 18.922 1 98.5 292 LEU B N 1
ATOM 5768 C CA . LEU B 1 292 ? -2.475 11.5 18.891 1 98.5 292 LEU B CA 1
ATOM 5769 C C . LEU B 1 292 ? -2.482 10.844 17.516 1 98.5 292 LEU B C 1
ATOM 5771 O O . LEU B 1 292 ? -3.543 10.664 16.922 1 98.5 292 LEU B O 1
ATOM 5775 N N . ARG B 1 293 ? -1.327 10.562 17.031 1 97.88 293 ARG B N 1
ATOM 5776 C CA . ARG B 1 293 ? -1.148 9.852 15.758 1 97.88 293 ARG B CA 1
ATOM 5777 C C . ARG B 1 293 ? -0.399 8.539 15.969 1 97.88 293 ARG B C 1
ATOM 5779 O O . ARG B 1 293 ? 0.614 8.508 16.672 1 97.88 293 ARG B O 1
ATOM 5786 N N . MET B 1 294 ? -0.883 7.449 15.445 1 97.25 294 MET B N 1
ATOM 5787 C CA . MET B 1 294 ? -0.273 6.137 15.648 1 97.25 294 MET B CA 1
ATOM 5788 C C . MET B 1 294 ? 0.003 5.449 14.32 1 97.25 294 MET B C 1
ATOM 5790 O O . MET B 1 294 ? -0.617 5.777 13.305 1 97.25 294 MET B O 1
ATOM 5794 N N . GLY B 1 295 ? 0.976 4.531 14.32 1 95.31 295 GLY B N 1
ATOM 5795 C CA . GLY B 1 295 ? 1.248 3.688 13.164 1 95.31 295 GLY B CA 1
ATOM 5796 C C . GLY B 1 295 ? 2.539 4.047 12.453 1 95.31 295 GLY B C 1
ATOM 5797 O O . GLY B 1 295 ? 2.838 3.504 11.383 1 95.31 295 GLY B O 1
ATOM 5798 N N . THR B 1 296 ? 3.33 4.871 13.008 1 93.38 296 THR B N 1
ATOM 5799 C CA . THR B 1 296 ? 4.551 5.344 12.367 1 93.38 296 THR B CA 1
ATOM 5800 C C . THR B 1 296 ? 5.676 4.32 12.516 1 93.38 296 THR B C 1
ATOM 5802 O O . THR B 1 296 ? 5.816 3.701 13.57 1 93.38 296 THR B O 1
ATOM 5805 N N . ARG B 1 297 ? 6.391 4.148 11.461 1 91.94 297 ARG B N 1
ATOM 5806 C CA . ARG B 1 297 ? 7.688 3.473 11.484 1 91.94 297 ARG B CA 1
ATOM 5807 C C . ARG B 1 297 ? 8.789 4.387 10.961 1 91.94 297 ARG B C 1
ATOM 5809 O O . ARG B 1 297 ? 8.859 4.648 9.758 1 91.94 297 ARG B O 1
ATOM 5816 N N . ARG B 1 298 ? 9.648 4.762 11.891 1 90.31 298 ARG B N 1
ATOM 5817 C CA . ARG B 1 298 ? 10.656 5.758 11.539 1 90.31 298 ARG B CA 1
ATOM 5818 C C . ARG B 1 298 ? 11.906 5.09 10.969 1 90.31 298 ARG B C 1
ATOM 5820 O O . ARG B 1 298 ? 12.258 3.977 11.367 1 90.31 298 ARG B O 1
ATOM 5827 N N . ALA B 1 299 ? 12.523 5.699 10.062 1 89.69 299 ALA B N 1
ATOM 5828 C CA . ALA B 1 299 ? 13.859 5.395 9.555 1 89.69 299 ALA B CA 1
ATOM 5829 C C . ALA B 1 299 ? 13.969 3.932 9.133 1 89.69 299 ALA B C 1
ATOM 5831 O O . ALA B 1 299 ? 14.891 3.229 9.547 1 89.69 299 ALA B O 1
ATOM 5832 N N . VAL B 1 300 ? 13.023 3.463 8.422 1 89.94 300 VAL B N 1
ATOM 5833 C CA . VAL B 1 300 ? 13.094 2.121 7.852 1 89.94 300 VAL B CA 1
ATOM 5834 C C . VAL B 1 300 ? 14.227 2.059 6.828 1 89.94 300 VAL B C 1
ATOM 5836 O O . VAL B 1 300 ? 14.898 1.031 6.695 1 89.94 300 VAL B O 1
ATOM 5839 N N . ASN B 1 301 ? 14.438 3.074 6.09 1 90.88 301 ASN B N 1
ATOM 5840 C CA . ASN B 1 301 ? 15.609 3.311 5.25 1 90.88 301 ASN B CA 1
ATOM 5841 C C . ASN B 1 301 ? 16.266 4.652 5.57 1 90.88 301 ASN B C 1
ATOM 5843 O O . ASN B 1 301 ? 15.992 5.652 4.91 1 90.88 301 ASN B O 1
ATOM 5847 N N . PRO B 1 302 ? 17.188 4.719 6.473 1 88.81 302 PRO B N 1
ATOM 5848 C CA . PRO B 1 302 ? 17.766 5.973 6.961 1 88.81 302 PRO B CA 1
ATOM 5849 C C . PRO B 1 302 ? 18.469 6.758 5.859 1 88.81 302 PRO B C 1
ATOM 5851 O O . PRO B 1 302 ? 18.562 7.988 5.934 1 88.81 302 PRO B O 1
ATOM 5854 N N . ALA B 1 303 ? 18.875 6.074 4.852 1 89.06 303 ALA B N 1
ATOM 5855 C CA . ALA B 1 303 ? 19.594 6.73 3.768 1 89.06 303 ALA B CA 1
ATOM 5856 C C . ALA B 1 303 ? 18.703 7.723 3.031 1 89.06 303 ALA B C 1
ATOM 5858 O O . ALA B 1 303 ? 19.188 8.664 2.408 1 89.06 303 ALA B O 1
ATOM 5859 N N . LEU B 1 304 ? 17.438 7.535 3.164 1 92.12 304 LEU B N 1
ATOM 5860 C CA . LEU B 1 304 ? 16.5 8.398 2.463 1 92.12 304 LEU B CA 1
ATOM 5861 C C . LEU B 1 304 ? 16.031 9.547 3.359 1 92.12 304 LEU B C 1
ATOM 5863 O O . LEU B 1 304 ? 15.164 10.328 2.975 1 92.12 304 LEU B O 1
ATOM 5867 N N . ARG B 1 305 ? 16.594 9.641 4.543 1 92.25 305 ARG B N 1
ATOM 5868 C CA . ARG B 1 305 ? 16.25 10.703 5.48 1 92.25 305 ARG B CA 1
ATOM 5869 C C . ARG B 1 305 ? 14.75 10.734 5.754 1 92.25 305 ARG B C 1
ATOM 5871 O O . ARG B 1 305 ? 14.156 9.711 6.109 1 92.25 305 ARG B O 1
ATOM 5878 N N . LEU B 1 306 ? 14.07 11.867 5.586 1 87.12 306 LEU B N 1
ATOM 5879 C CA . LEU B 1 306 ? 12.641 11.992 5.867 1 87.12 306 LEU B CA 1
ATOM 5880 C C . LEU B 1 306 ? 11.828 11.07 4.965 1 87.12 306 LEU B C 1
ATOM 5882 O O . LEU B 1 306 ? 10.75 10.609 5.352 1 87.12 306 LEU B O 1
ATOM 5886 N N . ALA B 1 307 ? 12.305 10.773 3.844 1 88.5 307 ALA B N 1
ATOM 5887 C CA . ALA B 1 307 ? 11.617 9.906 2.893 1 88.5 307 ALA B CA 1
ATOM 5888 C C . ALA B 1 307 ? 11.727 8.445 3.303 1 88.5 307 ALA B C 1
ATOM 5890 O O . ALA B 1 307 ? 11.078 7.578 2.715 1 88.5 307 ALA B O 1
ATOM 5891 N N . GLY B 1 308 ? 12.477 8.219 4.32 1 91.75 308 GLY B N 1
ATOM 5892 C CA . GLY B 1 308 ? 12.781 6.84 4.691 1 91.75 308 GLY B CA 1
ATOM 5893 C C . GLY B 1 308 ? 11.836 6.281 5.738 1 91.75 308 GLY B C 1
ATOM 5894 O O . GLY B 1 308 ? 12.016 5.156 6.207 1 91.75 308 GLY B O 1
ATOM 5895 N N . ASP B 1 309 ? 10.82 7.047 6.117 1 91.81 309 ASP B N 1
ATOM 5896 C CA . ASP B 1 309 ? 9.82 6.566 7.066 1 91.81 309 ASP B CA 1
ATOM 5897 C C . ASP B 1 309 ? 8.797 5.668 6.371 1 91.81 309 ASP B C 1
ATOM 5899 O O . ASP B 1 309 ? 8.672 5.691 5.148 1 91.81 309 ASP B O 1
ATOM 5903 N N . ALA B 1 310 ? 8.172 4.875 7.195 1 91.94 310 ALA B N 1
ATOM 5904 C CA . ALA B 1 310 ? 7.16 3.957 6.672 1 91.94 310 ALA B CA 1
ATOM 5905 C C . ALA B 1 310 ? 5.957 3.875 7.605 1 91.94 310 ALA B C 1
ATOM 5907 O O . ALA B 1 310 ? 5.793 4.719 8.492 1 91.94 310 ALA B O 1
ATOM 5908 N N . ALA B 1 311 ? 5.023 3.012 7.277 1 91.25 311 ALA B N 1
ATOM 5909 C CA . ALA B 1 311 ? 3.797 2.824 8.047 1 91.25 311 ALA B CA 1
ATOM 5910 C C . ALA B 1 311 ? 3.695 1.399 8.578 1 91.25 311 ALA B C 1
ATOM 5912 O O . ALA B 1 311 ? 4.238 0.467 7.984 1 91.25 311 ALA B O 1
ATOM 5913 N N . GLY B 1 312 ? 3.049 1.249 9.68 1 89.38 312 GLY B N 1
ATOM 5914 C CA . GLY B 1 312 ? 2.738 -0.046 10.266 1 89.38 312 GLY B CA 1
ATOM 5915 C C . GLY B 1 312 ? 1.435 -0.055 11.039 1 89.38 312 GLY B C 1
ATOM 5916 O O . GLY B 1 312 ? 0.784 0.983 11.188 1 89.38 312 GLY B O 1
ATOM 5917 N N . SER B 1 313 ? 1.115 -1.213 11.508 1 89 313 SER B N 1
ATOM 5918 C CA . SER B 1 313 ? -0.12 -1.36 12.266 1 89 313 SER B CA 1
ATOM 5919 C C . SER B 1 313 ? 0.013 -0.745 13.656 1 89 313 SER B C 1
ATOM 5921 O O . SER B 1 313 ? 1.097 -0.752 14.242 1 89 313 SER B O 1
ATOM 5923 N N . ALA B 1 314 ? -1.127 -0.198 14.156 1 93.44 314 ALA B N 1
ATOM 5924 C CA . ALA B 1 314 ? -1.185 0.382 15.492 1 93.44 314 ALA B CA 1
ATOM 5925 C C . ALA B 1 314 ? -1.948 -0.527 16.453 1 93.44 314 ALA B C 1
ATOM 5927 O O . ALA B 1 314 ? -2.867 -1.24 16.047 1 93.44 314 ALA B O 1
ATOM 5928 N N . GLU B 1 315 ? -1.532 -0.561 17.672 1 93.5 315 GLU B N 1
ATOM 5929 C CA . GLU B 1 315 ? -2.266 -1.273 18.719 1 93.5 315 GLU B CA 1
ATOM 5930 C C . GLU B 1 315 ? -3.41 -0.424 19.266 1 93.5 315 GLU B C 1
ATOM 5932 O O . GLU B 1 315 ? -3.262 0.236 20.297 1 93.5 315 GLU B O 1
ATOM 5937 N N . LEU B 1 316 ? -4.57 -0.488 18.734 1 95.38 316 LEU B N 1
ATOM 5938 C CA . LEU B 1 316 ? -5.652 0.461 18.969 1 95.38 316 LEU B CA 1
ATOM 5939 C C . LEU B 1 316 ? -6.363 0.158 20.297 1 95.38 316 LEU B C 1
ATOM 5941 O O . LEU B 1 316 ? -7.133 0.984 20.781 1 95.38 316 LEU B O 1
ATOM 5945 N N . ARG B 1 317 ? -6.168 -1.014 20.906 1 92.44 317 ARG B N 1
ATOM 5946 C CA . ARG B 1 317 ? -6.633 -1.226 22.281 1 92.44 317 ARG B CA 1
ATOM 5947 C C . ARG B 1 317 ? -6.105 -0.141 23.203 1 92.44 317 ARG B C 1
ATOM 5949 O O . ARG B 1 317 ? -6.797 0.275 24.141 1 92.44 317 ARG B O 1
ATOM 5956 N N . SER B 1 318 ? -4.918 0.249 22.922 1 95.62 318 SER B N 1
ATOM 5957 C CA . SER B 1 318 ? -4.273 1.296 23.719 1 95.62 318 SER B CA 1
ATOM 5958 C C . SER B 1 318 ? -5.043 2.609 23.625 1 95.62 318 SER B C 1
ATOM 5960 O O . SER B 1 318 ? -5.129 3.354 24.609 1 95.62 318 SER B O 1
ATOM 5962 N N . LEU B 1 319 ? -5.547 2.947 22.484 1 96.44 319 LEU B N 1
ATOM 5963 C CA . LEU B 1 319 ? -6.352 4.152 22.312 1 96.44 319 LEU B CA 1
ATOM 5964 C C . LEU B 1 319 ? -7.602 4.105 23.172 1 96.44 319 LEU B C 1
ATOM 5966 O O . LEU B 1 319 ? -7.953 5.102 23.812 1 96.44 319 LEU B O 1
ATOM 5970 N N . GLY B 1 320 ? -8.234 2.939 23.203 1 94.94 320 GLY B N 1
ATOM 5971 C CA . GLY B 1 320 ? -9.391 2.775 24.078 1 94.94 320 GLY B CA 1
ATOM 5972 C C . GLY B 1 320 ? -9.062 2.969 25.547 1 94.94 320 GLY B C 1
ATOM 5973 O O . GLY B 1 320 ? -9.797 3.65 26.266 1 94.94 320 GLY B O 1
ATOM 5974 N N . HIS B 1 321 ? -7.973 2.402 25.938 1 95.38 321 HIS B N 1
ATOM 5975 C CA . HIS B 1 321 ? -7.535 2.535 27.312 1 95.38 321 HIS B CA 1
ATOM 5976 C C . HIS B 1 321 ? -7.262 3.994 27.672 1 95.38 321 HIS B C 1
ATOM 5978 O O . HIS B 1 321 ? -7.625 4.453 28.75 1 95.38 321 HIS B O 1
ATOM 5984 N N . LEU B 1 322 ? -6.625 4.684 26.781 1 96 322 LEU B N 1
ATOM 5985 C CA . LEU B 1 322 ? -6.293 6.086 27 1 96 322 LEU B CA 1
ATOM 5986 C C . LEU B 1 322 ? -7.559 6.918 27.188 1 96 322 LEU B C 1
ATOM 5988 O O . LEU B 1 322 ? -7.637 7.734 28.109 1 96 322 LEU B O 1
ATOM 5992 N N . CYS B 1 323 ? -8.508 6.73 26.328 1 96.44 323 CYS B N 1
ATOM 5993 C CA . CYS B 1 323 ? -9.75 7.488 26.391 1 96.44 323 CYS B CA 1
ATOM 5994 C C . CYS B 1 323 ? -10.516 7.195 27.672 1 96.44 323 CYS B C 1
ATOM 5996 O O . CYS B 1 323 ? -11.047 8.109 28.297 1 96.44 323 CYS B O 1
ATOM 5998 N N . GLU B 1 324 ? -10.5 5.918 28.031 1 95.5 324 GLU B N 1
ATOM 5999 C CA . GLU B 1 324 ? -11.211 5.496 29.234 1 95.5 324 GLU B CA 1
ATOM 6000 C C . GLU B 1 324 ? -10.547 6.051 30.5 1 95.5 324 GLU B C 1
ATOM 6002 O O . GLU B 1 324 ? -11.227 6.535 31.406 1 95.5 324 GLU B O 1
ATOM 6007 N N . ALA B 1 325 ? -9.281 6.008 30.516 1 93.69 325 ALA B N 1
ATOM 6008 C CA . ALA B 1 325 ? -8.508 6.383 31.703 1 93.69 325 ALA B CA 1
ATOM 6009 C C . ALA B 1 325 ? -8.453 7.898 31.875 1 93.69 325 ALA B C 1
ATOM 6011 O O . ALA B 1 325 ? -8.18 8.398 32.969 1 93.69 325 ALA B O 1
ATOM 6012 N N . ASN B 1 326 ? -8.695 8.656 30.828 1 94.31 326 ASN B N 1
ATOM 6013 C CA . ASN B 1 326 ? -8.578 10.109 30.859 1 94.31 326 ASN B CA 1
ATOM 6014 C C . ASN B 1 326 ? -9.82 10.789 30.312 1 94.31 326 ASN B C 1
ATOM 6016 O O . ASN B 1 326 ? -9.75 11.523 29.328 1 94.31 326 ASN B O 1
ATOM 6020 N N . PRO B 1 327 ? -10.914 10.719 30.953 1 93 327 PRO B N 1
ATOM 6021 C CA . PRO B 1 327 ? -12.188 11.234 30.438 1 93 327 PRO B CA 1
ATOM 6022 C C . PRO B 1 327 ? -12.195 12.758 30.312 1 93 327 PRO B C 1
ATOM 6024 O O . PRO B 1 327 ? -13.023 13.32 29.594 1 93 327 PRO B O 1
ATOM 6027 N N . LYS B 1 328 ? -11.266 13.422 30.984 1 93.75 328 LYS B N 1
ATOM 6028 C CA . LYS B 1 328 ? -11.242 14.883 30.969 1 93.75 328 LYS B CA 1
ATOM 6029 C C . LYS B 1 328 ? -10.352 15.406 29.844 1 93.75 328 LYS B C 1
ATOM 6031 O O . LYS B 1 328 ? -10.336 16.609 29.562 1 93.75 328 LYS B O 1
ATOM 6036 N N . VAL B 1 329 ? -9.664 14.57 29.219 1 96.94 329 VAL B N 1
ATOM 6037 C CA . VAL B 1 329 ? -8.812 14.953 28.094 1 96.94 329 VAL B CA 1
ATOM 6038 C C . VAL B 1 329 ? -9.508 14.641 26.781 1 96.94 329 VAL B C 1
ATOM 6040 O O . VAL B 1 329 ? -10.023 13.531 26.594 1 96.94 329 VAL B O 1
ATOM 6043 N N . LYS B 1 330 ? -9.602 15.586 25.938 1 98.44 330 LYS B N 1
ATOM 6044 C CA . LYS B 1 330 ? -10.109 15.367 24.578 1 98.44 330 LYS B CA 1
ATOM 6045 C C . LYS B 1 330 ? -9.023 14.836 23.656 1 98.44 330 LYS B C 1
ATOM 6047 O O . LYS B 1 330 ? -7.914 15.375 23.625 1 98.44 330 LYS B O 1
ATOM 6052 N N . PHE B 1 331 ? -9.359 13.773 22.969 1 98.69 331 PHE B N 1
ATOM 6053 C CA . PHE B 1 331 ? -8.391 13.141 22.078 1 98.69 331 PHE B CA 1
ATOM 6054 C C . PHE B 1 331 ? -8.773 13.359 20.625 1 98.69 331 PHE B C 1
ATOM 6056 O O . PHE B 1 331 ? -9.859 12.969 20.188 1 98.69 331 PHE B O 1
ATOM 6063 N N . LEU B 1 332 ? -7.941 14.047 19.891 1 98.81 332 LEU B N 1
ATOM 6064 C CA . LEU B 1 332 ? -7.934 14.016 18.438 1 98.81 332 LEU B CA 1
ATOM 6065 C C . LEU B 1 332 ? -7.051 12.883 17.922 1 98.81 332 LEU B C 1
ATOM 6067 O O . LEU B 1 332 ? -5.965 12.648 18.453 1 98.81 332 LEU B O 1
ATOM 6071 N N . PHE B 1 333 ? -7.602 12.164 16.859 1 98.69 333 PHE B N 1
ATOM 6072 C CA . PHE B 1 333 ? -6.855 10.953 16.562 1 98.69 333 PHE B CA 1
ATOM 6073 C C . PHE B 1 333 ? -6.875 10.664 15.055 1 98.69 333 PHE B C 1
ATOM 6075 O O . PHE B 1 333 ? -7.875 10.922 14.383 1 98.69 333 PHE B O 1
ATOM 6082 N N . THR B 1 334 ? -5.773 10.203 14.547 1 98.19 334 THR B N 1
ATOM 6083 C CA . THR B 1 334 ? -5.656 9.602 13.227 1 98.19 334 THR B CA 1
ATOM 6084 C C . THR B 1 334 ? -4.676 8.438 13.242 1 98.19 334 THR B C 1
ATOM 6086 O O . THR B 1 334 ? -3.881 8.297 14.172 1 98.19 334 THR B O 1
ATOM 6089 N N . VAL B 1 335 ? -4.777 7.547 12.281 1 97 335 VAL B N 1
ATOM 6090 C CA . VAL B 1 335 ? -3.936 6.355 12.25 1 97 335 VAL B CA 1
ATOM 6091 C C . VAL B 1 335 ? -3.391 6.152 10.836 1 97 335 VAL B C 1
ATOM 6093 O O . VAL B 1 335 ? -4.043 6.512 9.852 1 97 335 VAL B O 1
ATOM 6096 N N . LEU B 1 336 ? -2.213 5.566 10.781 1 95.06 336 LEU B N 1
ATOM 6097 C CA . LEU B 1 336 ? -1.447 5.578 9.539 1 95.06 336 LEU B CA 1
ATOM 6098 C C . LEU B 1 336 ? -1.691 4.309 8.734 1 95.06 336 LEU B C 1
ATOM 6100 O O . LEU B 1 336 ? -1.355 4.242 7.551 1 95.06 336 LEU B O 1
ATOM 6104 N N . SER B 1 337 ? -2.221 3.303 9.266 1 92.5 337 SER B N 1
ATOM 6105 C CA . SER B 1 337 ? -2.48 2.07 8.523 1 92.5 337 SER B CA 1
ATOM 6106 C C . SER B 1 337 ? -3.896 2.051 7.961 1 92.5 337 SER B C 1
ATOM 6108 O O . SER B 1 337 ? -4.859 2.316 8.68 1 92.5 337 SER B O 1
ATOM 6110 N N . ARG B 1 338 ? -3.957 1.649 6.73 1 93 338 ARG B N 1
ATOM 6111 C CA . ARG B 1 338 ? -5.262 1.504 6.09 1 93 338 ARG B CA 1
ATOM 6112 C C . ARG B 1 338 ? -6.117 0.477 6.82 1 93 338 ARG B C 1
ATOM 6114 O O . ARG B 1 338 ? -7.324 0.668 6.98 1 93 338 ARG B O 1
ATOM 6121 N N . SER B 1 339 ? -5.512 -0.578 7.289 1 91.75 339 SER B N 1
ATOM 6122 C CA . SER B 1 339 ? -6.234 -1.692 7.895 1 91.75 339 SER B CA 1
ATOM 6123 C C . SER B 1 339 ? -6.781 -1.316 9.266 1 91.75 339 SER B C 1
ATOM 6125 O O . SER B 1 339 ? -7.664 -1.992 9.797 1 91.75 339 SER B O 1
ATOM 6127 N N . ASP B 1 340 ? -6.32 -0.249 9.867 1 95.31 340 ASP B N 1
ATOM 6128 C CA . ASP B 1 340 ? -6.711 0.125 11.219 1 95.31 340 ASP B CA 1
ATOM 6129 C C . ASP B 1 340 ? -7.883 1.102 11.203 1 95.31 340 ASP B C 1
ATOM 6131 O O . ASP B 1 340 ? -8.461 1.4 12.25 1 95.31 340 ASP B O 1
ATOM 6135 N N . GLN B 1 341 ? -8.297 1.557 10.039 1 95.81 341 GLN B N 1
ATOM 6136 C CA . GLN B 1 341 ? -9.281 2.627 9.93 1 95.81 341 GLN B CA 1
ATOM 6137 C C . GLN B 1 341 ? -10.641 2.184 10.469 1 95.81 341 GLN B C 1
ATOM 6139 O O . GLN B 1 341 ? -11.336 2.961 11.125 1 95.81 341 GLN B O 1
ATOM 6144 N N . HIS B 1 342 ? -10.992 0.958 10.258 1 94.69 342 HIS B N 1
ATOM 6145 C CA . HIS B 1 342 ? -12.289 0.45 10.711 1 94.69 342 HIS B CA 1
ATOM 6146 C C . HIS B 1 342 ? -12.359 0.401 12.234 1 94.69 342 HIS B C 1
ATOM 6148 O O . HIS B 1 342 ? -13.32 0.89 12.828 1 94.69 342 HIS B O 1
ATOM 6154 N N . GLU B 1 343 ? -11.359 -0.183 12.797 1 95.38 343 GLU B N 1
ATOM 6155 C CA . GLU B 1 343 ? -11.32 -0.287 14.25 1 95.38 343 GLU B CA 1
ATOM 6156 C C . GLU B 1 343 ? -11.305 1.093 14.898 1 95.38 343 GLU B C 1
ATOM 6158 O O . GLU B 1 343 ? -11.961 1.314 15.922 1 95.38 343 GLU B O 1
ATOM 6163 N N . ALA B 1 344 ? -10.539 2.02 14.336 1 97.44 344 ALA B N 1
ATOM 6164 C CA . ALA B 1 344 ? -10.477 3.385 14.852 1 97.44 344 ALA B CA 1
ATOM 6165 C C . ALA B 1 344 ? -11.859 4.035 14.836 1 97.44 344 ALA B C 1
ATOM 6167 O O . ALA B 1 344 ? -12.25 4.703 15.797 1 97.44 344 ALA B O 1
ATOM 6168 N N . ALA B 1 345 ? -12.617 3.836 13.805 1 97.19 345 ALA B N 1
ATOM 6169 C CA . ALA B 1 345 ? -13.953 4.41 13.688 1 97.19 345 ALA B CA 1
ATOM 6170 C C . ALA B 1 345 ? -14.898 3.809 14.719 1 97.19 345 ALA B C 1
ATOM 6172 O O . ALA B 1 345 ? -15.727 4.516 15.297 1 97.19 345 ALA B O 1
ATOM 6173 N N . VAL B 1 346 ? -14.789 2.512 14.961 1 95.62 346 VAL B N 1
ATOM 6174 C CA . VAL B 1 346 ? -15.617 1.858 15.969 1 95.62 346 VAL B CA 1
ATOM 6175 C C . VAL B 1 346 ? -15.32 2.455 17.344 1 95.62 346 VAL B C 1
ATOM 6177 O O . VAL B 1 346 ? -16.25 2.791 18.094 1 95.62 346 VAL B O 1
ATOM 6180 N N . LEU B 1 347 ? -14.062 2.639 17.609 1 96.5 347 LEU B N 1
ATOM 6181 C CA . LEU B 1 347 ? -13.672 3.213 18.906 1 96.5 347 LEU B CA 1
ATOM 6182 C C . LEU B 1 347 ? -14.219 4.629 19.047 1 96.5 347 LEU B C 1
ATOM 6184 O O . LEU B 1 347 ? -14.664 5.016 20.125 1 96.5 347 LEU B O 1
ATOM 6188 N N . ALA B 1 348 ? -14.148 5.41 17.969 1 97.62 348 ALA B N 1
ATOM 6189 C CA . ALA B 1 348 ? -14.609 6.797 18.016 1 97.62 348 ALA B CA 1
ATOM 6190 C C . ALA B 1 348 ? -16.094 6.871 18.328 1 97.62 348 ALA B C 1
ATOM 6192 O O . ALA B 1 348 ? -16.594 7.891 18.812 1 97.62 348 ALA B O 1
ATOM 6193 N N . SER B 1 349 ? -16.828 5.801 18.062 1 96.5 349 SER B N 1
ATOM 6194 C CA . SER B 1 349 ? -18.25 5.758 18.359 1 96.5 349 SER B CA 1
ATOM 6195 C C . SER B 1 349 ? -18.516 5.395 19.812 1 96.5 349 SER B C 1
ATOM 6197 O O . SER B 1 349 ? -19.641 5.52 20.297 1 96.5 349 SER B O 1
ATOM 6199 N N . LYS B 1 350 ? -17.469 4.965 20.547 1 96.06 350 LYS B N 1
ATOM 6200 C CA . LYS B 1 350 ? -17.641 4.473 21.906 1 96.06 350 LYS B CA 1
ATOM 6201 C C . LYS B 1 350 ? -17.25 5.531 22.938 1 96.06 350 LYS B C 1
ATOM 6203 O O . LYS B 1 350 ? -17.641 5.457 24.094 1 96.06 350 LYS B O 1
ATOM 6208 N N . PHE B 1 351 ? -16.438 6.492 22.516 1 96.38 351 PHE B N 1
ATOM 6209 C CA . PHE B 1 351 ? -15.891 7.457 23.453 1 96.38 351 PHE B CA 1
ATOM 6210 C C . PHE B 1 351 ? -16.266 8.875 23.062 1 96.38 351 PHE B C 1
ATOM 6212 O O . PHE B 1 351 ? -15.914 9.344 21.984 1 96.38 351 PHE B O 1
ATOM 6219 N N . ARG B 1 352 ? -16.844 9.625 23.938 1 96.06 352 ARG B N 1
ATOM 6220 C CA . ARG B 1 352 ? -17.281 10.992 23.656 1 96.06 352 ARG B CA 1
ATOM 6221 C C . ARG B 1 352 ? -16.094 11.945 23.609 1 96.06 352 ARG B C 1
ATOM 6223 O O . ARG B 1 352 ? -16.203 13.055 23.078 1 96.06 352 ARG B O 1
ATOM 6230 N N . ASN B 1 353 ? -14.922 11.555 24.125 1 97.94 353 ASN B N 1
ATOM 6231 C CA . ASN B 1 353 ? -13.742 12.414 24.125 1 97.94 353 ASN B CA 1
ATOM 6232 C C . ASN B 1 353 ? -12.766 12.008 23.031 1 97.94 353 ASN B C 1
ATOM 6234 O O . ASN B 1 353 ? -11.57 12.305 23.109 1 97.94 353 ASN B O 1
ATOM 6238 N N . LEU B 1 354 ? -13.258 11.266 22.031 1 98.5 354 LEU B N 1
ATOM 6239 C CA . LEU B 1 354 ? -12.422 10.859 20.906 1 98.5 354 LEU B CA 1
ATOM 6240 C C . LEU B 1 354 ? -12.992 11.359 19.594 1 98.5 354 LEU B C 1
ATOM 6242 O O . LEU B 1 354 ? -14.164 11.102 19.281 1 98.5 354 LEU B O 1
ATOM 6246 N N . HIS B 1 355 ? -12.18 12.055 18.828 1 98.75 355 HIS B N 1
ATOM 6247 C CA . HIS B 1 355 ? -12.57 12.602 17.531 1 98.75 355 HIS B CA 1
ATOM 6248 C C . HIS B 1 355 ? -11.531 12.258 16.453 1 98.75 355 HIS B C 1
ATOM 6250 O O . HIS B 1 355 ? -10.352 12.57 16.609 1 98.75 355 HIS B O 1
ATOM 6256 N N . LEU B 1 356 ? -11.969 11.641 15.352 1 98.69 356 LEU B N 1
ATOM 6257 C CA . LEU B 1 356 ? -11.07 11.273 14.266 1 98.69 356 LEU B CA 1
ATOM 6258 C C . LEU B 1 356 ? -10.914 12.43 13.281 1 98.69 356 LEU B C 1
ATOM 6260 O O . LEU B 1 356 ? -11.875 13.141 12.984 1 98.69 356 LEU B O 1
ATOM 6264 N N . TRP B 1 357 ? -9.68 12.539 12.812 1 98.44 357 TRP B N 1
ATOM 6265 C CA . TRP B 1 357 ? -9.484 13.586 11.812 1 98.44 357 TRP B CA 1
ATOM 6266 C C . TRP B 1 357 ? -8.633 13.078 10.656 1 98.44 357 TRP B C 1
ATOM 6268 O O . TRP B 1 357 ? -7.691 12.312 10.852 1 98.44 357 TRP B O 1
ATOM 6278 N N . GLY B 1 358 ? -9.031 13.398 9.438 1 96.69 358 GLY B N 1
ATOM 6279 C CA . GLY B 1 358 ? -8.266 13.289 8.203 1 96.69 358 GLY B CA 1
ATOM 6280 C C . GLY B 1 358 ? -7.676 11.914 7.984 1 96.69 358 GLY B C 1
ATOM 6281 O O . GLY B 1 358 ? -7.953 10.984 8.742 1 96.69 358 GLY B O 1
ATOM 6282 N N . CYS B 1 359 ? -7.066 11.758 6.855 1 94.38 359 CYS B N 1
ATOM 6283 C CA . CYS B 1 359 ? -6.168 10.664 6.504 1 94.38 359 CYS B CA 1
ATOM 6284 C C . CYS B 1 359 ? -4.723 11.141 6.457 1 94.38 359 CYS B C 1
ATOM 6286 O O . CYS B 1 359 ? -4.359 11.945 5.602 1 94.38 359 CYS B O 1
ATOM 6288 N N . TRP B 1 360 ? -3.977 10.578 7.352 1 93.06 360 TRP B N 1
ATOM 6289 C CA . TRP B 1 360 ? -2.641 11.094 7.629 1 93.06 360 TRP B CA 1
ATOM 6290 C C . TRP B 1 360 ? -1.598 10.406 6.754 1 93.06 360 TRP B C 1
ATOM 6292 O O . TRP B 1 360 ? -1.617 9.18 6.605 1 93.06 360 TRP B O 1
ATOM 6302 N N . TRP B 1 361 ? -0.615 11.219 6.199 1 93.25 361 TRP B N 1
ATOM 6303 C CA . TRP B 1 361 ? 0.622 10.758 5.578 1 93.25 361 TRP B CA 1
ATOM 6304 C C . TRP B 1 361 ? 0.33 9.742 4.477 1 93.25 361 TRP B C 1
ATOM 6306 O O . TRP B 1 361 ? -0.415 10.039 3.537 1 93.25 361 TRP B O 1
ATOM 6316 N N . TYR B 1 362 ? 0.585 8.531 4.605 1 92.62 362 TYR B N 1
ATOM 6317 C CA . TYR B 1 362 ? 0.513 7.512 3.562 1 92.62 362 TYR B CA 1
ATOM 6318 C C . TYR B 1 362 ? -0.924 7.055 3.344 1 92.62 362 TYR B C 1
ATOM 6320 O O . TYR B 1 362 ? -1.205 6.289 2.42 1 92.62 362 TYR B O 1
ATOM 6328 N N . CYS B 1 363 ? -1.825 7.582 4.062 1 94.25 363 CYS B N 1
ATOM 6329 C CA . CYS B 1 363 ? -3.244 7.309 3.867 1 94.25 363 CYS B CA 1
ATOM 6330 C C . CYS B 1 363 ? -3.902 8.406 3.043 1 94.25 363 CYS B C 1
ATOM 6332 O O . CYS B 1 363 ? -5.012 8.234 2.541 1 94.25 363 CYS B O 1
ATOM 6334 N N . ASN B 1 364 ? -3.182 9.516 2.898 1 94.62 364 ASN B N 1
ATOM 6335 C CA . ASN B 1 364 ? -3.777 10.641 2.182 1 94.62 364 ASN B CA 1
ATOM 6336 C C . ASN B 1 364 ? -3.674 10.453 0.671 1 94.62 364 ASN B C 1
ATOM 6338 O O . ASN B 1 364 ? -3.148 11.328 -0.028 1 94.62 364 ASN B O 1
ATOM 6342 N N . TYR B 1 365 ? -4.117 9.414 0.206 1 94.44 365 TYR B N 1
ATOM 6343 C CA . TYR B 1 365 ? -4.223 9.039 -1.2 1 94.44 365 TYR B CA 1
ATOM 6344 C C . TYR B 1 365 ? -5.672 8.789 -1.592 1 94.44 365 TYR B C 1
ATOM 6346 O O . TYR B 1 365 ? -6.469 8.312 -0.778 1 94.44 365 TYR B O 1
ATOM 6354 N N . PRO B 1 366 ? -6.02 9.062 -2.799 1 94.06 366 PRO B N 1
ATOM 6355 C CA . PRO B 1 366 ? -7.43 9.109 -3.201 1 94.06 366 PRO B CA 1
ATOM 6356 C C . PRO B 1 366 ? -8.18 7.824 -2.863 1 94.06 366 PRO B C 1
ATOM 6358 O O . PRO B 1 366 ? -9.281 7.879 -2.299 1 94.06 366 PRO B O 1
ATOM 6361 N N . SER B 1 367 ? -7.641 6.652 -3.174 1 93.31 367 SER B N 1
ATOM 6362 C CA . SER B 1 367 ? -8.352 5.402 -2.926 1 93.31 367 SER B CA 1
ATOM 6363 C C . SER B 1 367 ? -8.594 5.191 -1.437 1 93.31 367 SER B C 1
ATOM 6365 O O . SER B 1 367 ? -9.695 4.801 -1.031 1 93.31 367 SER B O 1
ATOM 6367 N N . VAL B 1 368 ? -7.605 5.477 -0.634 1 94.81 368 VAL B N 1
ATOM 6368 C CA . VAL B 1 368 ? -7.703 5.27 0.807 1 94.81 368 VAL B CA 1
ATOM 6369 C C . VAL B 1 368 ? -8.633 6.312 1.417 1 94.81 368 VAL B C 1
ATOM 6371 O O . VAL B 1 368 ? -9.453 5.996 2.279 1 94.81 368 VAL B O 1
ATOM 6374 N N . VAL B 1 369 ? -8.523 7.551 0.952 1 96.44 369 VAL B N 1
ATOM 6375 C CA . VAL B 1 369 ? -9.359 8.633 1.467 1 96.44 369 VAL B CA 1
ATOM 6376 C C . VAL B 1 369 ? -10.828 8.336 1.167 1 96.44 369 VAL B C 1
ATOM 6378 O O . VAL B 1 369 ? -11.68 8.469 2.043 1 96.44 369 VAL B O 1
ATOM 6381 N N . ALA B 1 370 ? -11.102 7.918 -0.058 1 95.06 370 ALA B N 1
ATOM 6382 C CA . ALA B 1 370 ? -12.477 7.625 -0.449 1 95.06 370 ALA B CA 1
ATOM 6383 C C . ALA B 1 370 ? -13.055 6.488 0.39 1 95.06 370 ALA B C 1
ATOM 6385 O O . ALA B 1 370 ? -14.18 6.578 0.877 1 95.06 370 ALA B O 1
ATOM 6386 N N . GLU B 1 371 ? -12.273 5.48 0.547 1 95.12 371 GLU B N 1
ATOM 6387 C CA . GLU B 1 371 ? -12.703 4.332 1.336 1 95.12 371 GLU B CA 1
ATOM 6388 C C . GLU B 1 371 ? -12.93 4.715 2.795 1 95.12 371 GLU B C 1
ATOM 6390 O O . GLU B 1 371 ? -13.961 4.379 3.381 1 95.12 371 GLU B O 1
ATOM 6395 N N . THR B 1 372 ? -12.008 5.406 3.375 1 96.94 372 THR B N 1
ATOM 6396 C CA . THR B 1 372 ? -12.039 5.781 4.785 1 96.94 372 THR B CA 1
ATOM 6397 C C . THR B 1 372 ? -13.195 6.738 5.062 1 96.94 372 THR B C 1
ATOM 6399 O O . THR B 1 372 ? -13.898 6.59 6.062 1 96.94 372 THR B O 1
ATOM 6402 N N . ALA B 1 373 ? -13.383 7.688 4.188 1 97.31 373 ALA B N 1
ATOM 6403 C CA . ALA B 1 373 ? -14.453 8.664 4.371 1 97.31 373 ALA B CA 1
ATOM 6404 C C . ALA B 1 373 ? -15.82 7.988 4.309 1 97.31 373 ALA B C 1
ATOM 6406 O O . ALA B 1 373 ? -16.719 8.297 5.109 1 97.31 373 ALA B O 1
ATOM 6407 N N . SER B 1 374 ? -15.984 7.105 3.357 1 96.56 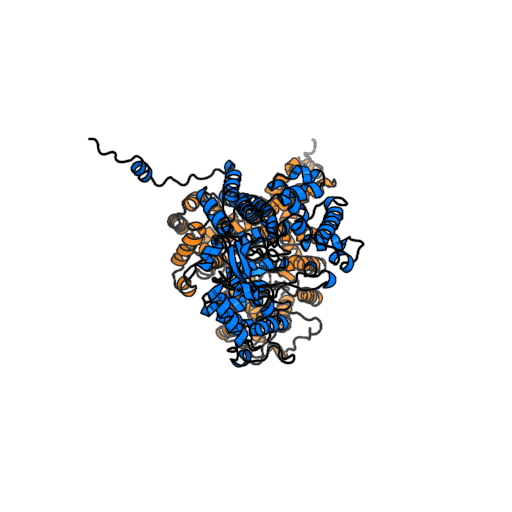374 SER B N 1
ATOM 6408 C CA . SER B 1 374 ? -17.234 6.363 3.252 1 96.56 374 SER B CA 1
ATOM 6409 C C . SER B 1 374 ? -17.5 5.547 4.512 1 96.56 374 SER B C 1
ATOM 6411 O O . SER B 1 374 ? -18.609 5.578 5.055 1 96.56 374 SER B O 1
ATOM 6413 N N . LEU B 1 375 ? -16.516 4.887 4.965 1 96.94 375 LEU B N 1
ATOM 6414 C CA . LEU B 1 375 ? -16.594 4.062 6.164 1 96.94 375 LEU B CA 1
ATOM 6415 C C . LEU B 1 375 ? -16.969 4.91 7.379 1 96.94 375 LEU B C 1
ATOM 6417 O O . LEU B 1 375 ? -17.844 4.535 8.156 1 96.94 375 LEU B O 1
ATOM 6421 N N . ARG B 1 376 ? -16.328 6.023 7.562 1 97.81 376 ARG B N 1
ATOM 6422 C CA . ARG B 1 376 ? -16.547 6.875 8.727 1 97.81 376 ARG B CA 1
ATOM 6423 C C . ARG B 1 376 ? -17.938 7.504 8.68 1 97.81 376 ARG B C 1
ATOM 6425 O O . ARG B 1 376 ? -18.609 7.625 9.711 1 97.81 376 ARG B O 1
ATOM 6432 N N . LEU B 1 377 ? -18.359 7.875 7.477 1 96.69 377 LEU B N 1
ATOM 6433 C CA . LEU B 1 377 ? -19.719 8.422 7.355 1 96.69 377 LEU B CA 1
ATOM 6434 C C . LEU B 1 377 ? -20.75 7.391 7.766 1 96.69 377 LEU B C 1
ATOM 6436 O O . LEU B 1 377 ? -21.75 7.727 8.422 1 96.69 377 LEU B O 1
ATOM 6440 N N . GLU B 1 378 ? -20.594 6.176 7.434 1 95.75 378 GLU B N 1
ATOM 6441 C CA . GLU B 1 378 ? -21.531 5.094 7.719 1 95.75 378 GLU B CA 1
ATOM 6442 C C . GLU B 1 378 ? -21.531 4.746 9.203 1 95.75 378 GLU B C 1
ATOM 6444 O O . GLU B 1 378 ? -22.578 4.43 9.773 1 95.75 378 GLU B O 1
ATOM 6449 N N . LEU B 1 379 ? -20.406 4.898 9.836 1 94.44 379 LEU B N 1
ATOM 6450 C CA . LEU B 1 379 ? -20.281 4.426 11.211 1 94.44 379 LEU B CA 1
ATOM 6451 C C . LEU B 1 379 ? -20.484 5.57 12.203 1 94.44 379 LEU B C 1
ATOM 6453 O O . LEU B 1 379 ? -21 5.363 13.305 1 94.44 379 LEU B O 1
ATOM 6457 N N . LEU B 1 380 ? -19.984 6.797 11.766 1 96.88 380 LEU B N 1
ATOM 6458 C CA . LEU B 1 380 ? -19.922 7.895 12.727 1 96.88 380 LEU B CA 1
ATOM 6459 C C . LEU B 1 380 ? -20.859 9.023 12.336 1 96.88 380 LEU B C 1
ATOM 6461 O O . LEU B 1 380 ? -21.031 9.977 13.094 1 96.88 380 LEU B O 1
ATOM 6465 N N . GLY B 1 381 ? -21.5 8.852 11.172 1 96.12 381 GLY B N 1
ATOM 6466 C CA . GLY B 1 381 ? -22.219 10.008 10.648 1 96.12 381 GLY B CA 1
ATOM 6467 C C . GLY B 1 381 ? -21.312 11.172 10.32 1 96.12 381 GLY B C 1
ATOM 6468 O O . GLY B 1 381 ? -20.297 11.008 9.625 1 96.12 381 GLY B O 1
ATOM 6469 N N . LEU B 1 382 ? -21.656 12.367 10.828 1 96.88 382 LEU B N 1
ATOM 6470 C CA . LEU B 1 382 ? -20.938 13.578 10.461 1 96.88 382 LEU B CA 1
ATOM 6471 C C . LEU B 1 382 ? -19.938 13.977 11.555 1 96.88 382 LEU B C 1
ATOM 6473 O O . LEU B 1 382 ? -19.391 15.078 11.523 1 96.88 382 LEU B O 1
ATOM 6477 N N . ASN B 1 383 ? -19.609 13.031 12.461 1 96.88 383 ASN B N 1
ATOM 6478 C CA . ASN B 1 383 ? -18.812 13.344 13.641 1 96.88 383 ASN B CA 1
ATOM 6479 C C . ASN B 1 383 ? -17.344 13.008 13.422 1 96.88 383 ASN B C 1
ATOM 6481 O O . ASN B 1 383 ? -16.75 12.273 14.219 1 96.88 383 ASN B O 1
ATOM 6485 N N . PHE B 1 384 ? -16.734 13.508 12.461 1 98.38 384 PHE B N 1
ATOM 6486 C CA . PHE B 1 384 ? -15.305 13.414 12.18 1 98.38 384 PHE B CA 1
ATOM 6487 C C . PHE B 1 384 ? -14.859 14.555 11.273 1 98.38 384 PHE B C 1
ATOM 6489 O O . PHE B 1 384 ? -15.695 15.258 10.688 1 98.38 384 PHE B O 1
ATOM 6496 N N . THR B 1 385 ? -13.602 14.875 11.297 1 98.75 385 THR B N 1
ATOM 6497 C CA . THR B 1 385 ? -13.031 15.852 10.375 1 98.75 385 THR B CA 1
ATOM 6498 C C . THR B 1 385 ? -12.508 15.172 9.117 1 98.75 385 THR B C 1
ATOM 6500 O O . THR B 1 385 ? -11.641 14.297 9.188 1 98.75 385 THR B O 1
ATOM 6503 N N . TYR B 1 386 ? -12.953 15.562 7.98 1 98.06 386 TYR B N 1
ATOM 6504 C CA . TYR B 1 386 ? -12.828 14.852 6.715 1 98.06 386 TYR B CA 1
ATOM 6505 C C . TYR B 1 386 ? -11.375 14.852 6.234 1 98.06 386 TYR B C 1
ATOM 6507 O O . TYR B 1 386 ? -10.883 13.828 5.75 1 98.06 386 TYR B O 1
ATOM 6515 N N . GLN B 1 387 ? -10.727 16 6.422 1 97.19 387 GLN B N 1
ATOM 6516 C CA . GLN B 1 387 ? -9.438 16.125 5.758 1 97.19 387 GLN B CA 1
ATOM 6517 C C . GLN B 1 387 ? -8.477 16.984 6.578 1 97.19 387 GLN B C 1
ATOM 6519 O O . GLN B 1 387 ? -8.906 17.906 7.281 1 97.19 387 GLN B O 1
ATOM 6524 N N . ALA B 1 388 ? -7.23 16.656 6.555 1 97.81 388 ALA B N 1
ATOM 6525 C CA . ALA B 1 388 ? -6.066 17.469 6.898 1 97.81 388 ALA B CA 1
ATOM 6526 C C . ALA B 1 388 ? -4.949 17.281 5.879 1 97.81 388 ALA B C 1
ATOM 6528 O O . ALA B 1 388 ? -4.66 16.156 5.461 1 97.81 388 ALA B O 1
ATOM 6529 N N . SER B 1 389 ? -4.312 18.328 5.527 1 97.19 389 SER B N 1
ATOM 6530 C CA . SER B 1 389 ? -3.414 18.25 4.383 1 97.19 389 SER B CA 1
ATOM 6531 C C . SER B 1 389 ? -2.059 17.672 4.781 1 97.19 389 SER B C 1
ATOM 6533 O O . SER B 1 389 ? -1.365 17.078 3.955 1 97.19 389 SER B O 1
ATOM 6535 N N . SER B 1 390 ? -1.685 17.922 6.008 1 96.44 390 SER B N 1
ATOM 6536 C CA . SER B 1 390 ? -0.326 17.594 6.434 1 96.44 390 SER B CA 1
ATOM 6537 C C . SER B 1 390 ? 0.707 18.234 5.516 1 96.44 390 SER B C 1
ATOM 6539 O O . SER B 1 390 ? 1.801 17.703 5.332 1 96.44 390 SER B O 1
ATOM 6541 N N . ALA B 1 391 ? 0.411 19.375 4.922 1 97.62 391 ALA B N 1
ATOM 6542 C CA . ALA B 1 391 ? 1.286 20.031 3.961 1 97.62 391 ALA B CA 1
ATOM 6543 C C . ALA B 1 391 ? 2.574 20.516 4.633 1 97.62 391 ALA B C 1
ATOM 6545 O O . ALA B 1 391 ? 2.551 20.984 5.77 1 97.62 391 ALA B O 1
ATOM 6546 N N . ARG B 1 392 ? 3.664 20.391 3.934 1 96.38 392 ARG B N 1
ATOM 6547 C CA . ARG B 1 392 ? 4.965 20.891 4.359 1 96.38 392 ARG B CA 1
ATOM 6548 C C . ARG B 1 392 ? 5.414 22.047 3.484 1 96.38 392 ARG B C 1
ATOM 6550 O O . ARG B 1 392 ? 6.254 22.859 3.896 1 96.38 392 ARG B O 1
ATOM 6557 N N . VAL B 1 393 ? 4.93 22.078 2.287 1 97.38 393 VAL B N 1
ATOM 6558 C CA . VAL B 1 393 ? 5.113 23.156 1.324 1 97.38 393 VAL B CA 1
ATOM 6559 C C . VAL B 1 393 ? 3.777 23.859 1.066 1 97.38 393 VAL B C 1
ATOM 6561 O O . VAL B 1 393 ? 2.768 23.188 0.803 1 97.38 393 VAL B O 1
ATOM 6564 N N . HIS B 1 394 ? 3.758 25.172 1.15 1 97.94 394 HIS B N 1
ATOM 6565 C CA . HIS B 1 394 ? 2.5 25.906 1.06 1 97.94 394 HIS B CA 1
ATOM 6566 C C . HIS B 1 394 ? 1.742 25.547 -0.214 1 97.94 394 HIS B C 1
ATOM 6568 O O . HIS B 1 394 ? 0.514 25.438 -0.203 1 97.94 394 HIS B O 1
ATOM 6574 N N . ASP B 1 395 ? 2.455 25.234 -1.298 1 98.06 395 ASP B N 1
ATOM 6575 C CA . ASP B 1 395 ? 1.872 24.875 -2.586 1 98.06 395 ASP B CA 1
ATOM 6576 C C . ASP B 1 395 ? 0.996 23.625 -2.461 1 98.06 395 ASP B C 1
ATOM 6578 O O . ASP B 1 395 ? 0.006 23.484 -3.184 1 98.06 395 ASP B O 1
ATOM 6582 N N . GLN B 1 396 ? 1.31 22.781 -1.55 1 98 396 GLN B N 1
ATOM 6583 C CA . GLN B 1 396 ? 0.643 21.484 -1.416 1 98 396 GLN B CA 1
ATOM 6584 C C . GLN B 1 396 ? -0.791 21.656 -0.923 1 98 396 GLN B C 1
ATOM 6586 O O . GLN B 1 396 ? -1.618 20.766 -1.082 1 98 396 GLN B O 1
ATOM 6591 N N . LEU B 1 397 ? -1.089 22.781 -0.292 1 98.25 397 LEU B N 1
ATOM 6592 C CA . LEU B 1 397 ? -2.453 23.031 0.161 1 98.25 397 LEU B CA 1
ATOM 6593 C C . LEU B 1 397 ? -3.436 22.953 -1.004 1 98.25 397 LEU B C 1
ATOM 6595 O O . LEU B 1 397 ? -4.559 22.484 -0.847 1 98.25 397 LEU B O 1
ATOM 6599 N N . ILE B 1 398 ? -2.975 23.359 -2.148 1 97.38 398 ILE B N 1
ATOM 6600 C CA . ILE B 1 398 ? -3.842 23.484 -3.314 1 97.38 398 ILE B CA 1
ATOM 6601 C C . ILE B 1 398 ? -4.332 22.109 -3.746 1 97.38 398 ILE B C 1
ATOM 6603 O O . ILE B 1 398 ? -5.516 21.797 -3.617 1 97.38 398 ILE B O 1
ATOM 6607 N N . TYR B 1 399 ? -3.416 21.25 -4.105 1 97.06 399 TYR B N 1
ATOM 6608 C CA . TYR B 1 399 ? -3.887 19.984 -4.672 1 97.06 399 TYR B CA 1
ATOM 6609 C C . TYR B 1 399 ? -4.5 19.109 -3.596 1 97.06 399 TYR B C 1
ATOM 6611 O O . TYR B 1 399 ? -5.449 18.359 -3.861 1 97.06 399 TYR B O 1
ATOM 6619 N N . LYS B 1 400 ? -3.973 19.156 -2.391 1 97.81 400 LYS B N 1
ATOM 6620 C CA . LYS B 1 400 ? -4.504 18.297 -1.329 1 97.81 400 LYS B CA 1
ATOM 6621 C C . LYS B 1 400 ? -5.973 18.609 -1.058 1 97.81 400 LYS B C 1
ATOM 6623 O O . LYS B 1 400 ? -6.785 17.703 -0.874 1 97.81 400 LYS B O 1
ATOM 6628 N N . TRP B 1 401 ? -6.32 19.859 -1.083 1 97.94 401 TRP B N 1
ATOM 6629 C CA . TRP B 1 401 ? -7.699 20.234 -0.783 1 97.94 401 TRP B CA 1
ATOM 6630 C C . TRP B 1 401 ? -8.578 20.141 -2.025 1 97.94 401 TRP B C 1
ATOM 6632 O O . TRP B 1 401 ? -9.742 19.75 -1.939 1 97.94 401 TRP B O 1
ATOM 6642 N N . ILE B 1 402 ? -8.047 20.438 -3.232 1 96.56 402 ILE B N 1
ATOM 6643 C CA . ILE B 1 402 ? -8.812 20.266 -4.461 1 96.56 402 ILE B CA 1
ATOM 6644 C C . ILE B 1 402 ? -9.188 18.797 -4.645 1 96.56 402 ILE B C 1
ATOM 6646 O O . ILE B 1 402 ? -10.344 18.469 -4.922 1 96.56 402 ILE B O 1
ATOM 6650 N N . HIS B 1 403 ? -8.227 17.922 -4.48 1 96.69 403 HIS B N 1
ATOM 6651 C CA . HIS B 1 403 ? -8.5 16.5 -4.629 1 96.69 403 HIS B CA 1
ATOM 6652 C C . HIS B 1 403 ? -9.469 16 -3.561 1 96.69 403 HIS B C 1
ATOM 6654 O O . HIS B 1 403 ? -10.383 15.234 -3.857 1 96.69 403 HIS B O 1
ATOM 6660 N N . ALA B 1 404 ? -9.227 16.422 -2.342 1 97.31 404 ALA B N 1
ATOM 6661 C CA . ALA B 1 404 ? -10.102 16 -1.249 1 97.31 404 ALA B CA 1
ATOM 6662 C C . ALA B 1 404 ? -11.539 16.438 -1.505 1 97.31 404 ALA B C 1
ATOM 6664 O O . ALA B 1 404 ? -12.469 15.641 -1.315 1 97.31 404 ALA B O 1
ATOM 6665 N N . ARG B 1 405 ? -11.719 17.672 -1.89 1 97.62 405 ARG B N 1
ATOM 6666 C CA . ARG B 1 405 ? -13.062 18.188 -2.129 1 97.62 405 ARG B CA 1
ATOM 6667 C C . ARG B 1 405 ? -13.742 17.453 -3.283 1 97.62 405 ARG B C 1
ATOM 6669 O O . ARG B 1 405 ? -14.953 17.234 -3.258 1 97.62 405 ARG B O 1
ATOM 6676 N N . SER B 1 406 ? -12.969 17.109 -4.273 1 96.56 406 SER B N 1
ATOM 6677 C CA . SER B 1 406 ? -13.516 16.344 -5.391 1 96.56 406 SER B CA 1
ATOM 6678 C C . SER B 1 406 ? -14.078 15.008 -4.922 1 96.56 406 SER B C 1
ATOM 6680 O O . SER B 1 406 ? -15.164 14.602 -5.352 1 96.56 406 SER B O 1
ATOM 6682 N N . MET B 1 407 ? -13.43 14.375 -4.102 1 96.69 407 MET B N 1
ATOM 6683 C CA . MET B 1 407 ? -13.875 13.086 -3.574 1 96.69 407 MET B CA 1
ATOM 6684 C C . MET B 1 407 ? -15.07 13.273 -2.645 1 96.69 407 MET B C 1
ATOM 6686 O O . MET B 1 407 ? -15.984 12.445 -2.629 1 96.69 407 MET B O 1
ATOM 6690 N N . LEU B 1 408 ? -15.023 14.336 -1.895 1 97.94 408 LEU B N 1
ATOM 6691 C CA . LEU B 1 408 ? -16.125 14.602 -0.965 1 97.94 408 LEU B CA 1
ATOM 6692 C C . LEU B 1 408 ? -17.422 14.836 -1.715 1 97.94 408 LEU B C 1
ATOM 6694 O O . LEU B 1 408 ? -18.484 14.367 -1.29 1 97.94 408 LEU B O 1
ATOM 6698 N N . LYS B 1 409 ? -17.359 15.578 -2.807 1 97.81 409 LYS B N 1
ATOM 6699 C CA . LYS B 1 409 ? -18.547 15.844 -3.627 1 97.81 409 LYS B CA 1
ATOM 6700 C C . LYS B 1 409 ? -19.188 14.547 -4.105 1 97.81 409 LYS B C 1
ATOM 6702 O O . LYS B 1 409 ? -20.406 14.375 -3.986 1 97.81 409 LYS B O 1
ATOM 6707 N N . LYS B 1 410 ? -18.344 13.68 -4.602 1 96.56 410 LYS B N 1
ATOM 6708 C CA . LYS B 1 410 ? -18.828 12.406 -5.102 1 96.56 410 LYS B CA 1
ATOM 6709 C C . LYS B 1 410 ? -19.469 11.586 -3.982 1 96.56 410 LYS B C 1
ATOM 6711 O O . LYS B 1 410 ? -20.547 11 -4.16 1 96.56 410 LYS B O 1
ATOM 6716 N N . LEU B 1 411 ? -18.828 11.531 -2.898 1 97.12 411 LEU B N 1
ATOM 6717 C CA . LEU B 1 411 ? -19.297 10.75 -1.76 1 97.12 411 LEU B CA 1
ATOM 6718 C C . LEU B 1 411 ? -20.625 11.281 -1.246 1 97.12 411 LEU B C 1
ATOM 6720 O O . LEU B 1 411 ? -21.578 10.516 -1.055 1 97.12 411 LEU B O 1
ATOM 6724 N N . LEU B 1 412 ? -20.688 12.609 -1.017 1 97.81 412 LEU B N 1
ATOM 6725 C CA . LEU B 1 412 ? -21.891 13.195 -0.437 1 97.81 412 LEU B CA 1
ATOM 6726 C C . LEU B 1 412 ? -23.062 13.117 -1.412 1 97.81 412 LEU B C 1
ATOM 6728 O O . LEU B 1 412 ? -24.203 12.891 -1.001 1 97.81 412 LEU B O 1
ATOM 6732 N N . ALA B 1 413 ? -22.797 13.312 -2.713 1 96.75 413 ALA B N 1
ATOM 6733 C CA . ALA B 1 413 ? -23.859 13.164 -3.703 1 96.75 413 ALA B CA 1
ATOM 6734 C C . ALA B 1 413 ? -24.469 11.766 -3.652 1 96.75 413 ALA B C 1
ATOM 6736 O O . ALA B 1 413 ? -25.688 11.609 -3.689 1 96.75 413 ALA B O 1
ATOM 6737 N N . ALA B 1 414 ? -23.641 10.82 -3.555 1 95.88 414 ALA B N 1
ATOM 6738 C CA . ALA B 1 414 ? -24.109 9.445 -3.49 1 95.88 414 ALA B CA 1
ATOM 6739 C C . ALA B 1 414 ? -24.891 9.188 -2.209 1 95.88 414 ALA B C 1
ATOM 6741 O O . ALA B 1 414 ? -25.953 8.57 -2.242 1 95.88 414 ALA B O 1
ATOM 6742 N N . LYS B 1 415 ? -24.422 9.641 -1.117 1 95.06 415 LYS B N 1
ATOM 6743 C CA . LYS B 1 415 ? -25.047 9.375 0.177 1 95.06 415 LYS B CA 1
ATOM 6744 C C . LYS B 1 415 ? -26.375 10.109 0.305 1 95.06 415 LYS B C 1
ATOM 6746 O O . LYS B 1 415 ? -27.344 9.562 0.851 1 95.06 415 LYS B O 1
ATOM 6751 N N . TYR B 1 416 ? -26.438 11.305 -0.167 1 96.19 416 TYR B N 1
ATOM 6752 C CA . TYR B 1 416 ? -27.703 12.023 -0.135 1 96.19 416 TYR B CA 1
ATOM 6753 C C . TYR B 1 416 ? -28.719 11.398 -1.091 1 96.19 416 TYR B C 1
ATOM 6755 O O . TYR B 1 416 ? -29.922 11.398 -0.819 1 96.19 416 TYR B O 1
ATOM 6763 N N . SER B 1 417 ? -28.203 10.93 -2.223 1 94.88 417 SER B N 1
ATOM 6764 C CA . SER B 1 417 ? -29.094 10.219 -3.141 1 94.88 417 SER B CA 1
ATOM 6765 C C . SER B 1 417 ? -29.719 9 -2.469 1 94.88 417 SER B C 1
ATOM 6767 O O . SER B 1 417 ? -30.922 8.758 -2.613 1 94.88 417 SER B O 1
ATOM 6769 N N . GLU B 1 418 ? -28.984 8.266 -1.747 1 94.19 418 GLU B N 1
ATOM 6770 C CA . GLU B 1 418 ? -29.484 7.121 -0.992 1 94.19 418 GLU B CA 1
ATOM 6771 C C . GLU B 1 418 ? -30.516 7.555 0.054 1 94.19 418 GLU B C 1
ATOM 6773 O O . GLU B 1 418 ? -31.531 6.883 0.254 1 94.19 418 GLU B O 1
ATOM 6778 N N . LEU B 1 419 ? -30.172 8.609 0.682 1 93.62 419 LEU B N 1
ATOM 6779 C CA . LEU B 1 419 ? -31.062 9.148 1.704 1 93.62 419 LEU B CA 1
ATOM 6780 C C . LEU B 1 419 ? -32.406 9.578 1.096 1 93.62 419 LEU B C 1
ATOM 6782 O O . LEU B 1 419 ? -33.469 9.258 1.636 1 93.62 419 LEU B O 1
ATOM 6786 N N . MET B 1 420 ? -32.312 10.211 -0.012 1 93.12 420 MET B N 1
ATOM 6787 C CA . MET B 1 420 ? -33.5 10.703 -0.678 1 93.12 420 MET B CA 1
ATOM 6788 C C . MET B 1 420 ? -34.344 9.547 -1.227 1 93.12 420 MET B C 1
ATOM 6790 O O . MET B 1 420 ? -35.562 9.625 -1.281 1 93.12 420 MET B O 1
ATOM 6794 N N . ALA B 1 421 ? -33.719 8.516 -1.573 1 93.25 421 ALA B N 1
ATOM 6795 C CA . ALA B 1 421 ? -34.375 7.328 -2.086 1 93.25 421 ALA B CA 1
ATOM 6796 C C . ALA B 1 421 ? -35.312 6.719 -1.024 1 93.25 421 ALA B C 1
ATOM 6798 O O . ALA B 1 421 ? -36.25 5.988 -1.351 1 93.25 421 ALA B O 1
ATOM 6799 N N . THR B 1 422 ? -35.156 7.027 0.224 1 94.56 422 THR B N 1
ATOM 6800 C CA . THR B 1 422 ? -36 6.539 1.313 1 94.56 422 THR B CA 1
ATOM 6801 C C . THR B 1 422 ? -37.219 7.438 1.5 1 94.56 422 THR B C 1
ATOM 6803 O O . THR B 1 422 ? -38.094 7.121 2.285 1 94.56 422 THR B O 1
ATOM 6806 N N . GLY B 1 423 ? -37.219 8.523 0.887 1 92.31 423 GLY B N 1
ATOM 6807 C CA . GLY B 1 423 ? -38.281 9.5 1.044 1 92.31 423 GLY B CA 1
ATOM 6808 C C . GLY B 1 423 ? -37.906 10.68 1.911 1 92.31 423 GLY B C 1
ATOM 6809 O O . GLY B 1 423 ? -38.656 11.648 2.037 1 92.31 423 GLY B O 1
ATOM 6810 N N . TRP B 1 424 ? -36.75 10.625 2.449 1 93.12 424 TRP B N 1
ATOM 6811 C CA . TRP B 1 424 ? -36.25 11.734 3.254 1 93.12 424 TRP B CA 1
ATOM 6812 C C . TRP B 1 424 ? -36.031 12.977 2.395 1 93.12 424 TRP B C 1
ATOM 6814 O O . TRP B 1 424 ? -35.562 12.875 1.258 1 93.12 424 TRP B O 1
ATOM 6824 N N . GLN B 1 425 ? -36.344 14.109 2.969 1 92.38 425 GLN B N 1
ATOM 6825 C CA . GLN B 1 425 ? -36.188 15.367 2.256 1 92.38 425 GLN B CA 1
ATOM 6826 C C . GLN B 1 425 ? -34.906 16.078 2.676 1 92.38 425 GLN B C 1
ATOM 6828 O O . GLN B 1 425 ? -34.594 16.172 3.869 1 92.38 425 GLN B O 1
ATOM 6833 N N . VAL B 1 426 ? -34.156 16.469 1.674 1 94.06 426 VAL B N 1
ATOM 6834 C CA . VAL B 1 426 ? -32.875 17.141 1.892 1 94.06 426 VAL B CA 1
ATOM 6835 C C . VAL B 1 426 ? -32.969 18.578 1.38 1 94.06 426 VAL B C 1
ATOM 6837 O O . VAL B 1 426 ? -33.406 18.828 0.257 1 94.06 426 VAL B O 1
ATOM 6840 N N . SER B 1 427 ? -32.562 19.562 2.223 1 93.94 427 SER B N 1
ATOM 6841 C CA . SER B 1 427 ? -32.469 20.953 1.812 1 93.94 427 SER B CA 1
ATOM 6842 C C . SER B 1 427 ? -31.031 21.391 1.563 1 93.94 427 SER B C 1
ATOM 6844 O O . SER B 1 427 ? -30.094 20.703 1.991 1 93.94 427 SER B O 1
ATOM 6846 N N . ARG B 1 428 ? -30.906 22.5 0.865 1 94.06 428 ARG B N 1
ATOM 6847 C CA . ARG B 1 428 ? -29.578 23.062 0.675 1 94.06 428 ARG B CA 1
ATOM 6848 C C . ARG B 1 428 ? -28.938 23.438 2.01 1 94.06 428 ARG B C 1
ATOM 6850 O O . ARG B 1 428 ? -27.719 23.344 2.18 1 94.06 428 ARG B O 1
ATOM 6857 N N . GLY B 1 429 ? -29.781 23.875 2.891 1 95.19 429 GLY B N 1
ATOM 6858 C CA . GLY B 1 429 ? -29.312 24.188 4.234 1 95.19 429 GLY B CA 1
ATOM 6859 C C . GLY B 1 429 ? -28.734 22.984 4.953 1 95.19 429 GLY B C 1
ATOM 6860 O O . GLY B 1 429 ? -27.75 23.109 5.688 1 95.19 429 GLY B O 1
ATOM 6861 N N . ASP B 1 430 ? -29.375 21.844 4.801 1 96.06 430 ASP B N 1
ATOM 6862 C CA . ASP B 1 430 ? -28.844 20.609 5.371 1 96.06 430 ASP B CA 1
ATOM 6863 C C . ASP B 1 430 ? -27.453 20.312 4.824 1 96.06 430 ASP B C 1
ATOM 6865 O O . ASP B 1 430 ? -26.547 19.953 5.582 1 96.06 430 ASP B O 1
ATOM 6869 N N . ILE B 1 431 ? -27.297 20.438 3.529 1 97 431 ILE B N 1
ATOM 6870 C CA . ILE B 1 431 ? -26.016 20.141 2.867 1 97 431 ILE B CA 1
ATOM 6871 C C . ILE B 1 431 ? -24.953 21.109 3.365 1 97 431 ILE B C 1
ATOM 6873 O O . ILE B 1 431 ? -23.828 20.688 3.688 1 97 431 ILE B O 1
ATOM 6877 N N . ARG B 1 432 ? -25.297 22.359 3.457 1 97.25 432 ARG B N 1
ATOM 6878 C CA . ARG B 1 432 ? -24.359 23.375 3.92 1 97.25 432 ARG B CA 1
ATOM 6879 C C . ARG B 1 432 ? -23.891 23.078 5.336 1 97.25 432 ARG B C 1
ATOM 6881 O O . ARG B 1 432 ? -22.688 23.172 5.621 1 97.25 432 ARG B O 1
ATOM 6888 N N . ARG B 1 433 ? -24.75 22.734 6.129 1 97.5 433 ARG B N 1
ATOM 6889 C CA . ARG B 1 433 ? -24.438 22.406 7.516 1 97.5 433 ARG B CA 1
ATOM 6890 C C . ARG B 1 433 ? -23.516 21.188 7.594 1 97.5 433 ARG B C 1
ATOM 6892 O O . ARG B 1 433 ? -22.531 21.203 8.344 1 97.5 433 ARG B O 1
ATOM 6899 N N . ASP B 1 434 ? -23.906 20.172 6.918 1 98.12 434 ASP B N 1
ATOM 6900 C CA . ASP B 1 434 ? -23.156 18.938 6.969 1 98.12 434 ASP B CA 1
ATOM 6901 C C . ASP B 1 434 ? -21.75 19.125 6.375 1 98.12 434 ASP B C 1
ATOM 6903 O O . ASP B 1 434 ? -20.781 18.594 6.906 1 98.12 434 ASP B O 1
ATOM 6907 N N . VAL B 1 435 ? -21.594 19.844 5.285 1 98.5 435 VAL B N 1
ATOM 6908 C CA . VAL B 1 435 ? -20.312 20.156 4.672 1 98.5 435 VAL B CA 1
ATOM 6909 C C . VAL B 1 435 ? -19.453 20.969 5.652 1 98.5 435 VAL B C 1
ATOM 6911 O O . VAL B 1 435 ? -18.266 20.688 5.809 1 98.5 435 VAL B O 1
ATOM 6914 N N . TYR B 1 436 ? -20.078 21.906 6.289 1 98 436 TYR B N 1
ATOM 6915 C CA . TYR B 1 436 ? -19.391 22.688 7.305 1 98 436 TYR B CA 1
ATOM 6916 C C . TYR B 1 436 ? -18.797 21.797 8.383 1 98 436 TYR B C 1
ATOM 6918 O O . TYR B 1 436 ? -17.641 21.953 8.773 1 98 436 TYR B O 1
ATOM 6926 N N . ARG B 1 437 ? -19.547 20.891 8.836 1 97.81 437 ARG B N 1
ATOM 6927 C CA . ARG B 1 437 ? -19.094 19.984 9.891 1 97.81 437 ARG B CA 1
ATOM 6928 C C . ARG B 1 437 ? -17.922 19.141 9.422 1 97.81 437 ARG B C 1
ATOM 6930 O O . ARG B 1 437 ? -16.906 19.031 10.117 1 97.81 437 ARG B O 1
ATOM 6937 N N . LEU B 1 438 ? -18.016 18.594 8.258 1 98.69 438 LEU B N 1
ATOM 6938 C CA . LEU B 1 438 ? -16.984 17.703 7.742 1 98.69 438 LEU B CA 1
ATOM 6939 C C . LEU B 1 438 ? -15.695 18.469 7.449 1 98.69 438 LEU B C 1
ATOM 6941 O O . LEU B 1 438 ? -14.609 17.891 7.512 1 98.69 438 LEU B O 1
ATOM 6945 N N . LEU B 1 439 ? -15.82 19.766 7.125 1 98.69 439 LEU B N 1
ATOM 6946 C CA . LEU B 1 439 ? -14.664 20.531 6.707 1 98.69 439 LEU B CA 1
ATOM 6947 C C . LEU B 1 439 ? -14.086 21.328 7.879 1 98.69 439 LEU B C 1
ATOM 6949 O O . LEU B 1 439 ? -13.438 22.359 7.68 1 98.69 439 LEU B O 1
ATOM 6953 N N . GLY B 1 440 ? -14.352 20.906 9.117 1 98.25 440 GLY B N 1
ATOM 6954 C CA . GLY B 1 440 ? -13.695 21.516 10.266 1 98.25 440 GLY B CA 1
ATOM 6955 C C . GLY B 1 440 ? -14.672 21.922 11.359 1 98.25 440 GLY B C 1
ATOM 6956 O O . GLY B 1 440 ? -14.266 22.125 12.508 1 98.25 440 GLY B O 1
ATOM 6957 N N . GLY B 1 441 ? -15.945 21.984 11.023 1 97.94 441 GLY B N 1
ATOM 6958 C CA . GLY B 1 441 ? -16.938 22.344 12.023 1 97.94 441 GLY B CA 1
ATOM 6959 C C . GLY B 1 441 ? -17.047 21.312 13.148 1 97.94 441 GLY B C 1
ATOM 6960 O O . GLY B 1 441 ? -17.172 21.688 14.312 1 97.94 441 GLY B O 1
ATOM 6961 N N . ALA B 1 442 ? -17.062 20.094 12.797 1 97.88 442 ALA B N 1
ATOM 6962 C CA . ALA B 1 442 ? -17.141 19.031 13.797 1 97.88 442 ALA B CA 1
ATOM 6963 C C . ALA B 1 442 ? -15.953 19.078 14.75 1 97.88 442 ALA B C 1
ATOM 6965 O O . ALA B 1 442 ? -16.078 18.766 15.938 1 97.88 442 ALA B O 1
ATOM 6966 N N . PHE B 1 443 ? -14.82 19.422 14.242 1 98.5 443 PHE B N 1
ATOM 6967 C CA . PHE B 1 443 ? -13.617 19.609 15.047 1 98.5 443 PHE B CA 1
ATOM 6968 C C . PHE B 1 443 ? -13.812 20.719 16.062 1 98.5 443 PHE B C 1
ATOM 6970 O O . PHE B 1 443 ? -13.539 20.531 17.25 1 98.5 443 PHE B O 1
ATOM 6977 N N . GLU B 1 444 ? -14.312 21.797 15.625 1 98.44 444 GLU B N 1
ATOM 6978 C CA . GLU B 1 444 ? -14.531 22.953 16.5 1 98.44 444 GLU B CA 1
ATOM 6979 C C . GLU B 1 444 ? -15.594 22.641 17.547 1 98.44 444 GLU B C 1
ATOM 6981 O O . GLU B 1 444 ? -15.461 23.031 18.703 1 98.44 444 GLU B O 1
ATOM 6986 N N . GLU B 1 445 ? -16.609 21.953 17.094 1 97.69 445 GLU B N 1
ATOM 6987 C CA . GLU B 1 445 ? -17.656 21.531 18.031 1 97.69 445 GLU B CA 1
ATOM 6988 C C . GLU B 1 445 ? -17.094 20.578 19.094 1 97.69 445 GLU B C 1
ATOM 6990 O O . GLU B 1 445 ? -17.453 20.672 20.266 1 97.69 445 GLU B O 1
ATOM 6995 N N . PHE B 1 446 ? -16.25 19.75 18.688 1 98 446 PHE B N 1
ATOM 6996 C CA . PHE B 1 446 ? -15.617 18.797 19.594 1 98 446 PHE B CA 1
ATOM 6997 C C . PHE B 1 446 ? -14.758 19.531 20.625 1 98 446 PHE B C 1
ATOM 6999 O O . PHE B 1 446 ? -14.797 19.203 21.812 1 98 446 PHE B O 1
ATOM 7006 N N . LEU B 1 447 ? -13.969 20.484 20.156 1 97.69 447 LEU B N 1
ATOM 7007 C CA . LEU B 1 447 ? -13.102 21.25 21.062 1 97.69 447 LEU B CA 1
ATOM 7008 C C . LEU B 1 447 ? -13.922 22.047 22.062 1 97.69 447 LEU B C 1
ATOM 7010 O O . LEU B 1 447 ? -13.477 22.281 23.188 1 97.69 447 LEU B O 1
ATOM 7014 N N . ALA B 1 448 ? -15.078 22.422 21.703 1 95.88 448 ALA B N 1
ATOM 7015 C CA . ALA B 1 448 ? -15.922 23.281 22.531 1 95.88 448 ALA B CA 1
ATOM 7016 C C . ALA B 1 448 ? -16.703 22.469 23.562 1 95.88 448 ALA B C 1
ATOM 7018 O O . ALA B 1 448 ? -17.281 23.031 24.484 1 95.88 448 ALA B O 1
ATOM 7019 N N . LYS B 1 449 ? -16.688 21.219 23.359 1 92.44 449 LYS B N 1
ATOM 7020 C CA . LYS B 1 449 ? -17.391 20.375 24.312 1 92.44 449 LYS B CA 1
ATOM 7021 C C . LYS B 1 449 ? -16.859 20.594 25.734 1 92.44 449 LYS B C 1
ATOM 7023 O O . LYS B 1 449 ? -15.656 20.781 25.922 1 92.44 449 LYS B O 1
ATOM 7028 N N . PRO B 1 450 ? -17.828 20.625 26.656 1 87.19 450 PRO B N 1
ATOM 7029 C CA . PRO B 1 450 ? -17.359 20.75 28.047 1 87.19 450 PRO B CA 1
ATOM 7030 C C . PRO B 1 450 ? -16.703 19.469 28.562 1 87.19 450 PRO B C 1
ATOM 7032 O O . PRO B 1 450 ? -17.031 18.375 28.094 1 87.19 450 PRO B O 1
#

Nearest PDB structures (foldseek):
  2pnk-assembly4_L  TM=9.383E-01  e=3.659E-37  Halalkalibacterium halodurans C-125
  4i6v-assembly1_C  TM=7.923E-01  e=1.860E-18  Planctopirus limnophila DSM 3776
  1j5s-assembly1_A  TM=7.666E-01  e=1.156E-14  Thermotoga maritima
  2q01-assembly1_A  TM=7.040E-01  e=3.041E-12  Caulobacter vibrioides CB15
  6c8v-assembly1_A  TM=3.376E-01  e=6.017E+00  Methylorubrum extorquens

InterPro domains:
  IPR032466 Metal-dependent hydrolase [SSF51556] (21-447)

pLDDT: mean 91.35, std 13.46, range [23.45, 98.81]

Organism: NCBI:txid2562239

Radius of gyration: 30.98 Å; Cα contacts (8 Å, |Δi|>4): 1566; chains: 2; bounding box: 84×100×106 Å

Solvent-accessible surface area (backbone atoms only — not comparable to full-atom values): 46997 Å² total; per-residue (Å²): 138,81,83,75,77,53,71,67,59,57,63,66,67,47,65,85,71,70,72,63,67,57,52,77,90,49,39,56,59,52,41,42,51,41,58,71,67,48,60,24,39,32,76,36,28,49,48,48,59,66,68,72,30,74,88,56,27,40,56,53,68,48,50,59,38,56,29,44,71,48,41,42,59,40,53,73,72,45,88,66,53,57,68,64,50,70,70,41,55,63,67,55,39,18,49,51,34,44,45,51,41,63,65,74,31,80,47,76,50,68,72,47,40,30,53,52,48,29,34,40,77,71,70,37,46,66,39,58,74,67,66,35,60,69,61,51,50,53,57,55,70,71,54,52,67,64,63,46,48,52,47,35,38,56,75,40,30,43,65,32,38,26,19,58,42,35,53,44,38,81,87,33,28,62,44,32,56,57,51,62,79,68,62,84,40,62,41,38,25,41,32,39,37,50,64,39,50,56,40,40,67,45,42,37,51,40,26,50,76,66,74,39,61,46,24,50,47,43,50,48,53,51,48,52,48,24,44,70,51,51,58,42,73,27,36,32,34,40,41,38,68,85,51,66,48,71,73,85,69,68,48,75,53,57,74,63,62,32,69,36,53,55,79,39,86,86,52,70,76,48,48,52,52,44,35,61,61,44,52,52,49,50,25,57,74,70,71,27,34,40,34,42,33,38,12,43,33,74,54,75,40,58,76,50,47,86,37,12,46,48,68,36,80,59,57,62,68,22,55,44,38,49,50,63,77,35,71,84,41,39,34,35,35,40,57,35,27,81,70,48,49,63,46,52,46,49,48,34,27,50,29,60,43,38,40,45,42,33,36,43,76,90,27,60,39,72,71,51,39,52,52,51,51,52,50,38,29,39,66,44,29,63,65,34,23,62,53,33,64,59,28,51,34,47,56,46,41,32,24,50,41,53,54,50,51,54,51,47,38,56,52,50,36,52,52,50,49,56,46,39,72,32,47,41,76,51,30,61,66,55,50,42,51,52,45,41,19,28,33,29,41,33,49,53,52,57,70,65,52,130,137,82,79,78,77,52,70,66,58,59,61,65,64,46,64,80,74,69,73,64,64,57,52,76,90,47,37,57,58,52,40,42,51,42,58,71,66,47,60,25,39,30,75,36,27,49,49,47,57,68,70,72,31,75,88,56,27,39,57,54,68,47,49,60,39,56,28,44,72,46,42,21,45,41,44,28,72,45,88,66,53,57,70,64,51,69,70,43,55,63,68,56,40,17,50,51,34,43,44,53,40,62,64,75,31,78,46,63,15,50,71,48,38,30,54,42,37,30,35,32,76,71,71,37,26,67,39,58,46,67,67,33,63,69,60,50,49,53,58,54,70,70,55,54,68,64,61,46,49,52,47,35,38,56,74,40,29,42,64,32,38,26,19,58,44,36,53,46,38,80,86,34,28,65,44,31,55,56,53,61,80,68,61,84,41,62,39,39,24,40,31,40,36,50,62,40,50,56,41,40,70,44,44,38,51,38,26,51,76,68,75,38,60,48,23,49,47,43,47,47,52,51,47,53,49,24,43,72,52,51,58,42,74,28,36,31,34,40,41,37,69,85,50,65,47,71,73,83,70,69,49,75,55,57,74,64,62,33,70,35,54,54,81,40,87,86,53,72,77,48,49,52,53,44,36,60,57,44,53,51,50,51,23,57,74,68,71,27,32,40,34,42,33,39,11,42,32,76,54,58,29,58,77,51,48,85,27,6,47,43,52,34,79,59,56,61,67,23,56,54,38,50,50,66,76,34,71,85,42,39,32,34,36,37,57,35,28,78,71,49,51,63,61,53,46,56,51,40,68,74,35,95,42,39,39,44,40,32,36,43,77,89,28,60,38,70,71,50,41,53,51,50,53,53,52,39,40,73,72,48,49,66,63,34,24,63,53,33,64,59,27,52,32,49,57,45,40,32,23,49,41,54,54,49,51,55,50,47,37,55,51,50,35,53,53,50,50,56,46,40,73,74,69,51,84,50,30,61,66,55,51,43,51,53,46,40,19,28,32,30,42,32,48,53,54,57,70,65,52,130